Protein AF-0000000066670851 (afdb_homodimer)

Radius of gyration: 29.44 Å; Cα contacts (8 Å, |Δi|>4): 1628; chains: 2; bounding box: 70×92×92 Å

Secondary structure (DSSP, 8-state):
-------------EETTEETHHHHHHHHHHHHHHHTT-S-SSHHHHHHHHHHHHHHHHHHHHHSTTGGGG-HHHHHHHHHHHHHHHTT-S-HHHHHHHHIIIIIS-HHHHHHHHHHHHHHHHS-HHHHHHHHHHTHHHHHHHHHHHHHHHHHHHHHTT--HHHIIIIIIHHHTS--IIIIIHHHHHHHHHHH-S-HHHHHHHHHHHHHHHHHHHHHHHHHHHHHHHH-GGG--SS--B---TTSS---SS-------TTSPPP-HHHHHHHHHHHHHHHHHHHHHH-S-HHHHHHHHHHHHHHTT-S-HHHHHHHHHHHHHHHHHSHHHHHHHHHHHT--THHHHTT--HHHHHHHHHHHHHHHHHHHHHHHHTTB-HHHHHHHHHHTTSSHHHHHHHHHHHHT-GGGHHHHHHHHHHHHHHHHHHHHHHHHHHH-/-------------EETTEETHHHHHHHHHHHHHHHTT-S-SSHHHHHHHHHHHHHHHHHHHHHSTTGGGG-HHHHHHHHHHHHHHHTT-S-HHHHHHHHIIIIIS-HHHHHHHHHHHHHHHHS-HHHHHHHHHHTHHHHHHHHHHHHHHHHHHHHHTT--HHHIIIIIIHHHTS--IIIIIHHHHHHHHHHH-S-HHHHHHHHHHHHHHHHHHHHHHHHHHHHHHHH-GGG--SS--B---TTS----SS-------TTSPPP-HHHHHHHHHHHHHHHHHHHHHH-S-HHHHHHHHHHHHHHTT-S-HHHHHHHHHHHHHHHHHSHHHHHHHHHHHT--HHHHHTT--HHHHHHHHHHHHHHHHHHHHHHHHTTB-HHHHHHHHHHTTSSHHHHHHHHHHHHT-GGGHHHHHHHHHHHHHHHHHHHHHHHHHHH-

Nearest PDB structures (foldseek):
  5a1s-assembly1_C  TM=9.208E-01  e=2.914E-22  Salmonella enterica
  5a1s-assembly2_B  TM=6.431E-01  e=3.134E-20  Salmonella enterica
  5xar-assembly1_A  TM=6.350E-01  e=3.380E-19  Klebsiella pneumoniae
  5xas-assembly1_B  TM=6.545E-01  e=2.283E-18  Klebsiella pneumoniae
  5xat-assembly1_D  TM=6.533E-01  e=2.774E-18  Klebsiella pneumoniae

Organism: Nocardia brasiliensis (strain ATCC 700358 / HUJEG-1) (NCBI:txid1133849)

Solvent-accessible surface area (backbone atoms only — not comparable to full-atom values): 40988 Å² total; per-residue (Å²): 135,86,83,74,71,69,77,80,70,73,80,66,63,55,60,95,80,38,55,46,63,55,56,50,52,41,31,51,45,43,57,52,19,13,72,66,64,24,39,47,62,17,38,42,30,12,45,22,53,23,36,25,50,13,66,51,35,20,62,48,18,54,63,34,81,76,44,30,53,35,18,10,21,36,49,40,16,28,48,50,41,18,52,36,51,69,70,58,71,59,38,70,38,44,53,46,6,38,42,29,20,45,61,56,22,27,47,53,57,47,52,51,45,34,40,30,47,16,39,53,49,56,47,55,59,66,60,50,53,53,36,64,64,60,50,48,60,26,42,55,54,11,50,54,45,15,50,54,50,14,33,50,46,21,38,73,61,69,40,50,72,65,51,18,42,65,42,37,43,42,29,16,36,8,15,12,56,78,66,10,37,49,56,43,14,47,43,46,19,71,56,73,53,71,59,37,69,61,42,37,66,56,26,47,40,31,21,52,52,14,23,52,44,30,26,48,48,26,1,47,43,37,39,47,24,72,76,36,54,89,38,32,40,69,49,30,43,52,72,69,73,73,80,60,76,75,57,72,44,82,46,61,70,66,76,67,57,84,85,50,77,76,72,41,56,45,59,14,49,25,51,46,25,24,45,43,29,46,17,34,39,44,24,78,72,70,73,47,61,34,74,57,40,33,52,54,51,43,50,51,38,47,73,68,56,71,66,56,70,66,56,32,46,6,23,31,50,50,26,50,53,43,66,71,48,42,48,39,18,49,31,22,48,40,8,61,71,70,44,66,53,71,64,38,65,78,64,66,39,72,50,55,52,51,18,36,43,42,23,35,49,37,16,27,50,33,4,25,54,46,18,44,72,72,54,28,17,18,44,36,30,11,50,32,31,27,22,22,24,11,40,21,71,65,24,34,53,49,23,25,49,13,40,72,30,60,69,34,38,46,55,21,46,47,34,9,48,54,46,3,48,53,41,37,54,50,50,45,52,46,50,43,54,71,72,98,134,80,87,78,70,69,78,80,71,75,78,66,65,56,58,95,80,38,54,46,64,55,54,50,52,42,31,51,45,43,56,52,18,14,72,68,64,23,37,49,62,16,37,43,32,13,44,22,53,23,36,24,49,13,66,53,35,19,62,50,18,53,64,35,80,76,44,30,53,34,18,11,21,38,50,40,17,26,48,50,41,17,52,36,51,67,70,58,71,60,39,70,36,44,53,44,5,38,41,29,21,44,62,56,22,26,48,53,58,48,52,52,44,33,41,28,46,16,40,53,50,58,47,52,59,66,60,50,54,54,35,63,63,61,49,50,60,24,41,55,55,12,50,54,46,13,49,52,49,13,32,52,47,20,39,72,62,69,40,49,72,65,51,20,42,65,40,37,43,43,28,16,35,8,14,11,55,76,64,10,36,49,56,43,15,48,43,46,19,71,57,72,53,71,57,38,68,60,41,36,65,56,26,48,42,32,21,51,51,13,24,55,44,29,26,48,49,26,1,46,43,37,40,47,24,71,75,36,52,89,38,32,40,70,49,28,43,52,72,69,74,71,81,61,77,74,56,76,40,84,43,64,69,65,78,66,57,84,85,51,78,77,72,41,58,42,58,15,49,25,51,45,25,24,45,42,28,46,16,35,40,42,25,77,74,72,73,47,60,34,75,58,40,33,53,53,51,43,50,51,37,46,74,66,56,69,66,56,69,66,56,31,48,5,22,31,52,50,25,50,53,44,65,72,47,41,47,40,17,49,30,22,48,41,7,60,72,72,44,66,54,70,64,38,66,79,64,65,41,72,48,57,52,51,18,35,41,43,23,38,49,36,14,28,50,34,3,25,54,44,18,44,73,70,53,28,18,18,45,37,31,11,49,31,30,27,21,22,23,10,41,21,71,65,24,34,52,48,24,25,49,13,39,72,31,60,70,36,38,46,55,21,46,47,35,8,49,56,45,3,48,53,42,35,53,50,48,47,52,46,52,42,56,70,72,99

pLDDT: mean 87.56, std 14.74, range [25.3, 98.5]

Structure (mmCIF, N/CA/C/O backbone):
data_AF-0000000066670851-model_v1
#
loop_
_entity.id
_entity.type
_entity.pdbx_description
1 polymer 'CCS family citrate:cation symporter'
#
loop_
_atom_site.group_PDB
_atom_site.id
_atom_site.type_symbol
_atom_site.label_atom_id
_atom_site.label_alt_id
_atom_site.label_comp_id
_atom_site.label_asym_id
_atom_site.label_entity_id
_atom_site.label_seq_id
_atom_site.pdbx_PDB_ins_code
_atom_site.Cartn_x
_atom_site.Cartn_y
_atom_site.Cartn_z
_atom_site.occupancy
_atom_site.B_iso_or_equiv
_atom_site.auth_seq_id
_atom_site.auth_comp_id
_atom_site.auth_asym_id
_atom_site.auth_atom_id
_atom_site.pdbx_PDB_model_num
ATOM 1 N N . MET A 1 1 ? 38.25 0.081 -42.75 1 25.44 1 MET A N 1
ATOM 2 C CA . MET A 1 1 ? 37.719 1.404 -42.438 1 25.44 1 MET A CA 1
ATOM 3 C C . MET A 1 1 ? 36.438 1.294 -41.656 1 25.44 1 MET A C 1
ATOM 5 O O . MET A 1 1 ? 35.438 0.768 -42.156 1 25.44 1 MET A O 1
ATOM 9 N N . LYS A 1 2 ? 36.562 1.052 -40.219 1 29.48 2 LYS A N 1
ATOM 10 C CA . LYS A 1 2 ? 35.656 0.622 -39.188 1 29.48 2 LYS A CA 1
ATOM 11 C C . LYS A 1 2 ? 34.531 1.642 -38.969 1 29.48 2 LYS A C 1
ATOM 13 O O . LYS A 1 2 ? 34.781 2.791 -38.625 1 29.48 2 LYS A O 1
ATOM 18 N N . LEU A 1 3 ? 33.5 1.776 -39.844 1 28.16 3 LEU A N 1
ATOM 19 C CA . LEU A 1 3 ? 32.25 2.521 -39.969 1 28.16 3 LEU A CA 1
ATOM 20 C C . LEU A 1 3 ? 31.469 2.502 -38.656 1 28.16 3 LEU A C 1
ATOM 22 O O . LEU A 1 3 ? 30.641 1.609 -38.406 1 28.16 3 LEU A O 1
ATOM 26 N N . ASP A 1 4 ? 32.125 2.547 -37.469 1 31.58 4 ASP A N 1
ATOM 27 C CA . ASP A 1 4 ? 31.672 2.457 -36.062 1 31.58 4 ASP A CA 1
ATOM 28 C C . ASP A 1 4 ? 30.703 3.578 -35.719 1 31.58 4 ASP A C 1
ATOM 30 O O . ASP A 1 4 ? 30.875 4.289 -34.75 1 31.58 4 ASP A O 1
ATOM 34 N N . ALA A 1 5 ? 30.094 4.324 -36.625 1 33.12 5 ALA A N 1
ATOM 35 C CA . ALA A 1 5 ? 29.391 5.582 -36.406 1 33.12 5 ALA A CA 1
ATOM 36 C C . ALA A 1 5 ? 28.125 5.367 -35.594 1 33.12 5 ALA A C 1
ATOM 38 O O . ALA A 1 5 ? 27.062 5.07 -36.125 1 33.12 5 ALA A O 1
ATOM 39 N N . ARG A 1 6 ? 28.125 4.73 -34.531 1 35.81 6 ARG A N 1
ATOM 40 C CA . ARG A 1 6 ? 26.828 4.348 -33.969 1 35.81 6 ARG A CA 1
ATOM 41 C C . ARG A 1 6 ? 25.922 5.562 -33.781 1 35.81 6 ARG A C 1
ATOM 43 O O . ARG A 1 6 ? 26.375 6.613 -33.312 1 35.81 6 ARG A O 1
ATOM 50 N N . PRO A 1 7 ? 24.828 5.758 -34.5 1 34.81 7 PRO A N 1
ATOM 51 C CA . PRO A 1 7 ? 24.031 6.98 -34.5 1 34.81 7 PRO A CA 1
ATOM 52 C C . PRO A 1 7 ? 23.828 7.551 -33.094 1 34.81 7 PRO A C 1
ATOM 54 O O . PRO A 1 7 ? 23.875 6.809 -32.125 1 34.81 7 PRO A O 1
ATOM 57 N N . ARG A 1 8 ? 24.094 8.805 -32.844 1 33.59 8 ARG A N 1
ATOM 58 C CA . ARG A 1 8 ? 24.031 9.688 -31.672 1 33.59 8 ARG A CA 1
ATOM 59 C C . ARG A 1 8 ? 22.656 9.609 -31 1 33.59 8 ARG A C 1
ATOM 61 O O . ARG A 1 8 ? 21.656 10.031 -31.594 1 33.59 8 ARG A O 1
ATOM 68 N N . SER A 1 9 ? 22.219 8.484 -30.391 1 36.88 9 SER A N 1
ATOM 69 C CA . SER A 1 9 ? 21 8.336 -29.609 1 36.88 9 SER A CA 1
ATOM 70 C C . SER A 1 9 ? 20.688 9.609 -28.844 1 36.88 9 SER A C 1
ATOM 72 O O . SER A 1 9 ? 21.562 10.195 -28.203 1 36.88 9 SER A O 1
ATOM 74 N N . PHE A 1 10 ? 19.969 10.594 -29.344 1 38.69 10 PHE A N 1
ATOM 75 C CA . PHE A 1 10 ? 19.516 11.789 -28.641 1 38.69 10 PHE A CA 1
ATOM 76 C C . PHE A 1 10 ? 19.469 11.547 -27.141 1 38.69 10 PHE A C 1
ATOM 78 O O . PHE A 1 10 ? 18.922 10.531 -26.688 1 38.69 10 PHE A O 1
ATOM 85 N N . PRO A 1 11 ? 20.312 12.008 -26.328 1 45.81 11 PRO A N 1
ATOM 86 C CA . PRO A 1 11 ? 20.422 11.836 -24.875 1 45.81 11 PRO A CA 1
ATOM 87 C C . PRO A 1 11 ? 19.094 12.047 -24.156 1 45.81 11 PRO A C 1
ATOM 89 O O . PRO A 1 11 ? 18.453 13.078 -24.328 1 45.81 11 PRO A O 1
ATOM 92 N N . ALA A 1 12 ? 18.141 11.195 -24.109 1 54.16 12 ALA A N 1
ATOM 93 C CA . ALA A 1 12 ? 16.859 11.273 -23.406 1 54.16 12 ALA A CA 1
ATOM 94 C C . ALA A 1 12 ? 17.016 12.023 -22.078 1 54.16 12 ALA A C 1
ATOM 96 O O . ALA A 1 12 ? 17.969 11.789 -21.328 1 54.16 12 ALA A O 1
ATOM 97 N N . PRO A 1 13 ? 16.359 13.328 -21.984 1 64.88 13 PRO A N 1
ATOM 98 C CA . PRO A 1 13 ? 16.469 14.133 -20.766 1 64.88 13 PRO A CA 1
ATOM 99 C C . PRO A 1 13 ? 16.328 13.297 -19.484 1 64.88 13 PRO A C 1
ATOM 101 O O . PRO A 1 13 ? 15.539 12.344 -19.453 1 64.88 13 PRO A O 1
ATOM 104 N N . ALA A 1 14 ? 17.375 13.242 -18.703 1 68.44 14 ALA A N 1
ATOM 105 C CA . ALA A 1 14 ? 17.375 12.539 -17.422 1 68.44 14 ALA A CA 1
ATOM 106 C C . ALA A 1 14 ? 17.234 13.508 -16.266 1 68.44 14 ALA A C 1
ATOM 108 O O . ALA A 1 14 ? 17.719 14.641 -16.328 1 68.44 14 ALA A O 1
ATOM 109 N N . LEU A 1 15 ? 16.281 13.211 -15.492 1 65.62 15 LEU A N 1
ATOM 110 C CA . LEU A 1 15 ? 16.125 13.938 -14.234 1 65.62 15 LEU A CA 1
ATOM 111 C C . LEU A 1 15 ? 16.578 13.078 -13.062 1 65.62 15 LEU A C 1
ATOM 113 O O . LEU A 1 15 ? 15.977 12.055 -12.766 1 65.62 15 LEU A O 1
ATOM 117 N N . ASP A 1 16 ? 17.609 13.492 -12.445 1 60.66 16 ASP A N 1
ATOM 118 C CA . ASP A 1 16 ? 18.156 12.789 -11.289 1 60.66 16 ASP A CA 1
ATOM 119 C C . ASP A 1 16 ? 18.516 11.344 -11.633 1 60.66 16 ASP A C 1
ATOM 121 O O . ASP A 1 16 ? 18.219 10.43 -10.859 1 60.66 16 ASP A O 1
ATOM 125 N N . GLY A 1 17 ? 18.938 11.195 -12.914 1 66.06 17 GLY A N 1
ATOM 126 C CA . GLY A 1 17 ? 19.406 9.875 -13.328 1 66.06 17 GLY A CA 1
ATOM 127 C C . GLY A 1 17 ? 18.297 9.016 -13.891 1 66.06 17 GLY A C 1
ATOM 128 O O . GLY A 1 17 ? 18.531 7.895 -14.352 1 66.06 17 GLY A O 1
ATOM 129 N N . ILE A 1 18 ? 17.156 9.523 -13.844 1 75 18 ILE A N 1
ATOM 130 C CA . ILE A 1 18 ? 16.016 8.766 -14.359 1 75 18 ILE A CA 1
ATOM 131 C C . ILE A 1 18 ? 15.656 9.266 -15.758 1 75 18 ILE A C 1
ATOM 133 O O . ILE A 1 18 ? 15.469 10.469 -15.961 1 75 18 ILE A O 1
ATOM 137 N N . PRO A 1 19 ? 15.695 8.375 -16.672 1 82.06 19 PRO A N 1
ATOM 138 C CA . PRO A 1 19 ? 15.227 8.797 -18 1 82.06 19 PRO A CA 1
ATOM 139 C C . PRO A 1 19 ? 13.758 9.219 -17.984 1 82.06 19 PRO A C 1
ATOM 141 O O . PRO A 1 19 ? 12.875 8.391 -17.75 1 82.06 19 PRO A O 1
ATOM 144 N N . LEU A 1 20 ? 13.484 10.406 -18.359 1 88.88 20 LEU A N 1
ATOM 145 C CA . LEU A 1 20 ? 12.148 10.984 -18.25 1 88.88 20 LEU A CA 1
ATOM 146 C C . LEU A 1 20 ? 11.195 10.344 -19.25 1 88.88 20 LEU A C 1
ATOM 148 O O . LEU A 1 20 ? 9.977 10.414 -19.078 1 88.88 20 LEU A O 1
ATOM 152 N N . VAL A 1 21 ? 11.727 9.742 -20.203 1 90.69 21 VAL A N 1
ATOM 153 C CA . VAL A 1 21 ? 10.898 9.133 -21.25 1 90.69 21 VAL A CA 1
ATOM 154 C C . VAL A 1 21 ? 10.047 8.023 -20.641 1 90.69 21 VAL A C 1
ATOM 156 O O . VAL A 1 21 ? 8.891 7.836 -21.031 1 90.69 21 VAL A O 1
ATOM 159 N N . VAL A 1 22 ? 10.57 7.406 -19.656 1 92.81 22 VAL A N 1
ATOM 160 C CA . VAL A 1 22 ? 9.891 6.242 -19.094 1 92.81 22 VAL A CA 1
ATOM 161 C C . VAL A 1 22 ? 8.68 6.688 -18.281 1 92.81 22 VAL A C 1
ATOM 163 O O . VAL A 1 22 ? 7.551 6.273 -18.562 1 92.81 22 VAL A O 1
ATOM 166 N N . PRO A 1 23 ? 8.875 7.57 -17.297 1 94.38 23 PRO A N 1
ATOM 167 C CA . PRO A 1 23 ? 7.695 8 -16.547 1 94.38 23 PRO A CA 1
ATOM 168 C C . PRO A 1 23 ? 6.688 8.758 -17.422 1 94.38 23 PRO A C 1
ATOM 170 O O . PRO A 1 23 ? 5.48 8.672 -17.188 1 94.38 23 PRO A O 1
ATOM 173 N N . VAL A 1 24 ? 7.129 9.438 -18.391 1 96 24 VAL A N 1
ATOM 174 C CA . VAL A 1 24 ? 6.223 10.188 -19.25 1 96 24 VAL A CA 1
ATOM 175 C C . VAL A 1 24 ? 5.391 9.227 -20.094 1 96 24 VAL A C 1
ATOM 177 O O . VAL A 1 24 ? 4.168 9.367 -20.188 1 96 24 VAL A O 1
ATOM 180 N N . ALA A 1 25 ? 6.008 8.289 -20.703 1 95.88 25 ALA A N 1
ATOM 181 C CA . ALA A 1 25 ? 5.316 7.32 -21.547 1 95.88 25 ALA A CA 1
ATOM 182 C C . ALA A 1 25 ? 4.328 6.484 -20.734 1 95.88 25 ALA A C 1
ATOM 184 O O . ALA A 1 25 ? 3.199 6.254 -21.188 1 95.88 25 ALA A O 1
ATOM 185 N N . LEU A 1 26 ? 4.758 6.059 -19.594 1 96.56 26 LEU A N 1
ATOM 186 C CA . LEU A 1 26 ? 3.887 5.234 -18.766 1 96.56 26 LEU A CA 1
ATOM 187 C C . LEU A 1 26 ? 2.684 6.035 -18.266 1 96.56 26 LEU A C 1
ATOM 189 O O . LEU A 1 26 ? 1.556 5.539 -18.281 1 96.56 26 LEU A O 1
ATOM 193 N N . THR A 1 27 ? 2.957 7.246 -17.812 1 97.5 27 THR A N 1
ATOM 194 C CA . THR A 1 27 ? 1.871 8.086 -17.328 1 97.5 27 THR A CA 1
ATOM 195 C C . THR A 1 27 ? 0.897 8.422 -18.453 1 97.5 27 THR A C 1
A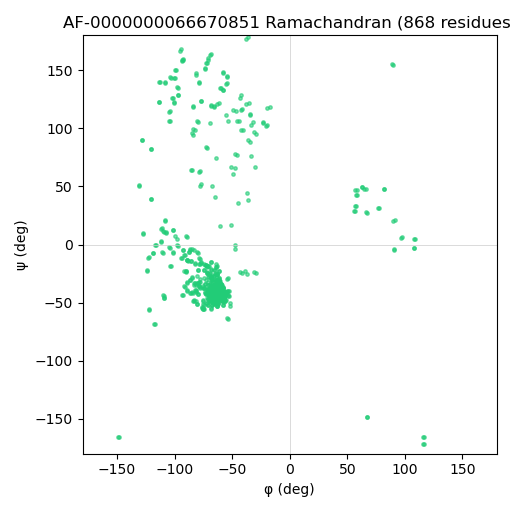TOM 197 O O . THR A 1 27 ? -0.319 8.406 -18.25 1 97.5 27 THR A O 1
ATOM 200 N N . ALA A 1 28 ? 1.42 8.711 -19.609 1 97.44 28 ALA A N 1
ATOM 201 C CA . ALA A 1 28 ? 0.569 8.977 -20.766 1 97.44 28 ALA A CA 1
ATOM 202 C C . ALA A 1 28 ? -0.282 7.754 -21.109 1 97.44 28 ALA A C 1
ATOM 204 O O . ALA A 1 28 ? -1.463 7.887 -21.438 1 97.44 28 ALA A O 1
ATOM 205 N N . GLY A 1 29 ? 0.33 6.602 -21.047 1 97.38 29 GLY A N 1
ATOM 206 C CA . GLY A 1 29 ? -0.412 5.371 -21.281 1 97.38 29 GLY A CA 1
ATOM 207 C C . GLY A 1 29 ? -1.522 5.141 -20.281 1 97.38 29 GLY A C 1
ATOM 208 O O . GLY A 1 29 ? -2.621 4.719 -20.641 1 97.38 29 GLY A O 1
ATOM 209 N N . VAL A 1 30 ? -1.216 5.441 -19.031 1 97.62 30 VAL A N 1
ATOM 210 C CA . VAL A 1 30 ? -2.199 5.258 -17.969 1 97.62 30 VAL A CA 1
ATOM 211 C C . VAL A 1 30 ? -3.369 6.215 -18.172 1 97.62 30 VAL A C 1
ATOM 213 O O . VAL A 1 30 ? -4.531 5.82 -18.062 1 97.62 30 VAL A O 1
ATOM 216 N N . LEU A 1 31 ? -3.059 7.453 -18.484 1 97.25 31 LEU A N 1
ATOM 217 C CA . LEU A 1 31 ? -4.117 8.438 -18.703 1 97.25 31 LEU A CA 1
ATOM 218 C C . LEU A 1 31 ? -4.93 8.086 -19.953 1 97.25 31 LEU A C 1
ATOM 220 O O . LEU A 1 31 ? -6.145 8.289 -19.984 1 97.25 31 LEU A O 1
ATOM 224 N N . ALA A 1 32 ? -4.289 7.562 -20.938 1 96.81 32 ALA A N 1
ATOM 225 C CA . ALA A 1 32 ? -5 7.109 -22.141 1 96.81 32 ALA A CA 1
ATOM 226 C C . ALA A 1 32 ? -5.938 5.949 -21.812 1 96.81 32 ALA A C 1
ATOM 228 O O . ALA A 1 32 ? -7.043 5.863 -22.344 1 96.81 32 ALA A O 1
ATOM 229 N N . ALA A 1 33 ? -5.469 5.086 -20.969 1 97.31 33 ALA A N 1
ATOM 230 C CA . ALA A 1 33 ? -6.297 3.959 -20.547 1 97.31 33 ALA A CA 1
ATOM 231 C C . ALA A 1 33 ? -7.57 4.445 -19.859 1 97.31 33 ALA A C 1
ATOM 233 O O . ALA A 1 33 ? -8.625 3.811 -19.969 1 97.31 33 ALA A O 1
ATOM 234 N N . GLY A 1 34 ? -7.445 5.547 -19.156 1 96.56 34 GLY A N 1
ATOM 235 C CA . GLY A 1 34 ? -8.609 6.129 -18.5 1 96.56 34 GLY A CA 1
ATOM 236 C C . GLY A 1 34 ? -9.695 6.531 -19.469 1 96.56 34 GLY A C 1
ATOM 237 O O . GLY A 1 34 ? -10.883 6.391 -19.172 1 96.56 34 GLY A O 1
ATOM 238 N N . PHE A 1 35 ? -9.305 6.926 -20.688 1 94.62 35 PHE A N 1
ATOM 239 C CA . PHE A 1 35 ? -10.258 7.352 -21.703 1 94.62 35 PHE A CA 1
ATOM 240 C C . PHE A 1 35 ? -11.008 6.152 -22.281 1 94.62 35 PHE A C 1
ATOM 242 O O . PHE A 1 35 ? -12.102 6.301 -22.828 1 94.62 35 PHE A O 1
ATOM 249 N N . PHE A 1 36 ? -10.445 5.016 -22.062 1 95.12 36 PHE A N 1
ATOM 250 C CA . PHE A 1 36 ? -11.078 3.805 -22.562 1 95.12 36 PHE A CA 1
ATOM 251 C C . PHE A 1 36 ? -11.656 2.977 -21.422 1 95.12 36 PHE A C 1
ATOM 253 O O . PHE A 1 36 ? -11.945 1.792 -21.594 1 95.12 36 PHE A O 1
ATOM 260 N N . ASP A 1 37 ? -11.695 3.588 -20.219 1 95.31 37 ASP A N 1
ATOM 261 C CA . ASP A 1 37 ? -12.242 2.93 -19.047 1 95.31 37 ASP A CA 1
ATOM 262 C C . ASP A 1 37 ? -11.5 1.628 -18.75 1 95.31 37 ASP A C 1
ATOM 264 O O . ASP A 1 37 ? -12.125 0.6 -18.469 1 95.31 37 ASP A O 1
ATOM 268 N N . ALA A 1 38 ? -10.195 1.753 -18.891 1 95.94 38 ALA A N 1
ATOM 269 C CA . ALA A 1 38 ? -9.398 0.536 -18.781 1 95.94 38 ALA A CA 1
ATOM 270 C C . ALA A 1 38 ? -8.539 0.557 -17.516 1 95.94 38 ALA A C 1
ATOM 272 O O . ALA A 1 38 ? -7.82 -0.402 -17.219 1 95.94 38 ALA A O 1
ATOM 273 N N . ILE A 1 39 ? -8.656 1.569 -16.688 1 97.19 39 ILE A N 1
ATOM 274 C CA . ILE A 1 39 ? -7.918 1.62 -15.43 1 97.19 39 ILE A CA 1
ATOM 275 C C . ILE A 1 39 ? -8.672 0.841 -14.352 1 97.19 39 ILE A C 1
ATOM 277 O O . ILE A 1 39 ? -9.828 1.155 -14.047 1 97.19 39 ILE A O 1
ATOM 281 N N . PRO A 1 40 ? -8.047 -0.19 -13.836 1 95.75 40 PRO A N 1
ATOM 282 C CA . PRO A 1 40 ? -8.742 -0.881 -12.742 1 95.75 40 PRO A CA 1
ATOM 283 C C . PRO A 1 40 ? -9.016 0.03 -11.547 1 95.75 40 PRO A C 1
ATOM 285 O O . PRO A 1 40 ? -8.133 0.778 -11.125 1 95.75 40 PRO A O 1
ATOM 288 N N . GLU A 1 41 ? -10.227 -0.064 -11.062 1 96.31 41 GLU A N 1
ATOM 289 C CA . GLU A 1 41 ? -10.609 0.78 -9.938 1 96.31 41 GLU A CA 1
ATOM 290 C C . GLU A 1 41 ? -10.211 0.146 -8.609 1 96.31 41 GLU A C 1
ATOM 292 O O . GLU A 1 41 ? -11.07 -0.18 -7.785 1 96.31 41 GLU A O 1
ATOM 297 N N . ASN A 1 42 ? -8.953 0.004 -8.414 1 95.56 42 ASN A N 1
ATOM 298 C CA . ASN A 1 42 ? -8.352 -0.552 -7.207 1 95.56 42 ASN A CA 1
ATOM 299 C C . ASN A 1 42 ? -6.988 0.067 -6.926 1 95.56 42 ASN A C 1
ATOM 301 O O . ASN A 1 42 ? -6.668 1.136 -7.445 1 95.56 42 ASN A O 1
ATOM 305 N N . MET A 1 43 ? -6.219 -0.555 -6.039 1 95.75 43 MET A N 1
ATOM 306 C CA . MET A 1 43 ? -4.953 0.002 -5.578 1 95.75 43 MET A CA 1
ATOM 307 C C . MET A 1 43 ? -3.969 0.148 -6.734 1 95.75 43 MET A C 1
ATOM 309 O O . MET A 1 43 ? -3.229 1.131 -6.805 1 95.75 43 MET A O 1
ATOM 313 N N . ILE A 1 44 ? -3.963 -0.757 -7.664 1 96.75 44 ILE A N 1
ATOM 314 C CA . ILE A 1 44 ? -3.021 -0.768 -8.781 1 96.75 44 ILE A CA 1
ATOM 315 C C . ILE A 1 44 ? -3.299 0.419 -9.703 1 96.75 44 ILE A C 1
ATOM 317 O O . ILE A 1 44 ? -2.385 1.178 -10.039 1 96.75 44 ILE A O 1
ATOM 321 N N . GLY A 1 45 ? -4.555 0.558 -10.109 1 97.94 45 GLY A N 1
ATOM 322 C CA . GLY A 1 45 ? -4.918 1.674 -10.969 1 97.94 45 GLY A CA 1
ATOM 323 C C . GLY A 1 45 ? -4.707 3.025 -10.312 1 97.94 45 GLY A C 1
ATOM 324 O O . GLY A 1 45 ? -4.184 3.949 -10.938 1 97.94 45 GLY A O 1
ATOM 325 N N . GLY A 1 46 ? -5.164 3.158 -9.07 1 98.12 46 GLY A N 1
ATOM 326 C CA . GLY A 1 46 ? -4.984 4.41 -8.352 1 98.12 46 GLY A CA 1
ATOM 327 C C . GLY A 1 46 ? -3.527 4.809 -8.211 1 98.12 46 GLY A C 1
ATOM 328 O O . GLY A 1 46 ? -3.176 5.977 -8.383 1 98.12 46 GLY A O 1
ATOM 329 N N . LEU A 1 47 ? -2.703 3.816 -7.863 1 98.44 47 LEU A N 1
ATOM 330 C CA . LEU A 1 47 ? -1.277 4.086 -7.703 1 98.44 47 LEU A CA 1
ATOM 331 C C . LEU A 1 47 ? -0.649 4.488 -9.031 1 98.44 47 LEU A C 1
ATOM 333 O O . LEU A 1 47 ? 0.22 5.363 -9.078 1 98.44 47 LEU A O 1
ATOM 337 N N . ALA A 1 48 ? -1.073 3.859 -10.078 1 98.44 48 ALA A N 1
ATOM 338 C CA . ALA A 1 48 ? -0.537 4.207 -11.398 1 98.44 48 ALA A CA 1
ATOM 339 C C . ALA A 1 48 ? -0.802 5.672 -11.727 1 98.44 48 ALA A C 1
ATOM 341 O O . ALA A 1 48 ? 0.075 6.363 -12.25 1 98.44 48 ALA A O 1
ATOM 342 N N . VAL A 1 49 ? -1.948 6.125 -11.391 1 98.31 49 VAL A N 1
ATOM 343 C CA . VAL A 1 49 ? -2.359 7.484 -11.719 1 98.31 49 VAL A CA 1
ATOM 344 C C . VAL A 1 49 ? -1.581 8.484 -10.867 1 98.31 49 VAL A C 1
ATOM 346 O O . VAL A 1 49 ? -0.925 9.383 -11.398 1 98.31 49 VAL A O 1
ATOM 349 N N . ILE A 1 50 ? -1.597 8.273 -9.562 1 98.12 50 ILE A N 1
ATOM 350 C CA . ILE A 1 50 ? -1.083 9.328 -8.695 1 98.12 50 ILE A CA 1
ATOM 351 C C . ILE A 1 50 ? 0.444 9.312 -8.711 1 98.12 50 ILE A C 1
ATOM 353 O O . ILE A 1 50 ? 1.083 10.359 -8.648 1 98.12 50 ILE A O 1
ATOM 357 N N . VAL A 1 51 ? 1.058 8.125 -8.773 1 98 51 VAL A N 1
ATOM 358 C CA . VAL A 1 51 ? 2.516 8.062 -8.805 1 98 51 VAL A CA 1
ATOM 359 C C . VAL A 1 51 ? 3.027 8.594 -10.141 1 98 51 VAL A C 1
ATOM 361 O O . VAL A 1 51 ? 4.035 9.305 -10.188 1 98 51 VAL A O 1
ATOM 364 N N . GLY A 1 52 ? 2.354 8.273 -11.219 1 97.69 52 GLY A N 1
ATOM 365 C CA . GLY A 1 52 ? 2.744 8.789 -12.523 1 97.69 52 GLY A CA 1
ATOM 366 C C . GLY A 1 52 ? 2.752 10.305 -12.586 1 97.69 52 GLY A C 1
ATOM 367 O O . GLY A 1 52 ? 3.762 10.914 -12.953 1 97.69 52 GLY A O 1
ATOM 368 N N . LEU A 1 53 ? 1.683 10.883 -12.195 1 97.75 53 LEU A N 1
ATOM 369 C CA . LEU A 1 53 ? 1.579 12.336 -12.227 1 97.75 53 LEU A CA 1
ATOM 370 C C . LEU A 1 53 ? 2.512 12.969 -11.195 1 97.75 53 LEU A C 1
ATOM 372 O O . LEU A 1 53 ? 3.113 14.016 -11.461 1 97.75 53 LEU A O 1
ATOM 376 N N . GLY A 1 54 ? 2.619 12.359 -10.047 1 96.5 54 GLY A N 1
ATOM 377 C CA . GLY A 1 54 ? 3.486 12.883 -9.008 1 96.5 54 GLY A CA 1
ATOM 378 C C . GLY A 1 54 ? 4.949 12.914 -9.406 1 96.5 54 GLY A C 1
ATOM 379 O O . GLY A 1 54 ? 5.668 13.859 -9.078 1 96.5 54 GLY A O 1
ATOM 380 N N . MET A 1 55 ? 5.344 11.891 -10.078 1 94.19 55 MET A N 1
ATOM 381 C CA . MET A 1 55 ? 6.738 11.789 -10.5 1 94.19 55 MET A CA 1
ATOM 382 C C . MET A 1 55 ? 7.059 12.82 -11.578 1 94.19 55 MET A C 1
ATOM 384 O O . MET A 1 55 ? 8.219 13.211 -11.742 1 94.19 55 MET A O 1
ATOM 388 N N . LEU A 1 56 ? 6.109 13.258 -12.297 1 94.94 56 LEU A N 1
ATOM 389 C CA . LEU A 1 56 ? 6.34 14.203 -13.383 1 94.94 56 LEU A CA 1
ATOM 390 C C . LEU A 1 56 ? 6.16 15.633 -12.906 1 94.94 56 LEU A C 1
ATOM 392 O O . LEU A 1 56 ? 7.027 16.484 -13.125 1 94.94 56 LEU A O 1
ATOM 396 N N . LEU A 1 57 ? 5.148 15.891 -12.141 1 94.75 57 LEU A N 1
ATOM 397 C CA . LEU A 1 57 ? 4.809 17.266 -11.773 1 94.75 57 LEU A CA 1
ATOM 398 C C . LEU A 1 57 ? 5.648 17.734 -10.594 1 94.75 57 LEU A C 1
ATOM 400 O O . LEU A 1 57 ? 5.938 18.922 -10.469 1 94.75 57 LEU A O 1
ATOM 404 N N . GLY A 1 58 ? 5.98 16.859 -9.711 1 91.5 58 GLY A N 1
ATOM 405 C CA . GLY A 1 58 ? 6.805 17.219 -8.578 1 91.5 58 GLY A CA 1
ATOM 406 C C . GLY A 1 58 ? 8.109 17.891 -8.969 1 91.5 58 GLY A C 1
ATOM 407 O O . GLY A 1 58 ? 8.336 19.062 -8.672 1 91.5 58 GLY A O 1
ATOM 408 N N . PRO A 1 59 ? 8.93 17.125 -9.672 1 89.38 59 PRO A N 1
ATOM 409 C CA . PRO A 1 59 ? 10.188 17.703 -10.133 1 89.38 59 PRO A CA 1
ATOM 410 C C . PRO A 1 59 ? 9.984 18.906 -11.055 1 89.38 59 PRO A C 1
ATOM 412 O O . PRO A 1 59 ? 10.781 19.844 -11.039 1 89.38 59 PRO A O 1
ATOM 415 N N . LEU A 1 60 ? 8.984 18.906 -11.828 1 90.25 60 LEU A N 1
ATOM 416 C CA . LEU A 1 60 ? 8.68 20.047 -12.688 1 90.25 60 LEU A CA 1
ATOM 417 C C . LEU A 1 60 ? 8.398 21.281 -11.852 1 90.25 60 LEU A C 1
ATOM 419 O O . LEU A 1 60 ? 8.867 22.375 -12.188 1 90.25 60 LEU A O 1
ATOM 423 N N . GLY A 1 61 ? 7.652 21.125 -10.836 1 90.38 61 GLY A N 1
ATOM 424 C CA . GLY A 1 61 ? 7.352 22.25 -9.961 1 90.38 61 GLY A CA 1
ATOM 425 C C . GLY A 1 61 ? 8.578 22.828 -9.281 1 90.38 61 GLY A C 1
ATOM 426 O O . GLY A 1 61 ? 8.656 24.031 -9.055 1 90.38 61 GLY A O 1
ATOM 427 N N . ASN A 1 62 ? 9.523 22.016 -9.055 1 87.44 62 ASN A N 1
ATOM 428 C CA . ASN A 1 62 ? 10.734 22.438 -8.367 1 87.44 62 ASN A CA 1
ATOM 429 C C . ASN A 1 62 ? 11.688 23.156 -9.32 1 87.44 62 ASN A C 1
ATOM 431 O O . ASN A 1 62 ? 12.656 23.781 -8.875 1 87.44 62 ASN A O 1
ATOM 435 N N . ARG A 1 63 ? 11.328 23.141 -10.57 1 88.5 63 ARG A N 1
ATOM 436 C CA . ARG A 1 63 ? 12.219 23.766 -11.555 1 88.5 63 ARG A CA 1
ATOM 437 C C . ARG A 1 63 ? 11.602 25.031 -12.133 1 88.5 63 ARG A C 1
ATOM 439 O O . ARG A 1 63 ? 12.289 25.812 -12.789 1 88.5 63 ARG A O 1
ATOM 446 N N . LEU A 1 64 ? 10.492 25.219 -11.789 1 88.81 64 LEU A N 1
ATOM 447 C CA . LEU A 1 64 ? 9.836 26.422 -12.273 1 88.81 64 LEU A CA 1
ATOM 448 C C . LEU A 1 64 ? 10.312 27.641 -11.5 1 88.81 64 LEU A C 1
ATOM 450 O O . LEU A 1 64 ? 10.367 27.625 -10.273 1 88.81 64 LEU A O 1
ATOM 454 N N . PRO A 1 65 ? 10.852 28.672 -12.141 1 83.94 65 PRO A N 1
ATOM 455 C CA . PRO A 1 65 ? 11.531 29.797 -11.5 1 83.94 65 PRO A CA 1
ATOM 456 C C . PRO A 1 65 ? 10.695 30.453 -10.398 1 83.94 65 PRO A C 1
ATOM 458 O O . PRO A 1 65 ? 11.203 30.703 -9.305 1 83.94 65 PRO A O 1
ATOM 461 N N . VAL A 1 66 ? 9.398 30.859 -10.547 1 81.81 66 VAL A N 1
ATOM 462 C CA . VAL A 1 66 ? 8.586 31.562 -9.562 1 81.81 66 VAL A CA 1
ATOM 463 C C . VAL A 1 66 ? 7.98 30.578 -8.578 1 81.81 66 VAL A C 1
ATOM 465 O O . VAL A 1 66 ? 8.086 30.766 -7.363 1 81.81 66 VAL A O 1
ATOM 468 N N . ILE A 1 67 ? 7.664 29.562 -8.922 1 85.5 67 ILE A N 1
ATOM 469 C CA . ILE A 1 67 ? 6.926 28.594 -8.109 1 85.5 67 ILE A CA 1
ATOM 470 C C . ILE A 1 67 ? 7.906 27.766 -7.285 1 85.5 67 ILE A C 1
ATOM 472 O O . ILE A 1 67 ? 7.609 27.391 -6.148 1 85.5 67 ILE A O 1
ATOM 476 N N . SER A 1 68 ? 9.047 27.594 -7.82 1 83.69 68 SER A N 1
ATOM 477 C CA . SER A 1 68 ? 10.047 26.781 -7.145 1 83.69 68 SER A CA 1
ATOM 478 C C . SER A 1 68 ? 10.5 27.422 -5.84 1 83.69 68 SER A C 1
ATOM 480 O O . SER A 1 68 ? 10.945 26.734 -4.918 1 83.69 68 SER A O 1
ATOM 482 N N . LYS A 1 69 ? 10.305 28.688 -5.766 1 78.12 69 LYS A N 1
ATOM 483 C CA . LYS A 1 69 ? 10.781 29.422 -4.594 1 78.12 69 LYS A CA 1
ATOM 484 C C . LYS A 1 69 ? 9.758 29.375 -3.463 1 78.12 69 LYS A C 1
ATOM 486 O O . LYS A 1 69 ? 10.086 29.672 -2.311 1 78.12 69 LYS A O 1
ATOM 491 N N . ILE A 1 70 ? 8.586 28.969 -3.814 1 80.12 70 ILE A N 1
ATOM 492 C CA . ILE A 1 70 ? 7.562 28.953 -2.779 1 80.12 70 ILE A CA 1
ATOM 493 C C . ILE A 1 70 ? 7.031 27.531 -2.617 1 80.12 70 ILE A C 1
ATOM 495 O O . ILE A 1 70 ? 5.816 27.312 -2.514 1 80.12 70 ILE A O 1
ATOM 499 N N . GLY A 1 71 ? 7.957 26.5 -2.697 1 80.25 71 GLY A N 1
ATOM 500 C CA . GLY A 1 71 ? 7.523 25.125 -2.562 1 80.25 71 GLY A CA 1
ATOM 501 C C . GLY A 1 71 ? 6.969 24.547 -3.85 1 80.25 71 GLY A C 1
ATOM 502 O O . GLY A 1 71 ? 5.891 23.953 -3.854 1 80.25 71 GLY A O 1
ATOM 503 N N . GLY A 1 72 ? 7.535 24.672 -4.836 1 82.06 72 GLY A N 1
ATOM 504 C CA . GLY A 1 72 ? 7.082 24.469 -6.203 1 82.06 72 GLY A CA 1
ATOM 505 C C . GLY A 1 72 ? 6.547 23.062 -6.457 1 82.06 72 GLY A C 1
ATOM 506 O O . GLY A 1 72 ? 5.426 22.906 -6.938 1 82.06 72 GLY A O 1
ATOM 507 N N . GLY A 1 73 ? 7.215 22.016 -6.012 1 85.94 73 GLY A N 1
ATOM 508 C CA . GLY A 1 73 ? 6.781 20.672 -6.309 1 85.94 73 GLY A CA 1
ATOM 509 C C . GLY A 1 73 ? 5.449 20.312 -5.676 1 85.94 73 GLY A C 1
ATOM 510 O O . GLY A 1 73 ? 4.535 19.844 -6.359 1 85.94 73 GLY A O 1
ATOM 511 N N . ALA A 1 74 ? 5.309 20.641 -4.426 1 86.5 74 ALA A N 1
ATOM 512 C CA . ALA A 1 74 ? 4.086 20.328 -3.689 1 86.5 74 ALA A CA 1
ATOM 513 C C . ALA A 1 74 ? 2.908 21.141 -4.211 1 86.5 74 ALA A C 1
ATOM 515 O O . ALA A 1 74 ? 1.802 20.625 -4.367 1 86.5 74 ALA A O 1
ATOM 516 N N . LEU A 1 75 ? 3.125 22.391 -4.461 1 86.88 75 LEU A N 1
ATOM 517 C CA . LEU A 1 75 ? 2.07 23.281 -4.926 1 86.88 75 LEU A CA 1
ATOM 518 C C . LEU A 1 75 ? 1.559 22.844 -6.297 1 86.88 75 LEU A C 1
ATOM 520 O O . LEU A 1 75 ? 0.349 22.828 -6.531 1 86.88 75 LEU A O 1
ATOM 524 N N . ILE A 1 76 ? 2.482 22.531 -7.109 1 92.06 76 ILE A N 1
ATOM 525 C CA . ILE A 1 76 ? 2.107 22.125 -8.461 1 92.06 76 ILE A CA 1
ATOM 526 C C . ILE A 1 76 ? 1.366 20.797 -8.414 1 92.06 76 ILE A C 1
ATOM 528 O O . ILE A 1 76 ? 0.379 20.594 -9.133 1 92.06 76 ILE A O 1
ATOM 532 N N . CYS A 1 77 ? 1.818 19.891 -7.605 1 93.12 77 CYS A N 1
ATOM 533 C CA . CYS A 1 77 ? 1.184 18.578 -7.488 1 93.12 77 CYS A CA 1
ATOM 534 C C . CYS A 1 77 ? -0.218 18.703 -6.902 1 93.12 77 CYS A C 1
ATOM 536 O O . CYS A 1 77 ? -1.092 17.875 -7.195 1 93.12 77 CYS A O 1
ATOM 538 N N . LEU A 1 78 ? -0.429 19.734 -6.133 1 90.81 78 LEU A N 1
ATOM 539 C CA . LEU A 1 78 ? -1.741 19.938 -5.531 1 90.81 78 LEU A CA 1
ATOM 540 C C . LEU A 1 78 ? -2.66 20.703 -6.477 1 90.81 78 LEU A C 1
ATOM 542 O O . LEU A 1 78 ? -3.793 20.281 -6.723 1 90.81 78 LEU A O 1
ATOM 546 N N . MET A 1 79 ? -2.193 21.703 -7.141 1 91 79 MET A N 1
ATOM 547 C CA . MET A 1 79 ? -3.02 22.688 -7.84 1 91 79 MET A CA 1
ATOM 548 C C . MET A 1 79 ? -3.303 22.234 -9.266 1 91 79 MET A C 1
ATOM 550 O O . MET A 1 79 ? -4.418 22.391 -9.766 1 91 79 MET A O 1
ATOM 554 N N . VAL A 1 80 ? -2.365 21.688 -9.891 1 94.56 80 VAL A N 1
ATOM 555 C CA . VAL A 1 80 ? -2.508 21.359 -11.305 1 94.56 80 VAL A CA 1
ATOM 556 C C . VAL A 1 80 ? -3.588 20.281 -11.477 1 94.56 80 VAL A C 1
ATOM 558 O O . VAL A 1 80 ? -4.516 20.453 -12.266 1 94.56 80 VAL A O 1
ATOM 561 N N . PRO A 1 81 ? -3.516 19.234 -10.742 1 95.44 81 PRO A N 1
ATOM 562 C CA . PRO A 1 81 ? -4.59 18.25 -10.898 1 95.44 81 PRO A CA 1
ATOM 563 C C . PRO A 1 81 ? -5.965 18.812 -10.547 1 95.44 81 PRO A C 1
ATOM 565 O O . PRO A 1 81 ? -6.961 18.469 -11.188 1 95.44 81 PRO A O 1
ATOM 568 N N . SER A 1 82 ? -6.02 19.641 -9.578 1 93.06 82 SER A N 1
ATOM 569 C CA . SER A 1 82 ? -7.293 20.234 -9.188 1 93.06 82 SER A CA 1
ATOM 570 C C . SER A 1 82 ? -7.863 21.094 -10.312 1 93.06 82 SER A C 1
ATOM 572 O O . SER A 1 82 ? -9.062 21.047 -10.594 1 93.06 82 SER A O 1
ATOM 574 N N . ILE A 1 83 ? -7.043 21.828 -10.953 1 93.44 83 ILE A N 1
ATOM 575 C CA . ILE A 1 83 ? -7.449 22.672 -12.07 1 93.44 83 ILE A CA 1
ATOM 576 C C . ILE A 1 83 ? -7.891 21.812 -13.242 1 93.44 83 ILE A C 1
ATOM 578 O O . ILE A 1 83 ? -8.898 22.094 -13.891 1 93.44 83 ILE A O 1
ATOM 582 N N . LEU A 1 84 ? -7.164 20.766 -13.461 1 95.12 84 LEU A N 1
ATOM 583 C CA . LEU A 1 84 ? -7.48 19.875 -14.57 1 95.12 84 LEU A CA 1
ATOM 584 C C . LEU A 1 84 ? -8.805 19.156 -14.336 1 95.12 84 LEU A C 1
ATOM 586 O O . LEU A 1 84 ? -9.555 18.906 -15.281 1 95.12 84 LEU A O 1
ATOM 590 N N . VAL A 1 85 ? -9.086 18.828 -13.164 1 94.06 85 VAL A N 1
ATOM 591 C CA . VAL A 1 85 ? -10.375 18.234 -12.844 1 94.06 85 VAL A CA 1
ATOM 592 C C . VAL A 1 85 ? -11.5 19.234 -13.086 1 94.06 85 VAL A C 1
ATOM 594 O O . VAL A 1 85 ? -12.547 18.891 -13.633 1 94.06 85 VAL A O 1
ATOM 597 N N . TYR A 1 86 ? -11.266 20.453 -12.656 1 90.94 86 TYR A N 1
ATOM 598 C CA . TYR A 1 86 ? -12.242 21.516 -12.844 1 90.94 86 TYR A CA 1
ATOM 599 C C . TYR A 1 86 ? -12.531 21.734 -14.32 1 90.94 86 TYR A C 1
ATOM 601 O O . TYR A 1 86 ? -13.672 22.016 -14.703 1 90.94 86 TYR A O 1
ATOM 609 N N . LEU A 1 87 ? -11.539 21.547 -15.133 1 93.31 87 LEU A N 1
ATOM 610 C CA . LEU A 1 87 ? -11.672 21.766 -16.562 1 93.31 87 LEU A CA 1
ATOM 611 C C . LEU A 1 87 ? -12.195 20.5 -17.25 1 93.31 87 LEU A C 1
ATOM 613 O O . LEU A 1 87 ? -12.375 20.484 -18.469 1 93.31 87 LEU A O 1
ATOM 617 N N . GLY A 1 88 ? -12.344 19.484 -16.547 1 92.31 88 GLY A N 1
ATOM 618 C CA . GLY A 1 88 ? -12.891 18.25 -17.094 1 92.31 88 GLY A CA 1
ATOM 619 C C . GLY A 1 88 ? -11.891 17.469 -17.922 1 92.31 88 GLY A C 1
ATOM 620 O O . GLY A 1 88 ? -12.266 16.75 -18.844 1 92.31 88 GLY A O 1
ATOM 621 N N . ALA A 1 89 ? -10.664 17.578 -17.547 1 93.88 89 ALA A N 1
ATOM 622 C CA . ALA A 1 89 ? -9.609 16.969 -18.359 1 93.88 89 ALA A CA 1
ATOM 623 C C . ALA A 1 89 ? -9.453 15.492 -18.047 1 93.88 89 ALA A C 1
ATOM 625 O O . ALA A 1 89 ? -8.883 14.734 -18.828 1 93.88 89 ALA A O 1
ATOM 626 N N . PHE A 1 90 ? -9.961 15.016 -16.953 1 95.75 90 PHE A N 1
ATOM 627 C CA . PHE A 1 90 ? -9.789 13.625 -16.547 1 95.75 90 PHE A CA 1
ATOM 628 C C . PHE A 1 90 ? -11.055 12.82 -16.812 1 95.75 90 PHE A C 1
ATOM 630 O O . PHE A 1 90 ? -12.164 13.336 -16.672 1 95.75 90 PHE A O 1
ATOM 637 N N . SER A 1 91 ? -10.867 11.586 -17.203 1 95.44 91 SER A N 1
ATOM 638 C CA . SER A 1 91 ? -12 10.68 -17.375 1 95.44 91 SER A CA 1
ATOM 639 C C . SER A 1 91 ? -12.578 10.266 -16.031 1 95.44 91 SER A C 1
ATOM 641 O O . SER A 1 91 ? -11.891 10.32 -15.008 1 95.44 91 SER A O 1
ATOM 643 N N . GLU A 1 92 ? -13.836 9.875 -16.062 1 96 92 GLU A N 1
ATOM 644 C CA . GLU A 1 92 ? -14.484 9.383 -14.844 1 96 92 GLU A CA 1
ATOM 645 C C . GLU A 1 92 ? -13.773 8.148 -14.305 1 96 92 GLU A C 1
ATOM 647 O O . GLU A 1 92 ? -13.688 7.953 -13.086 1 96 92 GLU A O 1
ATOM 652 N N . ASN A 1 93 ? -13.266 7.363 -15.172 1 97.69 93 ASN A N 1
ATOM 653 C CA . ASN A 1 93 ? -12.539 6.156 -14.789 1 97.69 93 ASN A CA 1
ATOM 654 C C . ASN A 1 93 ? -11.266 6.492 -14.016 1 97.69 93 ASN A C 1
ATOM 656 O O . ASN A 1 93 ? -10.953 5.84 -13.023 1 97.69 93 ASN A O 1
ATOM 660 N N . THR A 1 94 ? -10.617 7.469 -14.477 1 97.5 94 THR A N 1
ATOM 661 C CA . THR A 1 94 ? -9.398 7.898 -13.812 1 97.5 94 THR A CA 1
ATOM 662 C C . THR A 1 94 ? -9.695 8.391 -12.398 1 97.5 94 THR A C 1
ATOM 664 O O . THR A 1 94 ? -8.992 8.031 -11.445 1 97.5 94 THR A O 1
ATOM 667 N N . LEU A 1 95 ? -10.695 9.156 -12.25 1 97.38 95 LEU A N 1
ATOM 668 C CA . LEU A 1 95 ? -11.07 9.695 -10.945 1 97.38 95 LEU A CA 1
ATOM 669 C C . LEU A 1 95 ? -11.594 8.586 -10.031 1 97.38 95 LEU A C 1
ATOM 671 O O . LEU A 1 95 ? -11.352 8.609 -8.82 1 97.38 95 LEU A O 1
ATOM 675 N N . ALA A 1 96 ? -12.281 7.68 -10.617 1 97.25 96 ALA A N 1
ATOM 676 C CA . ALA A 1 96 ? -12.781 6.543 -9.844 1 97.25 96 ALA A CA 1
ATOM 677 C C . ALA A 1 96 ? -11.633 5.695 -9.305 1 97.25 96 ALA A C 1
ATOM 679 O O . ALA A 1 96 ? -11.695 5.195 -8.18 1 97.25 96 ALA A O 1
ATOM 680 N N . ALA A 1 97 ? -10.641 5.496 -10.086 1 97.62 97 ALA A N 1
ATOM 681 C CA . ALA A 1 97 ? -9.469 4.742 -9.656 1 97.62 97 ALA A CA 1
ATOM 682 C C . ALA A 1 97 ? -8.75 5.457 -8.516 1 97.62 97 ALA A C 1
ATOM 684 O O . ALA A 1 97 ? -8.344 4.824 -7.531 1 97.62 97 ALA A O 1
ATOM 685 N N . ALA A 1 98 ? -8.578 6.727 -8.656 1 97.31 98 ALA A N 1
ATOM 686 C CA . ALA A 1 98 ? -7.949 7.52 -7.598 1 97.31 98 ALA A CA 1
ATOM 687 C C . ALA A 1 98 ? -8.789 7.484 -6.32 1 97.31 98 ALA A C 1
ATOM 689 O O . ALA A 1 98 ? -8.242 7.434 -5.215 1 97.31 98 ALA A O 1
ATOM 690 N N . THR A 1 99 ? -10.078 7.531 -6.434 1 96.38 99 THR A N 1
ATOM 691 C CA . THR A 1 99 ? -10.984 7.484 -5.293 1 96.38 99 THR A CA 1
ATOM 692 C C . THR A 1 99 ? -10.883 6.141 -4.578 1 96.38 99 THR A C 1
ATOM 694 O O . THR A 1 99 ? -10.867 6.086 -3.348 1 96.38 99 THR A O 1
ATOM 697 N N . ALA A 1 100 ? -10.828 5.086 -5.355 1 96.38 100 ALA A N 1
ATOM 698 C CA . ALA A 1 100 ? -10.703 3.746 -4.785 1 96.38 100 ALA A CA 1
ATOM 699 C C . ALA A 1 100 ? -9.453 3.629 -3.924 1 96.38 100 ALA A C 1
ATOM 701 O O . ALA A 1 100 ? -9.477 3.008 -2.859 1 96.38 100 ALA A O 1
ATOM 702 N N . LEU A 1 101 ? -8.43 4.25 -4.332 1 96.81 101 LEU A N 1
ATOM 703 C CA . LEU A 1 101 ? -7.16 4.18 -3.611 1 96.81 101 LEU A CA 1
ATOM 704 C C . LEU A 1 101 ? -7.156 5.129 -2.418 1 96.81 101 LEU A C 1
ATOM 706 O O . LEU A 1 101 ? -6.883 4.711 -1.29 1 96.81 101 LEU A O 1
ATOM 710 N N . MET A 1 102 ? -7.492 6.371 -2.635 1 94.44 102 MET A N 1
ATOM 711 C CA . MET A 1 102 ? -7.27 7.441 -1.666 1 94.44 102 MET A CA 1
ATOM 712 C C . MET A 1 102 ? -8.328 7.414 -0.57 1 94.44 102 MET A C 1
ATOM 714 O O . MET A 1 102 ? -8.039 7.703 0.591 1 94.44 102 MET A O 1
ATOM 718 N N . LYS A 1 103 ? -9.594 7.059 -0.952 1 91.75 103 LYS A N 1
ATOM 719 C CA . LYS A 1 103 ? -10.703 7.195 -0.019 1 91.75 103 LYS A CA 1
ATOM 720 C C . LYS A 1 103 ? -11.195 5.828 0.457 1 91.75 103 LYS A C 1
ATOM 722 O O . LYS A 1 103 ? -11.367 5.609 1.658 1 91.75 103 LYS A O 1
ATOM 727 N N . GLN A 1 104 ? -11.375 4.871 -0.434 1 92.75 104 GLN A N 1
ATOM 728 C CA . GLN A 1 104 ? -11.914 3.568 -0.056 1 92.75 104 GLN A CA 1
ATOM 729 C C . GLN A 1 104 ? -10.859 2.711 0.636 1 92.75 104 GLN A C 1
ATOM 731 O O . GLN A 1 104 ? -11.055 2.273 1.771 1 92.75 104 GLN A O 1
ATOM 736 N N . ALA A 1 105 ? -9.773 2.566 -0.056 1 94.31 105 ALA A N 1
ATOM 737 C CA . ALA A 1 105 ? -8.664 1.856 0.585 1 94.31 105 ALA A CA 1
ATOM 738 C C . ALA A 1 105 ? -8.039 2.703 1.688 1 94.31 105 ALA A C 1
ATOM 740 O O . ALA A 1 105 ? -7.414 2.172 2.609 1 94.31 105 ALA A O 1
ATOM 741 N N . ASN A 1 106 ? -8.172 4.051 1.584 1 93.69 106 ASN A N 1
ATOM 742 C CA . ASN A 1 106 ? -7.688 5.043 2.537 1 93.69 106 ASN A CA 1
ATOM 743 C C . ASN A 1 106 ? -6.164 5.062 2.598 1 93.69 106 ASN A C 1
ATOM 745 O O . ASN A 1 106 ? -5.578 5.004 3.682 1 93.69 106 ASN A O 1
ATOM 749 N N . PHE A 1 107 ? -5.637 5.086 1.44 1 95.44 107 PHE A N 1
ATOM 750 C CA . PHE A 1 107 ? -4.188 5.211 1.312 1 95.44 107 PHE A CA 1
ATOM 751 C C . PHE A 1 107 ? -3.699 6.508 1.943 1 95.44 107 PHE A C 1
ATOM 753 O O . PHE A 1 107 ? -2.617 6.551 2.529 1 95.44 107 PHE A O 1
ATOM 760 N N . LEU A 1 108 ? -4.453 7.531 1.822 1 90.5 108 LEU A N 1
ATOM 761 C CA . LEU A 1 108 ? -4.098 8.828 2.396 1 90.5 108 LEU A CA 1
ATOM 762 C C . LEU A 1 108 ? -3.883 8.711 3.902 1 90.5 108 LEU A C 1
ATOM 764 O O . LEU A 1 108 ? -2.865 9.172 4.426 1 90.5 108 LEU A O 1
ATOM 768 N N . TYR A 1 109 ? -4.816 8.102 4.559 1 88.56 109 TYR A N 1
ATOM 769 C CA . TYR A 1 109 ? -4.715 7.969 6.008 1 88.56 109 TYR A CA 1
ATOM 770 C C . TYR A 1 109 ? -3.555 7.059 6.398 1 88.56 109 TYR A C 1
ATOM 772 O O . TYR A 1 109 ? -2.932 7.25 7.445 1 88.56 109 TYR A O 1
ATOM 780 N N . PHE A 1 110 ? -3.309 6.078 5.613 1 95.06 110 PHE A N 1
ATOM 781 C CA . PHE A 1 110 ? -2.139 5.238 5.844 1 95.06 110 PHE A CA 1
ATOM 782 C C . PHE A 1 110 ? -0.861 6.07 5.816 1 95.06 110 PHE A C 1
ATOM 784 O O . PHE A 1 110 ? 0.01 5.906 6.672 1 95.06 110 PHE A O 1
ATOM 791 N N . VAL A 1 111 ? -0.739 6.969 4.84 1 93.06 111 VAL A N 1
ATOM 792 C CA . VAL A 1 111 ? 0.435 7.82 4.695 1 93.06 111 VAL A CA 1
ATOM 793 C C . VAL A 1 111 ? 0.552 8.75 5.898 1 93.06 111 VAL A C 1
ATOM 795 O O . VAL A 1 111 ? 1.634 8.906 6.469 1 93.06 111 VAL A O 1
ATOM 798 N N . ILE A 1 112 ? -0.502 9.336 6.328 1 88.06 112 ILE A N 1
ATOM 799 C CA . ILE A 1 112 ? -0.505 10.266 7.449 1 88.06 112 ILE A CA 1
ATOM 800 C C . ILE A 1 112 ? -0.087 9.547 8.727 1 88.06 112 ILE A C 1
ATOM 802 O O . ILE A 1 112 ? 0.77 10.023 9.469 1 88.06 112 ILE A O 1
ATOM 806 N N . CYS A 1 113 ? -0.659 8.359 8.938 1 92.19 113 CYS A N 1
ATOM 807 C CA . CYS A 1 113 ? -0.324 7.582 10.125 1 92.19 113 CYS A CA 1
ATOM 808 C C . CYS A 1 113 ? 1.15 7.195 10.125 1 92.19 113 CYS A C 1
ATOM 810 O O . CYS A 1 113 ? 1.799 7.207 11.172 1 92.19 113 CYS A O 1
ATOM 812 N N . THR A 1 114 ? 1.646 6.848 9.031 1 94 114 THR A N 1
ATOM 813 C CA . THR A 1 114 ? 3.049 6.477 8.891 1 94 114 THR A CA 1
ATOM 814 C C . THR A 1 114 ? 3.957 7.652 9.242 1 94 114 THR A C 1
ATOM 816 O O . THR A 1 114 ? 4.949 7.488 9.953 1 94 114 THR A O 1
ATOM 819 N N . LEU A 1 115 ? 3.588 8.797 8.766 1 89.5 115 LEU A N 1
ATOM 820 C CA . LEU A 1 115 ? 4.398 9.992 9.008 1 89.5 115 LEU A CA 1
ATOM 821 C C . LEU A 1 115 ? 4.352 10.383 10.477 1 89.5 115 LEU A C 1
ATOM 823 O O . LEU A 1 115 ? 5.359 10.82 11.039 1 89.5 115 LEU A O 1
ATOM 827 N N . VAL A 1 116 ? 3.246 10.211 11.078 1 90.06 116 VAL A N 1
ATOM 828 C CA . VAL A 1 116 ? 3.062 10.617 12.461 1 90.06 116 VAL A CA 1
ATOM 829 C C . VAL A 1 116 ? 3.762 9.633 13.391 1 90.06 116 VAL A C 1
ATOM 831 O O . VAL A 1 116 ? 4.637 10.016 14.172 1 90.06 116 VAL A O 1
ATOM 834 N N . VAL A 1 117 ? 3.428 8.352 13.289 1 93.62 117 VAL A N 1
ATOM 835 C CA . VAL A 1 117 ? 3.973 7.328 14.18 1 93.62 117 VAL A CA 1
ATOM 836 C C . VAL A 1 117 ? 5.469 7.164 13.922 1 93.62 117 VAL A C 1
ATOM 838 O O . VAL A 1 117 ? 6.262 7.078 14.859 1 93.62 117 VAL A O 1
ATOM 841 N N . GLY A 1 118 ? 5.848 7.141 12.68 1 90.81 118 GLY A N 1
ATOM 842 C CA . GLY A 1 118 ? 7.25 6.988 12.32 1 90.81 118 GLY A CA 1
ATOM 843 C C . GLY A 1 118 ? 8.109 8.141 12.797 1 90.81 118 GLY A C 1
ATOM 844 O O . GLY A 1 118 ? 9.25 7.938 13.219 1 90.81 118 GLY A O 1
ATOM 845 N N . SER A 1 119 ? 7.586 9.328 12.742 1 87.38 119 SER A N 1
ATOM 846 C CA . SER A 1 119 ? 8.336 10.5 13.172 1 87.38 119 SER A CA 1
ATOM 847 C C . SER A 1 119 ? 8.469 10.555 14.688 1 87.38 119 SER A C 1
ATOM 849 O O . SER A 1 119 ? 9.539 10.859 15.219 1 87.38 119 SER A O 1
ATOM 851 N N . ILE A 1 120 ? 7.426 10.258 15.383 1 90.38 120 ILE A N 1
ATOM 852 C CA . ILE A 1 120 ? 7.426 10.328 16.844 1 90.38 120 ILE A CA 1
ATOM 853 C C . ILE A 1 120 ? 8.375 9.273 17.406 1 90.38 120 ILE A C 1
ATOM 855 O O . ILE A 1 120 ? 9.227 9.578 18.25 1 90.38 120 ILE A O 1
ATOM 859 N N . LEU A 1 121 ? 8.266 8.07 16.922 1 91.06 121 LEU A N 1
ATOM 860 C CA . LEU A 1 121 ? 9.07 6.98 17.469 1 91.06 121 LEU A CA 1
ATOM 861 C C . LEU A 1 121 ? 10.5 7.059 16.969 1 91.06 121 LEU A C 1
ATOM 863 O O . LEU A 1 121 ? 11.406 6.453 17.547 1 91.06 121 LEU A O 1
ATOM 867 N N . GLY A 1 122 ? 10.711 7.816 15.961 1 84.75 122 GLY A N 1
ATOM 868 C CA . GLY A 1 122 ? 12.055 7.98 15.43 1 84.75 122 GLY A CA 1
ATOM 869 C C . GLY A 1 122 ? 12.828 9.102 16.094 1 84.75 122 GLY A C 1
ATOM 870 O O . GLY A 1 122 ? 14.055 9.148 16.031 1 84.75 122 GLY A O 1
ATOM 871 N N . MET A 1 123 ? 12.234 9.953 16.812 1 83.75 123 MET A N 1
ATOM 872 C CA . MET A 1 123 ? 12.867 11.109 17.422 1 83.75 123 MET A CA 1
ATOM 873 C C . MET A 1 123 ? 13.336 10.773 18.844 1 83.75 123 MET A C 1
ATOM 875 O O . MET A 1 123 ? 12.867 9.812 19.438 1 83.75 123 MET A O 1
ATOM 879 N N . SER A 1 124 ? 14.234 11.555 19.297 1 85.19 124 SER A N 1
ATOM 880 C CA . SER A 1 124 ? 14.672 11.398 20.688 1 85.19 124 SER A CA 1
ATOM 881 C C . SER A 1 124 ? 13.625 11.914 21.656 1 85.19 124 SER A C 1
ATOM 883 O O . SER A 1 124 ? 12.852 12.82 21.328 1 85.19 124 SER A O 1
ATOM 885 N N . ARG A 1 125 ? 13.664 11.328 22.766 1 87.56 125 ARG A N 1
ATOM 886 C CA . ARG A 1 125 ? 12.727 11.695 23.828 1 87.56 125 ARG A CA 1
ATOM 887 C C . ARG A 1 125 ? 12.859 13.172 24.188 1 87.56 125 ARG A C 1
ATOM 889 O O . ARG A 1 125 ? 11.859 13.867 24.359 1 87.56 125 ARG A O 1
ATOM 896 N N . LYS A 1 126 ? 14 13.664 24.266 1 84.5 126 LYS A N 1
ATOM 897 C CA . LYS A 1 126 ? 14.266 15.047 24.656 1 84.5 126 LYS A CA 1
ATOM 898 C C . LYS A 1 126 ? 13.695 16.031 23.641 1 84.5 126 LYS A C 1
ATOM 900 O O . LYS A 1 126 ? 13.047 17 24 1 84.5 126 LYS A O 1
ATOM 905 N N . VAL A 1 127 ? 13.953 15.727 22.453 1 82.69 127 VAL A N 1
ATOM 906 C CA . VAL A 1 127 ? 13.477 16.594 21.375 1 82.69 127 VAL A CA 1
ATOM 907 C C . VAL A 1 127 ? 11.953 16.578 21.344 1 82.69 127 VAL A C 1
ATOM 909 O O . VAL A 1 127 ? 11.328 17.625 21.141 1 82.69 127 VAL A O 1
ATOM 912 N N . MET A 1 128 ? 11.406 15.43 21.531 1 86.19 128 MET A N 1
ATOM 913 C CA . MET A 1 128 ? 9.953 15.297 21.5 1 86.19 128 MET A CA 1
ATOM 914 C C . MET A 1 128 ? 9.305 16.094 22.625 1 86.19 128 MET A C 1
ATOM 916 O O . MET A 1 128 ? 8.359 16.844 22.391 1 86.19 128 MET A O 1
ATOM 920 N N . ILE A 1 129 ? 9.797 15.969 23.828 1 86.94 129 ILE A N 1
ATOM 921 C CA . ILE A 1 129 ? 9.242 16.641 24.984 1 86.94 129 ILE A CA 1
ATOM 922 C C . ILE A 1 129 ? 9.406 18.156 24.828 1 86.94 129 ILE A C 1
ATOM 924 O O . ILE A 1 129 ? 8.477 18.922 25.109 1 86.94 129 ILE A O 1
ATOM 928 N N . GLY A 1 130 ? 10.523 18.578 24.422 1 84.56 130 GLY A N 1
ATOM 929 C CA . GLY A 1 130 ? 10.766 19.984 24.203 1 84.56 130 GLY A CA 1
ATOM 930 C C . GLY A 1 130 ? 9.805 20.609 23.203 1 84.56 130 GLY A C 1
ATOM 931 O O . GLY A 1 130 ? 9.312 21.719 23.422 1 84.56 130 GLY A O 1
ATOM 932 N N . GLY A 1 131 ? 9.578 19.938 22.219 1 85.88 131 GLY A N 1
ATOM 933 C CA . GLY A 1 131 ? 8.648 20.422 21.203 1 85.88 131 GLY A CA 1
ATOM 934 C C . GLY A 1 131 ? 7.203 20.438 21.688 1 85.88 131 GLY A C 1
ATOM 935 O O . GLY A 1 131 ? 6.461 21.375 21.406 1 85.88 131 GLY A O 1
ATOM 936 N N . LEU A 1 132 ? 6.84 19.391 22.328 1 87.38 132 LEU A N 1
ATOM 937 C CA . LEU A 1 132 ? 5.457 19.234 22.781 1 87.38 132 LEU A CA 1
ATOM 938 C C . LEU A 1 132 ? 5.055 20.344 23.734 1 87.38 132 LEU A C 1
ATOM 940 O O . LEU A 1 132 ? 3.945 20.875 23.641 1 87.38 132 LEU A O 1
ATOM 944 N N . ILE A 1 133 ? 5.867 20.75 24.516 1 87 133 ILE A N 1
ATOM 945 C CA . ILE A 1 133 ? 5.555 21.75 25.516 1 87 133 ILE A CA 1
ATOM 946 C C . ILE A 1 133 ? 5.582 23.141 24.891 1 87 133 ILE A C 1
ATOM 948 O O . ILE A 1 133 ? 4.754 24 25.219 1 87 133 ILE A O 1
ATOM 952 N N . ARG A 1 134 ? 6.352 23.344 24.016 1 91.38 134 ARG A N 1
ATOM 953 C CA . ARG A 1 134 ? 6.621 24.688 23.516 1 91.38 134 ARG A CA 1
ATOM 954 C C . ARG A 1 134 ? 5.664 25.062 22.391 1 91.38 134 ARG A C 1
ATOM 956 O O . ARG A 1 134 ? 5.562 26.234 22.016 1 91.38 134 ARG A O 1
ATOM 963 N N . ILE A 1 135 ? 4.988 24.078 21.891 1 91.94 135 ILE A N 1
ATOM 964 C CA . ILE A 1 135 ? 4.152 24.391 20.734 1 91.94 135 ILE A CA 1
ATOM 965 C C . ILE A 1 135 ? 2.861 25.062 21.203 1 91.94 135 ILE A C 1
ATOM 967 O O . ILE A 1 135 ? 2.184 25.719 20.422 1 91.94 135 ILE A O 1
ATOM 971 N N . PHE A 1 136 ? 2.477 25.109 22.453 1 93.62 136 PHE A N 1
ATOM 972 C CA . PHE A 1 136 ? 1.153 25.516 22.906 1 93.62 136 PHE A CA 1
ATOM 973 C C . PHE A 1 136 ? 1.034 27.031 22.969 1 93.62 136 PHE A C 1
ATOM 975 O O . PHE A 1 136 ? 0.025 27.594 22.531 1 93.62 136 PHE A O 1
ATOM 982 N N . PRO A 1 137 ? 2.025 27.734 23.391 1 94.62 137 PRO A N 1
ATOM 983 C CA . PRO A 1 137 ? 1.888 29.188 23.438 1 94.62 137 PRO A CA 1
ATOM 984 C C . PRO A 1 137 ? 1.674 29.797 22.047 1 94.62 137 PRO A C 1
ATOM 986 O O . PRO A 1 137 ? 0.736 30.578 21.859 1 94.62 137 PRO A O 1
ATOM 989 N N . PRO A 1 138 ? 2.521 29.484 21.125 1 95.56 138 PRO A N 1
ATOM 990 C CA . PRO A 1 138 ? 2.256 30.016 19.781 1 95.56 138 PRO A CA 1
ATOM 991 C C . PRO A 1 138 ? 0.89 29.594 19.234 1 95.56 138 PRO A C 1
ATOM 993 O O . PRO A 1 138 ? 0.24 30.375 18.531 1 95.56 138 PRO A O 1
ATOM 996 N N . LEU A 1 139 ? 0.49 28.422 19.531 1 95.38 139 LEU A N 1
ATOM 997 C CA . LEU A 1 139 ? -0.79 27.922 19.047 1 95.38 139 LEU A CA 1
ATOM 998 C C . LEU A 1 139 ? -1.949 28.703 19.672 1 95.38 139 LEU A C 1
ATOM 1000 O O . LEU A 1 139 ? -2.879 29.109 18.969 1 95.38 139 LEU A O 1
ATOM 1004 N N . LEU A 1 140 ? -1.944 28.906 20.953 1 95.88 140 LEU A N 1
ATOM 1005 C CA . LEU A 1 140 ? -3.008 29.594 21.672 1 95.88 140 LEU A CA 1
ATOM 1006 C C . LEU A 1 140 ? -3.072 31.062 21.266 1 95.88 140 LEU A C 1
ATOM 1008 O O . LEU A 1 140 ? -4.148 31.578 20.953 1 95.88 140 LEU A O 1
ATOM 1012 N N . LEU A 1 141 ? -1.953 31.719 21.297 1 96.94 141 LEU A N 1
ATOM 1013 C CA . LEU A 1 141 ? -1.906 33.125 20.922 1 96.94 141 LEU A CA 1
ATOM 1014 C C . LEU A 1 141 ? -2.203 33.312 19.438 1 96.94 141 LEU A C 1
ATOM 1016 O O . LEU A 1 141 ? -2.814 34.312 19.047 1 96.94 141 LEU A O 1
ATOM 1020 N N . GLY A 1 142 ? -1.65 32.406 18.656 1 96.38 142 GLY A N 1
ATOM 1021 C CA . GLY A 1 142 ? -1.956 32.438 17.234 1 96.38 142 GLY A CA 1
ATOM 1022 C C . GLY A 1 142 ? -3.439 32.344 16.938 1 96.38 142 GLY A C 1
ATOM 1023 O O . GLY A 1 142 ? -3.957 33.031 16.062 1 96.38 142 GLY A O 1
ATOM 1024 N N . THR A 1 143 ? -4.094 31.453 17.641 1 96.38 143 THR A N 1
ATOM 1025 C CA . THR A 1 143 ? -5.535 31.281 17.469 1 96.38 143 THR A CA 1
ATOM 1026 C C . THR A 1 143 ? -6.273 32.562 17.844 1 96.38 143 THR A C 1
ATOM 1028 O O . THR A 1 143 ? -7.16 33.031 17.125 1 96.38 143 THR A O 1
ATOM 1031 N N . ALA A 1 144 ? -5.941 33.156 18.953 1 97 144 ALA A N 1
ATOM 1032 C CA . ALA A 1 144 ? -6.586 34.375 19.422 1 97 144 ALA A CA 1
ATOM 1033 C C . ALA A 1 144 ? -6.398 35.5 18.406 1 97 144 ALA A C 1
ATOM 1035 O O . ALA A 1 144 ? -7.348 36.219 18.094 1 97 144 ALA A O 1
ATOM 1036 N N . VAL A 1 145 ? -5.215 35.625 17.938 1 97.88 145 VAL A N 1
ATOM 1037 C CA . VAL A 1 145 ? -4.906 36.688 17 1 97.88 145 VAL A CA 1
ATOM 1038 C C . VAL A 1 145 ? -5.594 36.438 15.656 1 97.88 145 VAL A C 1
ATOM 1040 O O . VAL A 1 145 ? -6.117 37.344 15.023 1 97.88 145 VAL A O 1
ATOM 1043 N N . ALA A 1 146 ? -5.539 35.219 15.18 1 97.31 146 ALA A N 1
ATOM 1044 C CA . ALA A 1 146 ? -6.176 34.844 13.922 1 97.31 146 ALA A CA 1
ATOM 1045 C C . ALA A 1 146 ? -7.676 35.125 13.961 1 97.31 146 ALA A C 1
ATOM 1047 O O . ALA A 1 146 ? -8.25 35.625 12.984 1 97.31 146 ALA A O 1
ATOM 1048 N N . VAL A 1 147 ? -8.305 34.812 15.07 1 97.31 147 VAL A N 1
ATOM 1049 C CA . VAL A 1 147 ? -9.734 35.062 15.227 1 97.31 147 VAL A CA 1
ATOM 1050 C C . VAL A 1 147 ? -10.008 36.562 15.219 1 97.31 147 VAL A C 1
ATOM 1052 O O . VAL A 1 147 ? -10.914 37.031 14.516 1 97.31 147 VAL A O 1
ATOM 1055 N N . SER A 1 148 ? -9.25 37.312 15.945 1 98.19 148 SER A N 1
ATOM 1056 C CA . SER A 1 148 ? -9.445 38.75 16.047 1 98.19 148 SER A CA 1
ATOM 1057 C C . SER A 1 148 ? -9.211 39.438 14.703 1 98.19 148 SER A C 1
ATOM 1059 O O . SER A 1 148 ? -10.047 40.219 14.25 1 98.19 148 SER A O 1
ATOM 1061 N N . VAL A 1 149 ? -8.148 39.125 14.102 1 98.19 149 VAL A N 1
ATOM 1062 C CA . VAL A 1 149 ? -7.797 39.75 12.828 1 98.19 149 VAL A CA 1
ATOM 1063 C C . VAL A 1 149 ? -8.773 39.281 11.742 1 98.19 149 VAL A C 1
ATOM 1065 O O . VAL A 1 149 ? -9.195 40.094 10.906 1 98.19 149 VAL A O 1
ATOM 1068 N N . GLY A 1 150 ? -9.078 37.969 11.711 1 97.56 150 GLY A N 1
ATOM 1069 C CA . GLY A 1 150 ? -10.023 37.469 10.734 1 97.56 150 GLY A CA 1
ATOM 1070 C C . GLY A 1 150 ? -11.375 38.156 10.805 1 97.56 150 GLY A C 1
ATOM 1071 O O . GLY A 1 150 ? -11.938 38.531 9.773 1 97.56 150 GLY A O 1
ATOM 1072 N N . ILE A 1 151 ? -11.844 38.344 12.016 1 97.69 151 ILE A N 1
ATOM 1073 C CA . ILE A 1 151 ? -13.125 39 12.219 1 97.69 151 ILE A CA 1
ATOM 1074 C C . ILE A 1 151 ? -13.023 40.469 11.773 1 97.69 151 ILE A C 1
ATOM 1076 O O . ILE A 1 151 ? -13.898 40.969 11.07 1 97.69 151 ILE A O 1
ATOM 1080 N N . ALA A 1 152 ? -11.961 41.094 12.164 1 98.31 152 ALA A N 1
ATOM 1081 C CA . ALA A 1 152 ? -11.781 42.5 11.852 1 98.31 152 ALA A CA 1
ATOM 1082 C C . ALA A 1 152 ? -11.727 42.75 10.344 1 98.31 152 ALA A C 1
ATOM 1084 O O . ALA A 1 152 ? -12.367 43.656 9.828 1 98.31 152 ALA A O 1
ATOM 1085 N N . VAL A 1 153 ? -11.039 41.938 9.656 1 97.88 153 VAL A N 1
ATOM 1086 C CA . VAL A 1 153 ? -10.883 42.094 8.219 1 97.88 153 VAL A CA 1
ATOM 1087 C C . VAL A 1 153 ? -12.195 41.75 7.516 1 97.88 153 VAL A C 1
ATOM 1089 O O . VAL A 1 153 ? -12.609 42.469 6.586 1 97.88 153 VAL A O 1
ATOM 1092 N N . ALA A 1 154 ? -12.805 40.656 7.898 1 96.94 154 ALA A N 1
ATOM 1093 C CA . ALA A 1 154 ? -14.086 40.281 7.297 1 96.94 154 ALA A CA 1
ATOM 1094 C C . ALA A 1 154 ? -15.125 41.375 7.48 1 96.94 154 ALA A C 1
ATOM 1096 O O . ALA A 1 154 ? -15.867 41.719 6.551 1 96.94 154 ALA A O 1
ATOM 1097 N N . MET A 1 155 ? -15.148 41.969 8.656 1 97.25 155 MET A N 1
ATOM 1098 C CA . MET A 1 155 ? -16.109 43.031 8.938 1 97.25 155 MET A CA 1
ATOM 1099 C C . MET A 1 155 ? -15.789 44.281 8.148 1 97.25 155 MET A C 1
ATOM 1101 O O . MET A 1 155 ? -16.688 45.031 7.734 1 97.25 155 MET A O 1
ATOM 1105 N N . ALA A 1 156 ? -14.602 44.531 7.941 1 97.5 156 ALA A N 1
ATOM 1106 C CA . ALA A 1 156 ? -14.18 45.688 7.141 1 97.5 156 ALA A CA 1
ATOM 1107 C C . ALA A 1 156 ? -14.68 45.562 5.703 1 97.5 156 ALA A C 1
ATOM 1109 O O . ALA A 1 156 ? -14.906 46.594 5.031 1 97.5 156 ALA A O 1
ATOM 1110 N N . PHE A 1 157 ? -14.914 44.375 5.227 1 95.62 157 PHE A N 1
ATOM 1111 C CA . PHE A 1 157 ? -15.391 44.188 3.865 1 95.62 157 PHE A CA 1
ATOM 1112 C C . PHE A 1 157 ? -16.906 43.969 3.852 1 95.62 157 PHE A C 1
ATOM 1114 O O . PHE A 1 157 ? -17.469 43.562 2.842 1 95.62 157 PHE A O 1
ATOM 1121 N N . GLY A 1 158 ? -17.547 44.125 5.008 1 93.88 158 GLY A N 1
ATOM 1122 C CA . GLY A 1 158 ? -19 44.219 5.02 1 93.88 158 GLY A CA 1
ATOM 1123 C C . GLY A 1 158 ? -19.656 42.969 5.59 1 93.88 158 GLY A C 1
ATOM 1124 O O . GLY A 1 158 ? -20.891 42.875 5.625 1 93.88 158 GLY A O 1
ATOM 1125 N N . TYR A 1 159 ? -18.953 42.062 6.062 1 94.69 159 TYR A N 1
ATOM 1126 C CA . TYR A 1 159 ? -19.547 40.875 6.66 1 94.69 159 TYR A CA 1
ATOM 1127 C C . TYR A 1 159 ? -19.969 41.156 8.102 1 94.69 159 TYR A C 1
ATOM 1129 O O . TYR A 1 159 ? -19.359 41.969 8.789 1 94.69 159 TYR A O 1
ATOM 1137 N N . SER A 1 160 ? -21 40.562 8.484 1 95.25 160 SER A N 1
ATOM 1138 C CA . SER A 1 160 ? -21.438 40.656 9.875 1 95.25 160 SER A CA 1
ATOM 1139 C C . SER A 1 160 ? -20.484 39.875 10.797 1 95.25 160 SER A C 1
ATOM 1141 O O . SER A 1 160 ? -19.766 39 10.344 1 95.25 160 SER A O 1
ATOM 1143 N N . PHE A 1 161 ? -20.531 40.219 12.086 1 95.62 161 PHE A N 1
ATOM 1144 C CA . PHE A 1 161 ? -19.719 39.531 13.094 1 95.62 161 PHE A CA 1
ATOM 1145 C C . PHE A 1 161 ? -20.031 38.062 13.117 1 95.62 161 PHE A C 1
ATOM 1147 O O . PHE A 1 161 ? -19.109 37.219 13.18 1 95.62 161 PHE A O 1
ATOM 1154 N N . HIS A 1 162 ? -21.266 37.75 13 1 94.62 162 HIS A N 1
ATOM 1155 C CA . HIS A 1 162 ? -21.734 36.375 13.031 1 94.62 162 HIS A CA 1
ATOM 1156 C C . HIS A 1 162 ? -21.172 35.594 11.852 1 94.62 162 HIS A C 1
ATOM 1158 O O . HIS A 1 162 ? -20.656 34.469 12.031 1 94.62 162 HIS A O 1
ATOM 1164 N N . ARG A 1 163 ? -21.297 36.094 10.773 1 93.75 163 ARG A N 1
ATOM 1165 C CA . ARG A 1 163 ? -20.812 35.406 9.57 1 93.75 163 ARG A CA 1
ATOM 1166 C C . ARG A 1 163 ? -19.297 35.344 9.57 1 93.75 163 ARG A C 1
ATOM 1168 O O . ARG A 1 163 ? -18.719 34.312 9.164 1 93.75 163 ARG A O 1
ATOM 1175 N N . ALA A 1 164 ? -18.672 36.406 10 1 96.38 164 ALA A N 1
ATOM 1176 C CA . ALA A 1 164 ? -17.219 36.438 10.031 1 96.38 164 ALA A CA 1
ATOM 1177 C C . ALA A 1 164 ? -16.656 35.375 10.953 1 96.38 164 ALA A C 1
ATOM 1179 O O . ALA A 1 164 ? -15.727 34.656 10.586 1 96.38 164 ALA A O 1
ATOM 1180 N N . LEU A 1 165 ? -17.203 35.25 12.094 1 96.56 165 LEU A N 1
ATOM 1181 C CA . LEU A 1 165 ? -16.703 34.344 13.109 1 96.56 165 LEU A CA 1
ATOM 1182 C C . LEU A 1 165 ? -17.047 32.906 12.766 1 96.56 165 LEU A C 1
ATOM 1184 O O . LEU A 1 165 ? -16.172 32.062 12.625 1 96.56 165 LEU A O 1
ATOM 1188 N N . PHE A 1 166 ? -18.312 32.594 12.477 1 95.75 166 PHE A N 1
ATOM 1189 C CA . PHE A 1 166 ? -18.812 31.234 12.445 1 95.75 166 PHE A CA 1
ATOM 1190 C C . PHE A 1 166 ? -18.672 30.641 11.047 1 95.75 166 PHE A C 1
ATOM 1192 O O . PHE A 1 166 ? -18.547 29.438 10.883 1 95.75 166 PHE A O 1
ATOM 1199 N N . TYR A 1 167 ? -18.594 31.453 10.023 1 93.94 167 TYR A N 1
ATOM 1200 C CA . TYR A 1 167 ? -18.672 30.906 8.672 1 93.94 167 TYR A CA 1
ATOM 1201 C C . TYR A 1 167 ? -17.391 31.188 7.891 1 93.94 167 TYR A C 1
ATOM 1203 O O . TYR A 1 167 ? -17.203 30.641 6.805 1 93.94 167 TYR A O 1
ATOM 1211 N N . ILE A 1 168 ? -16.516 31.969 8.445 1 94.75 168 ILE A N 1
ATOM 1212 C CA . ILE A 1 168 ? -15.273 32.25 7.738 1 94.75 168 ILE A CA 1
ATOM 1213 C C . ILE A 1 168 ? -14.078 31.828 8.594 1 94.75 168 ILE A C 1
ATOM 1215 O O . ILE A 1 168 ? -13.367 30.875 8.242 1 94.75 168 ILE A O 1
ATOM 1219 N N . VAL A 1 169 ? -13.984 32.344 9.812 1 97 169 VAL A N 1
ATOM 1220 C CA . VAL A 1 169 ? -12.805 32.125 10.641 1 97 169 VAL A CA 1
ATOM 1221 C C . VAL A 1 169 ? -12.797 30.719 11.203 1 97 169 VAL A C 1
ATOM 1223 O O . VAL A 1 169 ? -11.805 30 11.086 1 97 169 VAL A O 1
ATOM 1226 N N . VAL A 1 170 ? -13.906 30.266 11.766 1 96.44 170 VAL A N 1
ATOM 1227 C CA . VAL A 1 170 ? -13.992 29.016 12.5 1 96.44 170 VAL A CA 1
ATOM 1228 C C . VAL A 1 170 ? -13.727 27.844 11.555 1 96.44 170 VAL A C 1
ATOM 1230 O O . VAL A 1 170 ? -12.969 26.938 11.891 1 96.44 170 VAL A O 1
ATOM 1233 N N . PRO A 1 171 ? -14.297 27.859 10.375 1 94.94 171 PRO A N 1
ATOM 1234 C CA . PRO A 1 171 ? -14.039 26.734 9.469 1 94.94 171 PRO A CA 1
ATOM 1235 C C . PRO A 1 171 ? -12.57 26.625 9.07 1 94.94 171 PRO A C 1
ATOM 1237 O O . PRO A 1 171 ? -12.078 25.531 8.789 1 94.94 171 PRO A O 1
ATOM 1240 N N . ILE A 1 172 ? -11.805 27.672 9.078 1 96.31 172 ILE A N 1
ATOM 1241 C CA . ILE A 1 172 ? -10.398 27.672 8.688 1 96.31 172 ILE A CA 1
ATOM 1242 C C . ILE A 1 172 ? -9.547 27.016 9.773 1 96.31 172 ILE A C 1
ATOM 1244 O O . ILE A 1 172 ? -8.586 26.312 9.477 1 96.31 172 ILE A O 1
ATOM 1248 N N . ILE A 1 173 ? -9.906 27.25 11.008 1 95.81 173 ILE A N 1
ATOM 1249 C CA . ILE A 1 173 ? -9.086 26.75 12.102 1 95.81 173 ILE A CA 1
ATOM 1250 C C . ILE A 1 173 ? -9.797 25.594 12.797 1 95.81 173 ILE A C 1
ATOM 1252 O O . ILE A 1 173 ? -9.562 25.328 13.977 1 95.81 173 ILE A O 1
ATOM 1256 N N . GLY A 1 174 ? -10.742 24.969 12.133 1 92.5 174 GLY A N 1
ATOM 1257 C CA . GLY A 1 174 ? -11.57 23.922 12.703 1 92.5 174 GLY A CA 1
ATOM 1258 C C . GLY A 1 174 ? -10.961 22.547 12.586 1 92.5 174 GLY A C 1
ATOM 1259 O O . GLY A 1 174 ? -11.484 21.578 13.133 1 92.5 174 GLY A O 1
ATOM 1260 N N . GLY A 1 175 ? -9.922 22.484 11.914 1 88.25 175 GLY A N 1
ATOM 1261 C CA . GLY A 1 175 ? -9.234 21.203 11.891 1 88.25 175 GLY A CA 1
ATOM 1262 C C . GLY A 1 175 ? -9.562 20.375 10.656 1 88.25 175 GLY A C 1
ATOM 1263 O O . GLY A 1 175 ? -9.367 19.156 10.648 1 88.25 175 GLY A O 1
ATOM 1264 N N . GLY A 1 176 ? -10.305 20.938 9.711 1 88.06 176 GLY A N 1
ATOM 1265 C CA . GLY A 1 176 ? -10.562 20.25 8.453 1 88.06 176 GLY A CA 1
ATOM 1266 C C . GLY A 1 176 ? -12.031 19.938 8.242 1 88.06 176 GLY A C 1
ATOM 1267 O O . GLY A 1 176 ? -12.891 20.422 8.977 1 88.06 176 GLY A O 1
ATOM 1268 N N . ILE A 1 177 ? -12.312 19.062 7.281 1 83.31 177 ILE A N 1
ATOM 1269 C CA . ILE A 1 177 ? -13.695 18.781 6.914 1 83.31 177 ILE A CA 1
ATOM 1270 C C . ILE A 1 177 ? -14.273 17.734 7.867 1 83.31 177 ILE A C 1
ATOM 1272 O O . ILE A 1 177 ? -15.32 17.953 8.484 1 83.31 177 ILE A O 1
ATOM 1276 N N . GLY A 1 178 ? -13.641 16.734 8.094 1 79.25 178 GLY A N 1
ATOM 1277 C CA . GLY A 1 178 ? -14.133 15.625 8.891 1 79.25 178 GLY A CA 1
ATOM 1278 C C . GLY A 1 178 ? -14.281 15.969 10.367 1 79.25 178 GLY A C 1
ATOM 1279 O O . GLY A 1 178 ? -15.328 15.719 10.961 1 79.25 178 GLY A O 1
ATOM 1280 N N . GLU A 1 179 ? -13.32 16.594 10.875 1 79.44 179 GLU A N 1
ATOM 1281 C CA . GLU A 1 179 ? -13.305 16.859 12.312 1 79.44 179 GLU A CA 1
ATOM 1282 C C . GLU A 1 179 ? -13.719 18.297 12.617 1 79.44 179 GLU A C 1
ATOM 1284 O O . GLU A 1 179 ? -14.016 18.625 13.758 1 79.44 179 GLU A O 1
ATOM 1289 N N . GLY A 1 180 ? -13.836 18.938 11.57 1 90.25 180 GLY A N 1
ATOM 1290 C CA . GLY A 1 180 ? -14.164 20.344 11.75 1 90.25 180 GLY A CA 1
ATOM 1291 C C . GLY A 1 180 ? -15.508 20.719 11.156 1 90.25 180 GLY A C 1
ATOM 1292 O O . GLY A 1 180 ? -16.516 20.75 11.867 1 90.25 180 GLY A O 1
ATOM 1293 N N . VAL A 1 181 ? -15.562 20.688 9.859 1 89.75 181 VAL A N 1
ATOM 1294 C CA . VAL A 1 181 ? -16.719 21.188 9.125 1 89.75 181 VAL A CA 1
ATOM 1295 C C . VAL A 1 181 ? -17.938 20.328 9.43 1 89.75 181 VAL A C 1
ATOM 1297 O O . VAL A 1 181 ? -19.031 20.859 9.648 1 89.75 181 VAL A O 1
ATOM 1300 N N . ILE A 1 182 ? -17.797 19.094 9.484 1 87.44 182 ILE A N 1
ATOM 1301 C CA . ILE A 1 182 ? -18.938 18.203 9.656 1 87.44 182 ILE A CA 1
ATOM 1302 C C . ILE A 1 182 ? -19.516 18.375 11.062 1 87.44 182 ILE A C 1
ATOM 1304 O O . ILE A 1 182 ? -20.703 18.641 11.227 1 87.44 182 ILE A O 1
ATOM 1308 N N . PRO A 1 183 ? -18.688 18.219 12.086 1 89.5 183 PRO A N 1
ATOM 1309 C CA . PRO A 1 183 ? -19.266 18.438 13.414 1 89.5 183 PRO A CA 1
ATOM 1310 C C . PRO A 1 183 ? -19.797 19.859 13.602 1 89.5 183 PRO A C 1
ATOM 1312 O O . PRO A 1 183 ? -20.812 20.062 14.273 1 89.5 183 PRO A O 1
ATOM 1315 N N . LEU A 1 184 ? -19.219 20.781 13.062 1 92.5 184 LEU A N 1
ATOM 1316 C CA . LEU A 1 184 ? -19.688 22.156 13.141 1 92.5 184 LEU A CA 1
ATOM 1317 C C . LEU A 1 184 ? -21.047 22.312 12.477 1 92.5 184 LEU A C 1
ATOM 1319 O O . LEU A 1 184 ? -21.938 22.984 13.008 1 92.5 184 LEU A O 1
ATOM 1323 N N . SER A 1 185 ? -21.141 21.719 11.289 1 91.56 185 SER A N 1
ATOM 1324 C CA . SER A 1 185 ? -22.391 21.812 10.547 1 91.56 185 SER A CA 1
ATOM 1325 C C . SER A 1 185 ? -23.547 21.172 11.312 1 91.56 185 SER A C 1
ATOM 1327 O O . SER A 1 185 ? -24.672 21.672 11.297 1 91.56 185 SER A O 1
ATOM 1329 N N . SER A 1 186 ? -23.297 20.141 11.977 1 90.31 186 SER A N 1
ATOM 1330 C CA . SER A 1 186 ? -24.297 19.5 12.812 1 90.31 186 SER A CA 1
ATOM 1331 C C . SER A 1 186 ? -24.703 20.375 13.992 1 90.31 186 SER A C 1
ATOM 1333 O O . SER A 1 186 ? -25.875 20.484 14.32 1 90.31 186 SER A O 1
ATOM 1335 N N . ALA A 1 187 ? -23.75 20.938 14.609 1 90.56 187 ALA A N 1
ATOM 1336 C CA . ALA A 1 187 ? -24.016 21.828 15.742 1 90.56 187 ALA A CA 1
ATOM 1337 C C . ALA A 1 187 ? -24.812 23.062 15.305 1 90.56 187 ALA A C 1
ATOM 1339 O O . ALA A 1 187 ? -25.719 23.5 16.016 1 90.56 187 ALA A O 1
ATOM 1340 N N . TYR A 1 188 ? -24.469 23.594 14.164 1 92.94 188 TYR A N 1
ATOM 1341 C CA . TYR A 1 188 ? -25.172 24.766 13.648 1 92.94 188 TYR A CA 1
ATOM 1342 C C . TYR A 1 188 ? -26.625 24.422 13.297 1 92.94 188 TYR A C 1
ATOM 1344 O O . TYR A 1 188 ? -27.531 25.188 13.57 1 92.94 188 TYR A O 1
ATOM 1352 N N . ALA A 1 189 ? -26.734 23.266 12.672 1 90.88 189 ALA A N 1
ATOM 1353 C CA . ALA A 1 189 ? -28.078 22.828 12.312 1 90.88 189 ALA A CA 1
ATOM 1354 C C . ALA A 1 189 ? -28.938 22.656 13.555 1 90.88 189 ALA A C 1
ATOM 1356 O O . ALA A 1 189 ? -30.125 22.984 13.539 1 90.88 189 ALA A O 1
ATOM 1357 N N . SER A 1 190 ? -28.422 22.141 14.547 1 90.12 190 SER A N 1
ATOM 1358 C CA . SER A 1 190 ? -29.156 21.938 15.797 1 90.12 190 SER A CA 1
ATOM 1359 C C . SER A 1 190 ? -29.484 23.25 16.469 1 90.12 190 SER A C 1
ATOM 1361 O O . SER A 1 190 ? -30.547 23.375 17.109 1 90.12 190 SER A O 1
ATOM 1363 N N . ALA A 1 191 ? -28.672 24.156 16.391 1 90.38 191 ALA A N 1
ATOM 1364 C CA . ALA A 1 191 ? -28.844 25.438 17.094 1 90.38 191 ALA A CA 1
ATOM 1365 C C . ALA A 1 191 ? -29.719 26.391 16.281 1 90.38 191 ALA A C 1
ATOM 1367 O O . ALA A 1 191 ? -30.516 27.141 16.859 1 90.38 191 ALA A O 1
ATOM 1368 N N . LEU A 1 192 ? -29.516 26.422 15.031 1 91.19 192 LEU A N 1
ATOM 1369 C CA . LEU A 1 192 ? -30.141 27.438 14.203 1 91.19 192 LEU A CA 1
ATOM 1370 C C . LEU A 1 192 ? -31.312 26.859 13.422 1 91.19 192 LEU A C 1
ATOM 1372 O O . LEU A 1 192 ? -32.156 27.609 12.898 1 91.19 192 LEU A O 1
ATOM 1376 N N . GLY A 1 193 ? -31.312 25.578 13.336 1 86.06 193 GLY A N 1
ATOM 1377 C CA . GLY A 1 193 ? -32.312 24.938 12.508 1 86.06 193 GLY A CA 1
ATOM 1378 C C . GLY A 1 193 ? -31.875 24.766 11.062 1 86.06 193 GLY A C 1
ATOM 1379 O O . GLY A 1 193 ? -30.922 25.422 10.617 1 86.06 193 GLY A O 1
ATOM 1380 N N . GLY A 1 194 ? -32.406 23.844 10.383 1 89.06 194 GLY A N 1
ATOM 1381 C CA . GLY A 1 194 ? -32.062 23.594 8.992 1 89.06 194 GLY A CA 1
ATOM 1382 C C . GLY A 1 194 ? -31.422 22.25 8.766 1 89.06 194 GLY A C 1
ATOM 1383 O O . GLY A 1 194 ? -31.344 21.422 9.688 1 89.06 194 GLY A O 1
ATOM 1384 N N . GLN A 1 195 ? -30.984 22.203 7.523 1 89 195 GLN A N 1
ATOM 1385 C CA . GLN A 1 195 ? -30.375 20.938 7.152 1 89 195 GLN A CA 1
ATOM 1386 C C . GLN A 1 195 ? -28.844 21.016 7.258 1 89 195 GLN A C 1
ATOM 1388 O O . GLN A 1 195 ? -28.234 22 6.848 1 89 195 GLN A O 1
ATOM 1393 N N . GLN A 1 196 ? -28.234 20.078 7.793 1 89.31 196 GLN A N 1
ATOM 1394 C CA . GLN A 1 196 ? -26.781 20 7.98 1 89.31 196 GLN A CA 1
ATOM 1395 C C . GLN A 1 196 ? -26.047 20.219 6.664 1 89.31 196 GLN A C 1
ATOM 1397 O O . GLN A 1 196 ? -25 20.891 6.633 1 89.31 196 GLN A O 1
ATOM 1402 N N . ALA A 1 197 ? -26.578 19.656 5.594 1 83.81 197 ALA A N 1
ATOM 1403 C CA . ALA A 1 197 ? -25.953 19.719 4.281 1 83.81 197 ALA A CA 1
ATOM 1404 C C . ALA A 1 197 ? -25.766 21.172 3.836 1 83.81 197 ALA A C 1
ATOM 1406 O O . ALA A 1 197 ? -24.781 21.5 3.172 1 83.81 197 ALA A O 1
ATOM 1407 N N . ASP A 1 198 ? -26.656 21.969 4.148 1 86.5 198 ASP A N 1
ATOM 1408 C CA . ASP A 1 198 ? -26.578 23.375 3.781 1 86.5 198 ASP A CA 1
ATOM 1409 C C . ASP A 1 198 ? -25.422 24.078 4.508 1 86.5 198 ASP A C 1
ATOM 1411 O O . ASP A 1 198 ? -24.719 24.906 3.924 1 86.5 198 ASP A O 1
ATOM 1415 N N . PHE A 1 199 ? -25.281 23.75 5.703 1 90.75 199 PHE A N 1
ATOM 1416 C CA . PHE A 1 199 ? -24.203 24.344 6.484 1 90.75 199 PHE A CA 1
ATOM 1417 C C . PHE A 1 199 ? -22.844 23.828 6 1 90.75 199 PHE A C 1
ATOM 1419 O O . PHE A 1 199 ? -21.859 24.578 5.977 1 90.75 199 PHE A O 1
ATOM 1426 N N . VAL A 1 200 ? -22.766 22.578 5.652 1 89.19 200 VAL A N 1
ATOM 1427 C CA . VAL A 1 200 ? -21.531 22.016 5.117 1 89.19 200 VAL A CA 1
ATOM 1428 C C . VAL A 1 200 ? -21.094 22.797 3.879 1 89.19 200 VAL A C 1
ATOM 1430 O O . VAL A 1 200 ? -19.922 23.188 3.75 1 89.19 200 VAL A O 1
ATOM 1433 N N . ALA A 1 201 ? -22.031 23.016 3.012 1 84.75 201 ALA A N 1
ATOM 1434 C CA . ALA A 1 201 ? -21.766 23.719 1.759 1 84.75 201 ALA A CA 1
ATOM 1435 C C . ALA A 1 201 ? -21.266 25.141 2.023 1 84.75 201 ALA A C 1
ATOM 1437 O O . ALA A 1 201 ? -20.438 25.672 1.272 1 84.75 201 ALA A O 1
ATOM 1438 N N . GLU A 1 202 ? -21.641 25.703 3.068 1 87.75 202 GLU A N 1
ATOM 1439 C CA . GLU A 1 202 ? -21.297 27.094 3.379 1 87.75 202 GLU A CA 1
ATOM 1440 C C . GLU A 1 202 ? -19.922 27.172 4.043 1 87.75 202 GLU A C 1
ATOM 1442 O O . GLU A 1 202 ? -19.219 28.172 3.92 1 87.75 202 GLU A O 1
ATOM 1447 N N . LEU A 1 203 ? -19.562 26.141 4.699 1 91.62 203 LEU A N 1
ATOM 1448 C CA . LEU A 1 203 ? -18.344 26.188 5.5 1 91.62 203 LEU A CA 1
ATOM 1449 C C . LEU A 1 203 ? -17.141 25.703 4.688 1 91.62 203 LEU A C 1
ATOM 1451 O O . LEU A 1 203 ? -16 26.125 4.945 1 91.62 203 LEU A O 1
ATOM 1455 N N . ILE A 1 204 ? -17.359 24.938 3.678 1 89.38 204 ILE A N 1
ATOM 1456 C CA . ILE A 1 204 ? -16.328 24.25 2.928 1 89.38 204 ILE A CA 1
ATOM 1457 C C . ILE A 1 204 ? -15.445 25.266 2.199 1 89.38 204 ILE A C 1
ATOM 1459 O O . ILE A 1 204 ? -14.219 25.156 2.205 1 89.38 204 ILE A O 1
ATOM 1463 N N . PRO A 1 205 ? -15.969 26.266 1.571 1 89.69 205 PRO A N 1
ATOM 1464 C CA . PRO A 1 205 ? -15.141 27.203 0.809 1 89.69 205 PRO A CA 1
ATOM 1465 C C . PRO A 1 205 ? -14.086 27.906 1.671 1 89.69 205 PRO A C 1
ATOM 1467 O O . PRO A 1 205 ? -12.922 28.016 1.266 1 89.69 205 PRO A O 1
ATOM 1470 N N . ALA A 1 206 ? -14.453 28.359 2.805 1 92.94 206 ALA A N 1
ATOM 1471 C CA . ALA A 1 206 ? -13.5 29.016 3.693 1 92.94 206 ALA A CA 1
ATOM 1472 C C . ALA A 1 206 ? -12.367 28.062 4.082 1 92.94 206 ALA A C 1
ATOM 1474 O O . ALA A 1 206 ? -11.203 28.469 4.117 1 92.94 206 ALA A O 1
ATOM 1475 N N . ALA A 1 207 ? -12.727 26.859 4.398 1 92.12 207 ALA A N 1
ATOM 1476 C CA . ALA A 1 207 ? -11.734 25.859 4.789 1 92.12 207 ALA A CA 1
ATOM 1477 C C . ALA A 1 207 ? -10.742 25.609 3.66 1 92.12 207 ALA A C 1
ATOM 1479 O O . ALA A 1 207 ? -9.539 25.469 3.896 1 92.12 207 ALA A O 1
ATOM 1480 N N . ILE A 1 208 ? -11.211 25.531 2.455 1 89.5 208 ILE A N 1
ATOM 1481 C CA . ILE A 1 208 ? -10.383 25.234 1.295 1 89.5 208 ILE A CA 1
ATOM 1482 C C . ILE A 1 208 ? -9.461 26.422 0.995 1 89.5 208 ILE A C 1
ATOM 1484 O O . ILE A 1 208 ? -8.266 26.234 0.759 1 89.5 208 ILE A O 1
ATOM 1488 N N . ILE A 1 209 ? -9.984 27.609 0.983 1 91.38 209 ILE A N 1
ATOM 1489 C CA . ILE A 1 209 ? -9.188 28.797 0.72 1 91.38 209 ILE A CA 1
ATOM 1490 C C . ILE A 1 209 ? -8.117 28.953 1.8 1 91.38 209 ILE A C 1
ATOM 1492 O O . ILE A 1 209 ? -6.973 29.297 1.502 1 91.38 209 ILE A O 1
ATOM 1496 N N . GLY A 1 210 ? -8.539 28.781 2.996 1 93.19 210 GLY A N 1
ATOM 1497 C CA . GLY A 1 210 ? -7.566 28.797 4.078 1 93.19 210 GLY A CA 1
ATOM 1498 C C . GLY A 1 210 ? -6.418 27.828 3.863 1 93.19 210 GLY A C 1
ATOM 1499 O O . GLY A 1 210 ? -5.258 28.172 4.098 1 93.19 210 GLY A O 1
ATOM 1500 N N . ASN A 1 211 ? -6.727 26.672 3.441 1 92.75 211 ASN A N 1
ATOM 1501 C CA . ASN A 1 211 ? -5.699 25.672 3.199 1 92.75 211 ASN A CA 1
ATOM 1502 C C . ASN A 1 211 ? -4.754 26.094 2.08 1 92.75 211 ASN A C 1
ATOM 1504 O O . ASN A 1 211 ? -3.539 25.906 2.186 1 92.75 211 ASN A O 1
ATOM 1508 N N . ILE A 1 212 ? -5.289 26.562 1.027 1 89.69 212 ILE A N 1
ATOM 1509 C CA . ILE A 1 212 ? -4.473 27.031 -0.089 1 89.69 212 ILE A CA 1
ATOM 1510 C C . ILE A 1 212 ? -3.535 28.141 0.384 1 89.69 212 ILE A C 1
ATOM 1512 O O . ILE A 1 212 ? -2.342 28.125 0.075 1 89.69 212 ILE A O 1
ATOM 1516 N N . ALA A 1 213 ? -4.066 29.062 1.089 1 93.5 213 ALA A N 1
ATOM 1517 C CA . ALA A 1 213 ? -3.262 30.141 1.641 1 93.5 213 ALA A CA 1
ATOM 1518 C C . ALA A 1 213 ? -2.166 29.609 2.557 1 93.5 213 ALA A C 1
ATOM 1520 O O . ALA A 1 213 ? -1.046 30.125 2.561 1 93.5 213 ALA A O 1
ATOM 1521 N N . ALA A 1 214 ? -2.547 28.656 3.336 1 95.88 214 ALA A N 1
ATOM 1522 C CA . ALA A 1 214 ? -1.582 28.062 4.254 1 95.88 214 ALA A CA 1
ATOM 1523 C C . ALA A 1 214 ? -0.441 27.391 3.494 1 95.88 214 ALA A C 1
ATOM 1525 O O . ALA A 1 214 ? 0.722 27.484 3.891 1 95.88 214 ALA A O 1
ATOM 1526 N N . VAL A 1 215 ? -0.751 26.672 2.455 1 93.06 215 VAL A N 1
ATOM 1527 C CA . VAL A 1 215 ? 0.254 26 1.643 1 93.06 215 VAL A CA 1
ATOM 1528 C C . VAL A 1 215 ? 1.195 27.031 1.022 1 93.06 215 VAL A C 1
ATOM 1530 O O . VAL A 1 215 ? 2.416 26.859 1.045 1 93.06 215 VAL A O 1
ATOM 1533 N N . ILE A 1 216 ? 0.644 28.078 0.503 1 92.5 216 ILE A N 1
ATOM 1534 C CA . ILE A 1 216 ? 1.446 29.141 -0.094 1 92.5 216 ILE A CA 1
ATOM 1535 C C . ILE A 1 216 ? 2.324 29.781 0.975 1 92.5 216 ILE A C 1
ATOM 1537 O O . ILE A 1 216 ? 3.512 30.016 0.75 1 92.5 216 ILE A O 1
ATOM 1541 N N . THR A 1 217 ? 1.755 30.047 2.07 1 95.69 217 THR A N 1
ATOM 1542 C CA . THR A 1 217 ? 2.494 30.641 3.18 1 95.69 217 THR A CA 1
ATOM 1543 C C . THR A 1 217 ? 3.648 29.75 3.604 1 95.69 217 THR A C 1
ATOM 1545 O O . THR A 1 217 ? 4.734 30.234 3.924 1 95.69 217 THR A O 1
ATOM 1548 N N . ALA A 1 218 ? 3.365 28.5 3.65 1 95.69 218 ALA A N 1
ATOM 1549 C CA . ALA A 1 218 ? 4.41 27.531 4.004 1 95.69 218 ALA A CA 1
ATOM 1550 C C . ALA A 1 218 ? 5.566 27.594 3.01 1 95.69 218 ALA A C 1
ATOM 1552 O O . ALA A 1 218 ? 6.734 27.5 3.4 1 95.69 218 ALA A O 1
ATOM 1553 N N . GLY A 1 219 ? 5.242 27.719 1.758 1 93.25 219 GLY A N 1
ATOM 1554 C CA . GLY A 1 219 ? 6.281 27.891 0.753 1 93.25 219 GLY A CA 1
ATOM 1555 C C . GLY A 1 219 ? 7.105 29.141 0.953 1 93.25 219 GLY A C 1
ATOM 1556 O O . GLY A 1 219 ? 8.328 29.125 0.797 1 93.25 219 GLY A O 1
ATOM 1557 N N . VAL A 1 220 ? 6.473 30.188 1.297 1 93.88 220 VAL A N 1
ATOM 1558 C CA . VAL A 1 220 ? 7.148 31.469 1.535 1 93.88 220 VAL A CA 1
ATOM 1559 C C . VAL A 1 220 ? 8.031 31.359 2.773 1 93.88 220 VAL A C 1
ATOM 1561 O O . VAL A 1 220 ? 9.148 31.891 2.799 1 93.88 220 VAL A O 1
ATOM 1564 N N . LEU A 1 221 ? 7.559 30.719 3.768 1 95.38 221 LEU A N 1
ATOM 1565 C CA . LEU A 1 221 ? 8.336 30.5 4.984 1 95.38 221 LEU A CA 1
ATOM 1566 C C . LEU A 1 221 ? 9.586 29.672 4.695 1 95.38 221 LEU A C 1
ATOM 1568 O O . LEU A 1 221 ? 10.641 29.906 5.281 1 95.38 221 LEU A O 1
ATOM 1572 N N . ARG A 1 222 ? 9.352 28.672 3.895 1 92.5 222 ARG A N 1
ATOM 1573 C CA . ARG A 1 222 ? 10.508 27.891 3.486 1 92.5 222 ARG A CA 1
ATOM 1574 C C . ARG A 1 222 ? 11.57 28.766 2.84 1 92.5 222 ARG A C 1
ATOM 1576 O O . ARG A 1 222 ? 12.758 28.641 3.135 1 92.5 222 ARG A O 1
ATOM 1583 N N . ARG A 1 223 ? 11.172 29.672 1.978 1 91.81 223 ARG A N 1
ATOM 1584 C CA . ARG A 1 223 ? 12.086 30.594 1.314 1 91.81 223 ARG A CA 1
ATOM 1585 C C . ARG A 1 223 ? 12.781 31.5 2.326 1 91.81 223 ARG A C 1
ATOM 1587 O O . ARG A 1 223 ? 13.977 31.781 2.205 1 91.81 223 ARG A O 1
ATOM 1594 N N . LEU A 1 224 ? 12.047 31.906 3.229 1 93.12 224 LEU A N 1
ATOM 1595 C CA . LEU A 1 224 ? 12.609 32.719 4.289 1 93.12 224 LEU A CA 1
ATOM 1596 C C . LEU A 1 224 ? 13.672 31.969 5.066 1 93.12 224 LEU A C 1
ATOM 1598 O O . LEU A 1 224 ? 14.727 32.531 5.402 1 93.12 224 LEU A O 1
ATOM 1602 N N . GLY A 1 225 ? 13.367 30.766 5.344 1 92.12 225 GLY A N 1
ATOM 1603 C CA . GLY A 1 225 ? 14.336 29.922 6.027 1 92.12 225 GLY A CA 1
ATOM 1604 C C . GLY A 1 225 ? 15.609 29.703 5.227 1 92.12 225 GLY A C 1
ATOM 1605 O O . GLY A 1 225 ? 16.703 29.672 5.789 1 92.12 225 GLY A O 1
ATOM 1606 N N . ASP A 1 226 ? 15.422 29.562 3.977 1 88.81 226 ASP A N 1
ATOM 1607 C CA . ASP A 1 226 ? 16.578 29.375 3.1 1 88.81 226 ASP A CA 1
ATOM 1608 C C . ASP A 1 226 ? 17.438 30.641 3.041 1 88.81 226 ASP A C 1
ATOM 1610 O O . ASP A 1 226 ? 18.672 30.547 2.963 1 88.81 226 ASP A O 1
ATOM 1614 N N . ARG A 1 227 ? 16.797 31.75 3.086 1 91.69 227 ARG A N 1
ATOM 1615 C CA . ARG A 1 227 ? 17.5 33.031 3 1 91.69 227 ARG A CA 1
ATOM 1616 C C . ARG A 1 227 ? 18.156 33.406 4.328 1 91.69 227 ARG A C 1
ATOM 1618 O O . ARG A 1 227 ? 19.219 34.031 4.355 1 91.69 227 ARG A O 1
ATOM 1625 N N . ARG A 1 228 ? 17.438 32.938 5.363 1 94.5 228 ARG A N 1
ATOM 1626 C CA . ARG A 1 228 ? 17.938 33.219 6.707 1 94.5 228 ARG A CA 1
ATOM 1627 C C . ARG A 1 228 ? 18.016 31.922 7.523 1 94.5 228 ARG A C 1
ATOM 1629 O O . ARG A 1 228 ? 17.141 31.656 8.352 1 94.5 228 ARG A O 1
ATOM 1636 N N . PRO A 1 229 ? 19.094 31.281 7.461 1 91.25 229 PRO A N 1
ATOM 1637 C CA . PRO A 1 229 ? 19.219 29.938 8.055 1 91.25 229 PRO A CA 1
ATOM 1638 C C . PRO A 1 229 ? 19.156 29.969 9.586 1 91.25 229 PRO A C 1
ATOM 1640 O O . PRO A 1 229 ? 18.812 28.969 10.211 1 91.25 229 PRO A O 1
ATOM 1643 N N . HIS A 1 230 ? 19.438 31.062 10.172 1 90.81 230 HIS A N 1
ATOM 1644 C CA . HIS A 1 230 ? 19.438 31.141 11.625 1 90.81 230 HIS A CA 1
ATOM 1645 C C . HIS A 1 230 ? 18.016 31.094 12.172 1 90.81 230 HIS A C 1
ATOM 1647 O O . HIS A 1 230 ? 17.797 30.781 13.352 1 90.81 230 HIS A O 1
ATOM 1653 N N . LEU A 1 231 ? 17.078 31.375 11.359 1 92.69 231 LEU A N 1
ATOM 1654 C CA . LEU A 1 231 ? 15.672 31.359 11.766 1 92.69 231 LEU A CA 1
ATOM 1655 C C . LEU A 1 231 ? 15.055 29.984 11.516 1 92.69 231 LEU A C 1
ATOM 1657 O O . LEU A 1 231 ? 13.93 29.719 11.953 1 92.69 231 LEU A O 1
ATOM 1661 N N . ASP A 1 232 ? 15.75 29.141 10.852 1 91.56 232 ASP A N 1
ATOM 1662 C CA . ASP A 1 232 ? 15.227 27.891 10.344 1 91.56 232 ASP A CA 1
ATOM 1663 C C . ASP A 1 232 ? 15.875 26.688 11.047 1 91.56 232 ASP A C 1
ATOM 1665 O O . ASP A 1 232 ? 17.109 26.547 11.016 1 91.56 232 ASP A O 1
ATOM 1669 N N . GLY A 1 233 ? 15.156 25.875 11.633 1 89.19 233 GLY A N 1
ATOM 1670 C CA . GLY A 1 233 ? 15.688 24.719 12.336 1 89.19 233 GLY A CA 1
ATOM 1671 C C . GLY A 1 233 ? 15.75 23.469 11.477 1 89.19 233 GLY A C 1
ATOM 1672 O O . GLY A 1 233 ? 16.266 22.438 11.906 1 89.19 233 GLY A O 1
ATOM 1673 N N . GLY A 1 234 ? 15.25 23.547 10.281 1 86.31 234 GLY A N 1
ATOM 1674 C CA . GLY A 1 234 ? 15.258 22.391 9.406 1 86.31 234 GLY A CA 1
ATOM 1675 C C . GLY A 1 234 ? 14.367 21.25 9.898 1 86.31 234 GLY A C 1
ATOM 1676 O O . GLY A 1 234 ? 14.695 20.078 9.719 1 86.31 234 GLY A O 1
ATOM 1677 N N . GLY A 1 235 ? 13.359 21.656 10.617 1 84 235 GLY A N 1
ATOM 1678 C CA . GLY A 1 235 ? 12.453 20.656 11.148 1 84 235 GLY A CA 1
ATOM 1679 C C . GLY A 1 235 ? 12.594 20.453 12.648 1 84 235 GLY A C 1
ATOM 1680 O O . GLY A 1 235 ? 11.859 19.672 13.25 1 84 235 GLY A O 1
ATOM 1681 N N . GLN A 1 236 ? 13.484 21.125 13.164 1 85.75 236 GLN A N 1
ATOM 1682 C CA . GLN A 1 236 ? 13.609 21.141 14.617 1 85.75 236 GLN A CA 1
ATOM 1683 C C . GLN A 1 236 ? 12.914 22.359 15.227 1 85.75 236 GLN A C 1
ATOM 1685 O O . GLN A 1 236 ? 13.211 23.5 14.859 1 85.75 236 GLN A O 1
ATOM 1690 N N . LEU A 1 237 ? 12.102 22.047 16.172 1 87.12 237 LEU A N 1
ATOM 1691 C CA . LEU A 1 237 ? 11.281 23.109 16.75 1 87.12 237 LEU A CA 1
ATOM 1692 C C . LEU A 1 237 ? 12.078 23.906 17.781 1 87.12 237 LEU A C 1
ATOM 1694 O O . LEU A 1 237 ? 11.969 25.125 17.844 1 87.12 237 LEU A O 1
ATOM 1698 N N . VAL A 1 238 ? 12.898 23.141 18.578 1 86.12 238 VAL A N 1
ATOM 1699 C CA . VAL A 1 238 ? 13.547 23.766 19.719 1 86.12 238 VAL A CA 1
ATOM 1700 C C . VAL A 1 238 ? 15.055 23.812 19.5 1 86.12 238 VAL A C 1
ATOM 1702 O O . VAL A 1 238 ? 15.633 22.875 18.938 1 86.12 238 VAL A O 1
ATOM 1705 N N . LYS A 1 239 ? 15.625 24.891 19.875 1 78 239 LYS A N 1
ATOM 1706 C CA . LYS A 1 239 ? 17.078 25.047 19.812 1 78 239 LYS A CA 1
ATOM 1707 C C . LYS A 1 239 ? 17.75 24.203 20.891 1 78 239 LYS A C 1
ATOM 1709 O O . LYS A 1 239 ? 17.453 24.344 22.078 1 78 239 LYS A O 1
ATOM 1714 N N . VAL A 1 240 ? 17.984 22.891 20.672 1 64.94 240 VAL A N 1
ATOM 1715 C CA . VAL A 1 240 ? 18.641 22.062 21.672 1 64.94 240 VAL A CA 1
ATOM 1716 C C . VAL A 1 240 ? 20.094 22.484 21.828 1 64.94 240 VAL A C 1
ATOM 1718 O O . VAL A 1 240 ? 20.797 22.703 20.844 1 64.94 240 VAL A O 1
ATOM 1721 N N . PRO A 1 241 ? 20.656 22.938 22.953 1 54.38 241 PRO A N 1
ATOM 1722 C CA . PRO A 1 241 ? 22.062 23.234 23.188 1 54.38 241 PRO A CA 1
ATOM 1723 C C . PRO A 1 241 ? 22.984 22.125 22.688 1 54.38 241 PRO A C 1
ATOM 1725 O O . PRO A 1 241 ? 22.609 20.953 22.688 1 54.38 241 PRO A O 1
ATOM 1728 N N . THR A 1 242 ? 23.859 22.344 21.656 1 45.22 242 THR A N 1
ATOM 1729 C CA . THR A 1 242 ? 24.844 21.516 20.984 1 45.22 242 THR A CA 1
ATOM 1730 C C . THR A 1 242 ? 25.438 20.484 21.938 1 45.22 242 THR A C 1
ATOM 1732 O O . THR A 1 242 ? 26.328 19.719 21.562 1 45.22 242 THR A O 1
ATOM 1735 N N . ALA A 1 243 ? 25.469 20.609 23.203 1 39.44 243 ALA A N 1
ATOM 1736 C CA . ALA A 1 243 ? 26.359 19.641 23.828 1 39.44 243 ALA A CA 1
ATOM 1737 C C . ALA A 1 243 ? 25.969 18.203 23.438 1 39.44 243 ALA A C 1
ATOM 1739 O O . ALA A 1 243 ? 26.719 17.266 23.703 1 39.44 243 ALA A O 1
ATOM 1740 N N . ASP A 1 244 ? 24.75 17.875 23.391 1 41.53 244 ASP A N 1
ATOM 1741 C CA . ASP A 1 244 ? 24.453 16.469 23.078 1 41.53 244 ASP A CA 1
ATOM 1742 C C . ASP A 1 244 ? 24.453 16.234 21.578 1 41.53 244 ASP A C 1
ATOM 1744 O O . ASP A 1 244 ? 23.797 16.953 20.828 1 41.53 244 ASP A O 1
ATOM 1748 N N . PRO A 1 245 ? 25.516 15.719 21.047 1 37.78 245 PRO A N 1
ATOM 1749 C CA . PRO A 1 245 ? 25.812 15.422 19.641 1 37.78 245 PRO A CA 1
ATOM 1750 C C . PRO A 1 245 ? 24.594 14.922 18.875 1 37.78 245 PRO A C 1
ATOM 1752 O O . PRO A 1 245 ? 24.703 14.578 17.688 1 37.78 245 PRO A O 1
ATOM 1755 N N . ASP A 1 246 ? 23.625 14.328 19.562 1 37.44 246 ASP A N 1
ATOM 1756 C CA . ASP A 1 246 ? 22.766 13.578 18.641 1 37.44 246 ASP A CA 1
ATOM 1757 C C . ASP A 1 246 ? 21.812 14.5 17.891 1 37.44 246 ASP A C 1
ATOM 1759 O O . ASP A 1 246 ? 20.797 14.945 18.438 1 37.44 246 ASP A O 1
ATOM 1763 N N . PRO A 1 247 ? 22.281 15.5 17.281 1 36.91 247 PRO A N 1
ATOM 1764 C CA . PRO A 1 247 ? 21.391 16.406 16.562 1 36.91 247 PRO A CA 1
ATOM 1765 C C . PRO A 1 247 ? 20.281 15.688 15.812 1 36.91 247 PRO A C 1
ATOM 1767 O O . PRO A 1 247 ? 20.531 14.672 15.156 1 36.91 247 PRO A O 1
ATOM 1770 N N . VAL A 1 248 ? 19.141 15.602 16.328 1 38.53 248 VAL A N 1
ATOM 1771 C CA . VAL A 1 248 ? 18.031 15.172 15.484 1 38.53 248 VAL A CA 1
ATOM 1772 C C . VAL A 1 248 ? 18.031 15.945 14.172 1 38.53 248 VAL A C 1
ATOM 1774 O O . VAL A 1 248 ? 17.219 16.859 13.977 1 38.53 248 VAL A O 1
ATOM 1777 N N . GLY A 1 249 ? 19.016 16.938 13.922 1 35.47 249 GLY A N 1
ATOM 1778 C CA . GLY A 1 249 ? 18.812 17.625 12.664 1 35.47 249 GLY A CA 1
ATOM 1779 C C . GLY A 1 249 ? 18.281 16.719 11.562 1 35.47 249 GLY A C 1
ATOM 1780 O O . GLY A 1 249 ? 18.109 15.516 11.773 1 35.47 249 GLY A O 1
ATOM 1781 N N . PRO A 1 250 ? 18.031 17.312 10.305 1 36.03 250 PRO A N 1
ATOM 1782 C CA . PRO A 1 250 ? 17.734 16.344 9.25 1 36.03 250 PRO A CA 1
ATOM 1783 C C . PRO A 1 250 ? 18.562 15.07 9.375 1 36.03 250 PRO A C 1
ATOM 1785 O O . PRO A 1 250 ? 19.766 15.086 9.156 1 36.03 250 PRO A O 1
ATOM 1788 N N . VAL A 1 251 ? 18.703 14.516 10.57 1 33.62 251 VAL A N 1
ATOM 1789 C CA . VAL A 1 251 ? 19.484 13.391 11.07 1 33.62 251 VAL A CA 1
ATOM 1790 C C . VAL A 1 251 ? 19.656 12.352 9.961 1 33.62 251 VAL A C 1
ATOM 1792 O O . VAL A 1 251 ? 18.672 11.734 9.523 1 33.62 251 VAL A O 1
ATOM 1795 N N . ALA A 1 252 ? 20.344 12.75 9.031 1 36.59 252 ALA A N 1
ATOM 1796 C CA . ALA A 1 252 ? 20.812 11.555 8.344 1 36.59 252 ALA A CA 1
ATOM 1797 C C . ALA A 1 252 ? 20.984 10.391 9.312 1 36.59 252 ALA A C 1
ATOM 1799 O O . ALA A 1 252 ? 21.578 10.547 10.375 1 36.59 252 ALA A O 1
ATOM 1800 N N . PRO A 1 253 ? 19.906 9.477 9.391 1 39.91 253 PRO A N 1
ATOM 1801 C CA . PRO A 1 253 ? 20.141 8.352 10.297 1 39.91 253 PRO A CA 1
ATOM 1802 C C . PRO A 1 253 ? 21.625 8.109 10.578 1 39.91 253 PRO A C 1
ATOM 1804 O O . PRO A 1 253 ? 22.453 8.312 9.695 1 39.91 253 PRO A O 1
ATOM 1807 N N . ALA A 1 254 ? 22.219 8.492 11.719 1 39.66 254 ALA A N 1
ATOM 1808 C CA . ALA A 1 254 ? 23.531 7.918 12 1 39.66 254 ALA A CA 1
ATOM 1809 C C . ALA A 1 254 ? 23.781 6.676 11.148 1 39.66 254 ALA A C 1
ATOM 1811 O O . ALA A 1 254 ? 22.859 5.914 10.867 1 39.66 254 ALA A O 1
ATOM 1812 N N . PRO A 1 255 ? 24.828 6.801 10.336 1 44.66 255 PRO A N 1
ATOM 1813 C CA . PRO A 1 255 ? 25.094 5.531 9.656 1 44.66 255 PRO A CA 1
ATOM 1814 C C . PRO A 1 255 ? 24.766 4.32 10.523 1 44.66 255 PRO A C 1
ATOM 1816 O O . PRO A 1 255 ? 25.062 4.316 11.719 1 44.66 255 PRO A O 1
ATOM 1819 N N . ARG A 1 256 ? 23.719 3.801 10.219 1 52.88 256 ARG A N 1
ATOM 1820 C CA . ARG A 1 256 ? 23.328 2.59 10.93 1 52.88 256 ARG A CA 1
ATOM 1821 C C . ARG A 1 256 ? 24.547 1.734 11.266 1 52.88 256 ARG A C 1
ATOM 1823 O O . ARG A 1 256 ? 25.469 1.613 10.453 1 52.88 256 ARG A O 1
ATOM 1830 N N . ASP A 1 257 ? 24.594 1.571 12.492 1 57.19 257 ASP A N 1
ATOM 1831 C CA . ASP A 1 257 ? 25.609 0.583 12.883 1 57.19 257 ASP A CA 1
ATOM 1832 C C . ASP A 1 257 ? 25.516 -0.663 12 1 57.19 257 ASP A C 1
ATOM 1834 O O . ASP A 1 257 ? 24.453 -1.278 11.891 1 57.19 257 ASP A O 1
ATOM 1838 N N . PRO A 1 258 ? 26.422 -0.809 11.133 1 56.72 258 PRO A N 1
ATOM 1839 C CA . PRO A 1 258 ? 26.406 -2.008 10.297 1 56.72 258 PRO A CA 1
ATOM 1840 C C . PRO A 1 258 ? 26.062 -3.275 11.07 1 56.72 258 PRO A C 1
ATOM 1842 O O . PRO A 1 258 ? 25.578 -4.25 10.492 1 56.72 258 PRO A O 1
ATOM 1845 N N . ALA A 1 259 ? 26.344 -3.219 12.422 1 58.84 259 ALA A N 1
ATOM 1846 C CA . ALA A 1 259 ? 26.094 -4.414 13.227 1 58.84 259 ALA A CA 1
ATOM 1847 C C . ALA A 1 259 ? 24.625 -4.496 13.648 1 58.84 259 ALA A C 1
ATOM 1849 O O . ALA A 1 259 ? 24.188 -5.508 14.203 1 58.84 259 ALA A O 1
ATOM 1850 N N . ALA A 1 260 ? 23.891 -3.438 13.289 1 63.81 260 ALA A N 1
ATOM 1851 C CA . ALA A 1 260 ? 22.5 -3.432 13.727 1 63.81 260 ALA A CA 1
ATOM 1852 C C . ALA A 1 260 ? 21.641 -4.328 12.836 1 63.81 260 ALA A C 1
ATOM 1854 O O . ALA A 1 260 ? 21.891 -4.449 11.641 1 63.81 260 ALA A O 1
ATOM 1855 N N . PRO A 1 261 ? 20.734 -5.055 13.492 1 71.19 261 PRO A N 1
ATOM 1856 C CA . PRO A 1 261 ? 19.844 -5.902 12.695 1 71.19 261 PRO A CA 1
ATOM 1857 C C . PRO A 1 261 ? 19.109 -5.129 11.609 1 71.19 261 PRO A C 1
ATOM 1859 O O . PRO A 1 261 ? 18.859 -3.93 11.766 1 71.19 261 PRO A O 1
ATOM 1862 N N . PRO A 1 262 ? 19.016 -5.711 10.492 1 78.44 262 PRO A N 1
ATOM 1863 C CA . PRO A 1 262 ? 18.328 -5.047 9.383 1 78.44 262 PRO A CA 1
ATOM 1864 C C . PRO A 1 262 ? 16.906 -4.613 9.734 1 78.44 262 PRO A C 1
ATOM 1866 O O . PRO A 1 262 ? 16.266 -5.23 10.594 1 78.44 262 PRO A O 1
ATOM 1869 N N . ARG A 1 263 ? 16.547 -3.521 9.203 1 85.62 263 ARG A N 1
ATOM 1870 C CA . ARG A 1 263 ? 15.18 -3.021 9.359 1 85.62 263 ARG A CA 1
ATOM 1871 C C . ARG A 1 263 ? 14.164 -4.035 8.844 1 85.62 263 ARG A C 1
ATOM 1873 O O . ARG A 1 263 ? 14.383 -4.664 7.805 1 85.62 263 ARG A O 1
ATOM 1880 N N . ASN A 1 264 ? 13.172 -4.242 9.656 1 91.25 264 ASN A N 1
ATOM 1881 C CA . ASN A 1 264 ? 12.055 -5.094 9.258 1 91.25 264 ASN A CA 1
ATOM 1882 C C . ASN A 1 264 ? 10.82 -4.27 8.883 1 91.25 264 ASN A C 1
ATOM 1884 O O . ASN A 1 264 ? 10.086 -3.818 9.766 1 91.25 264 ASN A O 1
ATOM 1888 N N . HIS A 1 265 ? 10.539 -4.188 7.609 1 93.31 265 HIS A N 1
ATOM 1889 C CA . HIS A 1 265 ? 9.453 -3.344 7.125 1 93.31 265 HIS A CA 1
ATOM 1890 C C . HIS A 1 265 ? 8.094 -3.875 7.57 1 93.31 265 HIS A C 1
ATOM 1892 O O . HIS A 1 265 ? 7.168 -3.1 7.805 1 93.31 265 HIS A O 1
ATOM 1898 N N . ALA A 1 266 ? 7.973 -5.156 7.719 1 94.94 266 ALA A N 1
ATOM 1899 C CA . ALA A 1 266 ? 6.715 -5.738 8.18 1 94.94 266 ALA A CA 1
ATOM 1900 C C . ALA A 1 266 ? 6.426 -5.34 9.625 1 94.94 266 ALA A C 1
ATOM 1902 O O . ALA A 1 266 ? 5.285 -5.039 9.977 1 94.94 266 ALA A O 1
ATOM 1903 N N . LEU A 1 267 ? 7.449 -5.367 10.414 1 95.19 267 LEU A N 1
ATOM 1904 C CA . LEU A 1 267 ? 7.305 -4.969 11.812 1 95.19 267 LEU A CA 1
ATOM 1905 C C . LEU A 1 267 ? 6.91 -3.498 11.914 1 95.19 267 LEU A C 1
ATOM 1907 O O . LEU A 1 267 ? 6.078 -3.131 12.75 1 95.19 267 LEU A O 1
ATOM 1911 N N . GLY A 1 268 ? 7.531 -2.695 11.125 1 96.25 268 GLY A N 1
ATOM 1912 C CA . GLY A 1 268 ? 7.168 -1.288 11.086 1 96.25 268 GLY A CA 1
ATOM 1913 C C . GLY A 1 268 ? 5.715 -1.058 10.719 1 96.25 268 GLY A C 1
ATOM 1914 O O . GLY A 1 268 ? 5.016 -0.283 11.375 1 96.25 268 GLY A O 1
ATOM 1915 N N . VAL A 1 269 ? 5.289 -1.756 9.672 1 97.5 269 VAL A N 1
ATOM 1916 C CA . VAL A 1 269 ? 3.914 -1.615 9.211 1 97.5 269 VAL A CA 1
ATOM 1917 C C . VAL A 1 269 ? 2.951 -2.102 10.289 1 97.5 269 VAL A C 1
ATOM 1919 O O . VAL A 1 269 ? 1.899 -1.495 10.516 1 97.5 269 VAL A O 1
ATOM 1922 N N . LEU A 1 270 ? 3.297 -3.168 10.945 1 97.62 270 LEU A N 1
ATOM 1923 C CA . LEU A 1 270 ? 2.447 -3.697 12.008 1 97.62 270 LEU A CA 1
ATOM 1924 C C . LEU A 1 270 ? 2.307 -2.691 13.141 1 97.62 270 LEU A C 1
ATOM 1926 O O . LEU A 1 270 ? 1.212 -2.506 13.68 1 97.62 270 LEU A O 1
ATOM 1930 N N . LEU A 1 271 ? 3.375 -2.109 13.5 1 97.19 271 LEU A N 1
ATOM 1931 C CA . LEU A 1 271 ? 3.336 -1.147 14.594 1 97.19 271 LEU A CA 1
ATOM 1932 C C . LEU A 1 271 ? 2.469 0.053 14.227 1 97.19 271 LEU A C 1
ATOM 1934 O O . LEU A 1 271 ? 1.646 0.496 15.039 1 97.19 271 LEU A O 1
ATOM 1938 N N . ILE A 1 272 ? 2.66 0.562 13.055 1 96.81 272 ILE A N 1
ATOM 1939 C CA . ILE A 1 272 ? 1.926 1.736 12.594 1 96.81 272 ILE A CA 1
ATOM 1940 C C . ILE A 1 272 ? 0.435 1.416 12.523 1 96.81 272 ILE A C 1
ATOM 1942 O O . ILE A 1 272 ? -0.388 2.131 13.102 1 96.81 272 ILE A O 1
ATOM 1946 N N . CYS A 1 273 ? 0.067 0.369 11.859 1 97.62 273 CYS A N 1
ATOM 1947 C CA . CYS A 1 273 ? -1.332 -0.001 11.672 1 97.62 273 CYS A CA 1
ATOM 1948 C C . CYS A 1 273 ? -1.937 -0.517 12.969 1 97.62 273 CYS A C 1
ATOM 1950 O O . CYS A 1 273 ? -3.102 -0.249 13.266 1 97.62 273 CYS A O 1
ATOM 1952 N N . GLY A 1 274 ? -1.132 -1.265 13.703 1 97.69 274 GLY A N 1
ATOM 1953 C CA . GLY A 1 274 ? -1.605 -1.759 14.984 1 97.69 274 GLY A CA 1
ATOM 1954 C C . GLY A 1 274 ? -1.937 -0.65 15.969 1 97.69 274 GLY A C 1
ATOM 1955 O O . GLY A 1 274 ? -2.955 -0.709 16.656 1 97.69 274 GLY A O 1
ATOM 1956 N N . MET A 1 275 ? -1.084 0.299 16.047 1 96.81 275 MET A N 1
ATOM 1957 C CA . MET A 1 275 ? -1.333 1.437 16.922 1 96.81 275 MET A CA 1
ATOM 1958 C C . MET A 1 275 ? -2.613 2.164 16.531 1 96.81 275 MET A C 1
ATOM 1960 O O . MET A 1 275 ? -3.371 2.611 17.391 1 96.81 275 MET A O 1
ATOM 1964 N N . PHE A 1 276 ? -2.822 2.295 15.297 1 95.81 276 PHE A N 1
ATOM 1965 C CA . PHE A 1 276 ? -4.035 2.967 14.852 1 95.81 276 PHE A CA 1
ATOM 1966 C C . PHE A 1 276 ? -5.273 2.162 15.227 1 95.81 276 PHE A C 1
ATOM 1968 O O . PHE A 1 276 ? -6.281 2.729 15.656 1 95.81 276 PHE A O 1
ATOM 1975 N N . VAL A 1 277 ? -5.234 0.895 15.008 1 97.69 277 VAL A N 1
ATOM 1976 C CA . VAL A 1 277 ? -6.367 0.043 15.352 1 97.69 277 VAL A CA 1
ATOM 1977 C C . VAL A 1 277 ? -6.629 0.112 16.859 1 97.69 277 VAL A C 1
ATOM 1979 O O . VAL A 1 277 ? -7.785 0.161 17.297 1 97.69 277 VAL A O 1
ATOM 1982 N N . LEU A 1 278 ? -5.617 0.115 17.625 1 97.12 278 LEU A N 1
ATOM 1983 C CA . LEU A 1 278 ? -5.777 0.241 19.078 1 97.12 278 LEU A CA 1
ATOM 1984 C C . LEU A 1 278 ? -6.391 1.59 19.438 1 97.12 278 LEU A C 1
ATOM 1986 O O . LEU A 1 278 ? -7.16 1.688 20.391 1 97.12 278 LEU A O 1
ATOM 1990 N N . ALA A 1 279 ? -5.953 2.59 18.719 1 95.44 279 ALA A N 1
ATOM 1991 C CA . ALA A 1 279 ? -6.535 3.912 18.938 1 95.44 279 ALA A CA 1
ATOM 1992 C C . ALA A 1 279 ? -8.031 3.904 18.641 1 95.44 279 ALA A C 1
ATOM 1994 O O . ALA A 1 279 ? -8.812 4.543 19.344 1 95.44 279 ALA A O 1
ATOM 1995 N N . THR A 1 280 ? -8.383 3.225 17.578 1 94.38 280 THR A N 1
ATOM 1996 C CA . THR A 1 280 ? -9.805 3.131 17.234 1 94.38 280 THR A CA 1
ATOM 1997 C C . THR A 1 280 ? -10.562 2.363 18.312 1 94.38 280 THR A C 1
ATOM 1999 O O . THR A 1 280 ? -11.734 2.658 18.594 1 94.38 280 THR A O 1
ATOM 2002 N N . LEU A 1 281 ? -9.938 1.366 18.844 1 95.44 281 LEU A N 1
ATOM 2003 C CA . LEU A 1 281 ? -10.539 0.634 19.953 1 95.44 281 LEU A CA 1
ATOM 2004 C C . LEU A 1 281 ? -10.742 1.544 21.156 1 95.44 281 LEU A C 1
ATOM 2006 O O . LEU A 1 281 ? -11.805 1.512 21.797 1 95.44 281 LEU A O 1
ATOM 2010 N N . LEU A 1 282 ? -9.773 2.336 21.422 1 94.69 282 LEU A N 1
ATOM 2011 C CA . LEU A 1 282 ? -9.82 3.236 22.578 1 94.69 282 LEU A CA 1
ATOM 2012 C C . LEU A 1 282 ? -10.836 4.355 22.344 1 94.69 282 LEU A C 1
ATOM 2014 O O . LEU A 1 282 ? -11.344 4.945 23.297 1 94.69 282 LEU A O 1
ATOM 2018 N N . GLU A 1 283 ? -11.008 4.637 21.109 1 91.06 283 GLU A N 1
ATOM 2019 C CA . GLU A 1 283 ? -11.969 5.672 20.75 1 91.06 283 GLU A CA 1
ATOM 2020 C C . GLU A 1 283 ? -13.344 5.375 21.359 1 91.06 283 GLU A C 1
ATOM 2022 O O . GLU A 1 283 ? -14.086 6.297 21.688 1 91.06 283 GLU A O 1
ATOM 2027 N N . HIS A 1 284 ? -13.68 4.098 21.562 1 88.75 284 HIS A N 1
ATOM 2028 C CA . HIS A 1 284 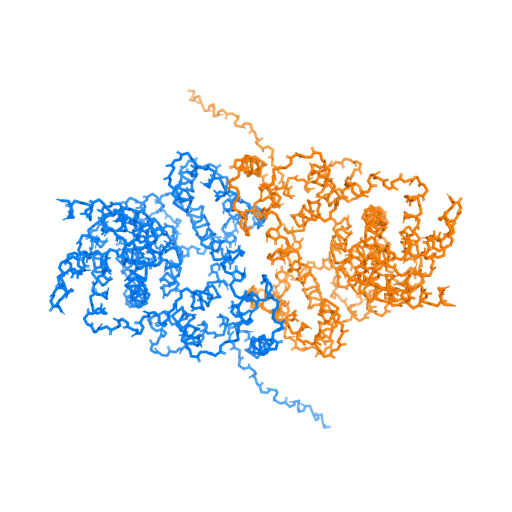? -14.969 3.678 22.094 1 88.75 284 HIS A CA 1
ATOM 2029 C C . HIS A 1 284 ? -15.086 3.996 23.578 1 88.75 284 HIS A C 1
ATOM 2031 O O . HIS A 1 284 ? -16.188 4.121 24.109 1 88.75 284 HIS A O 1
ATOM 2037 N N . VAL A 1 285 ? -13.984 4.227 24.141 1 90.94 285 VAL A N 1
ATOM 2038 C CA . VAL A 1 285 ? -13.992 4.441 25.594 1 90.94 285 VAL A CA 1
ATOM 2039 C C . VAL A 1 285 ? -13.688 5.906 25.891 1 90.94 285 VAL A C 1
ATOM 2041 O O . VAL A 1 285 ? -14.344 6.516 26.734 1 90.94 285 VAL A O 1
ATOM 2044 N N . VAL A 1 286 ? -12.734 6.586 25.266 1 90 286 VAL A N 1
ATOM 2045 C CA . VAL A 1 286 ? -12.234 7.918 25.609 1 90 286 VAL A CA 1
ATOM 2046 C C . VAL A 1 286 ? -12.984 8.969 24.781 1 90 286 VAL A C 1
ATOM 2048 O O . VAL A 1 286 ? -12.977 10.156 25.141 1 90 286 VAL A O 1
ATOM 2051 N N . HIS A 1 287 ? -13.719 8.617 23.812 1 85.19 287 HIS A N 1
ATOM 2052 C CA . HIS A 1 287 ? -14.523 9.484 22.969 1 85.19 287 HIS A CA 1
ATOM 2053 C C . HIS A 1 287 ? -13.672 10.57 22.312 1 85.19 287 HIS A C 1
ATOM 2055 O O . HIS A 1 287 ? -14.07 11.742 22.281 1 85.19 287 HIS A O 1
ATOM 2061 N N . LEU A 1 288 ? -12.398 10.445 22.016 1 83.94 288 LEU A N 1
ATOM 2062 C CA . LEU A 1 288 ? -11.531 11.242 21.141 1 83.94 288 LEU A CA 1
ATOM 2063 C C . LEU A 1 288 ? -11.336 10.555 19.797 1 83.94 288 LEU A C 1
ATOM 2065 O O . LEU A 1 288 ? -11.336 9.32 19.719 1 83.94 288 LEU A O 1
ATOM 2069 N N . PRO A 1 289 ? -11.289 11.43 18.844 1 84.19 289 PRO A N 1
ATOM 2070 C CA . PRO A 1 289 ? -11.086 10.82 17.531 1 84.19 289 PRO A CA 1
ATOM 2071 C C . PRO A 1 289 ? -9.812 9.977 17.453 1 84.19 289 PRO A C 1
ATOM 2073 O O . PRO A 1 289 ? -8.805 10.32 18.078 1 84.19 289 PRO A O 1
ATOM 2076 N N . ALA A 1 290 ? -9.812 8.945 16.672 1 88.06 290 ALA A N 1
ATOM 2077 C CA . ALA A 1 290 ? -8.742 7.957 16.578 1 88.06 290 ALA A CA 1
ATOM 2078 C C . ALA A 1 290 ? -7.43 8.609 16.156 1 88.06 290 ALA A C 1
ATOM 2080 O O . ALA A 1 290 ? -6.367 8.281 16.688 1 88.06 290 ALA A O 1
ATOM 2081 N N . PRO A 1 291 ? -7.438 9.562 15.219 1 85.75 291 PRO A N 1
ATOM 2082 C CA . PRO A 1 291 ? -6.176 10.188 14.82 1 85.75 291 PRO A CA 1
ATOM 2083 C C . PRO A 1 291 ? -5.488 10.922 15.969 1 85.75 291 PRO A C 1
ATOM 2085 O O . PRO A 1 291 ? -4.254 10.953 16.031 1 85.75 291 PRO A O 1
ATOM 2088 N N . VAL A 1 292 ? -6.262 11.5 16.828 1 85.25 292 VAL A N 1
ATOM 2089 C CA . VAL A 1 292 ? -5.703 12.172 18 1 85.25 292 VAL A CA 1
ATOM 2090 C C . VAL A 1 292 ? -5.137 11.133 18.969 1 85.25 292 VAL A C 1
ATOM 2092 O O . VAL A 1 292 ? -4.043 11.312 19.516 1 85.25 292 VAL A O 1
ATOM 2095 N N . LEU A 1 293 ? -5.871 10.117 19.141 1 91.81 293 LEU A N 1
ATOM 2096 C CA . LEU A 1 293 ? -5.48 9.078 20.094 1 91.81 293 LEU A CA 1
ATOM 2097 C C . LEU A 1 293 ? -4.195 8.391 19.641 1 91.81 293 LEU A C 1
ATOM 2099 O O . LEU A 1 293 ? -3.383 7.977 20.469 1 91.81 293 LEU A O 1
ATOM 2103 N N . VAL A 1 294 ? -4.02 8.25 18.359 1 92.69 294 VAL A N 1
ATOM 2104 C CA . VAL A 1 294 ? -2.793 7.641 17.844 1 92.69 294 VAL A CA 1
ATOM 2105 C C . VAL A 1 294 ? -1.593 8.508 18.234 1 92.69 294 VAL A C 1
ATOM 2107 O O . VAL A 1 294 ? -0.529 7.988 18.578 1 92.69 294 VAL A O 1
ATOM 2110 N N . ILE A 1 295 ? -1.742 9.828 18.172 1 89.44 295 ILE A N 1
ATOM 2111 C CA . ILE A 1 295 ? -0.677 10.75 18.531 1 89.44 295 ILE A CA 1
ATOM 2112 C C . ILE A 1 295 ? -0.347 10.602 20.016 1 89.44 295 ILE A C 1
ATOM 2114 O O . ILE A 1 295 ? 0.817 10.422 20.375 1 89.44 295 ILE A O 1
ATOM 2118 N N . ILE A 1 296 ? -1.377 10.602 20.812 1 91.56 296 ILE A N 1
ATOM 2119 C CA . ILE A 1 296 ? -1.203 10.516 22.266 1 91.56 296 ILE A CA 1
ATOM 2120 C C . ILE A 1 296 ? -0.532 9.188 22.625 1 91.56 296 ILE A C 1
ATOM 2122 O O . ILE A 1 296 ? 0.428 9.164 23.391 1 91.56 296 ILE A O 1
ATOM 2126 N N . MET A 1 297 ? -1.009 8.117 22.062 1 95.38 297 MET A N 1
ATOM 2127 C CA . MET A 1 297 ? -0.456 6.793 22.344 1 95.38 297 MET A CA 1
ATOM 2128 C C . MET A 1 297 ? 0.998 6.703 21.906 1 95.38 297 MET A C 1
ATOM 2130 O O . MET A 1 297 ? 1.837 6.141 22.609 1 95.38 297 MET A O 1
ATOM 2134 N N . SER A 1 298 ? 1.3 7.227 20.781 1 94.38 298 SER A N 1
ATOM 2135 C CA . SER A 1 298 ? 2.666 7.195 20.266 1 94.38 298 SER A CA 1
ATOM 2136 C C . SER A 1 298 ? 3.609 8 21.156 1 94.38 298 SER A C 1
ATOM 2138 O O . SER A 1 298 ? 4.73 7.57 21.422 1 94.38 298 SER A O 1
ATOM 2140 N N . VAL A 1 299 ? 3.166 9.109 21.625 1 92.12 299 VAL A N 1
ATOM 2141 C CA . VAL A 1 299 ? 3.965 9.953 22.5 1 92.12 299 VAL A CA 1
ATOM 2142 C C . VAL A 1 299 ? 4.211 9.227 23.828 1 92.12 299 VAL A C 1
ATOM 2144 O O . VAL A 1 299 ? 5.332 9.227 24.344 1 92.12 299 VAL A O 1
ATOM 2147 N N . LEU A 1 300 ? 3.16 8.633 24.344 1 95.25 300 LEU A N 1
ATOM 2148 C CA . LEU A 1 300 ? 3.291 7.914 25.609 1 95.25 300 LEU A CA 1
ATOM 2149 C C . LEU A 1 300 ? 4.258 6.742 25.469 1 95.25 300 LEU A C 1
ATOM 2151 O O . LEU A 1 300 ? 5.07 6.492 26.359 1 95.25 300 LEU A O 1
ATOM 2155 N N . CYS A 1 301 ? 4.164 6.031 24.391 1 94.69 301 CYS A N 1
ATOM 2156 C CA . CYS A 1 301 ? 5.066 4.91 24.156 1 94.69 301 CYS A CA 1
ATOM 2157 C C . CYS A 1 301 ? 6.512 5.387 24.062 1 94.69 301 CYS A C 1
ATOM 2159 O O . CYS A 1 301 ? 7.422 4.719 24.562 1 94.69 301 CYS A O 1
ATOM 2161 N N . LYS A 1 302 ? 6.688 6.527 23.438 1 92.19 302 LYS A N 1
ATOM 2162 C CA . LYS A 1 302 ? 8.031 7.082 23.328 1 92.19 302 LYS A CA 1
ATOM 2163 C C . LYS A 1 302 ? 8.547 7.562 24.672 1 92.19 302 LYS A C 1
ATOM 2165 O O . LYS A 1 302 ? 9.703 7.324 25.031 1 92.19 302 LYS A O 1
ATOM 2170 N N . LEU A 1 303 ? 7.758 8.172 25.484 1 91.44 303 LEU A N 1
ATOM 2171 C CA . LEU A 1 303 ? 8.125 8.734 26.781 1 91.44 303 LEU A CA 1
ATOM 2172 C C . LEU A 1 303 ? 8.508 7.629 27.766 1 91.44 303 LEU A C 1
ATOM 2174 O O . LEU A 1 303 ? 9.445 7.789 28.547 1 91.44 303 LEU A O 1
ATOM 2178 N N . PHE A 1 304 ? 7.828 6.523 27.672 1 93.81 304 PHE A N 1
ATOM 2179 C CA . PHE A 1 304 ? 8.047 5.453 28.625 1 93.81 304 PHE A CA 1
ATOM 2180 C C . PHE A 1 304 ? 8.992 4.402 28.078 1 93.81 304 PHE A C 1
ATOM 2182 O O . PHE A 1 304 ? 9.281 3.4 28.734 1 93.81 304 PHE A O 1
ATOM 2189 N N . GLY A 1 305 ? 9.383 4.602 26.938 1 91 305 GLY A N 1
ATOM 2190 C CA . GLY A 1 305 ? 10.328 3.67 26.328 1 91 305 GLY A CA 1
ATOM 2191 C C . GLY A 1 305 ? 9.766 2.27 26.172 1 91 305 GLY A C 1
ATOM 2192 O O . GLY A 1 305 ? 10.422 1.288 26.531 1 91 305 GLY A O 1
ATOM 2193 N N . VAL A 1 306 ? 8.648 2.188 25.641 1 91.62 306 VAL A N 1
ATOM 2194 C CA . VAL A 1 306 ? 7.914 0.929 25.562 1 91.62 306 VAL A CA 1
ATOM 2195 C C . VAL A 1 306 ? 8.562 0.023 24.516 1 91.62 306 VAL A C 1
ATOM 2197 O O . VAL A 1 306 ? 8.625 -1.196 24.688 1 91.62 306 VAL A O 1
ATOM 2200 N N . PHE A 1 307 ? 9.125 0.583 23.406 1 92.69 307 PHE A N 1
ATOM 2201 C CA . PHE A 1 307 ? 9.625 -0.219 22.297 1 92.69 307 PHE A CA 1
ATOM 2202 C C . PHE A 1 307 ? 11.148 -0.189 22.266 1 92.69 307 PHE A C 1
ATOM 2204 O O . PHE A 1 307 ? 11.766 0.861 22.469 1 92.69 307 PHE A O 1
ATOM 2211 N N . PRO A 1 308 ? 11.734 -1.283 22 1 89.62 308 PRO A N 1
ATOM 2212 C CA . PRO A 1 308 ? 13.188 -1.327 21.828 1 89.62 308 PRO A CA 1
ATOM 2213 C C . PRO A 1 308 ? 13.648 -0.608 20.562 1 89.62 308 PRO A C 1
ATOM 2215 O O . PRO A 1 308 ? 12.852 -0.396 19.641 1 89.62 308 PRO A O 1
ATOM 2218 N N . PRO A 1 309 ? 14.938 -0.306 20.469 1 87.12 309 PRO A N 1
ATOM 2219 C CA . PRO A 1 309 ? 15.469 0.464 19.344 1 87.12 309 PRO A CA 1
ATOM 2220 C C . PRO A 1 309 ? 15.258 -0.233 18 1 87.12 309 PRO A C 1
ATOM 2222 O O . PRO A 1 309 ? 15.047 0.43 16.984 1 87.12 309 PRO A O 1
ATOM 2225 N N . VAL A 1 310 ? 15.266 -1.493 18.031 1 88.31 310 VAL A N 1
ATOM 2226 C CA . VAL A 1 310 ? 15.109 -2.242 16.797 1 88.31 310 VAL A CA 1
ATOM 2227 C C . VAL A 1 310 ? 13.719 -2.012 16.219 1 88.31 310 VAL A C 1
ATOM 2229 O O . VAL A 1 310 ? 13.555 -1.901 14.992 1 88.31 310 VAL A O 1
ATOM 2232 N N . VAL A 1 311 ? 12.789 -1.927 17.031 1 92.31 311 VAL A N 1
ATOM 2233 C CA . VAL A 1 311 ? 11.398 -1.718 16.625 1 92.31 311 VAL A CA 1
ATOM 2234 C C . VAL A 1 311 ? 11.227 -0.289 16.109 1 92.31 311 VAL A C 1
ATOM 2236 O O . VAL A 1 311 ? 10.602 -0.066 15.07 1 92.31 311 VAL A O 1
ATOM 2239 N N . GLU A 1 312 ? 11.82 0.621 16.781 1 91.81 312 GLU A N 1
ATOM 2240 C CA . GLU A 1 312 ? 11.75 2.021 16.359 1 91.81 312 GLU A CA 1
ATOM 2241 C C . GLU A 1 312 ? 12.445 2.242 15.023 1 91.81 312 GLU A C 1
ATOM 2243 O O . GLU A 1 312 ? 11.969 3.018 14.195 1 91.81 312 GLU A O 1
ATOM 2248 N N . ASP A 1 313 ? 13.469 1.541 14.883 1 90.5 313 ASP A N 1
ATOM 2249 C CA . ASP A 1 313 ? 14.219 1.654 13.633 1 90.5 313 ASP A CA 1
ATOM 2250 C C . ASP A 1 313 ? 13.422 1.079 12.469 1 90.5 313 ASP A C 1
ATOM 2252 O O . ASP A 1 313 ? 13.531 1.558 11.336 1 90.5 313 ASP A O 1
ATOM 2256 N N . SER A 1 314 ? 12.695 0.061 12.711 1 93.12 314 SER A N 1
ATOM 2257 C CA . SER A 1 314 ? 11.867 -0.541 11.672 1 93.12 314 SER A CA 1
ATOM 2258 C C . SER A 1 314 ? 10.766 0.411 11.227 1 93.12 314 SER A C 1
ATOM 2260 O O . SER A 1 314 ? 10.461 0.497 10.031 1 93.12 314 SER A O 1
ATOM 2262 N N . VAL A 1 315 ? 10.203 1.104 12.164 1 94.56 315 VAL A N 1
ATOM 2263 C CA . VAL A 1 315 ? 9.156 2.074 11.852 1 94.56 315 VAL A CA 1
ATOM 2264 C C . VAL A 1 315 ? 9.75 3.24 11.07 1 94.56 315 VAL A C 1
ATOM 2266 O O . VAL A 1 315 ? 9.125 3.752 10.133 1 94.56 315 VAL A O 1
ATOM 2269 N N . ARG A 1 316 ? 10.93 3.604 11.383 1 89.25 316 ARG A N 1
ATOM 2270 C CA . ARG A 1 316 ? 11.617 4.684 10.68 1 89.25 316 ARG A CA 1
ATOM 2271 C C . ARG A 1 316 ? 11.891 4.305 9.227 1 89.25 316 ARG A C 1
ATOM 2273 O O . ARG A 1 316 ? 11.859 5.164 8.344 1 89.25 316 ARG A O 1
ATOM 2280 N N . GLY A 1 317 ? 12.195 3.086 9.078 1 91 317 GLY A N 1
ATOM 2281 C CA . GLY A 1 317 ? 12.391 2.615 7.715 1 91 317 GLY A CA 1
ATOM 2282 C C . GLY A 1 317 ? 11.18 2.842 6.828 1 91 317 GLY A C 1
ATOM 2283 O O . GLY A 1 317 ? 11.312 3.32 5.699 1 91 317 GLY A O 1
ATOM 2284 N N . VAL A 1 318 ? 10.031 2.504 7.328 1 94.69 318 VAL A N 1
ATOM 2285 C CA . VAL A 1 318 ? 8.797 2.689 6.578 1 94.69 318 VAL A CA 1
ATOM 2286 C C . VAL A 1 318 ? 8.531 4.18 6.371 1 94.69 318 VAL A C 1
ATOM 2288 O O . VAL A 1 318 ? 8.133 4.602 5.281 1 94.69 318 VAL A O 1
ATOM 2291 N N . TYR A 1 319 ? 8.812 4.965 7.387 1 90.56 319 TYR A N 1
ATOM 2292 C CA . TYR A 1 319 ? 8.672 6.414 7.32 1 90.56 319 TYR A CA 1
ATOM 2293 C C . TYR A 1 319 ? 9.531 6.996 6.203 1 90.56 319 TYR A C 1
ATOM 2295 O O . TYR A 1 319 ? 9.07 7.852 5.438 1 90.56 319 TYR A O 1
ATOM 2303 N N . THR A 1 320 ? 10.695 6.559 6.086 1 89.38 320 THR A N 1
ATOM 2304 C CA . THR A 1 320 ? 11.648 7.098 5.125 1 89.38 320 THR A CA 1
ATOM 2305 C C . THR A 1 320 ? 11.203 6.801 3.697 1 89.38 320 THR A C 1
ATOM 2307 O O . THR A 1 320 ? 11.312 7.656 2.814 1 89.38 320 THR A O 1
ATOM 2310 N N . VAL A 1 321 ? 10.695 5.668 3.482 1 91.94 321 VAL A N 1
ATOM 2311 C CA . VAL A 1 321 ? 10.242 5.285 2.148 1 91.94 321 VAL A CA 1
ATOM 2312 C C . VAL A 1 321 ? 9.055 6.156 1.737 1 91.94 321 VAL A C 1
ATOM 2314 O O . VAL A 1 321 ? 9.023 6.688 0.625 1 91.94 321 VAL A O 1
ATOM 2317 N N . ILE A 1 322 ? 8.156 6.312 2.637 1 92.88 322 ILE A N 1
ATOM 2318 C CA . ILE A 1 322 ? 6.941 7.07 2.34 1 92.88 322 ILE A CA 1
ATOM 2319 C C . ILE A 1 322 ? 7.285 8.547 2.166 1 92.88 322 ILE A C 1
ATOM 2321 O O . ILE A 1 322 ? 6.828 9.188 1.217 1 92.88 322 ILE A O 1
ATOM 2325 N N . SER A 1 323 ? 8.094 9.062 3.041 1 87.69 323 SER A N 1
ATOM 2326 C CA . SER A 1 323 ? 8.414 10.484 3.031 1 87.69 323 SER A CA 1
ATOM 2327 C C . SER A 1 323 ? 9.242 10.859 1.805 1 87.69 323 SER A C 1
ATOM 2329 O O . SER A 1 323 ? 9.109 11.961 1.275 1 87.69 323 SER A O 1
ATOM 2331 N N . LYS A 1 324 ? 9.977 9.945 1.319 1 87.75 324 LYS A N 1
ATOM 2332 C CA . LYS A 1 324 ? 10.891 10.25 0.224 1 87.75 324 LYS A CA 1
ATOM 2333 C C . LYS A 1 324 ? 10.211 10.07 -1.129 1 87.75 324 LYS A C 1
ATOM 2335 O O . LYS A 1 324 ? 10.461 10.828 -2.064 1 87.75 324 LYS A O 1
ATOM 2340 N N . TYR A 1 325 ? 9.305 9.141 -1.197 1 92.62 325 TYR A N 1
ATOM 2341 C CA . TYR A 1 325 ? 8.922 8.758 -2.551 1 92.62 325 TYR A CA 1
ATOM 2342 C C . TYR A 1 325 ? 7.418 8.938 -2.756 1 92.62 325 TYR A C 1
ATOM 2344 O O . TYR A 1 325 ? 6.941 8.984 -3.893 1 92.62 325 TYR A O 1
ATOM 2352 N N . PHE A 1 326 ? 6.664 9.164 -1.742 1 94.5 326 PHE A N 1
ATOM 2353 C CA . PHE A 1 326 ? 5.227 9.047 -1.967 1 94.5 326 PHE A CA 1
ATOM 2354 C C . PHE A 1 326 ? 4.504 10.305 -1.499 1 94.5 326 PHE A C 1
ATOM 2356 O O . PHE A 1 326 ? 3.273 10.328 -1.425 1 94.5 326 PHE A O 1
ATOM 2363 N N . ILE A 1 327 ? 5.254 11.305 -1.177 1 90.38 327 ILE A N 1
ATOM 2364 C CA . ILE A 1 327 ? 4.621 12.555 -0.766 1 90.38 327 ILE A CA 1
ATOM 2365 C C . ILE A 1 327 ? 3.994 13.234 -1.979 1 90.38 327 ILE A C 1
ATOM 2367 O O . ILE A 1 327 ? 2.811 13.586 -1.959 1 90.38 327 ILE A O 1
ATOM 2371 N N . TYR A 1 328 ? 4.766 13.383 -3.066 1 92.88 328 TYR A N 1
ATOM 2372 C CA . TYR A 1 328 ? 4.254 14.039 -4.266 1 92.88 328 TYR A CA 1
ATOM 2373 C C . TYR A 1 328 ? 3.076 13.266 -4.844 1 92.88 328 TYR A C 1
ATOM 2375 O O . TYR A 1 328 ? 2.041 13.844 -5.176 1 92.88 328 TYR A O 1
ATOM 2383 N N . PRO A 1 329 ? 3.182 11.945 -4.918 1 96.25 329 PRO A N 1
ATOM 2384 C CA . PRO A 1 329 ? 2.016 11.18 -5.371 1 96.25 329 PRO A CA 1
ATOM 2385 C C . PRO A 1 329 ? 0.78 11.422 -4.508 1 96.25 329 PRO A C 1
ATOM 2387 O O . PRO A 1 329 ? -0.329 11.555 -5.031 1 96.25 329 PRO A O 1
ATOM 2390 N N . THR A 1 330 ? 0.981 11.469 -3.23 1 93.69 330 THR A N 1
ATOM 2391 C CA . THR A 1 330 ? -0.14 11.695 -2.326 1 93.69 330 THR A CA 1
ATOM 2392 C C . THR A 1 330 ? -0.749 13.078 -2.553 1 93.69 330 THR A C 1
ATOM 2394 O O . THR A 1 330 ? -1.97 13.242 -2.496 1 93.69 330 THR A O 1
ATOM 2397 N N . MET A 1 331 ? 0.11 14.039 -2.887 1 92.5 331 MET A N 1
ATOM 2398 C CA . MET A 1 331 ? -0.366 15.391 -3.168 1 92.5 331 MET A CA 1
ATOM 2399 C C . MET A 1 331 ? -1.228 15.406 -4.426 1 92.5 331 MET A C 1
ATOM 2401 O O . MET A 1 331 ? -2.195 16.172 -4.508 1 92.5 331 MET A O 1
ATOM 2405 N N . ILE A 1 332 ? -0.865 14.602 -5.383 1 96.12 332 ILE A N 1
ATOM 2406 C CA . ILE A 1 332 ? -1.672 14.477 -6.594 1 96.12 332 ILE A CA 1
ATOM 2407 C C . ILE A 1 332 ? -3.076 14 -6.227 1 96.12 332 ILE A C 1
ATOM 2409 O O . ILE A 1 332 ? -4.07 14.539 -6.723 1 96.12 332 ILE A O 1
ATOM 2413 N N . GLY A 1 333 ? -3.137 12.961 -5.402 1 95.44 333 GLY A N 1
ATOM 2414 C CA . GLY A 1 333 ? -4.426 12.469 -4.953 1 95.44 333 GLY A CA 1
ATOM 2415 C C . GLY A 1 333 ? -5.25 13.516 -4.23 1 95.44 333 GLY A C 1
ATOM 2416 O O . GLY A 1 333 ? -6.465 13.609 -4.426 1 95.44 333 GLY A O 1
ATOM 2417 N N . LEU A 1 334 ? -4.594 14.289 -3.404 1 90.88 334 LEU A N 1
ATOM 2418 C CA . LEU A 1 334 ? -5.262 15.367 -2.689 1 90.88 334 LEU A CA 1
ATOM 2419 C C . LEU A 1 334 ? -5.824 16.391 -3.664 1 90.88 334 LEU A C 1
ATOM 2421 O O . LEU A 1 334 ? -6.965 16.844 -3.508 1 90.88 334 LEU A O 1
ATOM 2425 N N . GLY A 1 335 ? -5.082 16.734 -4.621 1 92.31 335 GLY A N 1
ATOM 2426 C CA . GLY A 1 335 ? -5.527 17.703 -5.605 1 92.31 335 GLY A CA 1
ATOM 2427 C C . GLY A 1 335 ? -6.684 17.203 -6.457 1 92.31 335 GLY A C 1
ATOM 2428 O O . GLY A 1 335 ? -7.578 17.984 -6.805 1 92.31 335 GLY A O 1
ATOM 2429 N N . LEU A 1 336 ? -6.676 15.953 -6.762 1 94.62 336 LEU A N 1
ATOM 2430 C CA . LEU A 1 336 ? -7.695 15.367 -7.629 1 94.62 336 LEU A CA 1
ATOM 2431 C C . LEU A 1 336 ? -9.039 15.305 -6.918 1 94.62 336 LEU A C 1
ATOM 2433 O O . LEU A 1 336 ? -10.086 15.508 -7.539 1 94.62 336 LEU A O 1
ATOM 2437 N N . LEU A 1 337 ? -8.969 15.062 -5.59 1 91.81 337 LEU A N 1
ATOM 2438 C CA . LEU A 1 337 ? -10.211 14.578 -4.992 1 91.81 337 LEU A CA 1
ATOM 2439 C C . LEU A 1 337 ? -10.641 15.469 -3.832 1 91.81 337 LEU A C 1
ATOM 2441 O O . LEU A 1 337 ? -11.812 15.469 -3.439 1 91.81 337 LEU A O 1
ATOM 2445 N N . TYR A 1 338 ? -9.688 16.203 -3.248 1 83.62 338 TYR A N 1
ATOM 2446 C CA . TYR A 1 338 ? -10 16.828 -1.975 1 83.62 338 TYR A CA 1
ATOM 2447 C C . TYR A 1 338 ? -9.93 18.359 -2.094 1 83.62 338 TYR A C 1
ATOM 2449 O O . TYR A 1 338 ? -10.164 19.062 -1.119 1 83.62 338 TYR A O 1
ATOM 2457 N N . LEU A 1 339 ? -9.602 18.812 -3.281 1 82.06 339 LEU A N 1
ATOM 2458 C CA . LEU A 1 339 ? -9.578 20.25 -3.545 1 82.06 339 LEU A CA 1
ATOM 2459 C C . LEU A 1 339 ? -10.547 20.609 -4.668 1 82.06 339 LEU A C 1
ATOM 2461 O O . LEU A 1 339 ? -10.117 20.859 -5.801 1 82.06 339 LEU A O 1
ATOM 2465 N N . PRO A 1 340 ? -11.828 20.75 -4.344 1 81.88 340 PRO A N 1
ATOM 2466 C CA . PRO A 1 340 ? -12.8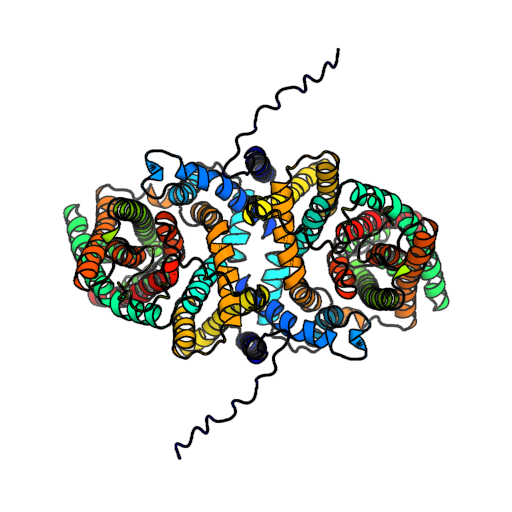12 21.078 -5.371 1 81.88 340 PRO A CA 1
ATOM 2467 C C . PRO A 1 340 ? -12.828 22.578 -5.715 1 81.88 340 PRO A C 1
ATOM 2469 O O . PRO A 1 340 ? -13.484 23.359 -5.035 1 81.88 340 PRO A O 1
ATOM 2472 N N . LEU A 1 341 ? -12.328 22.906 -6.789 1 82.94 341 LEU A N 1
ATOM 2473 C CA . LEU A 1 341 ? -12.25 24.312 -7.199 1 82.94 341 LEU A CA 1
ATOM 2474 C C . LEU A 1 341 ? -13.617 24.828 -7.625 1 82.94 341 LEU A C 1
ATOM 2476 O O . LEU A 1 341 ? -13.867 26.031 -7.574 1 82.94 341 LEU A O 1
ATOM 2480 N N . GLU A 1 342 ? -14.477 23.922 -7.977 1 79.44 342 GLU A N 1
ATOM 2481 C CA . GLU A 1 342 ? -15.82 24.328 -8.398 1 79.44 342 GLU A CA 1
ATOM 2482 C C . GLU A 1 342 ? -16.578 24.984 -7.254 1 79.44 342 GLU A C 1
ATOM 2484 O O . GLU A 1 342 ? -17.359 25.906 -7.48 1 79.44 342 GLU A O 1
ATOM 2489 N N . SER A 1 343 ? -16.312 24.547 -6.062 1 73.94 343 SER A N 1
ATOM 2490 C CA . SER A 1 343 ? -17.031 25.062 -4.898 1 73.94 343 SER A CA 1
ATOM 2491 C C . SER A 1 343 ? -16.484 26.422 -4.48 1 73.94 343 SER A C 1
ATOM 2493 O O . SER A 1 343 ? -17.109 27.141 -3.695 1 73.94 343 SER A O 1
ATOM 2495 N N . ILE A 1 344 ? -15.336 26.703 -4.961 1 77.06 344 ILE A N 1
ATOM 2496 C CA . ILE A 1 344 ? -14.672 27.922 -4.531 1 77.06 344 ILE A CA 1
ATOM 2497 C C . ILE A 1 344 ? -15.023 29.062 -5.48 1 77.06 344 ILE A C 1
ATOM 2499 O O . ILE A 1 344 ? -15.258 30.188 -5.047 1 77.06 344 ILE A O 1
ATOM 2503 N N . ILE A 1 345 ? -15.172 28.812 -6.719 1 73.62 345 ILE A N 1
ATOM 2504 C CA . ILE A 1 345 ? -15.344 29.859 -7.719 1 73.62 345 ILE A CA 1
ATOM 2505 C C . ILE A 1 345 ? -16.688 30.547 -7.531 1 73.62 345 ILE A C 1
ATOM 2507 O O . ILE A 1 345 ? -16.812 31.75 -7.734 1 73.62 345 ILE A O 1
ATOM 2511 N N . GLY A 1 346 ? -17.656 29.953 -7.031 1 64.44 346 GLY A N 1
ATOM 2512 C CA . GLY A 1 346 ? -18.969 30.578 -6.883 1 64.44 346 GLY A CA 1
ATOM 2513 C C . GLY A 1 346 ? -19.047 31.5 -5.688 1 64.44 346 GLY A C 1
ATOM 2514 O O . GLY A 1 346 ? -19.922 32.375 -5.629 1 64.44 346 GLY A O 1
ATOM 2515 N N . VAL A 1 347 ? -18.219 31.297 -4.816 1 65.19 347 VAL A N 1
ATOM 2516 C CA . VAL A 1 347 ? -18.344 32.031 -3.57 1 65.19 347 VAL A CA 1
ATOM 2517 C C . VAL A 1 347 ? -17.25 33.094 -3.488 1 65.19 347 VAL A C 1
ATOM 2519 O O . VAL A 1 347 ? -17.203 33.875 -2.535 1 65.19 347 VAL A O 1
ATOM 2522 N N . LEU A 1 348 ? -16.625 33.281 -4.484 1 72.94 348 LEU A N 1
ATOM 2523 C CA . LEU A 1 348 ? -15.406 34.062 -4.395 1 72.94 348 LEU A CA 1
ATOM 2524 C C . LEU A 1 348 ? -15.719 35.562 -4.473 1 72.94 348 LEU A C 1
ATOM 2526 O O . LEU A 1 348 ? -16.359 36.031 -5.422 1 72.94 348 LEU A O 1
ATOM 2530 N N . SER A 1 349 ? -15.828 36.156 -3.389 1 85.62 349 SER A N 1
ATOM 2531 C CA . SER A 1 349 ? -15.672 37.625 -3.324 1 85.62 349 SER A CA 1
ATOM 2532 C C . SER A 1 349 ? -14.281 38 -2.832 1 85.62 349 SER A C 1
ATOM 2534 O O . SER A 1 349 ? -13.617 37.219 -2.152 1 85.62 349 SER A O 1
ATOM 2536 N N . VAL A 1 350 ? -13.852 39.094 -3.287 1 90 350 VAL A N 1
ATOM 2537 C CA . VAL A 1 350 ? -12.516 39.562 -2.938 1 90 350 VAL A CA 1
ATOM 2538 C C . VAL A 1 350 ? -12.398 39.688 -1.422 1 90 350 VAL A C 1
ATOM 2540 O O . VAL A 1 350 ? -11.375 39.312 -0.84 1 90 350 VAL A O 1
ATOM 2543 N N . GLY A 1 351 ? -13.43 40.25 -0.838 1 92.06 351 GLY A N 1
ATOM 2544 C CA . GLY A 1 351 ? -13.43 40.375 0.61 1 92.06 351 GLY A CA 1
ATOM 2545 C C . GLY A 1 351 ? -13.352 39.031 1.33 1 92.06 351 GLY A C 1
ATOM 2546 O O . GLY A 1 351 ? -12.695 38.906 2.363 1 92.06 351 GLY A O 1
ATOM 2547 N N . TYR A 1 352 ? -14.031 38.125 0.737 1 92.75 352 TYR A N 1
ATOM 2548 C CA . TYR A 1 352 ? -14.047 36.781 1.293 1 92.75 352 TYR A CA 1
ATOM 2549 C C . TYR A 1 352 ? -12.648 36.156 1.281 1 92.75 352 TYR A C 1
ATOM 2551 O O . TYR A 1 352 ? -12.195 35.625 2.293 1 92.75 352 TYR A O 1
ATOM 2559 N N . VAL A 1 353 ? -11.953 36.281 0.248 1 93.81 353 VAL A N 1
ATOM 2560 C CA . VAL A 1 353 ? -10.633 35.688 0.074 1 93.81 353 VAL A CA 1
ATOM 2561 C C . VAL A 1 353 ? -9.625 36.406 0.965 1 93.81 353 VAL A C 1
ATOM 2563 O O . VAL A 1 353 ? -8.789 35.781 1.612 1 93.81 353 VAL A O 1
ATOM 2566 N N . ILE A 1 354 ? -9.711 37.688 1.003 1 96 354 ILE A N 1
ATOM 2567 C CA . ILE A 1 354 ? -8.789 38.469 1.801 1 96 354 ILE A CA 1
ATOM 2568 C C . ILE A 1 354 ? -8.961 38.125 3.281 1 96 354 ILE A C 1
ATOM 2570 O O . ILE A 1 354 ? -7.98 38.062 4.023 1 96 354 ILE A O 1
ATOM 2574 N N . ALA A 1 355 ? -10.156 37.969 3.66 1 96 355 ALA A N 1
ATOM 2575 C CA . ALA A 1 355 ? -10.422 37.594 5.047 1 96 355 ALA A CA 1
ATOM 2576 C C . ALA A 1 355 ? -9.797 36.25 5.383 1 96 355 ALA A C 1
ATOM 2578 O O . ALA A 1 355 ? -9.188 36.094 6.445 1 96 355 ALA A O 1
ATOM 2579 N N . CYS A 1 356 ? -9.977 35.312 4.516 1 95.38 356 CYS A N 1
ATOM 2580 C CA . CYS A 1 356 ? -9.414 33.969 4.73 1 95.38 356 CYS A CA 1
ATOM 2581 C C . CYS A 1 356 ? -7.891 34.031 4.797 1 95.38 356 CYS A C 1
ATOM 2583 O O . CYS A 1 356 ? -7.281 33.406 5.676 1 95.38 356 CYS A O 1
ATOM 2585 N N . VAL A 1 357 ? -7.316 34.75 3.893 1 96.88 357 VAL A N 1
ATOM 2586 C CA . VAL A 1 357 ? -5.863 34.875 3.84 1 96.88 357 VAL A CA 1
ATOM 2587 C C . VAL A 1 357 ? -5.363 35.594 5.102 1 96.88 357 VAL A C 1
ATOM 2589 O O . VAL A 1 357 ? -4.301 35.25 5.629 1 96.88 357 VAL A O 1
ATOM 2592 N N . ALA A 1 358 ? -6.113 36.531 5.551 1 97.81 358 ALA A N 1
ATOM 2593 C CA . ALA A 1 358 ? -5.734 37.25 6.75 1 97.81 358 ALA A CA 1
ATOM 2594 C C . ALA A 1 358 ? -5.68 36.344 7.969 1 97.81 358 ALA A C 1
ATOM 2596 O O . ALA A 1 358 ? -4.812 36.5 8.828 1 97.81 358 ALA A O 1
ATOM 2597 N N . VAL A 1 359 ? -6.586 35.469 8.094 1 97.75 359 VAL A N 1
ATOM 2598 C CA . VAL A 1 359 ? -6.609 34.531 9.188 1 97.75 359 VAL A CA 1
ATOM 2599 C C . VAL A 1 359 ? -5.32 33.688 9.188 1 97.75 359 VAL A C 1
ATOM 2601 O O . VAL A 1 359 ? -4.66 33.562 10.219 1 97.75 359 VAL A O 1
ATOM 2604 N N . VAL A 1 360 ? -4.941 33.188 8.039 1 97.81 360 VAL A N 1
ATOM 2605 C CA . VAL A 1 360 ? -3.789 32.312 7.891 1 97.81 360 VAL A CA 1
ATOM 2606 C C . VAL A 1 360 ? -2.502 33.094 8.141 1 97.81 360 VAL A C 1
ATOM 2608 O O . VAL A 1 360 ? -1.61 32.594 8.852 1 97.81 360 VAL A O 1
ATOM 2611 N N . LEU A 1 361 ? -2.432 34.281 7.59 1 98.12 361 LEU A N 1
ATOM 2612 C CA . LEU A 1 361 ? -1.229 35.094 7.746 1 98.12 361 LEU A CA 1
ATOM 2613 C C . LEU A 1 361 ? -1.046 35.5 9.195 1 98.12 361 LEU A C 1
ATOM 2615 O O . LEU A 1 361 ? 0.084 35.625 9.68 1 98.12 361 LEU A O 1
ATOM 2619 N N . SER A 1 362 ? -2.121 35.812 9.828 1 98.12 362 SER A N 1
ATOM 2620 C CA . SER A 1 362 ? -2.041 36.156 11.242 1 98.12 362 SER A CA 1
ATOM 2621 C C . SER A 1 362 ? -1.531 34.969 12.062 1 98.12 362 SER A C 1
ATOM 2623 O O . SER A 1 362 ? -0.738 35.156 12.992 1 98.12 362 SER A O 1
ATOM 2625 N N . MET A 1 363 ? -2.02 33.844 11.773 1 97.38 363 MET A N 1
ATOM 2626 C CA . MET A 1 363 ? -1.544 32.625 12.43 1 97.38 363 MET A CA 1
ATOM 2627 C C . MET A 1 363 ? -0.048 32.438 12.203 1 97.38 363 MET A C 1
ATOM 2629 O O . MET A 1 363 ? 0.693 32.125 13.141 1 97.38 363 MET A O 1
ATOM 2633 N N . ALA A 1 364 ? 0.322 32.562 11 1 97.69 364 ALA A N 1
ATOM 2634 C CA . ALA A 1 364 ? 1.727 32.406 10.633 1 97.69 364 ALA A CA 1
ATOM 2635 C C . ALA A 1 364 ? 2.604 33.438 11.344 1 97.69 364 ALA A C 1
ATOM 2637 O O . ALA A 1 364 ? 3.658 33.094 11.883 1 97.69 364 ALA A O 1
ATOM 2638 N N . ALA A 1 365 ? 2.17 34.688 11.336 1 97.88 365 ALA A N 1
ATOM 2639 C CA . ALA A 1 365 ? 2.938 35.781 11.945 1 97.88 365 ALA A CA 1
ATOM 2640 C C . ALA A 1 365 ? 3.068 35.562 13.453 1 97.88 365 ALA A C 1
ATOM 2642 O O . ALA A 1 365 ? 4.145 35.75 14.016 1 97.88 365 ALA A O 1
ATOM 2643 N N . THR A 1 366 ? 2.031 35.219 14.062 1 97.88 366 THR A N 1
ATOM 2644 C CA . THR A 1 366 ? 2.062 35 15.508 1 97.88 366 THR A CA 1
ATOM 2645 C C . THR A 1 366 ? 2.955 33.812 15.852 1 97.88 366 THR A C 1
ATOM 2647 O O . THR A 1 366 ? 3.719 33.875 16.812 1 97.88 366 THR A O 1
ATOM 2650 N N . GLY A 1 367 ? 2.773 32.75 15.125 1 97.06 367 GLY A N 1
ATOM 2651 C CA . GLY A 1 367 ? 3.658 31.625 15.344 1 97.06 367 GLY A CA 1
ATOM 2652 C C . GLY A 1 367 ? 5.129 31.984 15.227 1 97.06 367 GLY A C 1
ATOM 2653 O O . GLY A 1 367 ? 5.953 31.5 16.016 1 97.06 367 GLY A O 1
ATOM 2654 N N . TYR A 1 368 ? 5.387 32.812 14.234 1 97.19 368 TYR A N 1
ATOM 2655 C CA . TYR A 1 368 ? 6.754 33.25 13.992 1 97.19 368 TYR A CA 1
ATOM 2656 C C . TYR A 1 368 ? 7.281 34.094 15.164 1 97.19 368 TYR A C 1
ATOM 2658 O O . TYR A 1 368 ? 8.344 33.781 15.719 1 97.19 368 TYR A O 1
ATOM 2666 N N . PHE A 1 369 ? 6.59 35.031 15.633 1 97.5 369 PHE A N 1
ATOM 2667 C CA . PHE A 1 369 ? 7.074 35.969 16.625 1 97.5 369 PHE A CA 1
ATOM 2668 C C . PHE A 1 369 ? 7.023 35.344 18.031 1 97.5 369 PHE A C 1
ATOM 2670 O O . PHE A 1 369 ? 7.949 35.531 18.828 1 97.5 369 PHE A O 1
ATOM 2677 N N . VAL A 1 370 ? 6.008 34.688 18.312 1 96.88 370 VAL A N 1
ATOM 2678 C CA . VAL A 1 370 ? 5.902 34.062 19.609 1 96.88 370 VAL A CA 1
ATOM 2679 C C . VAL A 1 370 ? 6.922 32.906 19.719 1 96.88 370 VAL A C 1
ATOM 2681 O O . VAL A 1 370 ? 7.551 32.75 20.766 1 96.88 370 VAL A O 1
ATOM 2684 N N . GLY A 1 371 ? 7.004 32.125 18.656 1 94.94 371 GLY A N 1
ATOM 2685 C CA . GLY A 1 371 ? 8.023 31.094 18.656 1 94.94 371 GLY A CA 1
ATOM 2686 C C . GLY A 1 371 ? 9.422 31.641 18.891 1 94.94 371 GLY A C 1
ATOM 2687 O O . GLY A 1 371 ? 10.195 31.062 19.656 1 94.94 371 GLY A O 1
ATOM 2688 N N . ARG A 1 372 ? 9.664 32.75 18.266 1 94.12 372 ARG A N 1
ATOM 2689 C CA . ARG A 1 372 ? 10.961 33.375 18.453 1 94.12 372 ARG A CA 1
ATOM 2690 C C . ARG A 1 372 ? 11.156 33.844 19.891 1 94.12 372 ARG A C 1
ATOM 2692 O O . ARG A 1 372 ? 12.25 33.688 20.453 1 94.12 372 ARG A O 1
ATOM 2699 N N . ALA A 1 373 ? 10.203 34.25 20.469 1 95.19 373 ALA A N 1
ATOM 2700 C CA . ALA A 1 373 ? 10.266 34.812 21.828 1 95.19 373 ALA A CA 1
ATOM 2701 C C . ALA A 1 373 ? 10.508 33.688 22.844 1 95.19 373 ALA A C 1
ATOM 2703 O O . ALA A 1 373 ? 11.141 33.938 23.875 1 95.19 373 ALA A O 1
ATOM 2704 N N . ILE A 1 374 ? 10.141 32.531 22.5 1 93.56 374 ILE A N 1
ATOM 2705 C CA . ILE A 1 374 ? 10.242 31.5 23.531 1 93.56 374 ILE A CA 1
ATOM 2706 C C . ILE A 1 374 ? 11.344 30.516 23.156 1 93.56 374 ILE A C 1
ATOM 2708 O O . ILE A 1 374 ? 11.328 29.359 23.594 1 93.56 374 ILE A O 1
ATOM 2712 N N . GLY A 1 375 ? 12.133 30.844 22.266 1 90.31 375 GLY A N 1
ATOM 2713 C CA . GLY A 1 375 ? 13.359 30.109 22 1 90.31 375 GLY A CA 1
ATOM 2714 C C . GLY A 1 375 ? 13.188 28.984 20.984 1 90.31 375 GLY A C 1
ATOM 2715 O O . GLY A 1 375 ? 13.953 28.031 20.969 1 90.31 375 GLY A O 1
ATOM 2716 N N . MET A 1 376 ? 12.172 29.031 20.188 1 94.12 376 MET A N 1
ATOM 2717 C CA . MET A 1 376 ? 12 28.094 19.078 1 94.12 376 MET A CA 1
ATOM 2718 C C . MET A 1 376 ? 12.578 28.672 17.781 1 94.12 376 MET A C 1
ATOM 2720 O O . MET A 1 376 ? 12.914 29.844 17.719 1 94.12 376 MET A O 1
ATOM 2724 N N . TYR A 1 377 ? 12.859 27.781 16.922 1 94.19 377 TYR A N 1
ATOM 2725 C CA . TYR A 1 377 ? 13.141 28.297 15.578 1 94.19 377 TYR A CA 1
ATOM 2726 C C . TYR A 1 377 ? 11.891 28.922 14.961 1 94.19 377 TYR A C 1
ATOM 2728 O O . TYR A 1 377 ? 10.891 28.234 14.75 1 94.19 377 TYR A O 1
ATOM 2736 N N . PRO A 1 378 ? 12 30.141 14.688 1 95.75 378 PRO A N 1
ATOM 2737 C CA . PRO A 1 378 ? 10.797 30.891 14.305 1 95.75 378 PRO A CA 1
ATOM 2738 C C . PRO A 1 378 ? 10.102 30.312 13.078 1 95.75 378 PRO A C 1
ATOM 2740 O O . PRO A 1 378 ? 8.875 30.203 13.047 1 95.75 378 PRO A O 1
ATOM 2743 N N . VAL A 1 379 ? 10.805 29.922 12.062 1 96.56 379 VAL A N 1
ATOM 2744 C CA . VAL A 1 379 ? 10.219 29.391 10.828 1 96.56 379 VAL A CA 1
ATOM 2745 C C . VAL A 1 379 ? 9.484 28.078 11.125 1 96.56 379 VAL A C 1
ATOM 2747 O O . VAL A 1 379 ? 8.352 27.891 10.68 1 96.56 379 VAL A O 1
ATOM 2750 N N . ASP A 1 380 ? 10.07 27.234 11.906 1 96.12 380 ASP A N 1
ATOM 2751 C CA . ASP A 1 380 ? 9.477 25.938 12.227 1 96.12 380 ASP A CA 1
ATOM 2752 C C . ASP A 1 380 ? 8.258 26.109 13.133 1 96.12 380 ASP A C 1
ATOM 2754 O O . ASP A 1 380 ? 7.25 25.422 12.961 1 96.12 380 ASP A O 1
ATOM 2758 N N . ALA A 1 381 ? 8.391 27.031 14.031 1 96.12 381 ALA A N 1
ATOM 2759 C CA . ALA A 1 381 ? 7.254 27.328 14.898 1 96.12 381 ALA A CA 1
ATOM 2760 C C . ALA A 1 381 ? 6.078 27.875 14.102 1 96.12 381 ALA A C 1
ATOM 2762 O O . ALA A 1 381 ? 4.922 27.516 14.352 1 96.12 381 ALA A O 1
ATOM 2763 N N . SER A 1 382 ? 6.391 28.734 13.227 1 97.56 382 SER A N 1
ATOM 2764 C CA . SER A 1 382 ? 5.371 29.312 12.359 1 97.56 382 SER A CA 1
ATOM 2765 C C . SER A 1 382 ? 4.703 28.25 11.508 1 97.56 382 SER A C 1
ATOM 2767 O O . SER A 1 382 ? 3.48 28.25 11.336 1 97.56 382 SER A O 1
ATOM 2769 N N . LEU A 1 383 ? 5.457 27.344 10.977 1 96.69 383 LEU A N 1
ATOM 2770 C CA . LEU A 1 383 ? 4.945 26.266 10.125 1 96.69 383 LEU A CA 1
ATOM 2771 C C . LEU A 1 383 ? 3.963 25.391 10.891 1 96.69 383 LEU A C 1
ATOM 2773 O O . LEU A 1 383 ? 2.895 25.047 10.375 1 96.69 383 LEU A O 1
ATOM 2777 N N . VAL A 1 384 ? 4.32 25.047 12.07 1 95.88 384 VAL A N 1
ATOM 2778 C CA . VAL A 1 384 ? 3.463 24.188 12.891 1 95.88 384 VAL A CA 1
ATOM 2779 C C . VAL A 1 384 ? 2.174 24.938 13.234 1 95.88 384 VAL A C 1
ATOM 2781 O O . VAL A 1 384 ? 1.092 24.344 13.234 1 95.88 384 VAL A O 1
ATOM 2784 N N . THR A 1 385 ? 2.268 26.188 13.477 1 96.12 385 THR A N 1
ATOM 2785 C CA . THR A 1 385 ? 1.098 26.984 13.82 1 96.12 385 THR A CA 1
ATOM 2786 C C . THR A 1 385 ? 0.194 27.172 12.602 1 96.12 385 THR A C 1
ATOM 2788 O O . THR A 1 385 ? -1.033 27.156 12.727 1 96.12 385 THR A O 1
ATOM 2791 N N . VAL A 1 386 ? 0.796 27.359 11.477 1 96.25 386 VAL A N 1
ATOM 2792 C CA . VAL A 1 386 ? 0.056 27.531 10.234 1 96.25 386 VAL A CA 1
ATOM 2793 C C . VAL A 1 386 ? -0.742 26.266 9.93 1 96.25 386 VAL A C 1
ATOM 2795 O O . VAL A 1 386 ? -1.84 26.328 9.375 1 96.25 386 VAL A O 1
ATOM 2798 N N . CYS A 1 387 ? -0.253 25.125 10.32 1 94.88 387 CYS A N 1
ATOM 2799 C CA . CYS A 1 387 ? -0.938 23.859 10.094 1 94.88 387 CYS A CA 1
ATOM 2800 C C . CYS A 1 387 ? -2.289 23.828 10.797 1 94.88 387 CYS A C 1
ATOM 2802 O O . CYS A 1 387 ? -3.213 23.141 10.359 1 94.88 387 CYS A O 1
ATOM 2804 N N . HIS A 1 388 ? -2.406 24.656 11.812 1 94.94 388 HIS A N 1
ATOM 2805 C CA . HIS A 1 388 ? -3.684 24.797 12.5 1 94.94 388 HIS A CA 1
ATOM 2806 C C . HIS A 1 388 ? -4.758 25.344 11.578 1 94.94 388 HIS A C 1
ATOM 2808 O O . HIS A 1 388 ? -5.953 25.203 11.844 1 94.94 388 HIS A O 1
ATOM 2814 N N . SER A 1 389 ? -4.375 25.953 10.469 1 92.88 389 SER A N 1
ATOM 2815 C CA . SER A 1 389 ? -5.293 26.516 9.492 1 92.88 389 SER A CA 1
ATOM 2816 C C . SER A 1 389 ? -5.457 25.594 8.289 1 92.88 389 SER A C 1
ATOM 2818 O O . SER A 1 389 ? -5.996 26 7.258 1 92.88 389 SER A O 1
ATOM 2820 N N . GLY A 1 390 ? -5.008 24.438 8.398 1 90 390 GLY A N 1
ATOM 2821 C CA . GLY A 1 390 ? -5.062 23.5 7.285 1 90 390 GLY A CA 1
ATOM 2822 C C . GLY A 1 390 ? -6.277 22.594 7.332 1 90 390 GLY A C 1
ATOM 2823 O O . GLY A 1 390 ? -6.98 22.531 8.344 1 90 390 GLY A O 1
ATOM 2824 N N . LEU A 1 391 ? -6.516 21.875 6.203 1 89.38 391 LEU A N 1
ATOM 2825 C CA . LEU A 1 391 ? -7.617 20.938 6.055 1 89.38 391 LEU A CA 1
ATOM 2826 C C . LEU A 1 391 ? -7.293 19.609 6.742 1 89.38 391 LEU A C 1
ATOM 2828 O O . LEU A 1 391 ? -7.238 18.562 6.09 1 89.38 391 LEU A O 1
ATOM 2832 N N . GLY A 1 392 ? -7.121 19.703 8.039 1 88.31 392 GLY A N 1
ATOM 2833 C CA . GLY A 1 392 ? -6.859 18.5 8.805 1 88.31 392 GLY A CA 1
ATOM 2834 C C . GLY A 1 392 ? -5.516 17.859 8.484 1 88.31 392 GLY A C 1
ATOM 2835 O O . GLY A 1 392 ? -4.535 18.578 8.234 1 88.31 392 GLY A O 1
ATOM 2836 N N . GLY A 1 393 ? -5.5 16.578 8.602 1 86.38 393 GLY A N 1
ATOM 2837 C CA . GLY A 1 393 ? -4.273 15.859 8.297 1 86.38 393 GLY A CA 1
ATOM 2838 C C . GLY A 1 393 ? -3.824 16.016 6.859 1 86.38 393 GLY A C 1
ATOM 2839 O O . GLY A 1 393 ? -2.627 16.109 6.582 1 86.38 393 GLY A O 1
ATOM 2840 N N . THR A 1 394 ? -4.746 16.016 6.047 1 85.81 394 THR A N 1
ATOM 2841 C CA . THR A 1 394 ? -4.453 16.203 4.629 1 85.81 394 THR A CA 1
ATOM 2842 C C . THR A 1 394 ? -3.838 17.562 4.371 1 85.81 394 THR A C 1
ATOM 2844 O O . THR A 1 394 ? -2.91 17.703 3.57 1 85.81 394 THR A O 1
ATOM 2847 N N . GLY A 1 395 ? -4.352 18.531 5.016 1 91.5 395 GLY A N 1
ATOM 2848 C CA . GLY A 1 395 ? -3.762 19.859 4.91 1 91.5 395 GLY A CA 1
ATOM 2849 C C . GLY A 1 395 ? -2.34 19.922 5.434 1 91.5 395 GLY A C 1
ATOM 2850 O O . GLY A 1 395 ? -1.485 20.594 4.848 1 91.5 395 GLY A O 1
ATOM 2851 N N . ASP A 1 396 ? -2.131 19.219 6.492 1 93.56 396 ASP A N 1
ATOM 2852 C CA . ASP A 1 396 ? -0.792 19.188 7.074 1 93.56 396 ASP A CA 1
ATOM 2853 C C . ASP A 1 396 ? 0.221 18.594 6.09 1 93.56 396 ASP A C 1
ATOM 2855 O O . ASP A 1 396 ? 1.349 19.094 5.992 1 93.56 396 ASP A O 1
ATOM 2859 N N . VAL A 1 397 ? -0.196 17.578 5.422 1 90.12 397 VAL A N 1
ATOM 2860 C CA . VAL A 1 397 ? 0.696 16.953 4.445 1 90.12 397 VAL A CA 1
ATOM 2861 C C . VAL A 1 397 ? 1.024 17.953 3.34 1 90.12 397 VAL A C 1
ATOM 2863 O O . VAL A 1 397 ? 2.18 18.078 2.926 1 90.12 397 VAL A O 1
ATOM 2866 N N . ALA A 1 398 ? 0.062 18.688 2.898 1 90.31 398 ALA A N 1
ATOM 2867 C CA . ALA A 1 398 ? 0.257 19.672 1.834 1 90.31 398 ALA A CA 1
ATOM 2868 C C . ALA A 1 398 ? 1.153 20.812 2.299 1 90.31 398 ALA A C 1
ATOM 2870 O O . ALA A 1 398 ? 2.07 21.219 1.584 1 90.31 398 ALA A O 1
ATOM 2871 N N . ILE A 1 399 ? 0.92 21.297 3.443 1 94 399 ILE A N 1
ATOM 2872 C CA . ILE A 1 399 ? 1.649 22.438 3.986 1 94 399 ILE A CA 1
ATOM 2873 C C . ILE A 1 399 ? 3.109 22.062 4.219 1 94 399 ILE A C 1
ATOM 2875 O O . ILE A 1 399 ? 4.02 22.766 3.777 1 94 399 ILE A O 1
ATOM 2879 N N . LEU A 1 400 ? 3.305 20.953 4.848 1 93.5 400 LEU A N 1
ATOM 2880 C CA . LEU A 1 400 ? 4.656 20.531 5.211 1 93.5 400 LEU A CA 1
ATOM 2881 C C . LEU A 1 400 ? 5.418 20.031 3.986 1 93.5 400 LEU A C 1
ATOM 2883 O O . LEU A 1 400 ? 6.648 20.125 3.938 1 93.5 400 LEU A O 1
ATOM 2887 N N . SER A 1 401 ? 4.668 19.516 3.051 1 90.38 401 SER A N 1
ATOM 2888 C CA . SER A 1 401 ? 5.324 19.141 1.798 1 90.38 401 SER A CA 1
ATOM 2889 C C . SER A 1 401 ? 5.871 20.375 1.082 1 90.38 401 SER A C 1
ATOM 2891 O O . SER A 1 401 ? 6.977 20.344 0.54 1 90.38 401 SER A O 1
ATOM 2893 N N . ALA A 1 402 ? 5.117 21.438 1.093 1 90.5 402 ALA A N 1
ATOM 2894 C CA . ALA A 1 402 ? 5.523 22.672 0.433 1 90.5 402 ALA A CA 1
ATOM 2895 C C . ALA A 1 402 ? 6.758 23.281 1.099 1 90.5 402 ALA A C 1
ATOM 2897 O O . ALA A 1 402 ? 7.539 23.984 0.455 1 90.5 402 ALA A O 1
ATOM 2898 N N . SER A 1 403 ? 6.988 23 2.336 1 92.12 403 SER A N 1
ATOM 2899 C CA . SER A 1 403 ? 8.125 23.547 3.062 1 92.12 403 SER A CA 1
ATOM 2900 C C . SER A 1 403 ? 9.227 22.516 3.246 1 92.12 403 SER A C 1
ATOM 2902 O O . SER A 1 403 ? 10.281 22.812 3.816 1 92.12 403 SER A O 1
ATOM 2904 N N . ASN A 1 404 ? 9.008 21.312 2.812 1 88.25 404 ASN A N 1
ATOM 2905 C CA . ASN A 1 404 ? 9.953 20.203 2.941 1 88.25 404 ASN A CA 1
ATOM 2906 C C . ASN A 1 404 ? 10.312 19.938 4.398 1 88.25 404 ASN A C 1
ATOM 2908 O O . ASN A 1 404 ? 11.492 19.875 4.754 1 88.25 404 ASN A O 1
ATOM 2912 N N . ARG A 1 405 ? 9.25 19.891 5.258 1 91.75 405 ARG A N 1
ATOM 2913 C CA . ARG A 1 405 ? 9.43 19.656 6.688 1 91.75 405 ARG A CA 1
ATOM 2914 C C . ARG A 1 405 ? 8.492 18.562 7.184 1 91.75 405 ARG A C 1
ATOM 2916 O O . ARG A 1 405 ? 7.789 18.75 8.18 1 91.75 405 ARG A O 1
ATOM 2923 N N . MET A 1 406 ? 8.508 17.469 6.516 1 86.94 406 MET A N 1
ATOM 2924 C CA . MET A 1 406 ? 7.598 16.375 6.859 1 86.94 406 MET A CA 1
ATOM 2925 C C . MET A 1 406 ? 7.898 15.836 8.25 1 86.94 406 MET A C 1
ATOM 2927 O O . MET A 1 406 ? 7.031 15.234 8.891 1 86.94 406 MET A O 1
ATOM 2931 N N . ASN A 1 407 ? 9.047 16.094 8.734 1 86.25 407 ASN A N 1
ATOM 2932 C CA . ASN A 1 407 ? 9.445 15.641 10.062 1 86.25 407 ASN A CA 1
ATOM 2933 C C . ASN A 1 407 ? 8.664 16.359 11.164 1 86.25 407 ASN A C 1
ATOM 2935 O O . ASN A 1 407 ? 8.641 15.906 12.312 1 86.25 407 ASN A O 1
ATOM 2939 N N . LEU A 1 408 ? 8.008 17.438 10.836 1 90.88 408 LEU A N 1
ATOM 2940 C CA . LEU A 1 408 ? 7.227 18.203 11.805 1 90.88 408 LEU A CA 1
ATOM 2941 C C . LEU A 1 408 ? 5.793 17.688 11.875 1 90.88 408 LEU A C 1
ATOM 2943 O O . LEU A 1 408 ? 4.965 18.25 12.602 1 90.88 408 LEU A O 1
ATOM 2947 N N . MET A 1 409 ? 5.535 16.594 11.18 1 89.88 409 MET A N 1
ATOM 2948 C CA . MET A 1 409 ? 4.176 16.094 11.031 1 89.88 409 MET A CA 1
ATOM 2949 C C . MET A 1 409 ? 3.543 15.812 12.391 1 89.88 409 MET A C 1
ATOM 2951 O O . MET A 1 409 ? 2.373 16.125 12.609 1 89.88 409 MET A O 1
ATOM 2955 N N . PRO A 1 410 ? 4.262 15.242 13.383 1 88.88 410 PRO A N 1
ATOM 2956 C CA . PRO A 1 410 ? 3.625 14.984 14.672 1 88.88 410 PRO A CA 1
ATOM 2957 C C . PRO A 1 410 ? 3.141 16.266 15.359 1 88.88 410 PRO A C 1
ATOM 2959 O O . PRO A 1 410 ? 2.029 16.297 15.891 1 88.88 410 PRO A O 1
ATOM 2962 N N . PHE A 1 411 ? 3.895 17.25 15.266 1 91.62 411 PHE A N 1
ATOM 2963 C CA . PHE A 1 411 ? 3.543 18.516 15.898 1 91.62 411 PHE A CA 1
ATOM 2964 C C . PHE A 1 411 ? 2.426 19.203 15.133 1 91.62 411 PHE A C 1
ATOM 2966 O O . PHE A 1 411 ? 1.544 19.828 15.734 1 91.62 411 PHE A O 1
ATOM 2973 N N . ALA A 1 412 ? 2.584 19.109 13.828 1 93.31 412 ALA A N 1
ATOM 2974 C CA . ALA A 1 412 ? 1.526 19.656 12.984 1 93.31 412 ALA A CA 1
ATOM 2975 C C . ALA A 1 412 ? 0.183 19 13.289 1 93.31 412 ALA A C 1
ATOM 2977 O O . ALA A 1 412 ? -0.846 19.688 13.352 1 93.31 412 ALA A O 1
ATOM 2978 N N . GLN A 1 413 ? 0.25 17.75 13.5 1 90.62 413 GLN A N 1
ATOM 2979 C CA . GLN A 1 413 ? -0.977 17.016 13.781 1 90.62 413 GLN A CA 1
ATOM 2980 C C . GLN A 1 413 ? -1.55 17.391 15.141 1 90.62 413 GLN A C 1
ATOM 2982 O O . GLN A 1 413 ? -2.77 17.453 15.312 1 90.62 413 GLN A O 1
ATOM 2987 N N . ILE A 1 414 ? -0.745 17.562 16.031 1 88.44 414 ILE A N 1
ATOM 2988 C CA . ILE A 1 414 ? -1.19 18 17.359 1 88.44 414 ILE A CA 1
ATOM 2989 C C . ILE A 1 414 ? -1.843 19.375 17.25 1 88.44 414 ILE A C 1
ATOM 2991 O O . ILE A 1 414 ? -2.939 19.594 17.766 1 88.44 414 ILE A O 1
ATOM 2995 N N . SER A 1 415 ? -1.133 20.219 16.625 1 92.31 415 SER A N 1
ATOM 2996 C CA . SER A 1 415 ? -1.648 21.578 16.422 1 92.31 415 SER A CA 1
ATOM 2997 C C . SER A 1 415 ? -3.006 21.562 15.734 1 92.31 415 SER A C 1
ATOM 2999 O O . SER A 1 415 ? -3.943 22.234 16.172 1 92.31 415 SER A O 1
ATOM 3001 N N . THR A 1 416 ? -3.127 20.812 14.68 1 93.06 416 THR A N 1
ATOM 3002 C CA . THR A 1 416 ? -4.328 20.766 13.852 1 93.06 416 THR A CA 1
ATOM 3003 C C . THR A 1 416 ? -5.473 20.078 14.602 1 93.06 416 THR A C 1
ATOM 3005 O O . THR A 1 416 ? -6.602 20.578 14.602 1 93.06 416 THR A O 1
ATOM 3008 N N . ARG A 1 417 ? -5.191 19.016 15.258 1 88.19 417 ARG A N 1
ATOM 3009 C CA . ARG A 1 417 ? -6.266 18.219 15.844 1 88.19 417 ARG A CA 1
ATOM 3010 C C . ARG A 1 417 ? -6.699 18.797 17.188 1 88.19 417 ARG A C 1
ATOM 3012 O O . ARG A 1 417 ? -7.898 18.922 17.453 1 88.19 417 ARG A O 1
ATOM 3019 N N . ILE A 1 418 ? -5.801 19.078 17.969 1 86.06 418 ILE A N 1
ATOM 3020 C CA . ILE A 1 418 ? -6.145 19.641 19.266 1 86.06 418 ILE A CA 1
ATOM 3021 C C . ILE A 1 418 ? -6.688 21.062 19.078 1 86.06 418 ILE A C 1
ATOM 3023 O O . ILE A 1 418 ? -7.695 21.422 19.688 1 86.06 418 ILE A O 1
ATOM 3027 N N . GLY A 1 419 ? -5.984 21.812 18.328 1 90.31 419 GLY A N 1
ATOM 3028 C CA . GLY A 1 419 ? -6.508 23.125 18 1 90.31 419 GLY A CA 1
ATOM 3029 C C . GLY A 1 419 ? -7.887 23.094 17.359 1 90.31 419 GLY A C 1
ATOM 3030 O O . GLY A 1 419 ? -8.75 23.891 17.688 1 90.31 419 GLY A O 1
ATOM 3031 N N . GLY A 1 420 ? -8.086 22.188 16.484 1 91.56 420 GLY A N 1
ATOM 3032 C CA . GLY A 1 420 ? -9.359 22.047 15.781 1 91.56 420 GLY A CA 1
ATOM 3033 C C . GLY A 1 420 ? -10.5 21.656 16.703 1 91.56 420 GLY A C 1
ATOM 3034 O O . GLY A 1 420 ? -11.562 22.281 16.688 1 91.56 420 GLY A O 1
ATOM 3035 N N . VAL A 1 421 ? -10.266 20.672 17.516 1 88 421 VAL A N 1
ATOM 3036 C CA . VAL A 1 421 ? -11.297 20.172 18.422 1 88 421 VAL A CA 1
ATOM 3037 C C . VAL A 1 421 ? -11.695 21.281 19.391 1 88 421 VAL A C 1
ATOM 3039 O O . VAL A 1 421 ? -12.883 21.484 19.672 1 88 421 VAL A O 1
ATOM 3042 N N . THR A 1 422 ? -10.797 21.953 19.875 1 90.31 422 THR A N 1
ATOM 3043 C CA . THR A 1 422 ? -11.07 23.047 20.812 1 90.31 422 THR A CA 1
ATOM 3044 C C . THR A 1 422 ? -11.883 24.141 20.125 1 90.31 422 THR A C 1
ATOM 3046 O O . THR A 1 422 ? -12.82 24.688 20.719 1 90.31 422 THR A O 1
ATOM 3049 N N . THR A 1 423 ? -11.523 24.438 18.938 1 93.62 423 THR A N 1
ATOM 3050 C CA . THR A 1 423 ? -12.242 25.438 18.172 1 93.62 423 THR A CA 1
ATOM 3051 C C . THR A 1 423 ? -13.688 25 17.922 1 93.62 423 THR A C 1
ATOM 3053 O O . THR A 1 423 ? -14.617 25.797 18.062 1 93.62 423 THR A O 1
ATOM 3056 N N . VAL A 1 424 ? -13.883 23.781 17.531 1 91.62 424 VAL A N 1
ATOM 3057 C CA . VAL A 1 424 ? -15.203 23.25 17.188 1 91.62 424 VAL A CA 1
ATOM 3058 C C . VAL A 1 424 ? -16.094 23.266 18.422 1 91.62 424 VAL A C 1
ATOM 3060 O O . VAL A 1 424 ? -17.25 23.672 18.359 1 91.62 424 VAL A O 1
ATOM 3063 N N . ILE A 1 425 ? -15.562 22.844 19.531 1 90.69 425 ILE A N 1
ATOM 3064 C CA . ILE A 1 425 ? -16.328 22.812 20.766 1 90.69 425 ILE A CA 1
ATOM 3065 C C . ILE A 1 425 ? -16.719 24.234 21.188 1 90.69 425 ILE A C 1
ATOM 3067 O O . ILE A 1 425 ? -17.859 24.484 21.562 1 90.69 425 ILE A O 1
ATOM 3071 N N . SER A 1 426 ? -15.844 25.094 21.125 1 93.75 426 SER A N 1
ATOM 3072 C CA . SER A 1 426 ? -16.094 26.469 21.516 1 93.75 426 SER A CA 1
ATOM 3073 C C . SER A 1 426 ? -17.125 27.125 20.594 1 93.75 426 SER A C 1
ATOM 3075 O O . SER A 1 426 ? -18.016 27.828 21.062 1 93.75 426 SER A O 1
ATOM 3077 N N . ALA A 1 427 ? -16.953 26.906 19.328 1 94.25 427 ALA A N 1
ATOM 3078 C CA . ALA A 1 427 ? -17.875 27.5 18.359 1 94.25 427 ALA A CA 1
ATOM 3079 C C . ALA A 1 427 ? -19.281 26.922 18.531 1 94.25 427 ALA A C 1
ATOM 3081 O O . ALA A 1 427 ? -20.266 27.641 18.406 1 94.25 427 ALA A O 1
ATOM 3082 N N . ALA A 1 428 ? -19.344 25.656 18.734 1 91.56 428 ALA A N 1
ATOM 3083 C CA . ALA A 1 428 ? -20.625 25 18.938 1 91.56 428 ALA A CA 1
ATOM 3084 C C . ALA A 1 428 ? -21.328 25.547 20.188 1 91.56 428 ALA A C 1
ATOM 3086 O O . ALA A 1 428 ? -22.547 25.734 20.188 1 91.56 428 ALA A O 1
ATOM 3087 N N . ALA A 1 429 ? -20.578 25.75 21.188 1 92.06 429 ALA A N 1
ATOM 3088 C CA . ALA A 1 429 ? -21.141 26.312 22.422 1 92.06 429 ALA A CA 1
ATOM 3089 C C . ALA A 1 429 ? -21.562 27.75 22.234 1 92.06 429 ALA A C 1
ATOM 3091 O O . ALA A 1 429 ? -22.625 28.172 22.719 1 92.06 429 ALA A O 1
ATOM 3092 N N . LEU A 1 430 ? -20.781 28.469 21.578 1 93.38 430 LEU A N 1
ATOM 3093 C CA . LEU A 1 430 ? -21.016 29.906 21.391 1 93.38 430 LEU A CA 1
ATOM 3094 C C . LEU A 1 430 ? -22.25 30.141 20.516 1 93.38 430 LEU A C 1
ATOM 3096 O O . LEU A 1 430 ? -23 31.078 20.75 1 93.38 430 LEU A O 1
ATOM 3100 N N . ILE A 1 431 ? -22.359 29.344 19.516 1 92 431 ILE A N 1
ATOM 3101 C CA . ILE A 1 431 ? -23.484 29.562 18.594 1 92 431 ILE A CA 1
ATOM 3102 C C . ILE A 1 431 ? -24.797 29.25 19.297 1 92 431 ILE A C 1
ATOM 3104 O O . ILE A 1 431 ? -25.828 29.859 19 1 92 431 ILE A O 1
ATOM 3108 N N . LYS A 1 432 ? -24.75 28.344 20.172 1 88.75 432 LYS A N 1
ATOM 3109 C CA . LYS A 1 432 ? -25.938 28.016 20.953 1 88.75 432 LYS A CA 1
ATOM 3110 C C . LYS A 1 432 ? -26.297 29.156 21.906 1 88.75 432 LYS A C 1
ATOM 3112 O O . LYS A 1 432 ? -27.484 29.453 22.094 1 88.75 432 LYS A O 1
ATOM 3117 N N . VAL A 1 433 ? -25.344 29.75 22.422 1 87.12 433 VAL A N 1
ATOM 3118 C CA . VAL A 1 433 ? -25.578 30.844 23.344 1 87.12 433 VAL A CA 1
ATOM 3119 C C . VAL A 1 433 ? -26 32.094 22.578 1 87.12 433 VAL A C 1
ATOM 3121 O O . VAL A 1 433 ? -26.828 32.875 23.062 1 87.12 433 VAL A O 1
ATOM 3124 N N . TRP A 1 434 ? -25.406 32.25 21.469 1 83.88 434 TRP A N 1
ATOM 3125 C CA . TRP A 1 434 ? -25.719 33.406 20.656 1 83.88 434 TRP A CA 1
ATOM 3126 C C . TRP A 1 434 ? -27.172 33.406 20.188 1 83.88 434 TRP A C 1
ATOM 3128 O O . TRP A 1 434 ? -27.797 34.469 20.094 1 83.88 434 TRP A O 1
ATOM 3138 N N . GLN A 1 435 ? -27.734 32.281 19.781 1 74.38 435 GLN A N 1
ATOM 3139 C CA . GLN A 1 435 ? -29.125 32.188 19.359 1 74.38 435 GLN A CA 1
ATOM 3140 C C . GLN A 1 435 ? -30.062 32.094 20.547 1 74.38 435 GLN A C 1
ATOM 3142 O O . GLN A 1 435 ? -31.25 32.438 20.438 1 74.38 435 GLN A O 1
ATOM 3147 N N . GLY A 1 436 ? -29.594 31.578 21.656 1 54.75 436 GLY A N 1
ATOM 3148 C CA . GLY A 1 436 ? -30.469 31.641 22.812 1 54.75 436 GLY A CA 1
ATOM 3149 C C . GLY A 1 436 ? -30.422 32.969 23.516 1 54.75 436 GLY A C 1
ATOM 3150 O O . GLY A 1 436 ? -31.453 33.531 23.891 1 54.75 436 GLY A O 1
ATOM 3151 N N . MET B 1 1 ? 28.75 -1.136 49.906 1 25.3 1 MET B N 1
ATOM 3152 C CA . MET B 1 1 ? 28.484 -2.352 49.156 1 25.3 1 MET B CA 1
ATOM 3153 C C . MET B 1 1 ? 27.25 -2.176 48.281 1 25.3 1 MET B C 1
ATOM 3155 O O . MET B 1 1 ? 26.109 -2.217 48.781 1 25.3 1 MET B O 1
ATOM 3159 N N . LYS B 1 2 ? 27.109 -1.242 47.344 1 29.89 2 LYS B N 1
ATOM 3160 C CA . LYS B 1 2 ? 25.938 -0.558 46.781 1 29.89 2 LYS B CA 1
ATOM 3161 C C . LYS B 1 2 ? 25.094 -1.508 45.938 1 29.89 2 LYS B C 1
ATOM 3163 O O . LYS B 1 2 ? 25.625 -2.266 45.125 1 29.89 2 LYS B O 1
ATOM 3168 N N . LEU B 1 3 ? 23.891 -2.031 46.406 1 28.31 3 LEU B N 1
ATOM 3169 C CA . LEU B 1 3 ? 22.953 -3.061 45.969 1 28.31 3 LEU B CA 1
ATOM 3170 C C . LEU B 1 3 ? 22.609 -2.867 44.469 1 28.31 3 LEU B C 1
ATOM 3172 O O . LEU B 1 3 ? 21.844 -1.964 44.125 1 28.31 3 LEU B O 1
ATOM 3176 N N . ASP B 1 4 ? 23.516 -2.912 43.5 1 30.03 4 ASP B N 1
ATOM 3177 C CA . ASP B 1 4 ? 23.469 -2.875 42.062 1 30.03 4 ASP B CA 1
ATOM 3178 C C . ASP B 1 4 ? 22.469 -3.891 41.5 1 30.03 4 ASP B C 1
ATOM 3180 O O . ASP B 1 4 ? 22.859 -4.871 40.875 1 30.03 4 ASP B O 1
ATOM 3184 N N . ALA B 1 5 ? 21.531 -4.441 42.25 1 31.28 5 ALA B N 1
ATOM 3185 C CA . ALA B 1 5 ? 20.688 -5.602 42 1 31.28 5 ALA B CA 1
ATOM 3186 C C . ALA B 1 5 ? 19.75 -5.34 40.812 1 31.28 5 ALA B C 1
ATOM 3188 O O . ALA B 1 5 ? 18.641 -4.855 41 1 31.28 5 ALA B O 1
ATOM 3189 N N . ARG B 1 6 ? 20.141 -4.73 39.75 1 33.94 6 ARG B N 1
ATOM 3190 C CA . ARG B 1 6 ? 19.078 -4.383 38.812 1 33.94 6 ARG B CA 1
ATOM 3191 C C . ARG B 1 6 ? 18.234 -5.602 38.438 1 33.94 6 ARG B C 1
ATOM 3193 O O . ARG B 1 6 ? 18.781 -6.676 38.188 1 33.94 6 ARG B O 1
ATOM 3200 N N . PRO B 1 7 ? 17 -5.785 38.906 1 34.78 7 PRO B N 1
ATOM 3201 C CA . PRO B 1 7 ? 16.25 -7.023 38.719 1 34.78 7 PRO B CA 1
ATOM 3202 C C . PRO B 1 7 ? 16.375 -7.578 37.312 1 34.78 7 PRO B C 1
ATOM 3204 O O . PRO B 1 7 ? 16.625 -6.828 36.375 1 34.78 7 PRO B O 1
ATOM 3207 N N . ARG B 1 8 ? 16.766 -8.797 37.094 1 33.28 8 ARG B N 1
ATOM 3208 C CA . ARG B 1 8 ? 16.969 -9.68 35.938 1 33.28 8 ARG B CA 1
ATOM 3209 C C . ARG B 1 8 ? 15.758 -9.633 35 1 33.28 8 ARG B C 1
ATOM 3211 O O . ARG B 1 8 ? 14.672 -10.094 35.344 1 33.28 8 ARG B O 1
ATOM 3218 N N . SER B 1 9 ? 15.422 -8.492 34.312 1 37.06 9 SER B N 1
ATOM 3219 C CA . SER B 1 9 ? 14.375 -8.383 33.312 1 37.06 9 SER B CA 1
ATOM 3220 C C . SER B 1 9 ? 14.273 -9.656 32.469 1 37.06 9 SER B C 1
ATOM 3222 O O . SER B 1 9 ? 15.297 -10.211 32.062 1 37.06 9 SER B O 1
ATOM 3224 N N . PHE B 1 10 ? 13.516 -10.656 32.781 1 38.84 10 PHE B N 1
ATOM 3225 C CA . PHE B 1 10 ? 13.258 -11.859 32 1 38.84 10 PHE B CA 1
ATOM 3226 C C . PHE B 1 10 ? 13.523 -11.609 30.531 1 38.84 10 PHE B C 1
ATOM 3228 O O . PHE B 1 10 ? 13.078 -10.609 29.969 1 38.84 10 PHE B O 1
ATOM 3235 N N . PRO B 1 11 ? 14.547 -12.016 29.891 1 45.81 11 PRO B N 1
ATOM 3236 C CA . PRO B 1 11 ? 14.961 -11.844 28.5 1 45.81 11 PRO B CA 1
ATOM 3237 C C . PRO B 1 11 ? 13.828 -12.086 27.5 1 45.81 11 PRO B C 1
ATOM 3239 O O . PRO B 1 11 ? 13.188 -13.148 27.547 1 45.81 11 PRO B O 1
ATOM 3242 N N . ALA B 1 12 ? 12.891 -11.273 27.25 1 53.94 12 ALA B N 1
ATOM 3243 C CA . ALA B 1 12 ? 11.805 -11.398 26.281 1 53.94 12 ALA B CA 1
ATOM 3244 C C . ALA B 1 12 ? 12.266 -12.141 25.016 1 53.94 12 ALA B C 1
ATOM 3246 O O . ALA B 1 12 ? 13.352 -11.867 24.5 1 53.94 12 ALA B O 1
ATOM 3247 N N . PRO B 1 13 ? 11.688 -13.469 24.797 1 65.44 13 PRO B N 1
ATOM 3248 C CA . PRO B 1 13 ? 12.078 -14.266 23.625 1 65.44 13 PRO B CA 1
ATOM 3249 C C . PRO B 1 13 ? 12.188 -13.43 22.359 1 65.44 13 PRO B C 1
ATOM 3251 O O . PRO B 1 13 ? 11.391 -12.508 22.141 1 65.44 13 PRO B O 1
ATOM 3254 N N . ALA B 1 14 ? 13.367 -13.344 21.797 1 68.75 14 ALA B N 1
ATOM 3255 C CA . ALA B 1 14 ? 13.633 -12.633 20.547 1 68.75 14 ALA B CA 1
ATOM 3256 C C . ALA B 1 14 ? 13.773 -13.609 19.391 1 68.75 14 ALA B C 1
ATOM 3258 O O . ALA B 1 14 ? 14.273 -14.727 19.562 1 68.75 14 ALA B O 1
ATOM 3259 N N . LEU B 1 15 ? 12.992 -13.344 18.422 1 65.81 15 LEU B N 1
ATOM 3260 C CA . LEU B 1 15 ? 13.148 -14.07 17.156 1 65.81 15 LEU B CA 1
ATOM 3261 C C . LEU B 1 15 ? 13.812 -13.195 16.109 1 65.81 15 LEU B C 1
ATOM 3263 O O . LEU B 1 15 ? 13.25 -12.18 15.688 1 65.81 15 LEU B O 1
ATOM 3267 N N . ASP B 1 16 ? 14.961 -13.57 15.711 1 60.44 16 ASP B N 1
ATOM 3268 C CA . ASP B 1 16 ? 15.719 -12.844 14.695 1 60.44 16 ASP B CA 1
ATOM 3269 C C . ASP B 1 16 ? 15.938 -11.391 15.102 1 60.44 16 ASP B C 1
ATOM 3271 O O . ASP B 1 16 ? 15.789 -10.484 14.281 1 60.44 16 ASP B O 1
ATOM 3275 N N . GLY B 1 17 ? 16.078 -11.234 16.453 1 66 17 GLY B N 1
ATOM 3276 C CA . GLY B 1 17 ? 16.391 -9.898 16.938 1 66 17 GLY B CA 1
ATOM 3277 C C . GLY B 1 17 ? 15.164 -9.078 17.25 1 66 17 GLY B C 1
ATOM 3278 O O . GLY B 1 17 ? 15.273 -7.953 17.75 1 66 17 GLY B O 1
ATOM 3279 N N . ILE B 1 18 ? 14.086 -9.625 16.969 1 75.38 18 ILE B N 1
ATOM 3280 C CA . ILE B 1 18 ? 12.844 -8.906 17.234 1 75.38 18 ILE B CA 1
ATOM 3281 C C . ILE B 1 18 ? 12.211 -9.422 18.516 1 75.38 18 ILE B C 1
ATOM 3283 O O . ILE B 1 18 ? 12.023 -10.633 18.688 1 75.38 18 ILE B O 1
ATOM 3287 N N . PRO B 1 19 ? 12.016 -8.531 19.406 1 82.5 19 PRO B N 1
ATOM 3288 C CA . PRO B 1 19 ? 11.297 -8.977 20.609 1 82.5 19 PRO B CA 1
ATOM 3289 C C . PRO B 1 19 ? 9.875 -9.438 20.297 1 82.5 19 PRO B C 1
ATOM 3291 O O . PRO B 1 19 ? 9.031 -8.633 19.891 1 82.5 19 PRO B O 1
ATOM 3294 N N . LEU B 1 20 ? 9.562 -10.641 20.594 1 89 20 LEU B N 1
ATOM 3295 C CA . LEU B 1 20 ? 8.297 -11.266 20.203 1 89 20 LEU B CA 1
ATOM 3296 C C . LEU B 1 20 ? 7.133 -10.656 20.984 1 89 20 LEU B C 1
ATOM 3298 O O . LEU B 1 20 ? 5.98 -10.758 20.547 1 89 20 LEU B O 1
ATOM 3302 N N . VAL B 1 21 ? 7.43 -10.039 22.031 1 90.75 21 VAL B N 1
ATOM 3303 C CA . VAL B 1 21 ? 6.383 -9.461 22.875 1 90.75 21 VAL B CA 1
ATOM 3304 C C . VAL B 1 21 ? 5.648 -8.367 22.109 1 90.75 21 VAL B C 1
ATOM 3306 O O . VAL B 1 21 ? 4.43 -8.219 22.234 1 90.75 21 VAL B O 1
ATOM 3309 N N . VAL B 1 22 ? 6.344 -7.73 21.25 1 92.81 22 VAL B N 1
ATOM 3310 C CA . VAL B 1 22 ? 5.77 -6.582 20.562 1 92.81 22 VAL B CA 1
ATOM 3311 C C . VAL B 1 22 ? 4.773 -7.062 19.5 1 92.81 22 VAL B C 1
ATOM 3313 O O . VAL B 1 22 ? 3.602 -6.684 19.531 1 92.81 22 VAL B O 1
ATOM 3316 N N . PRO B 1 23 ? 5.199 -7.941 18.594 1 94.38 23 PRO B N 1
ATOM 3317 C CA . PRO B 1 23 ? 4.223 -8.398 17.609 1 94.38 23 PRO B CA 1
ATOM 3318 C C . PRO B 1 23 ? 3.076 -9.195 18.234 1 94.38 23 PRO B C 1
ATOM 3320 O O . PRO B 1 23 ? 1.945 -9.141 17.75 1 94.38 23 PRO B O 1
ATOM 3323 N N . VAL B 1 24 ? 3.316 -9.859 19.281 1 96.06 24 VAL B N 1
ATOM 3324 C CA . VAL B 1 24 ? 2.27 -10.641 19.922 1 96.06 24 VAL B CA 1
ATOM 3325 C C . VAL B 1 24 ? 1.251 -9.703 20.562 1 96.06 24 VAL B C 1
ATOM 3327 O O . VAL B 1 24 ? 0.042 -9.883 20.406 1 96.06 24 VAL B O 1
ATOM 3330 N N . ALA B 1 25 ? 1.696 -8.742 21.297 1 95.94 25 ALA B N 1
ATOM 3331 C CA . ALA B 1 25 ? 0.813 -7.801 21.969 1 95.94 25 ALA B CA 1
ATOM 3332 C C . ALA B 1 25 ? -0.006 -6.992 20.969 1 95.94 25 ALA B C 1
ATOM 3334 O O . ALA B 1 25 ? -1.209 -6.797 21.156 1 95.94 25 ALA B O 1
ATOM 3335 N N . LEU B 1 26 ? 0.645 -6.543 19.953 1 96.56 26 LEU B N 1
ATOM 3336 C CA . LEU B 1 26 ? -0.05 -5.742 18.938 1 96.56 26 LEU B CA 1
ATOM 3337 C C . LEU B 1 26 ? -1.095 -6.578 18.203 1 96.56 26 LEU B C 1
ATOM 3339 O O . LEU B 1 26 ? -2.213 -6.113 17.969 1 96.56 26 LEU B O 1
ATOM 3343 N N . THR B 1 27 ? -0.695 -7.781 17.828 1 97.56 27 THR B N 1
ATOM 3344 C CA . THR B 1 27 ? -1.625 -8.656 17.109 1 97.56 27 THR B CA 1
ATOM 3345 C C . THR B 1 27 ? -2.809 -9.023 18.016 1 97.56 27 THR B C 1
ATOM 3347 O O . THR B 1 27 ? -3.953 -9.047 17.547 1 97.56 27 THR B O 1
ATOM 3350 N N . ALA B 1 28 ? -2.537 -9.297 19.234 1 97.5 28 ALA B N 1
ATOM 3351 C CA . ALA B 1 28 ? -3.609 -9.586 20.188 1 97.5 28 ALA B CA 1
ATOM 3352 C C . ALA B 1 28 ? -4.547 -8.391 20.328 1 97.5 28 ALA B C 1
ATOM 3354 O O . ALA B 1 28 ? -5.77 -8.555 20.406 1 97.5 28 ALA B O 1
ATOM 3355 N N . GLY B 1 29 ? -3.98 -7.223 20.406 1 97.38 29 GLY B N 1
ATOM 3356 C CA . GLY B 1 29 ? -4.793 -6.02 20.469 1 97.38 29 GLY B CA 1
ATOM 3357 C C . GLY B 1 29 ? -5.668 -5.82 19.25 1 97.38 29 GLY B C 1
ATOM 3358 O O . GLY B 1 29 ? -6.832 -5.43 19.375 1 97.38 29 GLY B O 1
ATOM 3359 N N . VAL B 1 30 ? -5.086 -6.109 18.109 1 97.69 30 VAL B N 1
ATOM 3360 C CA . VAL B 1 30 ? -5.824 -5.953 16.844 1 97.69 30 VAL B CA 1
ATOM 3361 C C . VAL B 1 30 ? -6.98 -6.949 16.812 1 97.69 30 VAL B C 1
ATOM 3363 O O . VAL B 1 30 ? -8.102 -6.59 16.438 1 97.69 30 VAL B O 1
ATOM 3366 N N . LEU B 1 31 ? -6.711 -8.172 17.188 1 97.31 31 LEU B N 1
ATOM 3367 C CA . LEU B 1 31 ? -7.762 -9.18 17.188 1 97.31 31 LEU B CA 1
ATOM 3368 C C . LEU B 1 31 ? -8.828 -8.867 18.219 1 97.31 31 LEU B C 1
ATOM 3370 O O . LEU B 1 31 ? -10.016 -9.094 17.984 1 97.31 31 LEU B O 1
ATOM 3374 N N . ALA B 1 32 ? -8.438 -8.328 19.312 1 96.81 32 ALA B N 1
ATOM 3375 C CA . ALA B 1 32 ? -9.406 -7.895 20.328 1 96.81 32 ALA B CA 1
ATOM 3376 C C . ALA B 1 32 ? -10.281 -6.762 19.797 1 96.81 32 ALA B C 1
ATOM 3378 O O . ALA B 1 32 ? -11.477 -6.715 20.078 1 96.81 32 ALA B O 1
ATOM 3379 N N . ALA B 1 33 ? -9.672 -5.879 19.094 1 97.31 33 ALA B N 1
ATOM 3380 C CA . ALA B 1 33 ? -10.43 -4.777 18.484 1 97.31 33 ALA B CA 1
ATOM 3381 C C . ALA B 1 33 ? -11.508 -5.305 17.547 1 97.31 33 ALA B C 1
ATOM 3383 O O . ALA B 1 33 ? -12.57 -4.699 17.406 1 97.31 33 ALA B O 1
ATOM 3384 N N . GLY B 1 34 ? -11.188 -6.402 16.875 1 96.62 34 GLY B N 1
ATOM 3385 C CA . GLY B 1 34 ? -12.164 -7.02 15.992 1 96.62 34 GLY B CA 1
ATOM 3386 C C . GLY B 1 34 ? -13.422 -7.461 16.703 1 96.62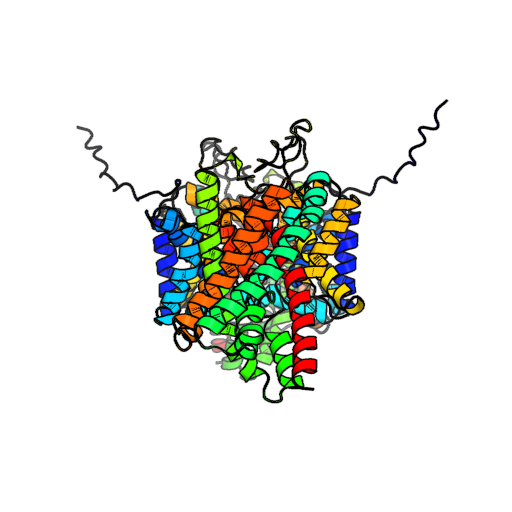 34 GLY B C 1
ATOM 3387 O O . GLY B 1 34 ? -14.523 -7.359 16.156 1 96.62 34 GLY B O 1
ATOM 3388 N N . PHE B 1 35 ? -13.289 -7.848 17.984 1 94.75 35 PHE B N 1
ATOM 3389 C CA . PHE B 1 35 ? -14.43 -8.305 18.766 1 94.75 35 PHE B CA 1
ATOM 3390 C C . PHE B 1 35 ? -15.312 -7.137 19.172 1 94.75 35 PHE B C 1
ATOM 3392 O O . PHE B 1 35 ? -16.5 -7.32 19.469 1 94.75 35 PHE B O 1
ATOM 3399 N N . PHE B 1 36 ? -14.758 -5.977 19.062 1 95.25 36 PHE B N 1
ATOM 3400 C CA . PHE B 1 36 ? -15.523 -4.789 19.422 1 95.25 36 PHE B CA 1
ATOM 3401 C C . PHE B 1 36 ? -15.867 -3.971 18.188 1 95.25 36 PHE B C 1
ATOM 3403 O O . PHE B 1 36 ? -16.234 -2.797 18.297 1 95.25 36 PHE B O 1
ATOM 3410 N N . ASP B 1 37 ? -15.633 -4.578 17 1 95.31 37 ASP B N 1
ATOM 3411 C CA . ASP B 1 37 ? -15.93 -3.926 15.734 1 95.31 37 ASP B CA 1
ATOM 3412 C C . ASP B 1 37 ? -15.18 -2.602 15.609 1 95.31 37 ASP B C 1
ATOM 3414 O O . ASP B 1 37 ? -15.766 -1.59 15.211 1 95.31 37 ASP B O 1
ATOM 3418 N N . ALA B 1 38 ? -13.938 -2.68 16.016 1 95.94 38 ALA B N 1
ATOM 3419 C CA . ALA B 1 38 ? -13.164 -1.439 16.078 1 95.94 38 ALA B CA 1
ATOM 3420 C C . ALA B 1 38 ? -12.062 -1.428 15.023 1 95.94 38 ALA B C 1
ATOM 3422 O O . ALA B 1 38 ? -11.328 -0.446 14.898 1 95.94 38 ALA B O 1
ATOM 3423 N N . ILE B 1 39 ? -11.969 -2.447 14.195 1 97.19 39 ILE B N 1
ATOM 3424 C CA . ILE B 1 39 ? -10.977 -2.469 13.125 1 97.19 39 ILE B CA 1
ATOM 3425 C C . ILE B 1 39 ? -11.516 -1.708 11.914 1 97.19 39 ILE B C 1
ATOM 3427 O O . ILE B 1 39 ? -12.562 -2.055 11.367 1 97.19 39 ILE B O 1
ATOM 3431 N N . PRO B 1 40 ? -10.82 -0.655 11.539 1 95.81 40 PRO B N 1
ATOM 3432 C CA . PRO B 1 40 ? -11.281 0.017 10.32 1 95.81 40 PRO B CA 1
ATOM 3433 C C . PRO B 1 40 ? -11.258 -0.896 9.094 1 95.81 40 PRO B C 1
ATOM 3435 O O . PRO B 1 40 ? -10.281 -1.612 8.875 1 95.81 40 PRO B O 1
ATOM 3438 N N . GLU B 1 41 ? -12.336 -0.844 8.352 1 96.38 41 GLU B N 1
ATOM 3439 C CA . GLU B 1 41 ? -12.445 -1.694 7.172 1 96.38 41 GLU B CA 1
ATOM 3440 C C . GLU B 1 41 ? -11.781 -1.04 5.961 1 96.38 41 GLU B C 1
ATOM 3442 O O . GLU B 1 41 ? -12.453 -0.732 4.973 1 96.38 41 GLU B O 1
ATOM 3447 N N . ASN B 1 42 ? -10.523 -0.858 6.043 1 95.56 42 ASN B N 1
ATOM 3448 C CA . ASN B 1 42 ? -9.688 -0.277 4.996 1 95.56 42 ASN B CA 1
ATOM 3449 C C . ASN B 1 42 ? -8.273 -0.854 5.016 1 95.56 42 ASN B C 1
ATOM 3451 O O . ASN B 1 42 ? -8.047 -1.919 5.594 1 95.56 42 ASN B O 1
ATOM 3455 N N . MET B 1 43 ? -7.355 -0.211 4.316 1 95.81 43 MET B N 1
ATOM 3456 C CA . MET B 1 43 ? -6 -0.731 4.141 1 95.81 43 MET B CA 1
ATOM 3457 C C . MET B 1 43 ? -5.285 -0.859 5.48 1 95.81 43 MET B C 1
ATOM 3459 O O . MET B 1 43 ? -4.555 -1.824 5.707 1 95.81 43 MET B O 1
ATOM 3463 N N . ILE B 1 44 ? -5.504 0.052 6.391 1 96.81 44 ILE B N 1
ATOM 3464 C CA . ILE B 1 44 ? -4.824 0.082 7.68 1 96.81 44 ILE B CA 1
ATOM 3465 C C . ILE B 1 44 ? -5.262 -1.116 8.523 1 96.81 44 ILE B C 1
ATOM 3467 O O . ILE B 1 44 ? -4.422 -1.854 9.047 1 96.81 44 ILE B O 1
ATOM 3471 N N . GLY B 1 45 ? -6.578 -1.295 8.656 1 97.94 45 GLY B N 1
ATOM 3472 C CA . GLY B 1 45 ? -7.09 -2.424 9.414 1 97.94 45 GLY B CA 1
ATOM 3473 C C . GLY B 1 45 ? -6.703 -3.766 8.828 1 97.94 45 GLY B C 1
ATOM 3474 O O . GLY B 1 45 ? -6.305 -4.68 9.555 1 97.94 45 GLY B O 1
ATOM 3475 N N . GLY B 1 46 ? -6.871 -3.902 7.512 1 98.19 46 GLY B N 1
ATOM 3476 C CA . GLY B 1 46 ? -6.5 -5.145 6.855 1 98.19 46 GLY B CA 1
ATOM 3477 C C . GLY B 1 46 ? -5.039 -5.5 7.027 1 98.19 46 GLY B C 1
ATOM 3478 O O . GLY B 1 46 ? -4.699 -6.66 7.281 1 98.19 46 GLY B O 1
ATOM 3479 N N . LEU B 1 47 ? -4.184 -4.492 6.863 1 98.44 47 LEU B N 1
ATOM 3480 C CA . LEU B 1 47 ? -2.75 -4.723 7.016 1 98.44 47 LEU B CA 1
ATOM 3481 C C . LEU B 1 47 ? -2.412 -5.113 8.453 1 98.44 47 LEU B C 1
ATOM 3483 O O . LEU B 1 47 ? -1.548 -5.961 8.68 1 98.44 47 LEU B O 1
ATOM 3487 N N . ALA B 1 48 ? -3.064 -4.488 9.383 1 98.5 48 ALA B N 1
ATOM 3488 C CA . ALA B 1 48 ? -2.814 -4.824 10.781 1 98.5 48 ALA B CA 1
ATOM 3489 C C . ALA B 1 48 ? -3.102 -6.297 11.047 1 98.5 48 ALA B C 1
ATOM 3491 O O . ALA B 1 48 ? -2.34 -6.969 11.75 1 98.5 48 ALA B O 1
ATOM 3492 N N . VAL B 1 49 ? -4.137 -6.789 10.484 1 98.31 49 VAL B N 1
ATOM 3493 C CA . VAL B 1 49 ? -4.57 -8.164 10.719 1 98.31 49 VAL B CA 1
ATOM 3494 C C . VAL B 1 49 ? -3.598 -9.133 10.055 1 98.31 49 VAL B C 1
ATOM 3496 O O . VAL B 1 49 ? -3.045 -10.016 10.711 1 98.31 49 VAL B O 1
ATOM 3499 N N . ILE B 1 50 ? -3.332 -8.914 8.773 1 98.12 50 ILE B N 1
ATOM 3500 C CA . ILE B 1 50 ? -2.611 -9.953 8.039 1 98.12 50 ILE B CA 1
ATOM 3501 C C . ILE B 1 50 ? -1.125 -9.891 8.391 1 98.12 50 ILE B C 1
ATOM 3503 O O . ILE B 1 50 ? -0.458 -10.922 8.469 1 98.12 50 ILE B O 1
ATOM 3507 N N . VAL B 1 51 ? -0.576 -8.695 8.578 1 98.06 51 VAL B N 1
ATOM 3508 C CA . VAL B 1 51 ? 0.837 -8.594 8.922 1 98.06 51 VAL B CA 1
ATOM 3509 C C . VAL B 1 51 ? 1.063 -9.117 10.344 1 98.06 51 VAL B C 1
ATOM 3511 O O . VAL B 1 51 ? 2.061 -9.789 10.609 1 98.06 51 VAL B O 1
ATOM 3514 N N . GLY B 1 52 ? 0.161 -8.805 11.258 1 97.75 52 GLY B N 1
ATOM 3515 C CA . GLY B 1 52 ? 0.277 -9.312 12.617 1 97.75 52 GLY B CA 1
ATOM 3516 C C . GLY B 1 52 ? 0.316 -10.828 12.68 1 97.75 52 GLY B C 1
ATOM 3517 O O . GLY B 1 52 ? 1.24 -11.406 13.258 1 97.75 52 GLY B O 1
ATOM 3518 N N . LEU B 1 53 ? -0.631 -11.43 12.062 1 97.75 53 LEU B N 1
ATOM 3519 C CA . LEU B 1 53 ? -0.696 -12.891 12.078 1 97.75 53 LEU B CA 1
ATOM 3520 C C . LEU B 1 53 ? 0.454 -13.492 11.281 1 97.75 53 LEU B C 1
ATOM 3522 O O . LEU B 1 53 ? 1.015 -14.516 11.672 1 97.75 53 LEU B O 1
ATOM 3526 N N . GLY B 1 54 ? 0.798 -12.883 10.18 1 96.5 54 GLY B N 1
ATOM 3527 C CA . GLY B 1 54 ? 1.884 -13.375 9.352 1 96.5 54 GLY B CA 1
ATOM 3528 C C . GLY B 1 54 ? 3.229 -13.367 10.055 1 96.5 54 GLY B C 1
ATOM 3529 O O . GLY B 1 54 ? 4.023 -14.289 9.898 1 96.5 54 GLY B O 1
ATOM 3530 N N . MET B 1 55 ? 3.443 -12.336 10.789 1 94.06 55 MET B N 1
ATOM 3531 C CA . MET B 1 55 ? 4.711 -12.195 11.5 1 94.06 55 MET B CA 1
ATOM 3532 C C . MET B 1 55 ? 4.82 -13.219 12.625 1 94.06 55 MET B C 1
ATOM 3534 O O . MET B 1 55 ? 5.926 -13.578 13.039 1 94.06 55 MET B O 1
ATOM 3538 N N . LEU B 1 56 ? 3.754 -13.68 13.133 1 94.88 56 LEU B N 1
ATOM 3539 C CA . LEU B 1 56 ? 3.77 -14.617 14.242 1 94.88 56 LEU B CA 1
ATOM 3540 C C . LEU B 1 56 ? 3.74 -16.062 13.742 1 94.88 56 LEU B C 1
ATOM 3542 O O . LEU B 1 56 ? 4.566 -16.875 14.148 1 94.88 56 LEU B O 1
ATOM 3546 N N . LEU B 1 57 ? 2.916 -16.344 12.781 1 94.75 57 LEU B N 1
ATOM 3547 C CA . LEU B 1 57 ? 2.705 -17.719 12.352 1 94.75 57 LEU B CA 1
ATOM 3548 C C . LEU B 1 57 ? 3.793 -18.156 11.383 1 94.75 57 LEU B C 1
ATOM 3550 O O . LEU B 1 57 ? 4.141 -19.344 11.32 1 94.75 57 LEU B O 1
ATOM 3554 N N . GLY B 1 58 ? 4.289 -17.266 10.586 1 91.56 58 GLY B N 1
ATOM 3555 C CA . GLY B 1 58 ? 5.348 -17.609 9.656 1 91.56 58 GLY B CA 1
ATOM 3556 C C . GLY B 1 58 ? 6.559 -18.234 10.32 1 91.56 58 GLY B C 1
ATOM 3557 O O . GLY B 1 58 ? 6.875 -19.391 10.086 1 91.56 58 GLY B O 1
ATOM 3558 N N . PRO B 1 59 ? 7.188 -17.453 11.172 1 89.25 59 PRO B N 1
ATOM 3559 C CA . PRO B 1 59 ? 8.336 -18 11.898 1 89.25 59 PRO B CA 1
ATOM 3560 C C . PRO B 1 59 ? 7.973 -19.203 12.758 1 89.25 59 PRO B C 1
ATOM 3562 O O . PRO B 1 59 ? 8.781 -20.125 12.914 1 89.25 59 PRO B O 1
ATOM 3565 N N . LEU B 1 60 ? 6.82 -19.219 13.297 1 90.19 60 LEU B N 1
ATOM 3566 C CA . LEU B 1 60 ? 6.375 -20.375 14.078 1 90.19 60 LEU B CA 1
ATOM 3567 C C . LEU B 1 60 ? 6.32 -21.625 13.203 1 90.19 60 LEU B C 1
ATOM 3569 O O . LEU B 1 60 ? 6.738 -22.703 13.641 1 90.19 60 LEU B O 1
ATOM 3573 N N . GLY B 1 61 ? 5.812 -21.5 12.055 1 90.44 61 GLY B N 1
ATOM 3574 C CA . GLY B 1 61 ? 5.738 -22.609 11.133 1 90.44 61 GLY B CA 1
ATOM 3575 C C . GLY B 1 61 ? 7.102 -23.156 10.742 1 90.44 61 GLY B C 1
ATOM 3576 O O . GLY B 1 61 ? 7.258 -24.359 10.539 1 90.44 61 GLY B O 1
ATOM 3577 N N . ASN B 1 62 ? 8.047 -22.312 10.711 1 87.38 62 ASN B N 1
ATOM 3578 C CA . ASN B 1 62 ? 9.391 -22.719 10.312 1 87.38 62 ASN B CA 1
ATOM 3579 C C . ASN B 1 62 ? 10.141 -23.406 11.445 1 87.38 62 ASN B C 1
ATOM 3581 O O . ASN B 1 62 ? 11.195 -24 11.227 1 87.38 62 ASN B O 1
ATOM 3585 N N . ARG B 1 63 ? 9.531 -23.391 12.602 1 88.44 63 ARG B N 1
ATOM 3586 C CA . ARG B 1 63 ? 10.203 -23.984 13.758 1 88.44 63 ARG B CA 1
ATOM 3587 C C . ARG B 1 63 ? 9.516 -25.266 14.188 1 88.44 63 ARG B C 1
ATOM 3589 O O . ARG B 1 63 ? 10.07 -26.031 14.984 1 88.44 63 ARG B O 1
ATOM 3596 N N . LEU B 1 64 ? 8.508 -25.484 13.617 1 88.81 64 LEU B N 1
ATOM 3597 C CA . LEU B 1 64 ? 7.801 -26.719 13.953 1 88.81 64 LEU B CA 1
ATOM 3598 C C . LEU B 1 64 ? 8.469 -27.922 13.305 1 88.81 64 LEU B C 1
ATOM 3600 O O . LEU B 1 64 ? 8.797 -27.891 12.109 1 88.81 64 LEU B O 1
ATOM 3604 N N . PRO B 1 65 ? 8.875 -28.922 14.039 1 84.25 65 PRO B N 1
ATOM 3605 C CA . PRO B 1 65 ? 9.711 -30.031 13.57 1 84.25 65 PRO B CA 1
ATOM 3606 C C . PRO B 1 65 ? 9.156 -30.688 12.312 1 84.25 65 PRO B C 1
ATOM 3608 O O . PRO B 1 65 ? 9.898 -30.938 11.359 1 84.25 65 PRO B O 1
ATOM 3611 N N . VAL B 1 66 ? 7.883 -31.156 12.195 1 81.88 66 VAL B N 1
ATOM 3612 C CA . VAL B 1 66 ? 7.332 -31.891 11.062 1 81.88 66 VAL B CA 1
ATOM 3613 C C . VAL B 1 66 ? 6.922 -30.922 9.961 1 81.88 66 VAL B C 1
ATOM 3615 O O . VAL B 1 66 ? 7.293 -31.078 8.797 1 81.88 66 VAL B O 1
ATOM 3618 N N . ILE B 1 67 ? 6.508 -29.906 10.234 1 85.5 67 ILE B N 1
ATOM 3619 C CA . ILE B 1 67 ? 5.938 -28.969 9.273 1 85.5 67 ILE B CA 1
ATOM 3620 C C . ILE B 1 67 ? 7.047 -28.109 8.68 1 85.5 67 ILE B C 1
ATOM 3622 O O . ILE B 1 67 ? 6.988 -27.734 7.504 1 85.5 67 ILE B O 1
ATOM 3626 N N . SER B 1 68 ? 8.039 -27.891 9.445 1 83.44 68 SER B N 1
ATOM 3627 C CA . SER B 1 68 ? 9.141 -27.047 8.992 1 83.44 68 SER B CA 1
ATOM 3628 C C . SER B 1 68 ? 9.875 -27.672 7.812 1 83.44 68 SER B C 1
ATOM 3630 O O . SER B 1 68 ? 10.484 -26.969 7.008 1 83.44 68 SER B O 1
ATOM 3632 N N . LYS B 1 69 ? 9.727 -28.953 7.699 1 78.19 69 LYS B N 1
ATOM 3633 C CA . LYS B 1 69 ? 10.453 -29.672 6.66 1 78.19 69 LYS B CA 1
ATOM 3634 C C . LYS B 1 69 ? 9.695 -29.656 5.336 1 78.19 69 LYS B C 1
ATOM 3636 O O . LYS B 1 69 ? 10.266 -29.938 4.281 1 78.19 69 LYS B O 1
ATOM 3641 N N . ILE B 1 70 ? 8.461 -29.281 5.434 1 79.94 70 ILE B N 1
ATOM 3642 C CA . ILE B 1 70 ? 7.68 -29.281 4.203 1 79.94 70 ILE B CA 1
ATOM 3643 C C . ILE B 1 70 ? 7.16 -27.875 3.924 1 79.94 70 ILE B C 1
ATOM 3645 O O . ILE B 1 70 ? 5.992 -27.703 3.562 1 79.94 70 ILE B O 1
ATOM 3649 N N . GLY B 1 71 ? 8.023 -26.828 4.191 1 80.12 71 GLY B N 1
ATOM 3650 C CA . GLY B 1 71 ? 7.594 -25.469 3.961 1 80.12 71 GLY B CA 1
ATOM 3651 C C . GLY B 1 71 ? 6.758 -24.906 5.098 1 80.12 71 GLY B C 1
ATOM 3652 O O . GLY B 1 71 ? 5.688 -24.344 4.871 1 80.12 71 GLY B O 1
ATOM 3653 N N . GLY B 1 72 ? 7.105 -25.016 6.188 1 81.94 72 GLY B N 1
ATOM 3654 C CA . GLY B 1 72 ? 6.363 -24.828 7.426 1 81.94 72 GLY B CA 1
ATOM 3655 C C . GLY B 1 72 ? 5.746 -23.438 7.547 1 81.94 72 GLY B C 1
ATOM 3656 O O . GLY B 1 72 ? 4.539 -23.312 7.77 1 81.94 72 GLY B O 1
ATOM 3657 N N . GLY B 1 73 ? 6.449 -22.375 7.262 1 85.94 73 GLY B N 1
ATOM 3658 C CA . GLY B 1 73 ? 5.922 -21.031 7.453 1 85.94 73 GLY B CA 1
ATOM 3659 C C . GLY B 1 73 ? 4.746 -20.719 6.551 1 85.94 73 GLY B C 1
ATOM 3660 O O . GLY B 1 73 ? 3.695 -20.281 7.02 1 85.94 73 GLY B O 1
ATOM 3661 N N . ALA B 1 74 ? 4.895 -21.047 5.297 1 86.5 74 ALA B N 1
ATOM 3662 C CA . ALA B 1 74 ? 3.854 -20.766 4.312 1 86.5 74 ALA B CA 1
ATOM 3663 C C . ALA B 1 74 ? 2.615 -21.625 4.566 1 86.5 74 ALA B C 1
ATOM 3665 O O . ALA B 1 74 ? 1.487 -21.141 4.477 1 86.5 74 ALA B O 1
ATOM 3666 N N . LEU B 1 75 ? 2.811 -22.844 4.855 1 86.75 75 LEU B N 1
ATOM 3667 C CA . LEU B 1 75 ? 1.709 -23.781 5.082 1 86.75 75 LEU B CA 1
ATOM 3668 C C . LEU B 1 75 ? 0.901 -23.375 6.312 1 86.75 75 LEU B C 1
ATOM 3670 O O . LEU B 1 75 ? -0.332 -23.375 6.277 1 86.75 75 LEU B O 1
ATOM 3674 N N . ILE B 1 76 ? 1.612 -23.016 7.305 1 92 76 ILE B N 1
ATOM 3675 C CA . ILE B 1 76 ? 0.942 -22.641 8.539 1 92 76 ILE B CA 1
ATOM 3676 C C . ILE B 1 76 ? 0.19 -21.328 8.336 1 92 76 ILE B C 1
ATOM 3678 O O . ILE B 1 76 ? -0.934 -21.172 8.82 1 92 76 ILE B O 1
ATOM 3682 N N . CYS B 1 77 ? 0.775 -20.406 7.641 1 93 77 CYS B N 1
ATOM 3683 C CA . CYS B 1 77 ? 0.143 -19.125 7.387 1 93 77 CYS B CA 1
ATOM 3684 C C . CYS B 1 77 ? -1.094 -19.281 6.512 1 93 77 CYS B C 1
ATOM 3686 O O . CYS B 1 77 ? -2.031 -18.484 6.602 1 93 77 CYS B O 1
ATOM 3688 N N . LEU B 1 78 ? -1.105 -20.312 5.715 1 90.81 78 LEU B N 1
ATOM 3689 C CA . LEU B 1 78 ? -2.25 -20.562 4.848 1 90.81 78 LEU B CA 1
ATOM 3690 C C . LEU B 1 78 ? -3.326 -21.359 5.574 1 90.81 78 LEU B C 1
ATOM 3692 O O . LEU B 1 78 ? -4.5 -20.969 5.57 1 90.81 78 LEU B O 1
ATOM 3696 N N . MET B 1 79 ? -2.986 -22.344 6.324 1 90.88 79 MET B N 1
ATOM 3697 C CA . MET B 1 79 ? -3.914 -23.359 6.836 1 90.88 79 MET B CA 1
ATOM 3698 C C . MET B 1 79 ? -4.512 -22.922 8.172 1 90.88 79 MET B C 1
ATOM 3700 O O . MET B 1 79 ? -5.703 -23.109 8.414 1 90.88 79 MET B O 1
ATOM 3704 N N . VAL B 1 80 ? -3.75 -22.344 8.969 1 94.5 80 VAL B N 1
ATOM 3705 C CA . VAL B 1 80 ? -4.203 -22.016 10.32 1 94.5 80 VAL B CA 1
ATOM 3706 C C . VAL B 1 80 ? -5.324 -20.984 10.25 1 94.5 80 VAL B C 1
ATOM 3708 O O . VAL B 1 80 ? -6.395 -21.188 10.828 1 94.5 80 VAL B O 1
ATOM 3711 N N . PRO B 1 81 ? -5.129 -19.922 9.547 1 95.38 81 PRO B N 1
ATOM 3712 C CA . PRO B 1 81 ? -6.242 -18.969 9.469 1 95.38 81 PRO B CA 1
ATOM 3713 C C . PRO B 1 81 ? -7.492 -19.578 8.828 1 95.38 81 PRO B C 1
ATOM 3715 O O . PRO B 1 81 ? -8.609 -19.266 9.234 1 95.38 81 PRO B O 1
ATOM 3718 N N . SER B 1 82 ? -7.305 -20.406 7.863 1 93 82 SER B N 1
ATOM 3719 C CA . SER B 1 82 ? -8.445 -21.031 7.215 1 93 82 SER B CA 1
ATOM 3720 C C . SER B 1 82 ? -9.219 -21.922 8.188 1 93 82 SER B C 1
ATOM 3722 O O . SER B 1 82 ? -10.453 -21.906 8.203 1 93 82 SER B O 1
ATOM 3724 N N . ILE B 1 83 ? -8.531 -22.625 8.992 1 93.31 83 ILE B N 1
ATOM 3725 C CA . ILE B 1 83 ? -9.141 -23.484 9.992 1 93.31 83 ILE B CA 1
ATOM 3726 C C . ILE B 1 83 ? -9.852 -22.641 11.039 1 93.31 83 ILE B C 1
ATOM 3728 O O . ILE B 1 83 ? -10.969 -22.953 11.461 1 93.31 83 ILE B O 1
ATOM 3732 N N . LEU B 1 84 ? -9.234 -21.578 11.414 1 95.12 84 LEU B N 1
ATOM 3733 C CA . LEU B 1 84 ? -9.812 -20.703 12.43 1 95.12 84 LEU B CA 1
ATOM 3734 C C . LEU B 1 84 ? -11.078 -20.031 11.914 1 95.12 84 LEU B C 1
ATOM 3736 O O . LEU B 1 84 ? -12.023 -19.797 12.672 1 95.12 84 LEU B O 1
ATOM 3740 N N . VAL B 1 85 ? -11.102 -19.703 10.703 1 93.94 85 VAL B N 1
ATOM 3741 C CA . VAL B 1 85 ? -12.305 -19.141 10.109 1 93.94 85 VAL B CA 1
ATOM 3742 C C . VAL B 1 85 ? -13.414 -20.188 10.102 1 93.94 85 VAL B C 1
ATOM 3744 O O . VAL B 1 85 ? -14.57 -19.875 10.414 1 93.94 85 VAL B O 1
ATOM 3747 N N . TYR B 1 86 ? -13.062 -21.375 9.742 1 90.94 86 TYR B N 1
ATOM 3748 C CA . TYR B 1 86 ? -14.023 -22.484 9.719 1 90.94 86 TYR B CA 1
ATOM 3749 C C . TYR B 1 86 ? -14.617 -22.719 11.102 1 90.94 86 TYR B C 1
ATOM 3751 O O . TYR B 1 86 ? -15.805 -23.031 11.227 1 90.94 86 TYR B O 1
ATOM 3759 N N . LEU B 1 87 ? -13.828 -22.5 12.094 1 93.25 87 LEU B N 1
ATOM 3760 C CA . LEU B 1 87 ? -14.266 -22.719 13.469 1 93.25 87 LEU B CA 1
ATOM 3761 C C . LEU B 1 87 ? -14.961 -21.469 14.023 1 93.25 87 LEU B C 1
ATOM 3763 O O . LEU B 1 87 ? -15.406 -21.469 15.172 1 93.25 87 LEU B O 1
ATOM 3767 N N . GLY B 1 88 ? -14.992 -20.469 13.305 1 92.38 88 GLY B N 1
ATOM 3768 C CA . GLY B 1 88 ? -15.68 -19.25 13.711 1 92.38 88 GLY B CA 1
ATOM 3769 C C . GLY B 1 88 ? -14.898 -18.438 14.734 1 92.38 88 GLY B C 1
ATOM 3770 O O . GLY B 1 88 ? -15.492 -17.734 15.555 1 92.38 88 GLY B O 1
ATOM 3771 N N . ALA B 1 89 ? -13.625 -18.516 14.641 1 93.88 89 ALA B N 1
ATOM 3772 C CA . ALA B 1 89 ? -12.789 -17.875 15.656 1 93.88 89 ALA B CA 1
ATOM 3773 C C . ALA B 1 89 ? -12.609 -16.391 15.375 1 93.88 89 ALA B C 1
ATOM 3775 O O . ALA B 1 89 ? -12.25 -15.617 16.266 1 93.88 89 ALA B O 1
ATOM 3776 N N . PHE B 1 90 ? -12.891 -15.922 14.203 1 95.81 90 PHE B N 1
ATOM 3777 C CA . PHE B 1 90 ? -12.672 -14.523 13.844 1 95.81 90 PHE B CA 1
ATOM 3778 C C . PHE B 1 90 ? -13.992 -13.766 13.836 1 95.81 90 PHE B C 1
ATOM 3780 O O . PHE B 1 90 ? -15.031 -14.305 13.445 1 95.81 90 PHE B O 1
ATOM 3787 N N . SER B 1 91 ? -13.938 -12.516 14.258 1 95.5 91 SER B N 1
ATOM 3788 C CA . SER B 1 91 ? -15.109 -11.648 14.172 1 95.5 91 SER B CA 1
ATOM 3789 C C . SER B 1 91 ? -15.391 -11.242 12.734 1 95.5 91 SER B C 1
ATOM 3791 O O . SER B 1 91 ? -14.5 -11.273 11.883 1 95.5 91 SER B O 1
ATOM 3793 N N . GLU B 1 92 ? -16.641 -10.898 12.484 1 96 92 GLU B N 1
ATOM 3794 C CA . GLU B 1 92 ? -17.016 -10.414 11.164 1 96 92 GLU B CA 1
ATOM 3795 C C . GLU B 1 92 ? -16.25 -9.156 10.789 1 96 92 GLU B C 1
ATOM 3797 O O . GLU B 1 92 ? -15.906 -8.953 9.617 1 96 92 GLU B O 1
ATOM 3802 N N . ASN B 1 93 ? -15.969 -8.359 11.742 1 97.62 93 ASN B N 1
ATOM 3803 C CA . ASN B 1 93 ? -15.211 -7.129 11.523 1 97.62 93 ASN B CA 1
ATOM 3804 C C . ASN B 1 93 ? -13.789 -7.422 11.047 1 97.62 93 ASN B C 1
ATOM 3806 O O . ASN B 1 93 ? -13.281 -6.758 10.141 1 97.62 93 ASN B O 1
ATOM 3810 N N . THR B 1 94 ? -13.227 -8.391 11.633 1 97.5 94 THR B N 1
ATOM 3811 C CA . THR B 1 94 ? -11.875 -8.781 11.242 1 97.5 94 THR B CA 1
ATOM 3812 C C . THR B 1 94 ? -11.852 -9.273 9.797 1 97.5 94 THR B C 1
ATOM 3814 O O . THR B 1 94 ? -10.977 -8.891 9.023 1 97.5 94 THR B O 1
ATOM 3817 N N . LEU B 1 95 ? -12.766 -10.07 9.438 1 97.38 95 LEU B N 1
ATOM 3818 C CA . LEU B 1 95 ? -12.836 -10.617 8.086 1 97.38 95 LEU B CA 1
ATOM 3819 C C . LEU B 1 95 ? -13.188 -9.523 7.078 1 97.38 95 LEU B C 1
ATOM 3821 O O . LEU B 1 95 ? -12.695 -9.531 5.949 1 97.38 95 LEU B O 1
ATOM 3825 N N . ALA B 1 96 ? -14.016 -8.625 7.504 1 97.19 96 ALA B N 1
ATOM 3826 C CA . ALA B 1 96 ? -14.367 -7.504 6.641 1 97.19 96 ALA B CA 1
ATOM 3827 C C . ALA B 1 96 ? -13.156 -6.625 6.359 1 97.19 96 ALA B C 1
ATOM 3829 O O . ALA B 1 96 ? -12.992 -6.125 5.246 1 97.19 96 ALA B O 1
ATOM 3830 N N . ALA B 1 97 ? -12.352 -6.391 7.336 1 97.62 97 ALA B N 1
ATOM 3831 C CA . ALA B 1 97 ? -11.133 -5.605 7.164 1 97.62 97 ALA B CA 1
ATOM 3832 C C . ALA B 1 97 ? -10.164 -6.293 6.207 1 97.62 97 ALA B C 1
ATOM 3834 O O . ALA B 1 97 ? -9.578 -5.648 5.336 1 97.62 97 ALA B O 1
ATOM 3835 N N . ALA B 1 98 ? -10 -7.562 6.387 1 97.31 98 ALA B N 1
ATOM 3836 C CA . ALA B 1 98 ? -9.133 -8.336 5.492 1 97.31 98 ALA B CA 1
ATOM 3837 C C . ALA B 1 98 ? -9.672 -8.312 4.062 1 97.31 98 ALA B C 1
ATOM 3839 O O . ALA B 1 98 ? -8.906 -8.25 3.104 1 97.31 98 ALA B O 1
ATOM 3840 N N . THR B 1 99 ? -10.961 -8.398 3.891 1 96.31 99 THR B N 1
ATOM 3841 C CA . THR B 1 99 ? -11.602 -8.375 2.582 1 96.31 99 THR B CA 1
ATOM 3842 C C . THR B 1 99 ? -11.391 -7.027 1.901 1 96.31 99 THR B C 1
ATOM 3844 O O . THR B 1 99 ? -11.109 -6.965 0.702 1 96.31 99 THR B O 1
ATOM 3847 N N . ALA B 1 100 ? -11.539 -5.969 2.67 1 96.38 100 ALA B N 1
ATOM 3848 C CA . ALA B 1 100 ? -11.328 -4.625 2.139 1 96.38 100 ALA B CA 1
ATOM 3849 C C . ALA B 1 100 ? -9.922 -4.469 1.568 1 96.38 100 ALA B C 1
ATOM 3851 O O . ALA B 1 100 ? -9.742 -3.85 0.519 1 96.38 100 ALA B O 1
ATOM 3852 N N . LEU B 1 101 ? -8.992 -5.066 2.191 1 96.75 101 LEU B N 1
ATOM 3853 C CA . LEU B 1 101 ? -7.605 -4.953 1.763 1 96.75 101 LEU B CA 1
ATOM 3854 C C . LEU B 1 101 ? -7.316 -5.898 0.601 1 96.75 101 LEU B C 1
ATOM 3856 O O . LEU B 1 101 ? -6.809 -5.473 -0.44 1 96.75 101 LEU B O 1
ATOM 3860 N N . MET B 1 102 ? -7.648 -7.148 0.741 1 94.38 102 MET B N 1
ATOM 3861 C CA . MET B 1 102 ? -7.191 -8.203 -0.154 1 94.38 102 MET B CA 1
ATOM 3862 C C . MET B 1 102 ? -7.992 -8.203 -1.452 1 94.38 102 MET B C 1
ATOM 3864 O O . MET B 1 102 ? -7.449 -8.484 -2.521 1 94.38 102 MET B O 1
ATOM 3868 N N . LYS B 1 103 ? -9.312 -7.879 -1.354 1 91.69 103 LYS B N 1
ATOM 3869 C CA . LYS B 1 103 ? -10.195 -8.039 -2.506 1 91.69 103 LYS B CA 1
ATOM 3870 C C . LYS B 1 103 ? -10.609 -6.688 -3.078 1 91.69 103 LYS B C 1
ATOM 3872 O O . LYS B 1 103 ? -10.516 -6.465 -4.285 1 91.69 103 LYS B O 1
ATOM 3877 N N . GLN B 1 104 ? -11.016 -5.738 -2.244 1 92.69 104 GLN B N 1
ATOM 3878 C CA . GLN B 1 104 ? -11.5 -4.453 -2.732 1 92.69 104 GLN B CA 1
ATOM 3879 C C . GLN B 1 104 ? -10.344 -3.562 -3.182 1 92.69 104 GLN B C 1
ATOM 3881 O O . GLN B 1 104 ? -10.305 -3.117 -4.332 1 92.69 104 GLN B O 1
ATOM 3886 N N . ALA B 1 105 ? -9.422 -3.398 -2.275 1 94.25 105 ALA B N 1
ATOM 3887 C CA . ALA B 1 105 ? -8.227 -2.658 -2.668 1 94.25 105 ALA B CA 1
ATOM 3888 C C . ALA B 1 105 ? -7.355 -3.486 -3.604 1 94.25 105 ALA B C 1
ATOM 3890 O O . ALA B 1 105 ? -6.562 -2.936 -4.371 1 94.25 105 ALA B O 1
ATOM 3891 N N . ASN B 1 106 ? -7.48 -4.82 -3.549 1 93.88 106 ASN B N 1
ATOM 3892 C CA . ASN B 1 106 ? -6.781 -5.801 -4.371 1 93.88 106 ASN B CA 1
ATOM 3893 C C . ASN B 1 106 ? -5.277 -5.781 -4.105 1 93.88 106 ASN B C 1
ATOM 3895 O O . ASN B 1 106 ? -4.477 -5.703 -5.043 1 93.88 106 ASN B O 1
ATOM 3899 N N . PHE B 1 107 ? -5.004 -5.805 -2.869 1 95.38 107 PHE B N 1
ATOM 3900 C CA . PHE B 1 107 ? -3.615 -5.887 -2.434 1 95.38 107 PHE B CA 1
ATOM 3901 C C . PHE B 1 107 ? -2.965 -7.168 -2.943 1 95.38 107 PHE B C 1
ATOM 3903 O O . PHE B 1 107 ? -1.779 -7.176 -3.281 1 95.38 107 PHE B O 1
ATOM 3910 N N . LEU B 1 108 ? -3.701 -8.195 -2.959 1 90.62 108 LEU B N 1
ATOM 3911 C CA . LEU B 1 108 ? -3.195 -9.477 -3.439 1 90.62 108 LEU B CA 1
ATOM 3912 C C . LEU B 1 108 ? -2.666 -9.359 -4.863 1 90.62 108 LEU B C 1
ATOM 3914 O O . LEU B 1 108 ? -1.549 -9.789 -5.152 1 90.62 108 LEU B O 1
ATOM 3918 N N . TYR B 1 109 ? -3.436 -8.773 -5.707 1 88.62 109 TYR B N 1
ATOM 3919 C CA . TYR B 1 109 ? -3.025 -8.633 -7.098 1 88.62 109 TYR B CA 1
ATOM 3920 C C . TYR B 1 109 ? -1.836 -7.691 -7.23 1 88.62 109 TYR B C 1
ATOM 3922 O O . TYR B 1 109 ? -0.997 -7.859 -8.117 1 88.62 109 TYR B O 1
ATOM 3930 N N . PHE B 1 110 ? -1.795 -6.695 -6.398 1 95.12 110 PHE B N 1
ATOM 3931 C CA . PHE B 1 110 ? -0.627 -5.824 -6.375 1 95.12 110 PHE B CA 1
ATOM 3932 C C . PHE B 1 110 ? 0.637 -6.617 -6.066 1 95.12 110 PHE B C 1
ATOM 3934 O O . PHE B 1 110 ? 1.668 -6.43 -6.715 1 95.12 110 PHE B O 1
ATOM 3941 N N . VAL B 1 111 ? 0.571 -7.523 -5.098 1 93.06 111 VAL B N 1
ATOM 3942 C CA . VAL B 1 111 ? 1.709 -8.344 -4.699 1 93.06 111 VAL B CA 1
ATOM 3943 C C . VAL B 1 111 ? 2.109 -9.266 -5.848 1 93.06 111 VAL B C 1
ATOM 3945 O O . VAL B 1 111 ? 3.293 -9.383 -6.172 1 93.06 111 VAL B O 1
ATOM 3948 N N . ILE B 1 112 ? 1.192 -9.875 -6.488 1 88.06 112 ILE B N 1
ATOM 3949 C CA . ILE B 1 112 ? 1.457 -10.805 -7.582 1 88.06 112 ILE B CA 1
ATOM 3950 C C . ILE B 1 112 ? 2.119 -10.062 -8.742 1 88.06 112 ILE B C 1
ATOM 3952 O O . ILE B 1 112 ? 3.131 -10.523 -9.281 1 88.06 112 ILE B O 1
ATOM 3956 N N . CYS B 1 113 ? 1.565 -8.898 -9.078 1 92.19 113 CYS B N 1
ATOM 3957 C CA . CYS B 1 113 ? 2.127 -8.102 -10.164 1 92.19 113 CYS B CA 1
ATOM 3958 C C . CYS B 1 113 ? 3.553 -7.676 -9.852 1 92.19 113 CYS B C 1
ATOM 3960 O O . CYS B 1 113 ? 4.414 -7.668 -10.727 1 92.19 113 CYS B O 1
ATOM 3962 N N . THR B 1 114 ? 3.791 -7.328 -8.672 1 94.06 114 THR B N 1
ATOM 3963 C CA . THR B 1 114 ? 5.121 -6.918 -8.234 1 94.06 114 THR B CA 1
ATOM 3964 C C . THR B 1 114 ? 6.117 -8.062 -8.375 1 94.06 114 THR B C 1
ATOM 3966 O O . THR B 1 114 ? 7.234 -7.867 -8.859 1 94.06 114 THR B O 1
ATOM 3969 N N . LEU B 1 115 ? 5.691 -9.211 -7.988 1 89.5 115 LEU B N 1
ATOM 3970 C CA . LEU B 1 115 ? 6.57 -10.375 -8.047 1 89.5 115 LEU B CA 1
ATOM 3971 C C . LEU B 1 115 ? 6.855 -10.766 -9.492 1 89.5 115 LEU B C 1
ATOM 3973 O O . LEU B 1 115 ? 7.973 -11.164 -9.82 1 89.5 115 LEU B O 1
ATOM 3977 N N . VAL B 1 116 ? 5.895 -10.625 -10.312 1 90 116 VAL B N 1
ATOM 3978 C CA . VAL B 1 116 ? 6.027 -11.039 -11.711 1 90 116 VAL B CA 1
ATOM 3979 C C . VAL B 1 116 ? 6.883 -10.023 -12.469 1 90 116 VAL B C 1
ATOM 3981 O O . VAL B 1 116 ? 7.918 -10.383 -13.039 1 90 116 VAL B O 1
ATOM 3984 N N . VAL B 1 117 ? 6.5 -8.758 -12.445 1 93.62 117 VAL B N 1
ATOM 3985 C CA . VAL B 1 117 ? 7.195 -7.715 -13.195 1 93.62 117 VAL B CA 1
ATOM 3986 C C . VAL B 1 117 ? 8.594 -7.508 -12.617 1 93.62 117 VAL B C 1
ATOM 3988 O O . VAL B 1 117 ? 9.57 -7.398 -13.367 1 93.62 117 VAL B O 1
ATOM 3991 N N . GLY B 1 118 ? 8.695 -7.484 -11.328 1 90.88 118 GLY B N 1
ATOM 3992 C CA . GLY B 1 118 ? 9.984 -7.297 -10.68 1 90.88 118 GLY B CA 1
ATOM 3993 C C . GLY B 1 118 ? 10.961 -8.422 -10.953 1 90.88 118 GLY B C 1
ATOM 3994 O O . GLY B 1 118 ? 12.156 -8.188 -11.117 1 90.88 118 GLY B O 1
ATOM 3995 N N . SER B 1 119 ? 10.461 -9.617 -11.008 1 87.38 119 SER B N 1
ATOM 3996 C CA . SER B 1 119 ? 11.32 -10.773 -11.258 1 87.38 119 SER B CA 1
ATOM 3997 C C . SER B 1 119 ? 11.773 -10.812 -12.711 1 87.38 119 SER B C 1
ATOM 3999 O O . SER B 1 119 ? 12.945 -11.086 -12.992 1 87.38 119 SER B O 1
ATOM 4001 N N . ILE B 1 120 ? 10.906 -10.539 -13.617 1 90.38 120 ILE B N 1
ATOM 4002 C CA . ILE B 1 120 ? 11.227 -10.602 -15.039 1 90.38 120 ILE B CA 1
ATOM 4003 C C . ILE B 1 120 ? 12.242 -9.523 -15.391 1 90.38 120 ILE B C 1
ATOM 4005 O O . ILE B 1 120 ? 13.258 -9.805 -16.031 1 90.38 120 ILE B O 1
ATOM 4009 N N . LEU B 1 121 ? 11.992 -8.32 -14.945 1 91.12 121 LEU B N 1
ATOM 4010 C CA . LEU B 1 121 ? 12.859 -7.211 -15.305 1 91.12 121 LEU B CA 1
ATOM 4011 C C . LEU B 1 121 ? 14.156 -7.25 -14.5 1 91.12 121 LEU B C 1
ATOM 4013 O O . LEU B 1 121 ? 15.148 -6.621 -14.875 1 91.12 121 LEU B O 1
ATOM 4017 N N . GLY B 1 122 ? 14.172 -8.008 -13.477 1 84.69 122 GLY B N 1
ATOM 4018 C CA . GLY B 1 122 ? 15.367 -8.133 -12.672 1 84.69 122 GLY B CA 1
ATOM 4019 C C . GLY B 1 122 ? 16.297 -9.234 -13.148 1 84.69 122 GLY B C 1
ATOM 4020 O O . GLY B 1 122 ? 17.484 -9.242 -12.805 1 84.69 122 GLY B O 1
ATOM 4021 N N . MET B 1 123 ? 15.891 -10.078 -13.969 1 83.81 123 MET B N 1
ATOM 4022 C CA . MET B 1 123 ? 16.672 -11.219 -14.438 1 83.81 123 MET B CA 1
ATOM 4023 C C . MET B 1 123 ? 17.422 -10.867 -15.719 1 83.81 123 MET B C 1
ATOM 4025 O O . MET B 1 123 ? 17.078 -9.914 -16.406 1 83.81 123 MET B O 1
ATOM 4029 N N . SER B 1 124 ? 18.438 -11.617 -15.977 1 85.06 124 SER B N 1
ATOM 4030 C CA . SER B 1 124 ? 19.172 -11.445 -17.234 1 85.06 124 SER B CA 1
ATOM 4031 C C . SER B 1 124 ? 18.375 -11.992 -18.406 1 85.06 124 SER B C 1
ATOM 4033 O O . SER B 1 124 ? 17.578 -12.914 -18.25 1 85.06 124 SER B O 1
ATOM 4035 N N . ARG B 1 125 ? 18.625 -11.391 -19.484 1 87.5 125 ARG B N 1
ATOM 4036 C CA . ARG B 1 125 ? 17.953 -11.789 -20.703 1 87.5 125 ARG B CA 1
ATOM 4037 C C . ARG B 1 125 ? 18.203 -13.258 -21.031 1 87.5 125 ARG B C 1
ATOM 4039 O O . ARG B 1 125 ? 17.281 -13.984 -21.406 1 87.5 125 ARG B O 1
ATOM 4046 N N . LYS B 1 126 ? 19.359 -13.711 -20.875 1 84.44 126 LYS B N 1
ATOM 4047 C CA . LYS B 1 126 ? 19.75 -15.086 -21.188 1 84.44 126 LYS B CA 1
ATOM 4048 C C . LYS B 1 126 ? 19 -16.078 -20.312 1 84.44 126 LYS B C 1
ATOM 4050 O O . LYS B 1 126 ? 18.484 -17.078 -20.797 1 84.44 126 LYS B O 1
ATOM 4055 N N . VAL B 1 127 ? 19 -15.766 -19.094 1 82.56 127 VAL B N 1
ATOM 4056 C CA . VAL B 1 127 ? 18.328 -16.641 -18.141 1 82.56 127 VAL B CA 1
ATOM 4057 C C . VAL B 1 127 ? 16.828 -16.688 -18.438 1 82.56 127 VAL B C 1
ATOM 4059 O O . VAL B 1 127 ? 16.219 -17.766 -18.375 1 82.56 127 VAL B O 1
ATOM 4062 N N . MET B 1 128 ? 16.297 -15.562 -18.734 1 86.06 128 MET B N 1
ATOM 4063 C CA . MET B 1 128 ? 14.867 -15.469 -19.016 1 86.06 128 MET B CA 1
ATOM 4064 C C . MET B 1 128 ? 14.5 -16.281 -20.25 1 86.06 128 MET B C 1
ATOM 4066 O O . MET B 1 128 ? 13.547 -17.062 -20.219 1 86.06 128 MET B O 1
ATOM 4070 N N . ILE B 1 129 ? 15.227 -16.156 -21.328 1 86.88 129 ILE B N 1
ATOM 4071 C CA . ILE B 1 129 ? 14.953 -16.844 -22.578 1 86.88 129 ILE B CA 1
ATOM 4072 C C . ILE B 1 129 ? 15.125 -18.344 -22.391 1 86.88 129 ILE B C 1
ATOM 4074 O O . ILE B 1 129 ? 14.297 -19.141 -22.844 1 86.88 129 ILE B O 1
ATOM 4078 N N . GLY B 1 130 ? 16.156 -18.734 -21.75 1 84.44 130 GLY B N 1
ATOM 4079 C CA . GLY B 1 130 ? 16.391 -20.141 -21.469 1 84.44 130 GLY B CA 1
ATOM 4080 C C . GLY B 1 130 ? 15.258 -20.797 -20.703 1 84.44 130 GLY B C 1
ATOM 4081 O O . GLY B 1 130 ? 14.859 -21.922 -21.016 1 84.44 130 GLY B O 1
ATOM 4082 N N . GLY B 1 131 ? 14.805 -20.125 -19.781 1 85.94 131 GLY B N 1
ATOM 4083 C CA . GLY B 1 131 ? 13.695 -20.641 -19 1 85.94 131 GLY B CA 1
ATOM 4084 C C . GLY B 1 131 ? 12.391 -20.703 -19.766 1 85.94 131 GLY B C 1
ATOM 4085 O O . GLY B 1 131 ? 11.641 -21.672 -19.656 1 85.94 131 GLY B O 1
ATOM 4086 N N . LEU B 1 132 ? 12.133 -19.688 -20.5 1 87.38 132 LEU B N 1
ATOM 4087 C CA . LEU B 1 132 ? 10.875 -19.562 -21.219 1 87.38 132 LEU B CA 1
ATOM 4088 C C . LEU B 1 132 ? 10.727 -20.688 -22.234 1 87.38 132 LEU B C 1
ATOM 4090 O O . LEU B 1 132 ? 9.641 -21.25 -22.391 1 87.38 132 LEU B O 1
ATOM 4094 N N . ILE B 1 133 ? 11.711 -21.047 -22.828 1 87 133 ILE B N 1
ATOM 4095 C CA . ILE B 1 133 ? 11.656 -22.062 -23.875 1 87 133 ILE B CA 1
ATOM 4096 C C . ILE B 1 133 ? 11.594 -23.453 -23.25 1 87 133 ILE B C 1
ATOM 4098 O O . ILE B 1 133 ? 10.883 -24.328 -23.734 1 87 133 ILE B O 1
ATOM 4102 N N . ARG B 1 134 ? 12.172 -23.625 -22.219 1 91.44 134 ARG B N 1
ATOM 4103 C CA . ARG B 1 134 ? 12.367 -24.969 -21.672 1 91.44 134 ARG B CA 1
ATOM 4104 C C . ARG B 1 134 ? 11.203 -25.375 -20.781 1 91.44 134 ARG B C 1
ATOM 4106 O O . ARG B 1 134 ? 11.062 -26.547 -20.422 1 91.44 134 ARG B O 1
ATOM 4113 N N . ILE B 1 135 ? 10.414 -24.406 -20.438 1 91.88 135 ILE B N 1
ATOM 4114 C CA . ILE B 1 135 ? 9.352 -24.734 -19.5 1 91.88 135 ILE B CA 1
ATOM 4115 C C . ILE B 1 135 ? 8.219 -25.453 -20.219 1 91.88 135 ILE B C 1
ATOM 4117 O O . ILE B 1 135 ? 7.406 -26.141 -19.609 1 91.88 135 ILE B O 1
ATOM 4121 N N . PHE B 1 136 ? 8.109 -25.516 -21.531 1 93.62 136 PHE B N 1
ATOM 4122 C CA . PHE B 1 136 ? 6.93 -25.969 -22.266 1 93.62 136 PHE B CA 1
ATOM 4123 C C . PHE B 1 136 ? 6.875 -27.484 -22.328 1 93.62 136 PHE B C 1
ATOM 4125 O O . PHE B 1 136 ? 5.816 -28.078 -22.125 1 93.62 136 PHE B O 1
ATOM 4132 N N . PRO B 1 137 ? 7.965 -28.141 -22.531 1 94.69 137 PRO B N 1
ATOM 4133 C CA . PRO B 1 137 ? 7.887 -29.609 -22.594 1 94.69 137 PRO B CA 1
ATOM 4134 C C . PRO B 1 137 ? 7.395 -30.234 -21.297 1 94.69 137 PRO B C 1
ATOM 4136 O O . PRO B 1 137 ? 6.465 -31.047 -21.297 1 94.69 137 PRO B O 1
ATOM 4139 N N . PRO B 1 138 ? 8 -29.875 -20.203 1 95.56 138 PRO B N 1
ATOM 4140 C CA . PRO B 1 138 ? 7.465 -30.422 -18.953 1 95.56 138 PRO B CA 1
ATOM 4141 C C . PRO B 1 138 ? 6 -30.062 -18.734 1 95.56 138 PRO B C 1
ATOM 4143 O O . PRO B 1 138 ? 5.238 -30.859 -18.172 1 95.56 138 PRO B O 1
ATOM 4146 N N . LEU B 1 139 ? 5.641 -28.906 -19.094 1 95.38 139 LEU B N 1
ATOM 4147 C CA . LEU B 1 139 ? 4.27 -28.438 -18.906 1 95.38 139 LEU B CA 1
ATOM 4148 C C . LEU B 1 139 ? 3.301 -29.25 -19.766 1 95.38 139 LEU B C 1
ATOM 4150 O O . LEU B 1 139 ? 2.256 -29.688 -19.281 1 95.38 139 LEU B O 1
ATOM 4154 N N . LEU B 1 140 ? 3.594 -29.469 -21.016 1 95.88 140 LEU B N 1
ATOM 4155 C CA . LEU B 1 140 ? 2.734 -30.188 -21.938 1 95.88 140 LEU B CA 1
ATOM 4156 C C . LEU B 1 140 ? 2.631 -31.656 -21.562 1 95.88 140 LEU B C 1
ATOM 4158 O O . LEU B 1 140 ? 1.529 -32.219 -21.484 1 95.88 140 LEU B O 1
ATOM 4162 N N . LEU B 1 141 ? 3.75 -32.281 -21.344 1 96.94 141 LEU B N 1
ATOM 4163 C CA . LEU B 1 141 ? 3.76 -33.688 -20.969 1 96.94 141 LEU B CA 1
ATOM 4164 C C . LEU B 1 141 ? 3.152 -33.875 -19.578 1 96.94 141 LEU B C 1
ATOM 4166 O O . LEU B 1 141 ? 2.5 -34.906 -19.312 1 96.94 141 LEU B O 1
ATOM 4170 N N . GLY B 1 142 ? 3.502 -32.969 -18.703 1 96.38 142 GLY B N 1
ATOM 4171 C CA . GLY B 1 142 ? 2.895 -33 -17.375 1 96.38 142 GLY B CA 1
ATOM 4172 C C . GLY B 1 142 ? 1.38 -32.938 -17.406 1 96.38 142 GLY B C 1
ATOM 4173 O O . GLY B 1 142 ? 0.709 -33.656 -16.672 1 96.38 142 GLY B O 1
ATOM 4174 N N . THR B 1 143 ? 0.857 -32.094 -18.234 1 96.38 143 THR B N 1
ATOM 4175 C CA . THR B 1 143 ? -0.589 -31.969 -18.375 1 96.38 143 THR B CA 1
ATOM 4176 C C . THR B 1 143 ? -1.186 -33.281 -18.906 1 96.38 143 THR B C 1
ATOM 4178 O O . THR B 1 143 ? -2.195 -33.75 -18.391 1 96.38 143 THR B O 1
ATOM 4181 N N . ALA B 1 144 ? -0.597 -33.844 -19.906 1 97.06 144 ALA B N 1
ATOM 4182 C CA . ALA B 1 144 ? -1.085 -35.094 -20.5 1 97.06 144 ALA B CA 1
ATOM 4183 C C . ALA B 1 144 ? -1.082 -36.219 -19.469 1 97.06 144 ALA B C 1
ATOM 4185 O O . ALA B 1 144 ? -2.055 -36.969 -19.359 1 97.06 144 ALA B O 1
ATOM 4186 N N . VAL B 1 145 ? -0.024 -36.312 -18.75 1 97.88 145 VAL B N 1
ATOM 4187 C CA . VAL B 1 145 ? 0.107 -37.375 -17.766 1 97.88 145 VAL B CA 1
ATOM 4188 C C . VAL B 1 145 ? -0.864 -37.125 -16.609 1 9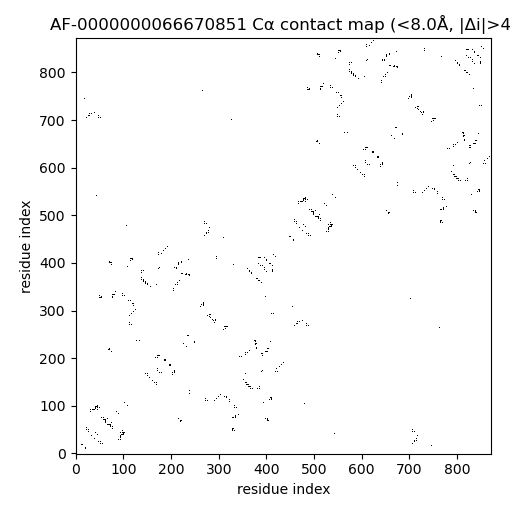7.88 145 VAL B C 1
ATOM 4190 O O . VAL B 1 145 ? -1.48 -38.062 -16.094 1 97.88 145 VAL B O 1
ATOM 4193 N N . ALA B 1 146 ? -0.952 -35.906 -16.141 1 97.31 146 ALA B N 1
ATOM 4194 C CA . ALA B 1 146 ? -1.859 -35.562 -15.047 1 97.31 146 ALA B CA 1
ATOM 4195 C C . ALA B 1 146 ? -3.305 -35.906 -15.406 1 97.31 146 ALA B C 1
ATOM 4197 O O . ALA B 1 146 ? -4.059 -36.406 -14.578 1 97.31 146 ALA B O 1
ATOM 4198 N N . VAL B 1 147 ? -3.684 -35.594 -16.625 1 97.31 147 VAL B N 1
ATOM 4199 C CA . VAL B 1 147 ? -5.035 -35.875 -17.094 1 97.31 147 VAL B CA 1
ATOM 4200 C C . VAL B 1 147 ? -5.258 -37.406 -17.125 1 97.31 147 VAL B C 1
ATOM 4202 O O . VAL B 1 147 ? -6.273 -37.906 -16.641 1 97.31 147 VAL B O 1
ATOM 4205 N N . SER B 1 148 ? -4.332 -38.125 -17.672 1 98.19 148 SER B N 1
ATOM 4206 C CA . SER B 1 148 ? -4.457 -39.562 -17.812 1 98.19 148 SER B CA 1
ATOM 4207 C C . SER B 1 148 ? -4.496 -40.25 -16.438 1 98.19 148 SER B C 1
ATOM 4209 O O . SER B 1 148 ? -5.383 -41.062 -16.172 1 98.19 148 SER B O 1
ATOM 4211 N N . VAL B 1 149 ? -3.598 -39.906 -15.617 1 98.19 149 VAL B N 1
ATOM 4212 C CA . VAL B 1 149 ? -3.51 -40.5 -14.297 1 98.19 149 VAL B CA 1
ATOM 4213 C C . VAL B 1 149 ? -4.707 -40.094 -13.445 1 98.19 149 VAL B C 1
ATOM 4215 O O . VAL B 1 149 ? -5.277 -40.906 -12.719 1 98.19 149 VAL B O 1
ATOM 4218 N N . GLY B 1 150 ? -5.055 -38.781 -13.492 1 97.56 150 GLY B N 1
ATOM 4219 C CA . GLY B 1 150 ? -6.211 -38.312 -12.75 1 97.56 150 GLY B CA 1
ATOM 4220 C C . GLY B 1 150 ? -7.492 -39.031 -13.109 1 97.56 150 GLY B C 1
ATOM 4221 O O . GLY B 1 150 ? -8.242 -39.469 -12.219 1 97.56 150 GLY B O 1
ATOM 4222 N N . ILE B 1 151 ? -7.68 -39.25 -14.391 1 97.69 151 ILE B N 1
ATOM 4223 C CA . ILE B 1 151 ? -8.867 -39.938 -14.859 1 97.69 151 ILE B CA 1
ATOM 4224 C C . ILE B 1 151 ? -8.812 -41.406 -14.391 1 97.69 151 ILE B C 1
ATOM 4226 O O . ILE B 1 151 ? -9.805 -41.938 -13.891 1 97.69 151 ILE B O 1
ATOM 4230 N N . ALA B 1 152 ? -7.676 -42 -14.555 1 98.31 152 ALA B N 1
ATOM 4231 C CA . ALA B 1 152 ? -7.52 -43.406 -14.203 1 98.31 152 ALA B CA 1
ATOM 4232 C C . ALA B 1 152 ? -7.785 -43.656 -12.719 1 98.31 152 ALA B C 1
ATOM 4234 O O . ALA B 1 152 ? -8.492 -44.594 -12.344 1 98.31 152 ALA B O 1
ATOM 4235 N N . VAL B 1 153 ? -7.281 -42.812 -11.906 1 97.88 153 VAL B N 1
ATOM 4236 C CA . VAL B 1 153 ? -7.438 -42.969 -10.461 1 97.88 153 VAL B CA 1
ATOM 4237 C C . VAL B 1 153 ? -8.883 -42.688 -10.062 1 97.88 153 VAL B C 1
ATOM 4239 O O . VAL B 1 153 ? -9.461 -43.406 -9.242 1 97.88 153 VAL B O 1
ATOM 4242 N N . ALA B 1 154 ? -9.422 -41.594 -10.578 1 96.88 154 ALA B N 1
ATOM 4243 C CA . ALA B 1 154 ? -10.812 -41.281 -10.266 1 96.88 154 ALA B CA 1
ATOM 4244 C C . ALA B 1 154 ? -11.75 -42.406 -10.664 1 96.88 154 ALA B C 1
ATOM 4246 O O . ALA B 1 154 ? -12.664 -42.75 -9.906 1 96.88 154 ALA B O 1
ATOM 4247 N N . MET B 1 155 ? -11.5 -43 -11.82 1 97.31 155 MET B N 1
ATOM 4248 C CA . MET B 1 155 ? -12.352 -44.062 -12.289 1 97.31 155 MET B CA 1
ATOM 4249 C C . MET B 1 155 ? -12.156 -45.312 -11.445 1 97.31 155 MET B C 1
ATOM 4251 O O . MET B 1 155 ? -13.102 -46.094 -11.227 1 97.31 155 MET B O 1
ATOM 4255 N N . ALA B 1 156 ? -11.039 -45.531 -10.977 1 97.5 156 ALA B N 1
ATOM 4256 C CA . ALA B 1 156 ? -10.766 -46.688 -10.102 1 97.5 156 ALA B CA 1
ATOM 4257 C C . ALA B 1 156 ? -11.562 -46.594 -8.805 1 97.5 156 ALA B C 1
ATOM 4259 O O . ALA B 1 156 ? -11.898 -47.594 -8.188 1 97.5 156 ALA B O 1
ATOM 4260 N N . PHE B 1 157 ? -11.93 -45.406 -8.391 1 95.69 157 PHE B N 1
ATOM 4261 C CA . PHE B 1 157 ? -12.703 -45.219 -7.172 1 95.69 157 PHE B CA 1
ATOM 4262 C C . PHE B 1 157 ? -14.18 -45.062 -7.484 1 95.69 157 PHE B C 1
ATOM 4264 O O . PHE B 1 157 ? -14.969 -44.656 -6.625 1 95.69 157 PHE B O 1
ATOM 4271 N N . GLY B 1 158 ? -14.562 -45.219 -8.758 1 93.75 158 GLY B N 1
ATOM 4272 C CA . GLY B 1 158 ? -15.977 -45.344 -9.086 1 93.75 158 GLY B CA 1
ATOM 4273 C C . GLY B 1 158 ? -16.531 -44.125 -9.789 1 93.75 158 GLY B C 1
ATOM 4274 O O . GLY B 1 158 ? -17.734 -44.062 -10.094 1 93.75 158 GLY B O 1
ATOM 4275 N N . TYR B 1 159 ? -15.773 -43.219 -10.094 1 94.75 159 TYR B N 1
ATOM 4276 C CA . TYR B 1 159 ? -16.266 -42.062 -10.82 1 94.75 159 TYR B CA 1
ATOM 4277 C C . TYR B 1 159 ? -16.359 -42.344 -12.312 1 94.75 159 TYR B C 1
ATOM 4279 O O . TYR B 1 159 ? -15.578 -43.125 -12.852 1 94.75 159 TYR B O 1
ATOM 4287 N N . SER B 1 160 ? -17.297 -41.75 -12.922 1 95.31 160 SER B N 1
ATOM 4288 C CA . SER B 1 160 ? -17.422 -41.844 -14.367 1 95.31 160 SER B CA 1
ATOM 4289 C C . SER B 1 160 ? -16.328 -41.062 -15.07 1 95.31 160 SER B C 1
ATOM 4291 O O . SER B 1 160 ? -15.742 -40.125 -14.484 1 95.31 160 SER B O 1
ATOM 4293 N N . PHE B 1 161 ? -16.062 -41.406 -16.328 1 95.62 161 PHE B N 1
ATOM 4294 C CA . PHE B 1 161 ? -15.078 -40.688 -17.141 1 95.62 161 PHE B CA 1
ATOM 4295 C C . PHE B 1 161 ? -15.422 -39.219 -17.25 1 95.62 161 PHE B C 1
ATOM 4297 O O . PHE B 1 161 ? -14.547 -38.344 -17.125 1 95.62 161 PHE B O 1
ATOM 4304 N N . HIS B 1 162 ? -16.672 -38.969 -17.406 1 94.62 162 HIS B N 1
ATOM 4305 C CA . HIS B 1 162 ? -17.172 -37.594 -17.547 1 94.62 162 HIS B CA 1
ATOM 4306 C C . HIS B 1 162 ? -16.906 -36.781 -16.281 1 94.62 162 HIS B C 1
ATOM 4308 O O . HIS B 1 162 ? -16.406 -35.656 -16.344 1 94.62 162 HIS B O 1
ATOM 4314 N N . ARG B 1 163 ? -17.25 -37.312 -15.258 1 93.75 163 ARG B N 1
ATOM 4315 C CA . ARG B 1 163 ? -17.062 -36.625 -13.977 1 93.75 163 ARG B CA 1
ATOM 4316 C C . ARG B 1 163 ? -15.578 -36.469 -13.641 1 93.75 163 ARG B C 1
ATOM 4318 O O . ARG B 1 163 ? -15.141 -35.438 -13.133 1 93.75 163 ARG B O 1
ATOM 4325 N N . ALA B 1 164 ? -14.852 -37.531 -13.914 1 96.38 164 ALA B N 1
ATOM 4326 C CA . ALA B 1 164 ? -13.422 -37.531 -13.625 1 96.38 164 ALA B CA 1
ATOM 4327 C C . ALA B 1 164 ? -12.703 -36.438 -14.414 1 96.38 164 ALA B C 1
ATOM 4329 O O . ALA B 1 164 ? -11.906 -35.688 -13.852 1 96.38 164 ALA B O 1
ATOM 4330 N N . LEU B 1 165 ? -13 -36.344 -15.648 1 96.62 165 LEU B N 1
ATOM 4331 C CA . LEU B 1 165 ? -12.305 -35.406 -16.531 1 96.62 165 LEU B CA 1
ATOM 4332 C C . LEU B 1 165 ? -12.773 -33.969 -16.281 1 96.62 165 LEU B C 1
ATOM 4334 O O . LEU B 1 165 ? -11.961 -33.094 -15.961 1 96.62 165 LEU B O 1
ATOM 4338 N N . PHE B 1 166 ? -14.078 -33.719 -16.281 1 95.75 166 PHE B N 1
ATOM 4339 C CA . PHE B 1 166 ? -14.617 -32.375 -16.359 1 95.75 166 PHE B CA 1
ATOM 4340 C C . PHE B 1 166 ? -14.805 -31.766 -14.969 1 95.75 166 PHE B C 1
ATOM 4342 O O . PHE B 1 166 ? -14.742 -30.547 -14.789 1 95.75 166 PHE B O 1
ATOM 4349 N N . TYR B 1 167 ? -14.922 -32.562 -13.945 1 94 167 TYR B N 1
ATOM 4350 C CA . TYR B 1 167 ? -15.312 -32.031 -12.648 1 94 167 TYR B CA 1
ATOM 4351 C C . TYR B 1 167 ? -14.227 -32.281 -11.609 1 94 167 TYR B C 1
ATOM 4353 O O . TYR B 1 167 ? -14.281 -31.719 -10.508 1 94 167 TYR B O 1
ATOM 4361 N N . ILE B 1 168 ? -13.219 -33.031 -11.961 1 94.69 168 ILE B N 1
ATOM 4362 C CA . ILE B 1 168 ? -12.148 -33.281 -11 1 94.69 168 ILE B CA 1
ATOM 4363 C C . ILE B 1 168 ? -10.812 -32.812 -11.57 1 94.69 168 ILE B C 1
ATOM 4365 O O . ILE B 1 168 ? -10.219 -31.844 -11.086 1 94.69 168 ILE B O 1
ATOM 4369 N N . VAL B 1 169 ? -10.438 -33.312 -12.734 1 97 169 VAL B N 1
ATOM 4370 C CA . VAL B 1 169 ? -9.109 -33.062 -13.289 1 97 169 VAL B CA 1
ATOM 4371 C C . VAL B 1 169 ? -9.031 -31.656 -13.844 1 97 169 VAL B C 1
ATOM 4373 O O . VAL B 1 169 ? -8.109 -30.906 -13.516 1 97 169 VAL B O 1
ATOM 4376 N N . VAL B 1 170 ? -9.992 -31.234 -14.641 1 96.44 170 VAL B N 1
ATOM 4377 C CA . VAL B 1 170 ? -9.961 -29.984 -15.375 1 96.44 170 VAL B CA 1
ATOM 4378 C C . VAL B 1 170 ? -9.945 -28.797 -14.406 1 96.44 170 VAL B C 1
ATOM 4380 O O . VAL B 1 170 ? -9.164 -27.859 -14.562 1 96.44 170 VAL B O 1
ATOM 4383 N N . PRO B 1 171 ? -10.766 -28.844 -13.367 1 94.94 171 PRO B N 1
ATOM 4384 C CA . PRO B 1 171 ? -10.742 -27.719 -12.43 1 94.94 171 PRO B CA 1
ATOM 4385 C C . PRO B 1 171 ? -9.398 -27.562 -11.719 1 94.94 171 PRO B C 1
ATOM 4387 O O . PRO B 1 171 ? -9.023 -26.438 -11.344 1 94.94 171 PRO B O 1
ATOM 4390 N N . ILE B 1 172 ? -8.625 -28.578 -11.57 1 96.31 172 ILE B N 1
ATOM 4391 C CA . ILE B 1 172 ? -7.34 -28.547 -10.875 1 96.31 172 ILE B CA 1
ATOM 4392 C C . ILE B 1 172 ? -6.297 -27.859 -11.758 1 96.31 172 ILE B C 1
ATOM 4394 O O . ILE B 1 172 ? -5.449 -27.109 -11.258 1 96.31 172 ILE B O 1
ATOM 4398 N N . ILE B 1 173 ? -6.363 -28.094 -13.039 1 95.75 173 ILE B N 1
ATOM 4399 C CA . ILE B 1 173 ? -5.34 -27.562 -13.93 1 95.75 173 ILE B CA 1
ATOM 4400 C C . ILE B 1 173 ? -5.922 -26.438 -14.773 1 95.75 173 ILE B C 1
ATOM 4402 O O . ILE B 1 173 ? -5.438 -26.156 -15.875 1 95.75 173 ILE B O 1
ATOM 4406 N N . GLY B 1 174 ? -7.008 -25.844 -14.328 1 92.5 174 GLY B N 1
ATOM 4407 C CA . GLY B 1 174 ? -7.727 -24.828 -15.07 1 92.5 174 GLY B CA 1
ATOM 4408 C C . GLY B 1 174 ? -7.195 -23.422 -14.828 1 92.5 174 GLY B C 1
ATOM 4409 O O . GLY B 1 174 ? -7.633 -22.469 -15.469 1 92.5 174 GLY B O 1
ATOM 4410 N N . GLY B 1 175 ? -6.324 -23.328 -13.961 1 88.44 175 GLY B N 1
ATOM 4411 C CA . GLY B 1 175 ? -5.707 -22.016 -13.789 1 88.44 175 GLY B CA 1
ATOM 4412 C C . GLY B 1 175 ? -6.316 -21.203 -12.664 1 88.44 175 GLY B C 1
ATOM 4413 O O . GLY B 1 175 ? -6.16 -19.984 -12.609 1 88.44 175 GLY B O 1
ATOM 4414 N N . GLY B 1 176 ? -7.23 -21.797 -11.898 1 88.12 176 GLY B N 1
ATOM 4415 C CA . GLY B 1 176 ? -7.777 -21.141 -10.727 1 88.12 176 GLY B CA 1
ATOM 4416 C C . GLY B 1 176 ? -9.266 -20.859 -10.836 1 88.12 176 GLY B C 1
ATOM 4417 O O . GLY B 1 176 ? -9.93 -21.359 -11.742 1 88.12 176 GLY B O 1
ATOM 4418 N N . ILE B 1 177 ? -9.781 -20 -9.953 1 83.44 177 ILE B N 1
ATOM 4419 C CA . ILE B 1 177 ? -11.219 -19.766 -9.898 1 83.44 177 ILE B CA 1
ATOM 4420 C C . ILE B 1 177 ? -11.602 -18.734 -10.961 1 83.44 177 ILE B C 1
ATOM 4422 O O . ILE B 1 177 ? -12.477 -18.984 -11.797 1 83.44 177 ILE B O 1
ATOM 4426 N N . GLY B 1 178 ? -10.969 -17.719 -11.047 1 79.31 178 GLY B N 1
ATOM 4427 C CA . GLY B 1 178 ? -11.312 -16.609 -11.938 1 79.31 178 GLY B CA 1
ATOM 4428 C C . GLY B 1 178 ? -11.125 -16.953 -13.406 1 79.31 178 GLY B C 1
ATOM 4429 O O . GLY B 1 178 ? -12.031 -16.734 -14.211 1 79.31 178 GLY B O 1
ATOM 4430 N N . GLU B 1 179 ? -10.055 -17.547 -13.695 1 79.44 179 GLU B N 1
ATOM 4431 C CA . GLU B 1 179 ? -9.727 -17.812 -15.094 1 79.44 179 GLU B CA 1
ATOM 4432 C C . GLU B 1 179 ? -10.016 -19.266 -15.469 1 79.44 179 GLU B C 1
ATOM 4434 O O . GLU B 1 179 ? -10.031 -19.609 -16.656 1 79.44 179 GLU B O 1
ATOM 4439 N N . GLY B 1 180 ? -10.344 -19.906 -14.469 1 90.12 180 GLY B N 1
ATOM 4440 C CA . GLY B 1 180 ? -10.578 -21.328 -14.711 1 90.12 180 GLY B CA 1
ATOM 4441 C C . GLY B 1 180 ? -12.008 -21.75 -14.422 1 90.12 180 GLY B C 1
ATOM 4442 O O . GLY B 1 180 ? -12.836 -21.812 -15.328 1 90.12 180 GLY B O 1
ATOM 4443 N N . VAL B 1 181 ? -12.336 -21.719 -13.164 1 89.81 181 VAL B N 1
ATOM 4444 C CA . VAL B 1 181 ? -13.609 -22.266 -12.695 1 89.81 181 VAL B CA 1
ATOM 4445 C C . VAL B 1 181 ? -14.766 -21.453 -13.266 1 89.81 181 VAL B C 1
ATOM 4447 O O . VAL B 1 181 ? -15.766 -22.016 -13.719 1 89.81 181 VAL B O 1
ATOM 4450 N N . ILE B 1 182 ? -14.664 -20.203 -13.297 1 87.38 182 ILE B N 1
ATOM 4451 C CA . ILE B 1 182 ? -15.766 -19.344 -13.719 1 87.38 182 ILE B CA 1
ATOM 4452 C C . ILE B 1 182 ? -16.016 -19.531 -15.211 1 87.38 182 ILE B C 1
ATOM 4454 O O . ILE B 1 182 ? -17.141 -19.844 -15.625 1 87.38 182 ILE B O 1
ATOM 4458 N N . PRO B 1 183 ? -14.992 -19.344 -16.031 1 89.5 183 PRO B N 1
ATOM 4459 C CA . PRO B 1 183 ? -15.266 -19.578 -17.453 1 89.5 183 PRO B CA 1
ATOM 4460 C C . PRO B 1 183 ? -15.68 -21.016 -17.734 1 89.5 183 PRO B C 1
ATOM 4462 O O . PRO B 1 183 ? -16.516 -21.266 -18.609 1 89.5 183 PRO B O 1
ATOM 4465 N N . LEU B 1 184 ? -15.219 -21.938 -17.094 1 92.56 184 LEU B N 1
ATOM 4466 C CA . LEU B 1 184 ? -15.609 -23.328 -17.266 1 92.56 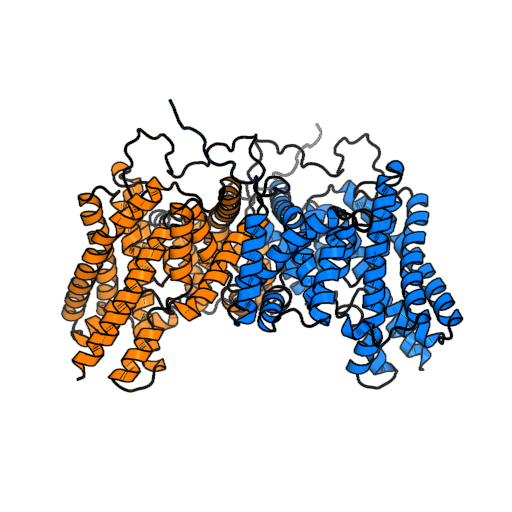184 LEU B CA 1
ATOM 4467 C C . LEU B 1 184 ? -17.078 -23.531 -16.906 1 92.56 184 LEU B C 1
ATOM 4469 O O . LEU B 1 184 ? -17.812 -24.219 -17.625 1 92.56 184 LEU B O 1
ATOM 4473 N N . SER B 1 185 ? -17.438 -22.938 -15.773 1 91.62 185 SER B N 1
ATOM 4474 C CA . SER B 1 185 ? -18.828 -23.062 -15.328 1 91.62 185 SER B CA 1
ATOM 4475 C C . SER B 1 185 ? -19.797 -22.453 -16.328 1 91.62 185 SER B C 1
ATOM 4477 O O . SER B 1 185 ? -20.891 -23 -16.562 1 91.62 185 SER B O 1
ATOM 4479 N N . SER B 1 186 ? -19.438 -21.422 -16.922 1 90.38 186 SER B N 1
ATOM 4480 C CA . SER B 1 186 ? -20.266 -20.797 -17.969 1 90.38 186 SER B CA 1
ATOM 4481 C C . SER B 1 186 ? -20.359 -21.688 -19.203 1 90.38 186 SER B C 1
ATOM 4483 O O . SER B 1 186 ? -21.438 -21.844 -19.781 1 90.38 186 SER B O 1
ATOM 4485 N N . ALA B 1 187 ? -19.281 -22.234 -19.594 1 90.62 187 ALA B N 1
ATOM 4486 C CA . ALA B 1 187 ? -19.266 -23.141 -20.734 1 90.62 187 ALA B CA 1
ATOM 4487 C C . ALA B 1 187 ? -20.109 -24.391 -20.484 1 90.62 187 ALA B C 1
ATOM 4489 O O . ALA B 1 187 ? -20.828 -24.844 -21.375 1 90.62 187 ALA B O 1
ATOM 4490 N N . TYR B 1 188 ? -20 -24.922 -19.312 1 92.94 188 TYR B N 1
ATOM 4491 C CA . TYR B 1 188 ? -20.766 -26.109 -18.953 1 92.94 188 TYR B CA 1
ATOM 4492 C C . TYR B 1 188 ? -22.266 -25.797 -18.922 1 92.94 188 TYR B C 1
ATOM 4494 O O . TYR B 1 188 ? -23.078 -26.609 -19.391 1 92.94 188 TYR B O 1
ATOM 4502 N N . ALA B 1 189 ? -22.531 -24.656 -18.328 1 90.94 189 ALA B N 1
ATOM 4503 C CA . ALA B 1 189 ? -23.938 -24.266 -18.281 1 90.94 189 ALA B CA 1
ATOM 4504 C C . ALA B 1 189 ? -24.531 -24.109 -19.672 1 90.94 189 ALA B C 1
ATOM 4506 O O . ALA B 1 189 ? -25.672 -24.484 -19.922 1 90.94 189 ALA B O 1
ATOM 4507 N N . SER B 1 190 ? -23.828 -23.578 -20.547 1 90.19 190 SER B N 1
ATOM 4508 C CA . SER B 1 190 ? -24.266 -23.391 -21.922 1 90.19 190 SER B CA 1
ATOM 4509 C C . SER B 1 190 ? -24.406 -24.719 -22.641 1 90.19 190 SER B C 1
ATOM 4511 O O . SER B 1 190 ? -25.297 -24.875 -23.484 1 90.19 190 SER B O 1
ATOM 4513 N N . ALA B 1 191 ? -23.594 -25.594 -22.391 1 90.25 191 ALA B N 1
ATOM 4514 C CA . ALA B 1 191 ? -23.562 -26.875 -23.109 1 90.25 191 ALA B CA 1
ATOM 4515 C C . ALA B 1 191 ? -24.562 -27.859 -22.5 1 90.25 191 ALA B C 1
ATOM 4517 O O . ALA B 1 191 ? -25.203 -28.625 -23.219 1 90.25 191 ALA B O 1
ATOM 4518 N N . LEU B 1 192 ? -24.625 -27.891 -21.234 1 91.06 192 LEU B N 1
ATOM 4519 C CA . LEU B 1 192 ? -25.391 -28.938 -20.547 1 91.06 192 LEU B CA 1
ATOM 4520 C C . LEU B 1 192 ? -26.719 -28.391 -20.047 1 91.06 192 LEU B C 1
ATOM 4522 O O . LEU B 1 192 ? -27.625 -29.172 -19.719 1 91.06 192 LEU B O 1
ATOM 4526 N N . GLY B 1 193 ? -26.766 -27.109 -19.969 1 86.06 193 GLY B N 1
ATOM 4527 C CA . GLY B 1 193 ? -27.953 -26.5 -19.375 1 86.06 193 GLY B CA 1
ATOM 4528 C C . GLY B 1 193 ? -27.844 -26.312 -17.875 1 86.06 193 GLY B C 1
ATOM 4529 O O . GLY B 1 193 ? -27 -26.922 -17.219 1 86.06 193 GLY B O 1
ATOM 4530 N N . GLY B 1 194 ? -28.531 -25.406 -17.328 1 89.06 194 GLY B N 1
ATOM 4531 C CA . GLY B 1 194 ? -28.516 -25.156 -15.898 1 89.06 194 GLY B CA 1
ATOM 4532 C C . GLY B 1 194 ? -27.969 -23.781 -15.555 1 89.06 194 GLY B C 1
ATOM 4533 O O . GLY B 1 194 ? -27.734 -22.953 -16.438 1 89.06 194 GLY B O 1
ATOM 4534 N N . GLN B 1 195 ? -27.828 -23.719 -14.242 1 89 195 GLN B N 1
ATOM 4535 C CA . GLN B 1 195 ? -27.344 -22.438 -13.758 1 89 195 GLN B CA 1
ATOM 4536 C C . GLN B 1 195 ? -25.844 -22.453 -13.531 1 89 195 GLN B C 1
ATOM 4538 O O . GLN B 1 195 ? -25.312 -23.438 -13 1 89 195 GLN B O 1
ATOM 4543 N N . GLN B 1 196 ? -25.141 -21.516 -13.922 1 89.38 196 GLN B N 1
ATOM 4544 C CA . GLN B 1 196 ? -23.703 -21.391 -13.789 1 89.38 196 GLN B CA 1
ATOM 4545 C C . GLN B 1 196 ? -23.25 -21.578 -12.344 1 89.38 196 GLN B C 1
ATOM 4547 O O . GLN B 1 196 ? -22.234 -22.219 -12.086 1 89.38 196 GLN B O 1
ATOM 4552 N N . ALA B 1 197 ? -24.031 -21.031 -11.422 1 83.75 197 ALA B N 1
ATOM 4553 C CA . ALA B 1 197 ? -23.703 -21.078 -10 1 83.75 197 ALA B CA 1
ATOM 4554 C C . ALA B 1 197 ? -23.562 -22.516 -9.516 1 83.75 197 ALA B C 1
ATOM 4556 O O . ALA B 1 197 ? -22.734 -22.812 -8.656 1 83.75 197 ALA B O 1
ATOM 4557 N N . ASP B 1 198 ? -24.344 -23.344 -10.008 1 86.5 198 ASP B N 1
ATOM 4558 C CA . ASP B 1 198 ? -24.312 -24.75 -9.617 1 86.5 198 ASP B CA 1
ATOM 4559 C C . ASP B 1 198 ? -23 -25.406 -10.07 1 86.5 198 ASP B C 1
ATOM 4561 O O . ASP B 1 198 ? -22.422 -26.219 -9.344 1 86.5 198 ASP B O 1
ATOM 4565 N N . PHE B 1 199 ? -22.625 -25.078 -11.219 1 90.81 199 PHE B N 1
ATOM 4566 C CA . PHE B 1 199 ? -21.375 -25.641 -11.742 1 90.81 199 PHE B CA 1
ATOM 4567 C C . PHE B 1 199 ? -20.172 -25.094 -10.977 1 90.81 199 PHE B C 1
ATOM 4569 O O . PHE B 1 199 ? -19.203 -25.812 -10.734 1 90.81 199 PHE B O 1
ATOM 4576 N N . VAL B 1 200 ? -20.203 -23.844 -10.625 1 89.19 200 VAL B N 1
ATOM 4577 C CA . VAL B 1 200 ? -19.125 -23.234 -9.836 1 89.19 200 VAL B CA 1
ATOM 4578 C C . VAL B 1 200 ? -18.953 -24.016 -8.531 1 89.19 200 VAL B C 1
ATOM 4580 O O . VAL B 1 200 ? -17.828 -24.359 -8.148 1 89.19 200 VAL B O 1
ATOM 4583 N N . ALA B 1 201 ? -20.047 -24.266 -7.887 1 84.62 201 ALA B N 1
ATOM 4584 C CA . ALA B 1 201 ? -20.047 -24.953 -6.605 1 84.62 201 ALA B CA 1
ATOM 4585 C C . ALA B 1 201 ? -19.453 -26.359 -6.746 1 84.62 201 ALA B C 1
ATOM 4587 O O . ALA B 1 201 ? -18.797 -26.859 -5.832 1 84.62 201 ALA B O 1
ATOM 4588 N N . GLU B 1 202 ? -19.578 -26.922 -7.84 1 87.75 202 GLU B N 1
ATOM 4589 C CA . GLU B 1 202 ? -19.125 -28.297 -8.062 1 87.75 202 GLU B CA 1
ATOM 4590 C C . GLU B 1 202 ? -17.641 -28.328 -8.414 1 87.75 202 GLU B C 1
ATOM 4592 O O . GLU B 1 202 ? -16.969 -29.328 -8.141 1 87.75 202 GLU B O 1
ATOM 4597 N N . LEU B 1 203 ? -17.188 -27.312 -8.992 1 91.56 203 LEU B N 1
ATOM 4598 C CA . LEU B 1 203 ? -15.82 -27.297 -9.508 1 91.56 203 LEU B CA 1
ATOM 4599 C C . LEU B 1 203 ? -14.844 -26.797 -8.453 1 91.56 203 LEU B C 1
ATOM 4601 O O . LEU B 1 203 ? -13.672 -27.172 -8.461 1 91.56 203 LEU B O 1
ATOM 4605 N N . ILE B 1 204 ? -15.297 -26.047 -7.512 1 89.25 204 ILE B N 1
ATOM 4606 C CA . ILE B 1 204 ? -14.469 -25.312 -6.559 1 89.25 204 ILE B CA 1
ATOM 4607 C C . ILE B 1 204 ? -13.742 -26.297 -5.652 1 89.25 204 ILE B C 1
ATOM 4609 O O . ILE B 1 204 ? -12.547 -26.141 -5.391 1 89.25 204 ILE B O 1
ATOM 4613 N N . PRO B 1 205 ? -14.359 -27.328 -5.152 1 89.62 205 PRO B N 1
ATOM 4614 C CA . PRO B 1 205 ? -13.68 -28.234 -4.223 1 89.62 205 PRO B CA 1
ATOM 4615 C C . PRO B 1 205 ? -12.445 -28.891 -4.836 1 89.62 205 PRO B C 1
ATOM 4617 O O . PRO B 1 205 ? -11.398 -28.969 -4.188 1 89.62 205 PRO B O 1
ATOM 4620 N N . ALA B 1 206 ? -12.547 -29.359 -6.016 1 92.94 206 ALA B N 1
ATOM 4621 C CA . ALA B 1 206 ? -11.406 -29.984 -6.676 1 92.94 206 ALA B CA 1
ATOM 4622 C C . ALA B 1 206 ? -10.25 -29 -6.816 1 92.94 206 ALA B C 1
ATOM 4624 O O . ALA B 1 206 ? -9.086 -29.359 -6.594 1 92.94 206 ALA B O 1
ATOM 4625 N N . ALA B 1 207 ? -10.57 -27.812 -7.211 1 92.06 207 ALA B N 1
ATOM 4626 C CA . ALA B 1 207 ? -9.547 -26.781 -7.383 1 92.06 207 ALA B CA 1
ATOM 4627 C C . ALA B 1 207 ? -8.836 -26.484 -6.062 1 92.06 207 ALA B C 1
ATOM 4629 O O . ALA B 1 207 ? -7.613 -26.312 -6.031 1 92.06 207 ALA B O 1
ATOM 4630 N N . ILE B 1 208 ? -9.547 -26.438 -4.988 1 89.44 208 ILE B N 1
ATOM 4631 C CA . ILE B 1 208 ? -9.008 -26.109 -3.674 1 89.44 208 ILE B CA 1
ATOM 4632 C C . ILE B 1 208 ? -8.133 -27.266 -3.176 1 89.44 208 ILE B C 1
ATOM 4634 O O . ILE B 1 208 ? -7.023 -27.047 -2.686 1 89.44 208 ILE B O 1
ATOM 4638 N N . ILE B 1 209 ? -8.609 -28.469 -3.277 1 91.31 209 ILE B N 1
ATOM 4639 C CA . ILE B 1 209 ? -7.852 -29.641 -2.844 1 91.31 209 ILE B CA 1
ATOM 4640 C C . ILE B 1 209 ? -6.57 -29.75 -3.666 1 91.31 209 ILE B C 1
ATOM 4642 O O . ILE B 1 209 ? -5.504 -30.062 -3.125 1 91.31 209 ILE B O 1
ATOM 4646 N N . GLY B 1 210 ? -6.73 -29.594 -4.922 1 93.19 210 GLY B N 1
ATOM 4647 C CA . GLY B 1 210 ? -5.547 -29.578 -5.766 1 93.19 210 GLY B CA 1
ATOM 4648 C C . GLY B 1 210 ? -4.504 -28.578 -5.312 1 93.19 210 GLY B C 1
ATOM 4649 O O . GLY B 1 210 ? -3.311 -28.891 -5.285 1 93.19 210 GLY B O 1
ATOM 4650 N N . ASN B 1 211 ? -4.934 -27.422 -4.973 1 92.75 211 ASN B N 1
ATOM 4651 C CA . ASN B 1 211 ? -4.016 -26.391 -4.52 1 92.75 211 ASN B CA 1
ATOM 4652 C C . ASN B 1 211 ? -3.318 -26.781 -3.219 1 92.75 211 ASN B C 1
ATOM 4654 O O . ASN B 1 211 ? -2.119 -26.547 -3.059 1 92.75 211 ASN B O 1
ATOM 4658 N N . ILE B 1 212 ? -4.047 -27.281 -2.305 1 89.62 212 ILE B N 1
ATOM 4659 C CA . ILE B 1 212 ? -3.479 -27.719 -1.035 1 89.62 212 ILE B CA 1
ATOM 4660 C C . ILE B 1 212 ? -2.426 -28.797 -1.289 1 89.62 212 ILE B C 1
ATOM 4662 O O . ILE B 1 212 ? -1.328 -28.75 -0.729 1 89.62 212 ILE B O 1
ATOM 4666 N N . ALA B 1 213 ? -2.779 -29.719 -2.088 1 93.44 213 ALA B N 1
ATOM 4667 C CA . ALA B 1 213 ? -1.843 -30.781 -2.447 1 93.44 213 ALA B CA 1
ATOM 4668 C C . ALA B 1 213 ? -0.592 -30.203 -3.107 1 93.44 213 ALA B C 1
ATOM 4670 O O . ALA B 1 213 ? 0.519 -30.688 -2.867 1 93.44 213 ALA B O 1
ATOM 4671 N N . ALA B 1 214 ? -0.821 -29.266 -3.957 1 95.88 214 ALA B N 1
ATOM 4672 C CA . ALA B 1 214 ? 0.301 -28.641 -4.648 1 95.88 214 ALA B CA 1
ATOM 4673 C C . ALA B 1 214 ? 1.229 -27.938 -3.66 1 95.88 214 ALA B C 1
ATOM 4675 O O . ALA B 1 214 ? 2.453 -28 -3.795 1 95.88 214 ALA B O 1
ATOM 4676 N N . VAL B 1 215 ? 0.684 -27.234 -2.711 1 93.06 215 VAL B N 1
ATOM 4677 C CA . VAL B 1 215 ? 1.468 -26.531 -1.703 1 93.06 215 VAL B CA 1
ATOM 4678 C C . VAL B 1 215 ? 2.283 -27.531 -0.889 1 93.06 215 VAL B C 1
ATOM 4680 O O . VAL B 1 215 ? 3.475 -27.328 -0.649 1 93.06 215 VAL B O 1
ATOM 4683 N N . ILE B 1 216 ? 1.669 -28.594 -0.501 1 92.38 216 ILE B N 1
ATOM 4684 C CA . ILE B 1 216 ? 2.355 -29.625 0.26 1 92.38 216 ILE B CA 1
ATOM 4685 C C . ILE B 1 216 ? 3.463 -30.25 -0.591 1 92.38 216 ILE B C 1
ATOM 4687 O O . ILE B 1 216 ? 4.582 -30.453 -0.113 1 92.38 216 ILE B O 1
ATOM 4691 N N . THR B 1 217 ? 3.152 -30.531 -1.78 1 95.62 217 THR B N 1
ATOM 4692 C CA . THR B 1 217 ? 4.129 -31.094 -2.701 1 95.62 217 THR B CA 1
ATOM 4693 C C . THR B 1 217 ? 5.32 -30.156 -2.869 1 95.62 217 THR B C 1
ATOM 4695 O O . THR B 1 217 ? 6.469 -30.609 -2.941 1 95.62 217 THR B O 1
ATOM 4698 N N . ALA B 1 218 ? 5.008 -28.922 -2.986 1 95.69 218 ALA B N 1
ATOM 4699 C CA . ALA B 1 218 ? 6.074 -27.922 -3.107 1 95.69 218 ALA B CA 1
ATOM 4700 C C . ALA B 1 218 ? 6.992 -27.953 -1.886 1 95.69 218 ALA B C 1
ATOM 4702 O O . ALA B 1 218 ? 8.211 -27.812 -2.012 1 95.69 218 ALA B O 1
ATOM 4703 N N . GLY B 1 219 ? 6.41 -28.094 -0.731 1 93.19 219 GLY B N 1
ATOM 4704 C CA . GLY B 1 219 ? 7.211 -28.234 0.476 1 93.19 219 GLY B CA 1
ATOM 4705 C C . GLY B 1 219 ? 8.102 -29.469 0.466 1 93.19 219 GLY B C 1
ATOM 4706 O O . GLY B 1 219 ? 9.258 -29.406 0.882 1 93.19 219 GLY B O 1
ATOM 4707 N N . VAL B 1 220 ? 7.59 -30.531 -0.01 1 93.88 220 VAL B N 1
ATOM 4708 C CA . VAL B 1 220 ? 8.344 -31.766 -0.09 1 93.88 220 VAL B CA 1
ATOM 4709 C C . VAL B 1 220 ? 9.477 -31.625 -1.106 1 93.88 220 VAL B C 1
ATOM 4711 O O . VAL B 1 220 ? 10.578 -32.125 -0.887 1 93.88 220 VAL B O 1
ATOM 4714 N N . LEU B 1 221 ? 9.203 -31 -2.174 1 95.38 221 LEU B N 1
ATOM 4715 C CA . LEU B 1 221 ? 10.219 -30.766 -3.191 1 95.38 221 LEU B CA 1
ATOM 4716 C C . LEU B 1 221 ? 11.344 -29.891 -2.643 1 95.38 221 LEU B C 1
ATOM 4718 O O . LEU B 1 221 ? 12.516 -30.094 -2.98 1 95.38 221 LEU B O 1
ATOM 4722 N N . ARG B 1 222 ? 10.914 -28.906 -1.914 1 92.5 222 ARG B N 1
ATOM 4723 C CA . ARG B 1 222 ? 11.93 -28.078 -1.268 1 92.5 222 ARG B CA 1
ATOM 4724 C C . ARG B 1 222 ? 12.852 -28.938 -0.404 1 92.5 222 ARG B C 1
ATOM 4726 O O . ARG B 1 222 ? 14.07 -28.75 -0.434 1 92.5 222 ARG B O 1
ATOM 4733 N N . ARG B 1 223 ? 12.312 -29.844 0.349 1 91.75 223 ARG B N 1
ATOM 4734 C CA . ARG B 1 223 ? 13.094 -30.75 1.197 1 91.75 223 ARG B CA 1
ATOM 4735 C C . ARG B 1 223 ? 14.016 -31.625 0.362 1 91.75 223 ARG B C 1
ATOM 4737 O O . ARG B 1 223 ? 15.164 -31.859 0.738 1 91.75 223 ARG B O 1
ATOM 4744 N N . LEU B 1 224 ? 13.5 -32.062 -0.68 1 93.12 224 LEU B N 1
ATOM 4745 C CA . LEU B 1 224 ? 14.305 -32.844 -1.593 1 93.12 224 LEU B CA 1
ATOM 4746 C C . LEU B 1 224 ? 15.492 -32.062 -2.123 1 93.12 224 LEU B C 1
ATOM 4748 O O . LEU B 1 224 ? 16.609 -32.562 -2.223 1 93.12 224 LEU B O 1
ATOM 4752 N N . GLY B 1 225 ? 15.219 -30.844 -2.457 1 92.19 225 GLY B N 1
ATOM 4753 C CA . GLY B 1 225 ? 16.281 -29.984 -2.918 1 92.19 225 GLY B CA 1
ATOM 4754 C C . GLY B 1 225 ? 17.344 -29.719 -1.861 1 92.19 225 GLY B C 1
ATOM 4755 O O . GLY B 1 225 ? 18.531 -29.656 -2.172 1 92.19 225 GLY B O 1
ATOM 4756 N N . ASP B 1 226 ? 16.891 -29.609 -0.68 1 88.81 226 ASP B N 1
ATOM 4757 C CA . ASP B 1 226 ? 17.812 -29.375 0.424 1 88.81 226 ASP B CA 1
ATOM 4758 C C . ASP B 1 226 ? 18.688 -30.609 0.674 1 88.81 226 ASP B C 1
ATOM 4760 O O . ASP B 1 226 ? 19.859 -30.5 1.014 1 88.81 226 ASP B O 1
ATOM 4764 N N . ARG B 1 227 ? 18.109 -31.75 0.491 1 91.69 227 ARG B N 1
ATOM 4765 C CA . ARG B 1 227 ? 18.812 -33 0.731 1 91.69 227 ARG B CA 1
ATOM 4766 C C . ARG B 1 227 ? 19.75 -33.344 -0.424 1 91.69 227 ARG B C 1
ATOM 4768 O O . ARG B 1 227 ? 20.812 -33.938 -0.219 1 91.69 227 ARG B O 1
ATOM 4775 N N . ARG B 1 228 ? 19.266 -32.906 -1.582 1 94.44 228 ARG B N 1
ATOM 4776 C CA . ARG B 1 228 ? 20.062 -33.156 -2.783 1 94.44 228 ARG B CA 1
ATOM 4777 C C . ARG B 1 228 ? 20.266 -31.859 -3.568 1 94.44 228 ARG B C 1
ATOM 4779 O O . ARG B 1 228 ? 19.578 -31.625 -4.57 1 94.44 228 ARG B O 1
ATOM 4786 N N . PRO B 1 229 ? 21.297 -31.188 -3.256 1 91.19 229 PRO B N 1
ATOM 4787 C CA . PRO B 1 229 ? 21.484 -29.859 -3.818 1 91.19 229 PRO B CA 1
ATOM 4788 C C . PRO B 1 229 ? 21.766 -29.875 -5.32 1 91.19 229 PRO B C 1
ATOM 4790 O O . PRO B 1 229 ? 21.531 -28.891 -6.012 1 91.19 229 PRO B O 1
ATOM 4793 N N . HIS B 1 230 ? 22.203 -30.953 -5.832 1 90.69 230 HIS B N 1
ATOM 4794 C CA . HIS B 1 230 ? 22.516 -31.031 -7.258 1 90.69 230 HIS B CA 1
ATOM 4795 C C . HIS B 1 230 ? 21.234 -31.031 -8.102 1 90.69 230 HIS B C 1
ATOM 4797 O O . HIS B 1 230 ? 21.281 -30.719 -9.289 1 90.69 230 HIS B O 1
ATOM 4803 N N . LEU B 1 231 ? 20.156 -31.328 -7.512 1 92.56 231 LEU B N 1
ATOM 4804 C CA . LEU B 1 231 ? 18.875 -31.359 -8.211 1 92.56 231 LEU B CA 1
ATOM 4805 C C . LEU B 1 231 ? 18.172 -30.016 -8.109 1 92.56 231 LEU B C 1
ATOM 4807 O O . LEU B 1 231 ? 17.172 -29.781 -8.781 1 92.56 231 LEU B O 1
ATOM 4811 N N . ASP B 1 232 ? 18.688 -29.156 -7.312 1 91.44 232 ASP B N 1
ATOM 4812 C CA . ASP B 1 232 ? 18.016 -27.922 -6.941 1 91.44 232 ASP B CA 1
ATOM 4813 C C . ASP B 1 232 ? 18.766 -26.703 -7.488 1 91.44 232 ASP B C 1
ATOM 4815 O O . ASP B 1 232 ? 19.953 -26.516 -7.207 1 91.44 232 ASP B O 1
ATOM 4819 N N . GLY B 1 233 ? 18.156 -25.906 -8.234 1 89.12 233 GLY B N 1
ATOM 4820 C CA . GLY B 1 233 ? 18.797 -24.734 -8.812 1 89.12 233 GLY B CA 1
ATOM 4821 C C . GLY B 1 233 ? 18.625 -23.5 -7.961 1 89.12 233 GLY B C 1
ATOM 4822 O O . GLY B 1 233 ? 19.188 -22.438 -8.273 1 89.12 233 GLY B O 1
ATOM 4823 N N . GLY B 1 234 ? 17.875 -23.594 -6.895 1 86.19 234 GLY B N 1
ATOM 4824 C CA . GLY B 1 234 ? 17.656 -22.422 -6.043 1 86.19 234 GLY B CA 1
ATOM 4825 C C . GLY B 1 234 ? 16.859 -21.328 -6.719 1 86.19 234 GLY B C 1
ATOM 4826 O O . GLY B 1 234 ? 17.109 -20.141 -6.484 1 86.19 234 GLY B O 1
ATOM 4827 N N . GLY B 1 235 ? 16.047 -21.75 -7.641 1 83.81 235 GLY B N 1
ATOM 4828 C CA . GLY B 1 235 ? 15.25 -20.766 -8.367 1 83.81 235 GLY B CA 1
ATOM 4829 C C . GLY B 1 235 ? 15.719 -20.562 -9.797 1 83.81 235 GLY B C 1
ATOM 4830 O O . GLY B 1 235 ? 15.109 -19.797 -10.555 1 83.81 235 GLY B O 1
ATOM 4831 N N . GLN B 1 236 ? 16.719 -21.203 -10.109 1 85.38 236 GLN B N 1
ATOM 4832 C CA . GLN B 1 236 ? 17.172 -21.203 -11.5 1 85.38 236 GLN B CA 1
ATOM 4833 C C . GLN B 1 236 ? 16.656 -22.438 -12.234 1 85.38 236 GLN B C 1
ATOM 4835 O O . GLN B 1 236 ? 16.891 -23.578 -11.805 1 85.38 236 GLN B O 1
ATOM 4840 N N . LEU B 1 237 ? 16.062 -22.141 -13.336 1 86.94 237 LEU B N 1
ATOM 4841 C CA . LEU B 1 237 ? 15.43 -23.234 -14.062 1 86.94 237 LEU B CA 1
ATOM 4842 C C . LEU B 1 237 ? 16.453 -24 -14.906 1 86.94 237 LEU B C 1
ATOM 4844 O O . LEU B 1 237 ? 16.391 -25.219 -14.992 1 86.94 237 LEU B O 1
ATOM 4848 N N . VAL B 1 238 ? 17.375 -23.188 -15.5 1 85.81 238 VAL B N 1
ATOM 4849 C CA . VAL B 1 238 ? 18.281 -23.797 -16.469 1 85.81 238 VAL B CA 1
ATOM 4850 C C . VAL B 1 238 ? 19.703 -23.781 -15.93 1 85.81 238 VAL B C 1
ATOM 4852 O O . VAL B 1 238 ? 20.109 -22.828 -15.273 1 85.81 238 VAL B O 1
ATOM 4855 N N . LYS B 1 239 ? 20.359 -24.859 -16.172 1 78.25 239 LYS B N 1
ATOM 4856 C CA . LYS B 1 239 ? 21.766 -24.953 -15.797 1 78.25 239 LYS B CA 1
ATOM 4857 C C . LYS B 1 239 ? 22.641 -24.109 -16.719 1 78.25 239 LYS B C 1
ATOM 4859 O O . LYS B 1 239 ? 22.609 -24.266 -17.938 1 78.25 239 LYS B O 1
ATOM 4864 N N . VAL B 1 240 ? 22.766 -22.734 -16.422 1 64.12 240 VAL B N 1
ATOM 4865 C CA . VAL B 1 240 ? 23.594 -21.891 -17.266 1 64.12 240 VAL B CA 1
ATOM 4866 C C . VAL B 1 240 ? 25.062 -22.266 -17.109 1 64.12 240 VAL B C 1
ATOM 4868 O O . VAL B 1 240 ? 25.547 -22.453 -15.984 1 64.12 240 VAL B O 1
ATOM 4871 N N . PRO B 1 241 ? 25.797 -22.672 -18.109 1 54.69 241 PRO B N 1
ATOM 4872 C CA . PRO B 1 241 ? 27.234 -22.922 -18 1 54.69 241 PRO B CA 1
ATOM 4873 C C . PRO B 1 241 ? 27.984 -21.766 -17.344 1 54.69 241 PRO B C 1
ATOM 4875 O O . PRO B 1 241 ? 27.578 -20.609 -17.484 1 54.69 241 PRO B O 1
ATOM 4878 N N . THR B 1 242 ? 28.609 -21.938 -16.156 1 44.03 242 THR B N 1
ATOM 4879 C CA . THR B 1 242 ? 29.391 -21.062 -15.273 1 44.03 242 THR B CA 1
ATOM 4880 C C . THR B 1 242 ? 30.109 -19.984 -16.094 1 44.03 242 THR B C 1
ATOM 4882 O O . THR B 1 242 ? 30.844 -19.172 -15.531 1 44.03 242 THR B O 1
ATOM 4885 N N . ALA B 1 243 ? 30.406 -20.125 -17.328 1 38.78 243 ALA B N 1
ATOM 4886 C CA . ALA B 1 243 ? 31.375 -19.094 -17.688 1 38.78 243 ALA B CA 1
ATOM 4887 C C . ALA B 1 243 ? 30.859 -17.703 -17.312 1 38.78 243 ALA B C 1
ATOM 4889 O O . ALA B 1 243 ? 31.594 -16.719 -17.344 1 38.78 243 ALA B O 1
ATOM 4890 N N . ASP B 1 244 ? 29.656 -17.453 -17.594 1 40.72 244 ASP B N 1
ATOM 4891 C CA . ASP B 1 244 ? 29.234 -16.078 -17.344 1 40.72 244 ASP B CA 1
ATOM 4892 C C . ASP B 1 244 ? 28.875 -15.883 -15.867 1 40.72 244 ASP B C 1
ATOM 4894 O O . ASP B 1 244 ? 28.078 -16.641 -15.305 1 40.72 244 ASP B O 1
ATOM 4898 N N . PRO B 1 245 ? 29.719 -15.367 -15.094 1 38.03 245 PRO B N 1
ATOM 4899 C CA . PRO B 1 245 ? 29.672 -15.07 -13.664 1 38.03 245 PRO B CA 1
ATOM 4900 C C . PRO B 1 245 ? 28.312 -14.562 -13.203 1 38.03 245 PRO B C 1
ATOM 4902 O O . PRO B 1 245 ? 28.141 -14.195 -12.039 1 38.03 245 PRO B O 1
ATOM 4905 N N . ASP B 1 246 ? 27.484 -14 -14.109 1 37.75 246 ASP B N 1
ATOM 4906 C CA . ASP B 1 246 ? 26.422 -13.258 -13.43 1 37.75 246 ASP B CA 1
ATOM 4907 C C . ASP B 1 246 ? 25.344 -14.195 -12.898 1 37.75 246 ASP B C 1
ATOM 4909 O O . ASP B 1 246 ? 24.484 -14.656 -13.664 1 37.75 246 ASP B O 1
ATOM 4913 N N . PRO B 1 247 ? 25.688 -15.164 -12.227 1 37.62 247 PRO B N 1
ATOM 4914 C CA . PRO B 1 247 ? 24.672 -16.109 -11.734 1 37.62 247 PRO B CA 1
ATOM 4915 C C . PRO B 1 247 ? 23.422 -15.398 -11.211 1 37.62 247 PRO B C 1
ATOM 4917 O O . PRO B 1 247 ? 23.531 -14.398 -10.492 1 37.62 247 PRO B O 1
ATOM 4920 N N . VAL B 1 248 ? 22.438 -15.297 -11.93 1 38.59 248 VAL B N 1
ATOM 4921 C CA . VAL B 1 248 ? 21.156 -14.875 -11.352 1 38.59 248 VAL B CA 1
ATOM 4922 C C . VAL B 1 248 ? 20.875 -15.68 -10.086 1 38.59 248 VAL B C 1
ATOM 4924 O O . VAL B 1 248 ? 20 -16.547 -10.086 1 38.59 248 VAL B O 1
ATOM 4927 N N . GLY B 1 249 ? 21.734 -16.703 -9.688 1 35.78 249 GLY B N 1
ATOM 4928 C CA . GLY B 1 249 ? 21.25 -17.406 -8.516 1 35.78 249 GLY B CA 1
ATOM 4929 C C . GLY B 1 249 ? 20.594 -16.5 -7.492 1 35.78 249 GLY B C 1
ATOM 4930 O O . GLY B 1 249 ? 20.547 -15.289 -7.68 1 35.78 249 GLY B O 1
ATOM 4931 N N . PRO B 1 250 ? 20.031 -17.125 -6.336 1 36.12 250 PRO B N 1
ATOM 4932 C CA . PRO B 1 250 ? 19.625 -16.156 -5.324 1 36.12 250 PRO B CA 1
ATOM 4933 C C . PRO B 1 250 ? 20.578 -14.961 -5.234 1 36.12 250 PRO B C 1
ATOM 4935 O O . PRO B 1 250 ? 21.641 -15.062 -4.625 1 36.12 250 PRO B O 1
ATOM 4938 N N . VAL B 1 251 ? 21.094 -14.477 -6.316 1 33.62 251 VAL B N 1
ATOM 4939 C CA . VAL B 1 251 ? 22.078 -13.422 -6.566 1 33.62 251 VAL B CA 1
ATOM 4940 C C . VAL B 1 251 ? 21.938 -12.328 -5.52 1 33.62 251 VAL B C 1
ATOM 4942 O O . VAL B 1 251 ? 20.906 -11.656 -5.441 1 33.62 251 VAL B O 1
ATOM 4945 N N . ALA B 1 252 ? 22.406 -12.648 -4.457 1 36.44 252 ALA B N 1
ATOM 4946 C CA . ALA B 1 252 ? 22.672 -11.43 -3.688 1 36.44 252 ALA B CA 1
ATOM 4947 C C . ALA B 1 252 ? 22.984 -10.258 -4.609 1 36.44 252 ALA B C 1
ATOM 4949 O O . ALA B 1 252 ? 23.812 -10.383 -5.512 1 36.44 252 ALA B O 1
ATOM 4950 N N . PRO B 1 253 ? 21.875 -9.438 -4.926 1 39.59 253 PRO B N 1
ATOM 4951 C CA . PRO B 1 253 ? 22.234 -8.289 -5.77 1 39.59 253 PRO B CA 1
ATOM 4952 C C . PRO B 1 253 ? 23.719 -7.957 -5.715 1 39.59 253 PRO B C 1
ATOM 4954 O O . PRO B 1 253 ? 24.359 -8.125 -4.672 1 39.59 253 PRO B O 1
ATOM 4957 N N . ALA B 1 254 ? 24.531 -8.305 -6.711 1 39.41 254 ALA B N 1
ATOM 4958 C CA . ALA B 1 254 ? 25.844 -7.664 -6.691 1 39.41 254 ALA B CA 1
ATOM 4959 C C . ALA B 1 254 ? 25.828 -6.402 -5.832 1 39.41 254 ALA B C 1
ATOM 4961 O O . ALA B 1 254 ? 24.828 -5.695 -5.777 1 39.41 254 ALA B O 1
ATOM 4962 N N . PRO B 1 255 ? 26.641 -6.488 -4.789 1 45.88 255 PRO B N 1
ATOM 4963 C CA . PRO B 1 255 ? 26.703 -5.199 -4.094 1 45.88 255 PRO B CA 1
ATOM 4964 C C . PRO B 1 255 ? 26.531 -4.012 -5.043 1 45.88 255 PRO B C 1
ATOM 4966 O O . PRO B 1 255 ? 27.094 -4.012 -6.141 1 45.88 255 PRO B O 1
ATOM 4969 N N . ARG B 1 256 ? 25.5 -3.555 -4.926 1 53.81 256 ARG B N 1
ATOM 4970 C CA . ARG B 1 256 ? 25.219 -2.369 -5.73 1 53.81 256 ARG B CA 1
ATOM 4971 C C . ARG B 1 256 ? 26.438 -1.468 -5.816 1 53.81 256 ARG B C 1
ATOM 4973 O O . ARG B 1 256 ? 27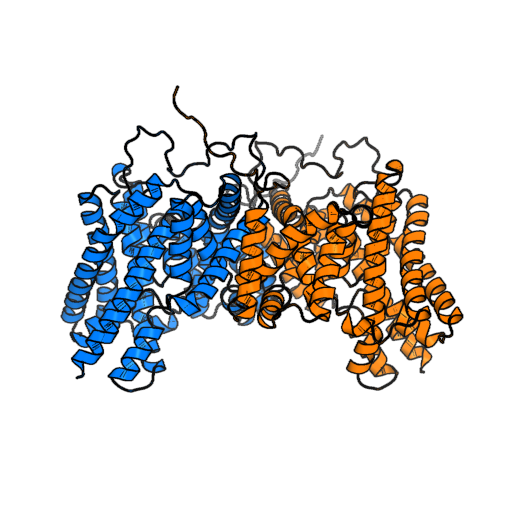.172 -1.302 -4.832 1 53.81 256 ARG B O 1
ATOM 4980 N N . ASP B 1 257 ? 26.781 -1.313 -7.02 1 55.91 257 ASP B N 1
ATOM 4981 C CA . ASP B 1 257 ? 27.812 -0.296 -7.211 1 55.91 257 ASP B CA 1
ATOM 4982 C C . ASP B 1 257 ? 27.516 0.956 -6.391 1 55.91 257 ASP B C 1
ATOM 4984 O O . ASP B 1 257 ? 26.438 1.538 -6.52 1 55.91 257 ASP B O 1
ATOM 4988 N N . PRO B 1 258 ? 28.219 1.159 -5.379 1 57.16 258 PRO B N 1
ATOM 4989 C CA . PRO B 1 258 ? 28 2.367 -4.578 1 57.16 258 PRO B CA 1
ATOM 4990 C C . PRO B 1 258 ? 27.797 3.611 -5.438 1 57.16 258 PRO B C 1
ATOM 4992 O O . PRO B 1 258 ? 27.156 4.574 -4.996 1 57.16 258 PRO B O 1
ATOM 4995 N N . ALA B 1 259 ? 28.344 3.549 -6.715 1 59.22 259 ALA B N 1
ATOM 4996 C CA . ALA B 1 259 ? 28.234 4.727 -7.566 1 59.22 259 ALA B CA 1
ATOM 4997 C C . ALA B 1 259 ? 26.891 4.762 -8.297 1 59.22 259 ALA B C 1
ATOM 4999 O O . ALA B 1 259 ? 26.547 5.758 -8.938 1 59.22 259 ALA B O 1
ATOM 5000 N N . ALA B 1 260 ? 26.109 3.676 -8.086 1 64 260 ALA B N 1
ATOM 5001 C CA . ALA B 1 260 ? 24.844 3.617 -8.812 1 64 260 ALA B CA 1
ATOM 5002 C C . ALA B 1 260 ? 23.797 4.492 -8.141 1 64 260 ALA B C 1
ATOM 5004 O O . ALA B 1 260 ? 23.781 4.629 -6.91 1 64 260 ALA B O 1
ATOM 5005 N N . PRO B 1 261 ? 23.016 5.176 -8.984 1 71.5 261 PRO B N 1
ATOM 5006 C CA . PRO B 1 261 ? 21.953 5.996 -8.406 1 71.5 261 PRO B CA 1
ATOM 5007 C C . PRO B 1 261 ? 21.016 5.199 -7.496 1 71.5 261 PRO B C 1
ATOM 5009 O O . PRO B 1 261 ? 20.844 3.992 -7.688 1 71.5 261 PRO B O 1
ATOM 5012 N N . PRO B 1 262 ? 20.672 5.766 -6.441 1 78.56 262 PRO B N 1
ATOM 5013 C CA . PRO B 1 262 ? 19.797 5.086 -5.496 1 78.56 262 PRO B CA 1
ATOM 5014 C C . PRO B 1 262 ? 18.5 4.605 -6.141 1 78.56 262 PRO B C 1
ATOM 5016 O O . PRO B 1 262 ? 18.031 5.195 -7.117 1 78.56 262 PRO B O 1
ATOM 5019 N N . ARG B 1 263 ? 18.062 3.506 -5.68 1 85.81 263 ARG B N 1
ATOM 5020 C CA . ARG B 1 263 ? 16.781 2.963 -6.113 1 85.81 263 ARG B CA 1
ATOM 5021 C C . ARG B 1 263 ? 15.641 3.943 -5.836 1 85.81 263 ARG B C 1
ATOM 5023 O O . ARG B 1 263 ? 15.617 4.582 -4.781 1 85.81 263 ARG B O 1
ATOM 5030 N N . ASN B 1 264 ? 14.828 4.109 -6.852 1 91.38 264 ASN B N 1
ATOM 5031 C CA . ASN B 1 264 ? 13.633 4.93 -6.699 1 91.38 264 ASN B CA 1
ATOM 5032 C C . ASN B 1 264 ? 12.375 4.066 -6.598 1 91.38 264 ASN B C 1
ATOM 5034 O O . ASN B 1 264 ? 11.859 3.594 -7.613 1 91.38 264 ASN B O 1
ATOM 5038 N N . HIS B 1 265 ? 11.828 3.971 -5.418 1 93.31 265 HIS B N 1
ATOM 5039 C CA . HIS B 1 265 ? 10.695 3.092 -5.172 1 93.31 265 HIS B CA 1
ATOM 5040 C C . HIS B 1 265 ? 9.445 3.582 -5.902 1 93.31 265 HIS B C 1
ATOM 5042 O O . HIS B 1 265 ? 8.617 2.777 -6.328 1 93.31 265 HIS B O 1
ATOM 5048 N N . ALA B 1 266 ? 9.32 4.859 -6.078 1 94.94 266 ALA B N 1
ATOM 5049 C CA . ALA B 1 266 ? 8.172 5.398 -6.801 1 94.94 266 ALA B CA 1
ATOM 5050 C C . ALA B 1 266 ? 8.219 4.996 -8.273 1 94.94 266 ALA B C 1
ATOM 5052 O O . ALA B 1 266 ? 7.188 4.664 -8.867 1 94.94 266 ALA B O 1
ATOM 5053 N N . LEU B 1 267 ? 9.391 5.062 -8.828 1 95.25 267 LEU B N 1
ATOM 5054 C CA . LEU B 1 267 ? 9.555 4.66 -10.219 1 95.25 267 LEU B CA 1
ATOM 5055 C C . LEU B 1 267 ? 9.242 3.178 -10.398 1 95.25 267 LEU B C 1
ATOM 5057 O O . LEU B 1 267 ? 8.617 2.785 -11.383 1 95.25 267 LEU B O 1
ATOM 5061 N N . GLY B 1 268 ? 9.703 2.395 -9.484 1 96.25 268 GLY B N 1
ATOM 5062 C CA . GLY B 1 268 ? 9.383 0.976 -9.523 1 96.25 268 GLY B CA 1
ATOM 5063 C C . GLY B 1 268 ? 7.887 0.702 -9.469 1 96.25 268 GLY B C 1
ATOM 5064 O O . GLY B 1 268 ? 7.371 -0.091 -10.266 1 96.25 268 GLY B O 1
ATOM 5065 N N . VAL B 1 269 ? 7.227 1.37 -8.547 1 97.44 269 VAL B N 1
ATOM 5066 C CA . VAL B 1 269 ? 5.789 1.188 -8.391 1 97.44 269 VAL B CA 1
ATOM 5067 C C . VAL B 1 269 ? 5.066 1.648 -9.656 1 97.44 269 VAL B C 1
ATOM 5069 O O . VAL B 1 269 ? 4.105 1.012 -10.094 1 97.44 269 VAL B O 1
ATOM 5072 N N . LEU B 1 270 ? 5.512 2.742 -10.219 1 97.62 270 LEU B N 1
ATOM 5073 C CA . LEU B 1 270 ? 4.895 3.248 -11.438 1 97.62 270 LEU B CA 1
ATOM 5074 C C . LEU B 1 270 ? 5.031 2.24 -12.578 1 97.62 270 LEU B C 1
ATOM 5076 O O . LEU B 1 270 ? 4.086 2.023 -13.336 1 97.62 270 LEU B O 1
ATOM 5080 N N . LEU B 1 271 ? 6.172 1.689 -12.688 1 97.19 271 LEU B N 1
ATOM 5081 C CA . LEU B 1 271 ? 6.398 0.729 -13.766 1 97.19 271 LEU B CA 1
ATOM 5082 C C . LEU B 1 271 ? 5.512 -0.498 -13.594 1 97.19 271 LEU B C 1
ATOM 5084 O O . LEU B 1 271 ? 4.895 -0.962 -14.555 1 97.19 271 LEU B O 1
ATOM 5088 N N . ILE B 1 272 ? 5.465 -1.004 -12.406 1 96.81 272 ILE B N 1
ATOM 5089 C CA . ILE B 1 272 ? 4.684 -2.201 -12.117 1 96.81 272 ILE B CA 1
ATOM 5090 C C . ILE B 1 272 ? 3.203 -1.927 -12.367 1 96.81 272 ILE B C 1
ATOM 5092 O O . ILE B 1 272 ? 2.547 -2.662 -13.109 1 96.81 272 ILE B O 1
ATOM 5096 N N . CYS B 1 273 ? 2.668 -0.9 -11.797 1 97.62 273 CYS B N 1
ATOM 5097 C CA . CYS B 1 273 ? 1.251 -0.572 -11.914 1 97.62 273 CYS B CA 1
ATOM 5098 C C . CYS B 1 273 ? 0.924 -0.072 -13.32 1 97.62 273 CYS B C 1
ATOM 5100 O O . CYS B 1 273 ? -0.142 -0.374 -13.859 1 97.62 273 CYS B O 1
ATOM 5102 N N . GLY B 1 274 ? 1.841 0.708 -13.867 1 97.69 274 GLY B N 1
ATOM 5103 C CA . GLY B 1 274 ? 1.638 1.19 -15.219 1 97.69 274 GLY B CA 1
ATOM 5104 C C . GLY B 1 274 ? 1.561 0.075 -16.25 1 97.69 274 GLY B C 1
ATOM 5105 O O . GLY B 1 274 ? 0.714 0.105 -17.141 1 97.69 274 GLY B O 1
ATOM 5106 N N . MET B 1 275 ? 2.447 -0.84 -16.141 1 96.81 275 MET B N 1
ATOM 5107 C CA . MET B 1 275 ? 2.428 -1.982 -17.047 1 96.81 275 MET B CA 1
ATOM 5108 C C . MET B 1 275 ? 1.115 -2.75 -16.922 1 96.81 275 MET B C 1
ATOM 5110 O O . MET B 1 275 ? 0.575 -3.219 -17.938 1 96.81 275 MET B O 1
ATOM 5114 N N . PHE B 1 276 ? 0.652 -2.893 -15.766 1 95.88 276 PHE B N 1
ATOM 5115 C CA . PHE B 1 276 ? -0.608 -3.604 -15.586 1 95.88 276 PHE B CA 1
ATOM 5116 C C . PHE B 1 276 ? -1.759 -2.834 -16.234 1 95.88 276 PHE B C 1
ATOM 5118 O O . PHE B 1 276 ? -2.635 -3.43 -16.859 1 95.88 276 PHE B O 1
ATOM 5125 N N . VAL B 1 277 ? -1.81 -1.566 -16.016 1 97.62 277 VAL B N 1
ATOM 5126 C CA . VAL B 1 277 ? -2.869 -0.748 -16.594 1 97.62 277 VAL B CA 1
ATOM 5127 C C . VAL B 1 277 ? -2.799 -0.819 -18.109 1 97.62 277 VAL B C 1
ATOM 5129 O O . VAL B 1 277 ? -3.83 -0.901 -18.781 1 97.62 277 VAL B O 1
ATOM 5132 N N . LEU B 1 278 ? -1.648 -0.791 -18.656 1 97.12 278 LEU B N 1
ATOM 5133 C CA . LEU B 1 278 ? -1.491 -0.916 -20.109 1 97.12 278 LEU B CA 1
ATOM 5134 C C . LEU B 1 278 ? -1.969 -2.281 -20.578 1 97.12 278 LEU B C 1
ATOM 5136 O O . LEU B 1 278 ? -2.51 -2.4 -21.688 1 97.12 278 LEU B O 1
ATOM 5140 N N . ALA B 1 279 ? -1.658 -3.266 -19.781 1 95.5 279 ALA B N 1
ATOM 5141 C CA . ALA B 1 279 ? -2.141 -4.605 -20.109 1 95.5 279 ALA B CA 1
ATOM 5142 C C . ALA B 1 279 ? -3.666 -4.645 -20.141 1 95.5 279 ALA B C 1
ATOM 5144 O O . ALA B 1 279 ? -4.258 -5.305 -21 1 95.5 279 ALA B O 1
ATOM 5145 N N . THR B 1 280 ? -4.266 -3.994 -19.188 1 94.38 280 THR B N 1
ATOM 5146 C CA . THR B 1 280 ? -5.723 -3.941 -19.156 1 94.38 280 THR B CA 1
ATOM 5147 C C . THR B 1 280 ? -6.258 -3.197 -20.375 1 94.38 280 THR B C 1
ATOM 5149 O O . THR B 1 280 ? -7.328 -3.527 -20.891 1 94.38 280 THR B O 1
ATOM 5152 N N . LEU B 1 281 ? -5.566 -2.17 -20.766 1 95.44 281 LEU B N 1
ATOM 5153 C CA . LEU B 1 281 ? -5.941 -1.452 -21.984 1 95.44 281 LEU B CA 1
ATOM 5154 C C . LEU B 1 281 ? -5.852 -2.363 -23.203 1 95.44 281 LEU B C 1
ATOM 5156 O O . LEU B 1 281 ? -6.746 -2.361 -24.047 1 95.44 281 LEU B O 1
ATOM 5160 N N . LEU B 1 282 ? -4.816 -3.129 -23.25 1 94.69 282 LEU B N 1
ATOM 5161 C CA . LEU B 1 282 ? -4.59 -4.023 -24.375 1 94.69 282 LEU B CA 1
ATOM 5162 C C . LEU B 1 282 ? -5.59 -5.172 -24.375 1 94.69 282 LEU B C 1
ATOM 5164 O O . LEU B 1 282 ? -5.859 -5.773 -25.422 1 94.69 282 LEU B O 1
ATOM 5168 N N . GLU B 1 283 ? -6.012 -5.469 -23.203 1 91.06 283 GLU B N 1
ATOM 5169 C CA . GLU B 1 283 ? -7 -6.535 -23.062 1 91.06 283 GLU B CA 1
ATOM 5170 C C . GLU B 1 283 ? -8.211 -6.281 -23.953 1 91.06 283 GLU B C 1
ATOM 5172 O O . GLU B 1 283 ? -8.844 -7.223 -24.438 1 91.06 283 GLU B O 1
ATOM 5177 N N . HIS B 1 284 ? -8.531 -5.016 -24.234 1 88.56 284 HIS B N 1
ATOM 5178 C CA . HIS B 1 284 ? -9.688 -4.637 -25.031 1 88.56 284 HIS B CA 1
ATOM 5179 C C . HIS B 1 284 ? -9.469 -4.949 -26.5 1 88.56 284 HIS B C 1
ATOM 5181 O O . HIS B 1 284 ? -10.43 -5.105 -27.266 1 88.56 284 HIS B O 1
ATOM 5187 N N . VAL B 1 285 ? -8.266 -5.137 -26.828 1 90.88 285 VAL B N 1
ATOM 5188 C CA . VAL B 1 285 ? -7.941 -5.348 -28.234 1 90.88 285 VAL B CA 1
ATOM 5189 C C . VAL B 1 285 ? -7.539 -6.805 -28.453 1 90.88 285 VAL B C 1
ATOM 5191 O O . VAL B 1 285 ? -7.965 -7.43 -29.438 1 90.88 285 VAL B O 1
ATOM 5194 N N . VAL B 1 286 ? -6.727 -7.461 -27.641 1 89.88 286 VAL B N 1
ATOM 5195 C CA . VAL B 1 286 ? -6.129 -8.773 -27.844 1 89.88 286 VAL B CA 1
ATOM 5196 C C . VAL B 1 286 ? -7 -9.852 -27.203 1 89.88 286 VAL B C 1
ATOM 5198 O O . VAL B 1 286 ? -6.887 -11.031 -27.547 1 89.88 286 VAL B O 1
ATOM 5201 N N . HIS B 1 287 ? -7.953 -9.523 -26.422 1 85.12 287 HIS B N 1
ATOM 5202 C CA . HIS B 1 287 ? -8.898 -10.422 -25.766 1 85.12 287 HIS B CA 1
ATOM 5203 C C . HIS B 1 287 ? -8.172 -11.477 -24.938 1 85.12 287 HIS B C 1
ATOM 5205 O O . HIS B 1 287 ? -8.523 -12.656 -24.984 1 85.12 287 HIS B O 1
ATOM 5211 N N . LEU B 1 288 ? -6.992 -11.32 -24.375 1 84.06 288 LEU B N 1
ATOM 5212 C CA . LEU B 1 288 ? -6.305 -12.078 -23.344 1 84.06 288 LEU B CA 1
ATOM 5213 C C . LEU B 1 288 ? -6.43 -11.391 -21.984 1 84.06 288 LEU B C 1
ATOM 5215 O O . LEU B 1 288 ? -6.484 -10.156 -21.906 1 84.06 288 LEU B O 1
ATOM 5219 N N . PRO B 1 289 ? -6.555 -12.258 -21.031 1 83.94 289 PRO B N 1
ATOM 5220 C CA . PRO B 1 289 ? -6.66 -11.648 -19.703 1 83.94 289 PRO B CA 1
ATOM 5221 C C . PRO B 1 289 ? -5.461 -10.766 -19.359 1 83.94 289 PRO B C 1
ATOM 5223 O O . PRO B 1 289 ? -4.332 -11.078 -19.75 1 83.94 289 PRO B O 1
ATOM 5226 N N . ALA B 1 290 ? -5.668 -9.734 -18.609 1 87.88 290 ALA B N 1
ATOM 5227 C CA . ALA B 1 290 ? -4.672 -8.711 -18.281 1 87.88 290 ALA B CA 1
ATOM 5228 C C . ALA B 1 290 ? -3.463 -9.328 -17.594 1 87.88 290 ALA B C 1
ATOM 5230 O O . ALA B 1 290 ? -2.32 -8.961 -17.875 1 87.88 290 ALA B O 1
ATOM 5231 N N . PRO B 1 291 ? -3.646 -10.281 -16.672 1 85.81 291 PRO B N 1
ATOM 5232 C CA . PRO B 1 291 ? -2.482 -10.867 -16.016 1 85.81 291 PRO B CA 1
ATOM 5233 C C . PRO B 1 291 ? -1.543 -11.578 -16.984 1 85.81 291 PRO B C 1
ATOM 5235 O O . PRO B 1 291 ? -0.325 -11.578 -16.781 1 85.81 291 PRO B O 1
ATOM 5238 N N . VAL B 1 292 ? -2.088 -12.188 -17.984 1 85.38 292 VAL B N 1
ATOM 5239 C CA . VAL B 1 292 ? -1.273 -12.836 -19 1 85.38 292 VAL B CA 1
ATOM 5240 C C . VAL B 1 292 ? -0.541 -11.781 -19.828 1 85.38 292 VAL B C 1
ATOM 5242 O O . VAL B 1 292 ? 0.646 -11.93 -20.125 1 85.38 292 VAL B O 1
ATOM 5245 N N . LEU B 1 293 ? -1.258 -10.789 -20.156 1 91.88 293 LEU B N 1
ATOM 5246 C CA . LEU B 1 293 ? -0.7 -9.734 -21 1 91.88 293 LEU B CA 1
ATOM 5247 C C . LEU B 1 293 ? 0.433 -9.008 -20.281 1 91.88 293 LEU B C 1
ATOM 5249 O O . LEU B 1 293 ? 1.394 -8.57 -20.922 1 91.88 293 LEU B O 1
ATOM 5253 N N . VAL B 1 294 ? 0.326 -8.867 -19 1 92.75 294 VAL B N 1
ATOM 5254 C CA . VAL B 1 294 ? 1.396 -8.227 -18.234 1 92.75 294 VAL B CA 1
ATOM 5255 C C . VAL B 1 294 ? 2.674 -9.062 -18.344 1 92.75 294 VAL B C 1
ATOM 5257 O O . VAL B 1 294 ? 3.771 -8.508 -18.453 1 92.75 294 VAL B O 1
ATOM 5260 N N . ILE B 1 295 ? 2.553 -10.375 -18.312 1 89.56 295 ILE B N 1
ATOM 5261 C CA . ILE B 1 295 ? 3.699 -11.266 -18.438 1 89.56 295 ILE B CA 1
ATOM 5262 C C . ILE B 1 295 ? 4.336 -11.102 -19.812 1 89.56 295 ILE B C 1
ATOM 5264 O O . ILE B 1 295 ? 5.547 -10.883 -19.922 1 89.56 295 ILE B O 1
ATOM 5268 N N . ILE B 1 296 ? 3.502 -11.133 -20.828 1 91.56 296 ILE B N 1
ATOM 5269 C CA . ILE B 1 296 ? 3.982 -11.039 -22.203 1 91.56 296 ILE B CA 1
ATOM 5270 C C . ILE B 1 296 ? 4.676 -9.695 -22.406 1 91.56 296 ILE B C 1
ATOM 5272 O O . ILE B 1 296 ? 5.777 -9.633 -22.953 1 91.56 296 ILE B O 1
ATOM 5276 N N . MET B 1 297 ? 4.055 -8.633 -21.969 1 95.25 297 MET B N 1
ATOM 5277 C CA . MET B 1 297 ? 4.613 -7.293 -22.125 1 95.25 297 MET B CA 1
ATOM 5278 C C . MET B 1 297 ? 5.934 -7.164 -21.375 1 95.25 297 MET B C 1
ATOM 5280 O O . MET B 1 297 ? 6.887 -6.574 -21.891 1 95.25 297 MET B O 1
ATOM 5284 N N . SER B 1 298 ? 6 -7.688 -20.219 1 94.38 298 SER B N 1
ATOM 5285 C CA . SER B 1 298 ? 7.223 -7.617 -19.422 1 94.38 298 SER B CA 1
ATOM 5286 C C . SER B 1 298 ? 8.359 -8.391 -20.078 1 94.38 298 SER B C 1
ATOM 5288 O O . SER B 1 298 ? 9.5 -7.93 -20.109 1 94.38 298 SER B O 1
ATOM 5290 N N . VAL B 1 299 ? 8.062 -9.508 -20.625 1 92.25 299 VAL B N 1
ATOM 5291 C CA . VAL B 1 299 ? 9.062 -10.32 -21.328 1 92.25 299 VAL B CA 1
ATOM 5292 C C . VAL B 1 299 ? 9.562 -9.586 -22.562 1 92.25 299 VAL B C 1
ATOM 5294 O O . VAL B 1 299 ? 10.766 -9.555 -22.828 1 92.25 299 VAL B O 1
ATOM 5297 N N . LEU B 1 300 ? 8.625 -9.023 -23.297 1 95.25 300 LEU B N 1
ATOM 5298 C CA . LEU B 1 300 ? 9.008 -8.297 -24.5 1 95.25 300 LEU B CA 1
ATOM 5299 C C . LEU B 1 300 ? 9.883 -7.098 -24.156 1 95.25 300 LEU B C 1
ATOM 5301 O O . LEU B 1 300 ? 10.867 -6.824 -24.859 1 95.25 300 LEU B O 1
ATOM 5305 N N . CYS B 1 301 ? 9.539 -6.395 -23.141 1 94.62 301 CYS B N 1
ATOM 5306 C CA . CYS B 1 301 ? 10.336 -5.246 -22.719 1 94.62 301 CYS B CA 1
ATOM 5307 C C . CYS B 1 301 ? 11.742 -5.676 -22.312 1 94.62 301 CYS B C 1
ATOM 5309 O O . CYS B 1 301 ? 12.719 -4.98 -22.609 1 94.62 301 CYS B O 1
ATOM 5311 N N . LYS B 1 302 ? 11.812 -6.801 -21.656 1 92.19 302 LYS B N 1
ATOM 5312 C CA . LYS B 1 302 ? 13.117 -7.32 -21.25 1 92.19 302 LYS B CA 1
ATOM 5313 C C . LYS B 1 302 ? 13.922 -7.785 -22.453 1 92.19 302 LYS B C 1
ATOM 5315 O O . LYS B 1 302 ? 15.125 -7.516 -22.547 1 92.19 302 LYS B O 1
ATOM 5320 N N . LEU B 1 303 ? 13.344 -8.414 -23.406 1 91.44 303 LEU B N 1
ATOM 5321 C CA . LEU B 1 303 ? 14 -8.961 -24.594 1 91.44 303 LEU B CA 1
ATOM 5322 C C . LEU B 1 303 ? 14.547 -7.848 -25.484 1 91.44 303 LEU B C 1
ATOM 5324 O O . LEU B 1 303 ? 15.641 -7.977 -26.047 1 91.44 303 LEU B O 1
ATOM 5328 N N . PHE B 1 304 ? 13.82 -6.762 -25.531 1 93.75 304 PHE B N 1
ATOM 5329 C CA . PHE B 1 304 ? 14.211 -5.684 -26.422 1 93.75 304 PHE B CA 1
ATOM 5330 C C . PHE B 1 304 ? 14.984 -4.605 -25.688 1 93.75 304 PHE B C 1
ATOM 5332 O O . PHE B 1 304 ? 15.383 -3.598 -26.266 1 93.75 304 PHE B O 1
ATOM 5339 N N . GLY B 1 305 ? 15.133 -4.812 -24.484 1 91.06 305 GLY B N 1
ATOM 5340 C CA . GLY B 1 305 ? 15.898 -3.855 -23.703 1 91.06 305 GLY B CA 1
ATOM 5341 C C . GLY B 1 305 ? 15.281 -2.473 -23.672 1 91.06 305 GLY B C 1
ATOM 5342 O O . GLY B 1 305 ? 15.969 -1.473 -23.875 1 91.06 305 GLY B O 1
ATOM 5343 N N . VAL B 1 306 ? 14.062 -2.414 -23.391 1 91.62 306 VAL B N 1
ATOM 5344 C CA . VAL B 1 306 ? 13.289 -1.179 -23.484 1 91.62 306 VAL B CA 1
ATOM 5345 C C . VAL B 1 306 ? 13.672 -0.255 -22.328 1 91.62 306 VAL B C 1
ATOM 5347 O O . VAL B 1 306 ? 13.734 0.965 -22.484 1 91.62 306 VAL B O 1
ATOM 5350 N N . PHE B 1 307 ? 14 -0.814 -21.125 1 92.69 307 PHE B N 1
ATOM 5351 C CA . PHE B 1 307 ? 14.227 0.002 -19.938 1 92.69 307 PHE B CA 1
ATOM 5352 C C . PHE B 1 307 ? 15.711 0.019 -19.578 1 92.69 307 PHE B C 1
ATOM 5354 O O . PHE B 1 307 ? 16.375 -1.011 -19.641 1 92.69 307 PHE B O 1
ATOM 5361 N N . PRO B 1 308 ? 16.188 1.151 -19.188 1 89.62 308 PRO B N 1
ATOM 5362 C CA . PRO B 1 308 ? 17.562 1.24 -18.703 1 89.62 308 PRO B CA 1
ATOM 5363 C C . PRO B 1 308 ? 17.766 0.532 -17.359 1 89.62 308 PRO B C 1
ATOM 5365 O O . PRO B 1 308 ? 16.797 0.291 -16.641 1 89.62 308 PRO B O 1
ATOM 5368 N N . PRO B 1 309 ? 19 0.263 -17 1 87.12 309 PRO B N 1
ATOM 5369 C CA . PRO B 1 309 ? 19.297 -0.494 -15.781 1 87.12 309 PRO B CA 1
ATOM 5370 C C . PRO B 1 309 ? 18.797 0.193 -14.523 1 87.12 309 PRO B C 1
ATOM 5372 O O . PRO B 1 309 ? 18.375 -0.48 -13.57 1 87.12 309 PRO B O 1
ATOM 5375 N N . VAL B 1 310 ? 18.766 1.455 -14.547 1 88.25 310 VAL B N 1
ATOM 5376 C CA . VAL B 1 310 ? 18.328 2.195 -13.367 1 88.25 310 VAL B CA 1
ATOM 5377 C C . VAL B 1 310 ? 16.859 1.918 -13.102 1 88.25 310 VAL B C 1
ATOM 5379 O O . VAL B 1 310 ? 16.438 1.802 -11.945 1 88.25 310 VAL B O 1
ATOM 5382 N N . VAL B 1 311 ? 16.125 1.804 -14.117 1 92.31 311 VAL B N 1
ATOM 5383 C CA . VAL B 1 311 ? 14.688 1.549 -14.008 1 92.31 311 VAL B CA 1
ATOM 5384 C C . VAL B 1 311 ? 14.453 0.115 -13.539 1 92.31 311 VAL B C 1
ATOM 5386 O O . VAL B 1 311 ? 13.625 -0.129 -12.656 1 92.31 311 VAL B O 1
ATOM 5389 N N . GLU B 1 312 ? 15.203 -0.773 -14.047 1 91.81 312 GLU B N 1
ATOM 5390 C CA . GLU B 1 312 ? 15.094 -2.176 -13.656 1 91.81 312 GLU B CA 1
ATOM 5391 C C . GLU B 1 312 ? 15.492 -2.377 -12.195 1 91.81 312 GLU B C 1
ATOM 5393 O O . GLU B 1 312 ? 14.875 -3.166 -11.484 1 91.81 312 GLU B O 1
ATOM 5398 N N . ASP B 1 313 ? 16.438 -1.65 -11.844 1 90.56 313 ASP B N 1
ATOM 5399 C CA . ASP B 1 313 ? 16.906 -1.742 -10.461 1 90.56 313 ASP B CA 1
ATOM 5400 C C . ASP B 1 313 ? 15.852 -1.194 -9.5 1 90.56 313 ASP B C 1
ATOM 5402 O O . ASP B 1 313 ? 15.734 -1.674 -8.367 1 90.56 313 ASP B O 1
ATOM 5406 N N . SER B 1 314 ? 15.172 -0.198 -9.906 1 93.19 314 SER B N 1
ATOM 5407 C CA . SER B 1 314 ? 14.125 0.377 -9.07 1 93.19 314 SER B CA 1
ATOM 5408 C C . SER B 1 314 ? 12.977 -0.607 -8.867 1 93.19 314 SER B C 1
ATOM 5410 O O . SER B 1 314 ? 12.422 -0.706 -7.77 1 93.19 314 SER B O 1
ATOM 5412 N N . VAL B 1 315 ? 12.656 -1.313 -9.898 1 94.56 315 VAL B N 1
ATOM 5413 C CA . VAL B 1 315 ? 11.594 -2.312 -9.812 1 94.56 315 VAL B CA 1
ATOM 5414 C C . VAL B 1 315 ? 12.039 -3.463 -8.914 1 94.56 315 VAL B C 1
ATOM 5416 O O . VAL B 1 315 ? 11.242 -3.996 -8.133 1 94.56 315 VAL B O 1
ATOM 5419 N N . ARG B 1 316 ? 13.266 -3.789 -8.977 1 89.31 316 ARG B N 1
ATOM 5420 C CA . ARG B 1 316 ? 13.82 -4.848 -8.141 1 89.31 316 ARG B CA 1
ATOM 5421 C C . ARG B 1 316 ? 13.758 -4.469 -6.664 1 89.31 316 ARG B C 1
ATOM 5423 O O . ARG B 1 316 ? 13.555 -5.332 -5.805 1 89.31 316 ARG B O 1
ATOM 5430 N N . GLY B 1 317 ? 13.984 -3.252 -6.449 1 91.06 317 GLY B N 1
ATOM 5431 C CA . GLY B 1 317 ? 13.867 -2.781 -5.078 1 91.06 317 GLY B CA 1
ATOM 5432 C C . GLY B 1 317 ? 12.5 -3.047 -4.473 1 91.06 317 GLY B C 1
ATOM 5433 O O . GLY B 1 317 ? 12.398 -3.527 -3.344 1 91.06 317 GLY B O 1
ATOM 5434 N N . VAL B 1 318 ? 11.484 -2.74 -5.211 1 94.69 318 VAL B N 1
ATOM 5435 C CA . VAL B 1 318 ? 10.117 -2.963 -4.746 1 94.69 318 VAL B CA 1
ATOM 5436 C C . VAL B 1 318 ? 9.859 -4.461 -4.598 1 94.69 318 VAL B C 1
ATOM 5438 O O . VAL B 1 318 ? 9.25 -4.898 -3.619 1 94.69 318 VAL B O 1
ATOM 5441 N N . TYR B 1 319 ? 10.375 -5.234 -5.523 1 90.62 319 TYR B N 1
ATOM 5442 C CA . TYR B 1 319 ? 10.266 -6.688 -5.484 1 90.62 319 TYR B CA 1
ATOM 5443 C C . TYR B 1 319 ? 10.883 -7.246 -4.203 1 90.62 319 TYR B C 1
ATOM 5445 O O . TYR B 1 319 ? 10.297 -8.117 -3.557 1 90.62 319 TYR B O 1
ATOM 5453 N N . THR B 1 320 ? 11.992 -6.773 -3.846 1 89.38 320 THR B N 1
ATOM 5454 C CA . THR B 1 320 ? 12.727 -7.289 -2.699 1 89.38 320 THR B CA 1
ATOM 5455 C C . THR B 1 320 ? 11.977 -7.016 -1.402 1 89.38 320 THR B C 1
ATOM 5457 O O . THR B 1 320 ? 11.922 -7.867 -0.515 1 89.38 320 THR B O 1
ATOM 5460 N N . VAL B 1 321 ? 11.406 -5.891 -1.312 1 91.88 321 VAL B N 1
ATOM 5461 C CA . VAL B 1 321 ? 10.664 -5.531 -0.11 1 91.88 321 VAL B CA 1
ATOM 5462 C C . VAL B 1 321 ? 9.445 -6.441 0.038 1 91.88 321 VAL B C 1
ATOM 5464 O O . VAL B 1 321 ? 9.195 -6.977 1.119 1 91.88 321 VAL B O 1
ATOM 5467 N N . ILE B 1 322 ? 8.758 -6.625 -1.026 1 92.88 322 ILE B N 1
ATOM 5468 C CA . ILE B 1 322 ? 7.535 -7.422 -0.994 1 92.88 322 ILE B CA 1
ATOM 5469 C C . ILE B 1 322 ? 7.883 -8.891 -0.744 1 92.88 322 ILE B C 1
ATOM 5471 O O . ILE B 1 322 ? 7.254 -9.547 0.089 1 92.88 322 ILE B O 1
ATOM 5475 N N . SER B 1 323 ? 8.875 -9.367 -1.426 1 87.62 323 SER B N 1
ATOM 5476 C CA . SER B 1 323 ? 9.234 -10.781 -1.344 1 87.62 323 SER B CA 1
ATOM 5477 C C . SER B 1 323 ? 9.789 -11.133 0.034 1 87.62 323 SER B C 1
ATOM 5479 O O . SER B 1 323 ? 9.586 -12.242 0.526 1 87.62 323 SER B O 1
ATOM 5481 N N . LYS B 1 324 ? 10.375 -10.211 0.663 1 87.81 324 LYS B N 1
ATOM 5482 C CA . LYS B 1 324 ? 11.047 -10.492 1.931 1 87.81 324 LYS B CA 1
ATOM 5483 C C . LYS B 1 324 ? 10.078 -10.336 3.105 1 87.81 324 LYS B C 1
ATOM 5485 O O . LYS B 1 324 ? 10.148 -11.086 4.074 1 87.81 324 LYS B O 1
ATOM 5490 N N . TYR B 1 325 ? 9.156 -9.43 2.971 1 92.75 325 TYR B N 1
ATOM 5491 C CA . TYR B 1 325 ? 8.469 -9.07 4.207 1 92.75 325 TYR B CA 1
ATOM 5492 C C . TYR B 1 325 ? 6.969 -9.289 4.086 1 92.75 325 TYR B C 1
ATOM 5494 O O . TYR B 1 325 ? 6.258 -9.352 5.094 1 92.75 325 TYR B O 1
ATOM 5502 N N . PHE B 1 326 ? 6.4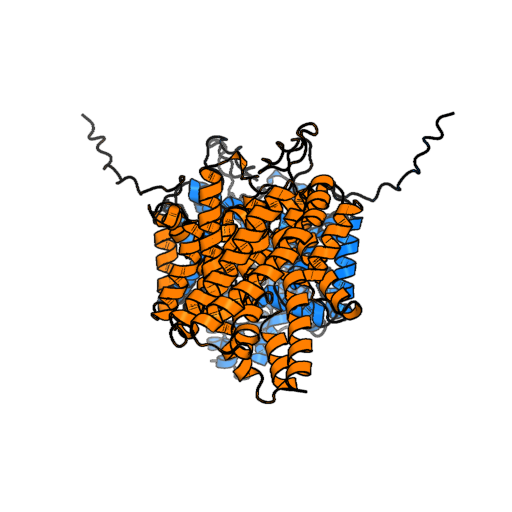49 -9.531 2.936 1 94.5 326 PHE B N 1
ATOM 5503 C CA . PHE B 1 326 ? 4.996 -9.461 2.846 1 94.5 326 PHE B CA 1
ATOM 5504 C C . PHE B 1 326 ? 4.43 -10.734 2.234 1 94.5 326 PHE B C 1
ATOM 5506 O O . PHE B 1 326 ? 3.246 -10.797 1.895 1 94.5 326 PHE B O 1
ATOM 5513 N N . ILE B 1 327 ? 5.25 -11.711 2.082 1 90.38 327 ILE B N 1
ATOM 5514 C CA . ILE B 1 327 ? 4.758 -12.969 1.546 1 90.38 327 ILE B CA 1
ATOM 5515 C C . ILE B 1 327 ? 3.902 -13.68 2.596 1 90.38 327 ILE B C 1
ATOM 5517 O O . ILE B 1 327 ? 2.764 -14.062 2.32 1 90.38 327 ILE B O 1
ATOM 5521 N N . TYR B 1 328 ? 4.43 -13.812 3.816 1 92.88 328 TYR B N 1
ATOM 5522 C CA . TYR B 1 328 ? 3.686 -14.484 4.879 1 92.88 328 TYR B CA 1
ATOM 5523 C C . TYR B 1 328 ? 2.389 -13.742 5.188 1 92.88 328 TYR B C 1
ATOM 5525 O O . TYR B 1 328 ? 1.326 -14.359 5.289 1 92.88 328 TYR B O 1
ATOM 5533 N N . PRO B 1 329 ? 2.439 -12.43 5.285 1 96.25 329 PRO B N 1
ATOM 5534 C CA . PRO B 1 329 ? 1.181 -11.703 5.473 1 96.25 329 PRO B CA 1
ATOM 5535 C C . PRO B 1 329 ? 0.169 -11.977 4.363 1 96.25 329 PRO B C 1
ATOM 5537 O O . PRO B 1 329 ? -1.022 -12.148 4.637 1 96.25 329 PRO B O 1
ATOM 5540 N N . THR B 1 330 ? 0.649 -12.016 3.16 1 93.62 330 THR B N 1
ATOM 5541 C CA . THR B 1 330 ? -0.242 -12.273 2.033 1 93.62 330 THR B CA 1
ATOM 5542 C C . THR B 1 330 ? -0.845 -13.672 2.127 1 93.62 330 THR B C 1
ATOM 5544 O O . THR B 1 330 ? -2.02 -13.875 1.809 1 93.62 330 THR B O 1
ATOM 5547 N N . MET B 1 331 ? -0.056 -14.602 2.641 1 92.56 331 MET B N 1
ATOM 5548 C CA . MET B 1 331 ? -0.542 -15.969 2.816 1 92.56 331 MET B CA 1
ATOM 5549 C C . MET B 1 331 ? -1.652 -16.016 3.859 1 92.56 331 MET B C 1
ATOM 5551 O O . MET B 1 331 ? -2.592 -16.812 3.734 1 92.56 331 MET B O 1
ATOM 5555 N N . ILE B 1 332 ? -1.531 -15.203 4.871 1 96.06 332 ILE B N 1
ATOM 5556 C CA . ILE B 1 332 ? -2.584 -15.109 5.879 1 96.06 332 ILE B CA 1
ATOM 5557 C C . ILE B 1 332 ? -3.889 -14.672 5.219 1 96.06 332 ILE B C 1
ATOM 5559 O O . ILE B 1 332 ? -4.949 -15.242 5.488 1 96.06 332 ILE B O 1
ATOM 5563 N N . GLY B 1 333 ? -3.799 -13.633 4.402 1 95.31 333 GLY B N 1
ATOM 5564 C CA . GLY B 1 333 ? -4.977 -13.172 3.682 1 95.31 333 GLY B CA 1
ATOM 5565 C C . GLY B 1 333 ? -5.594 -14.242 2.805 1 95.31 333 GLY B C 1
ATOM 5566 O O . GLY B 1 333 ? -6.82 -14.367 2.734 1 95.31 333 GLY B O 1
ATOM 5567 N N . LEU B 1 334 ? -4.758 -14.992 2.135 1 90.81 334 LEU B N 1
ATOM 5568 C CA . LEU B 1 334 ? -5.219 -16.094 1.298 1 90.81 334 LEU B CA 1
ATOM 5569 C C . LEU B 1 334 ? -5.949 -17.141 2.133 1 90.81 334 LEU B C 1
ATOM 5571 O O . LEU B 1 334 ? -7.016 -17.625 1.737 1 90.81 334 LEU B O 1
ATOM 5575 N N . GLY B 1 335 ? -5.418 -17.453 3.223 1 92.31 335 GLY B N 1
ATOM 5576 C CA . GLY B 1 335 ? -6.035 -18.438 4.094 1 92.31 335 GLY B CA 1
ATOM 5577 C C . GLY B 1 335 ? -7.363 -17.984 4.672 1 92.31 335 GLY B C 1
ATOM 5578 O O . GLY B 1 335 ? -8.289 -18.781 4.82 1 92.31 335 GLY B O 1
ATOM 5579 N N . LEU B 1 336 ? -7.449 -16.719 4.973 1 94.56 336 LEU B N 1
ATOM 5580 C CA . LEU B 1 336 ? -8.648 -16.172 5.598 1 94.56 336 LEU B CA 1
ATOM 5581 C C . LEU B 1 336 ? -9.812 -16.156 4.613 1 94.56 336 LEU B C 1
ATOM 5583 O O . LEU B 1 336 ? -10.961 -16.391 4.996 1 94.56 336 LEU B O 1
ATOM 5587 N N . LEU B 1 337 ? -9.469 -15.898 3.33 1 91.69 337 LEU B N 1
ATOM 5588 C CA . LEU B 1 337 ? -10.57 -15.453 2.48 1 91.69 337 LEU B CA 1
ATOM 5589 C C . LEU B 1 337 ? -10.711 -16.359 1.258 1 91.69 337 LEU B C 1
ATOM 5591 O O . LEU B 1 337 ? -11.766 -16.375 0.621 1 91.69 337 LEU B O 1
ATOM 5595 N N . TYR B 1 338 ? -9.633 -17.047 0.897 1 83.38 338 TYR B N 1
ATOM 5596 C CA . TYR B 1 338 ? -9.641 -17.703 -0.413 1 83.38 338 TYR B CA 1
ATOM 5597 C C . TYR B 1 338 ? -9.555 -19.219 -0.277 1 83.38 338 TYR B C 1
ATOM 5599 O O . TYR B 1 338 ? -9.547 -19.938 -1.279 1 83.38 338 TYR B O 1
ATOM 5607 N N . LEU B 1 339 ? -9.477 -19.656 0.948 1 82.06 339 LEU B N 1
ATOM 5608 C CA . LEU B 1 339 ? -9.469 -21.094 1.211 1 82.06 339 LEU B CA 1
ATOM 5609 C C . LEU B 1 339 ? -10.648 -21.5 2.098 1 82.06 339 LEU B C 1
ATOM 5611 O O . LEU B 1 339 ? -10.477 -21.703 3.301 1 82.06 339 LEU B O 1
ATOM 5615 N N . PRO B 1 340 ? -11.812 -21.688 1.504 1 81.94 340 PRO B N 1
ATOM 5616 C CA . PRO B 1 340 ? -12.992 -22.062 2.293 1 81.94 340 PRO B CA 1
ATOM 5617 C C . PRO B 1 340 ? -13.023 -23.547 2.637 1 81.94 340 PRO B C 1
ATOM 5619 O O . PRO B 1 340 ? -13.484 -24.359 1.832 1 81.94 340 PRO B O 1
ATOM 5622 N N . LEU B 1 341 ? -12.758 -23.875 3.791 1 82.75 341 LEU B N 1
ATOM 5623 C CA . LEU B 1 341 ? -12.719 -25.266 4.223 1 82.75 341 LEU B CA 1
ATOM 5624 C C . LEU B 1 341 ? -14.125 -25.828 4.348 1 82.75 341 LEU B C 1
ATOM 5626 O O . LEU B 1 341 ? -14.32 -27.047 4.254 1 82.75 341 LEU B O 1
ATOM 5630 N N . GLU B 1 342 ? -15.07 -24.953 4.508 1 79.06 342 GLU B N 1
ATOM 5631 C CA . GLU B 1 342 ? -16.453 -25.391 4.629 1 79.06 342 GLU B CA 1
ATOM 5632 C C . GLU B 1 342 ? -16.938 -26.094 3.357 1 79.06 342 GLU B C 1
ATOM 5634 O O . GLU B 1 342 ? -17.703 -27.047 3.418 1 79.06 342 GLU B O 1
ATOM 5639 N N . SER B 1 343 ? -16.438 -25.641 2.238 1 73.44 343 SER B N 1
ATOM 5640 C CA . SER B 1 343 ? -16.859 -26.188 0.953 1 73.44 343 SER B CA 1
ATOM 5641 C C . SER B 1 343 ? -16.188 -27.516 0.67 1 73.44 343 SER B C 1
ATOM 5643 O O . SER B 1 343 ? -16.609 -28.266 -0.224 1 73.44 343 SER B O 1
ATOM 5645 N N . ILE B 1 344 ? -15.156 -27.75 1.389 1 76.88 344 ILE B N 1
ATOM 5646 C CA . ILE B 1 344 ? -14.367 -28.953 1.125 1 76.88 344 ILE B CA 1
ATOM 5647 C C . ILE B 1 344 ? -14.883 -30.109 1.98 1 76.88 344 ILE B C 1
ATOM 5649 O O . ILE B 1 344 ? -14.969 -31.234 1.511 1 76.88 344 ILE B O 1
ATOM 5653 N N . ILE B 1 345 ? -15.289 -29.859 3.158 1 73.56 345 ILE B N 1
ATOM 5654 C CA . ILE B 1 345 ? -15.633 -30.922 4.102 1 73.56 345 ILE B CA 1
ATOM 5655 C C . ILE B 1 345 ? -16.891 -31.641 3.627 1 73.56 345 ILE B C 1
ATOM 5657 O O . ILE B 1 345 ? -17.016 -32.875 3.801 1 73.56 345 ILE B O 1
ATOM 5661 N N . GLY B 1 346 ? -17.75 -31.094 2.922 1 64.25 346 GLY B N 1
ATOM 5662 C CA . GLY B 1 346 ? -18.969 -31.75 2.494 1 64.25 346 GLY B CA 1
ATOM 5663 C C . GLY B 1 346 ? -18.766 -32.688 1.314 1 64.25 346 GLY B C 1
ATOM 5664 O O . GLY B 1 346 ? -19.578 -33.594 1.067 1 64.25 346 GLY B O 1
ATOM 5665 N N . VAL B 1 347 ? -17.766 -32.438 0.644 1 65 347 VAL B N 1
ATOM 5666 C CA . VAL B 1 347 ? -17.594 -33.188 -0.598 1 65 347 VAL B CA 1
ATOM 5667 C C . VAL B 1 347 ? -16.469 -34.219 -0.434 1 65 347 VAL B C 1
ATOM 5669 O O . VAL B 1 347 ? -16.188 -34.969 -1.354 1 65 347 VAL B O 1
ATOM 5672 N N . LEU B 1 348 ? -16.078 -34.375 0.686 1 72.69 348 LEU B N 1
ATOM 5673 C CA . LEU B 1 348 ? -14.844 -35.125 0.87 1 72.69 348 LEU B CA 1
ATOM 5674 C C . LEU B 1 348 ? -15.109 -36.625 0.878 1 72.69 348 LEU B C 1
ATOM 5676 O O . LEU B 1 348 ? -15.914 -37.125 1.675 1 72.69 348 LEU B O 1
ATOM 5680 N N . SER B 1 349 ? -14.977 -37.219 -0.213 1 85.62 349 SER B N 1
ATOM 5681 C CA . SER B 1 349 ? -14.758 -38.688 -0.239 1 85.62 349 SER B CA 1
ATOM 5682 C C . SER B 1 349 ? -13.281 -39 -0.418 1 85.62 349 SER B C 1
ATOM 5684 O O . SER B 1 349 ? -12.516 -38.188 -0.934 1 85.62 349 SER B O 1
ATOM 5686 N N . VAL B 1 350 ? -12.93 -40.094 0.128 1 89.94 350 VAL B N 1
ATOM 5687 C CA . VAL B 1 350 ? -11.531 -40.531 0.081 1 89.94 350 VAL B CA 1
ATOM 5688 C C . VAL B 1 350 ? -11.078 -40.656 -1.372 1 89.94 350 VAL B C 1
ATOM 5690 O O . VAL B 1 350 ? -9.969 -40.219 -1.721 1 89.94 350 VAL B O 1
ATOM 5693 N N . GLY B 1 351 ? -11.945 -41.219 -2.174 1 92.12 351 GLY B N 1
ATOM 5694 C CA . GLY B 1 351 ? -11.625 -41.344 -3.586 1 92.12 351 GLY B CA 1
ATOM 5695 C C . GLY B 1 351 ? -11.438 -40 -4.281 1 92.12 351 GLY B C 1
ATOM 5696 O O . GLY B 1 351 ? -10.578 -39.844 -5.148 1 92.12 351 GLY B O 1
ATOM 5697 N N . TYR B 1 352 ? -12.266 -39.125 -3.844 1 92.81 352 TYR B N 1
ATOM 5698 C CA . TYR B 1 352 ? -12.211 -37.75 -4.398 1 92.81 352 TYR B CA 1
ATOM 5699 C C . TYR B 1 352 ? -10.875 -37.094 -4.086 1 92.81 352 TYR B C 1
ATOM 5701 O O . TYR B 1 352 ? -10.227 -36.562 -4.98 1 92.81 352 TYR B O 1
ATOM 5709 N N . VAL B 1 353 ? -10.406 -37.188 -2.926 1 93.75 353 VAL B N 1
ATOM 5710 C CA . VAL B 1 353 ? -9.164 -36.562 -2.473 1 93.75 353 VAL B CA 1
ATOM 5711 C C . VAL B 1 353 ? -7.969 -37.25 -3.123 1 93.75 353 VAL B C 1
ATOM 5713 O O . VAL B 1 353 ? -7.035 -36.594 -3.58 1 93.75 353 VAL B O 1
ATOM 5716 N N . ILE B 1 354 ? -8.008 -38.531 -3.18 1 96 354 ILE B N 1
ATOM 5717 C CA . ILE B 1 354 ? -6.906 -39.281 -3.756 1 96 354 ILE B CA 1
ATOM 5718 C C . ILE B 1 354 ? -6.766 -38.969 -5.238 1 96 354 ILE B C 1
ATOM 5720 O O . ILE B 1 354 ? -5.648 -38.844 -5.75 1 96 354 ILE B O 1
ATOM 5724 N N . ALA B 1 355 ? -7.863 -38.844 -5.875 1 96 355 ALA B N 1
ATOM 5725 C CA . ALA B 1 355 ? -7.832 -38.469 -7.289 1 96 355 ALA B CA 1
ATOM 5726 C C . ALA B 1 355 ? -7.191 -37.094 -7.484 1 96 355 ALA B C 1
ATOM 5728 O O . ALA B 1 355 ? -6.379 -36.906 -8.391 1 96 355 ALA B O 1
ATOM 5729 N N . CYS B 1 356 ? -7.586 -36.156 -6.676 1 95.38 356 CYS B N 1
ATOM 5730 C CA . CYS B 1 356 ? -7.035 -34.812 -6.77 1 95.38 356 CYS B CA 1
ATOM 5731 C C . CYS B 1 356 ? -5.535 -34.812 -6.508 1 95.38 356 CYS B C 1
ATOM 5733 O O . CYS B 1 356 ? -4.77 -34.188 -7.238 1 95.38 356 CYS B O 1
ATOM 5735 N N . VAL B 1 357 ? -5.148 -35.531 -5.5 1 96.88 357 VAL B N 1
ATOM 5736 C CA . VAL B 1 357 ? -3.74 -35.594 -5.129 1 96.88 357 VAL B CA 1
ATOM 5737 C C . VAL B 1 357 ? -2.951 -36.281 -6.25 1 96.88 357 VAL B C 1
ATOM 5739 O O . VAL B 1 357 ? -1.814 -35.906 -6.535 1 96.88 357 VAL B O 1
ATOM 5742 N N . ALA B 1 358 ? -3.557 -37.25 -6.852 1 97.81 358 ALA B N 1
ATOM 5743 C CA . ALA B 1 358 ? -2.904 -37.969 -7.941 1 97.81 358 ALA B CA 1
ATOM 5744 C C . ALA B 1 358 ? -2.619 -37.031 -9.117 1 97.81 358 ALA B C 1
ATOM 5746 O O . ALA B 1 358 ? -1.58 -37.156 -9.773 1 97.81 358 ALA B O 1
ATOM 5747 N N . VAL B 1 359 ? -3.502 -36.219 -9.438 1 97.75 359 VAL B N 1
ATOM 5748 C CA . VAL B 1 359 ? -3.318 -35.25 -10.516 1 97.75 359 VAL B CA 1
ATOM 5749 C C . VAL B 1 359 ? -2.09 -34.375 -10.242 1 97.75 359 VAL B C 1
ATOM 5751 O O . VAL B 1 359 ? -1.229 -34.219 -11.109 1 97.75 359 VAL B O 1
ATOM 5754 N N . VAL B 1 360 ? -1.983 -33.844 -9.039 1 97.81 360 VAL B N 1
ATOM 5755 C CA . VAL B 1 360 ? -0.921 -32.938 -8.648 1 97.81 360 VAL B CA 1
ATOM 5756 C C . VAL B 1 360 ? 0.416 -33.656 -8.617 1 97.81 360 VAL B C 1
ATOM 5758 O O . VAL B 1 360 ? 1.423 -33.156 -9.117 1 97.81 360 VAL B O 1
ATOM 5761 N N . LEU B 1 361 ? 0.402 -34.875 -8.055 1 98.12 361 LEU B N 1
ATOM 5762 C CA . LEU B 1 361 ? 1.637 -35.625 -7.941 1 98.12 361 LEU B CA 1
ATOM 5763 C C . LEU B 1 361 ? 2.145 -36.031 -9.32 1 98.12 361 LEU B C 1
ATOM 5765 O O . LEU B 1 361 ? 3.355 -36.125 -9.547 1 98.12 361 LEU B O 1
ATOM 5769 N N . SER B 1 362 ? 1.241 -36.406 -10.164 1 98.12 362 SER B N 1
ATOM 5770 C CA . SER B 1 362 ? 1.639 -36.719 -11.531 1 98.12 362 SER B CA 1
ATOM 5771 C C . SER B 1 362 ? 2.275 -35.531 -12.227 1 98.12 362 SER B C 1
ATOM 5773 O O . SER B 1 362 ? 3.256 -35.688 -12.961 1 98.12 362 SER B O 1
ATOM 5775 N N . MET B 1 363 ? 1.693 -34.406 -12.039 1 97.38 363 MET B N 1
ATOM 5776 C CA . MET B 1 363 ? 2.262 -33.156 -12.586 1 97.38 363 MET B CA 1
ATOM 5777 C C . MET B 1 363 ? 3.668 -32.938 -12.047 1 97.38 363 MET B C 1
ATOM 5779 O O . MET B 1 363 ? 4.578 -32.594 -12.797 1 97.38 363 MET B O 1
ATOM 5783 N N . ALA B 1 364 ? 3.779 -33.062 -10.789 1 97.69 364 ALA B N 1
ATOM 5784 C CA . ALA B 1 364 ? 5.066 -32.875 -10.125 1 97.69 364 ALA B CA 1
ATOM 5785 C C . ALA B 1 364 ? 6.105 -33.875 -10.633 1 97.69 364 ALA B C 1
ATOM 5787 O O . ALA B 1 364 ? 7.242 -33.469 -10.93 1 97.69 364 ALA B O 1
ATOM 5788 N N . ALA B 1 365 ? 5.719 -35.125 -10.711 1 97.88 365 ALA B N 1
ATOM 5789 C CA . ALA B 1 365 ? 6.637 -36.188 -11.133 1 97.88 365 ALA B CA 1
ATOM 5790 C C . ALA B 1 365 ? 7.082 -35.969 -12.578 1 97.88 365 ALA B C 1
ATOM 5792 O O . ALA B 1 365 ? 8.258 -36.125 -12.898 1 97.88 365 ALA B O 1
ATOM 5793 N N . THR B 1 366 ? 6.188 -35.656 -13.398 1 97.88 366 THR B N 1
ATOM 5794 C CA . THR B 1 366 ? 6.523 -35.438 -14.805 1 97.88 366 THR B CA 1
ATOM 5795 C C . THR B 1 366 ? 7.434 -34.219 -14.953 1 97.88 366 THR B C 1
ATOM 5797 O O . THR B 1 366 ? 8.391 -34.25 -15.734 1 97.88 366 THR B O 1
ATOM 5800 N N . GLY B 1 367 ? 7.062 -33.156 -14.281 1 97.06 367 GLY B N 1
ATOM 5801 C CA . GLY B 1 367 ? 7.938 -32 -14.305 1 97.06 367 GLY B CA 1
ATOM 5802 C C . GLY B 1 367 ? 9.359 -32.312 -13.875 1 97.06 367 GLY B C 1
ATOM 5803 O O . GLY B 1 367 ? 10.32 -31.812 -14.461 1 97.06 367 GLY B O 1
ATOM 5804 N N . TYR B 1 368 ? 9.422 -33.156 -12.859 1 97.19 368 TYR B N 1
ATOM 5805 C CA . TYR B 1 368 ? 10.719 -33.531 -12.32 1 97.19 368 TYR B CA 1
ATOM 5806 C C . TYR B 1 368 ? 11.516 -34.344 -13.344 1 97.19 368 TYR B C 1
ATOM 5808 O O . TYR B 1 368 ? 12.656 -34 -13.656 1 97.19 368 TYR B O 1
ATOM 5816 N N . PHE B 1 369 ? 10.969 -35.312 -13.945 1 97.5 369 PHE B N 1
ATOM 5817 C CA . PHE B 1 369 ? 11.688 -36.25 -14.812 1 97.5 369 PHE B CA 1
ATOM 5818 C C . PHE B 1 369 ? 11.922 -35.625 -16.188 1 97.5 369 PHE B C 1
ATOM 5820 O O . PHE B 1 369 ? 13 -35.781 -16.766 1 97.5 369 PHE B O 1
ATOM 5827 N N . VAL B 1 370 ? 10.969 -35 -16.688 1 96.94 370 VAL B N 1
ATOM 5828 C CA . VAL B 1 370 ? 11.125 -34.344 -17.984 1 96.94 370 VAL B CA 1
ATOM 5829 C C . VAL B 1 370 ? 12.109 -33.188 -17.875 1 96.94 370 VAL B C 1
ATOM 5831 O O . VAL B 1 370 ? 12.938 -33 -18.766 1 96.94 370 VAL B O 1
ATOM 5834 N N . GLY B 1 371 ? 11.93 -32.406 -16.812 1 95 371 GLY B N 1
ATOM 5835 C CA . GLY B 1 371 ? 12.891 -31.328 -16.594 1 95 371 GLY B CA 1
ATOM 5836 C C . GLY B 1 371 ? 14.32 -31.828 -16.531 1 95 371 GLY B C 1
ATOM 5837 O O . GLY B 1 371 ? 15.219 -31.234 -17.125 1 95 371 GLY B O 1
ATOM 5838 N N . ARG B 1 372 ? 14.461 -32.906 -15.867 1 94.19 372 ARG B N 1
ATOM 5839 C CA . ARG B 1 372 ? 15.789 -33.5 -15.75 1 94.19 372 ARG B CA 1
ATOM 5840 C C . ARG B 1 372 ? 16.312 -33.969 -17.109 1 94.19 372 ARG B C 1
ATOM 5842 O O . ARG B 1 372 ? 17.484 -33.781 -17.422 1 94.19 372 ARG B O 1
ATOM 5849 N N . ALA B 1 373 ? 15.508 -34.406 -17.875 1 95.25 373 ALA B N 1
ATOM 5850 C CA . ALA B 1 373 ? 15.875 -34.969 -19.188 1 95.25 373 ALA B CA 1
ATOM 5851 C C . ALA B 1 373 ? 16.297 -33.844 -20.141 1 95.25 373 ALA B C 1
ATOM 5853 O O . ALA B 1 373 ? 17.156 -34.062 -21.016 1 95.25 373 ALA B O 1
ATOM 5854 N N . ILE B 1 374 ? 15.836 -32.688 -19.891 1 93.62 374 ILE B N 1
ATOM 5855 C CA . ILE B 1 374 ? 16.125 -31.656 -20.875 1 93.62 374 ILE B CA 1
ATOM 5856 C C . ILE B 1 374 ? 17.094 -30.625 -20.281 1 93.62 374 ILE B C 1
ATOM 5858 O O . ILE B 1 374 ? 17.125 -29.484 -20.719 1 93.62 374 ILE B O 1
ATOM 5862 N N . GLY B 1 375 ? 17.656 -30.922 -19.234 1 90.31 375 GLY B N 1
ATOM 5863 C CA . GLY B 1 375 ? 18.781 -30.156 -18.719 1 90.31 375 GLY B CA 1
ATOM 5864 C C . GLY B 1 375 ? 18.359 -29.047 -17.766 1 90.31 375 GLY B C 1
ATOM 5865 O O . GLY B 1 375 ? 19.078 -28.062 -17.578 1 90.31 375 GLY B O 1
ATOM 5866 N N . MET B 1 376 ? 17.203 -29.141 -17.203 1 94.12 376 MET B N 1
ATOM 5867 C CA . MET B 1 376 ? 16.766 -28.203 -16.172 1 94.12 376 MET B CA 1
ATOM 5868 C C . MET B 1 376 ? 17.078 -28.75 -14.781 1 94.12 376 MET B C 1
ATOM 5870 O O . MET B 1 376 ? 17.422 -29.922 -14.633 1 94.12 376 MET B O 1
ATOM 5874 N N . TYR B 1 377 ? 17.141 -27.875 -13.867 1 94.12 377 TYR B N 1
ATOM 5875 C CA . TYR B 1 377 ? 17.141 -28.375 -12.5 1 94.12 377 TYR B CA 1
ATOM 5876 C C . TYR B 1 377 ? 15.812 -29.031 -12.164 1 94.12 377 TYR B C 1
ATOM 5878 O O . TYR B 1 377 ? 14.766 -28.391 -12.172 1 94.12 377 TYR B O 1
ATOM 5886 N N . PRO B 1 378 ? 15.891 -30.25 -11.867 1 95.75 378 PRO B N 1
ATOM 5887 C CA . PRO B 1 378 ? 14.664 -31.031 -11.75 1 95.75 378 PRO B CA 1
ATOM 5888 C C . PRO B 1 378 ? 13.695 -30.484 -10.703 1 95.75 378 PRO B C 1
ATOM 5890 O O . PRO B 1 378 ? 12.484 -30.422 -10.945 1 95.75 378 PRO B O 1
ATOM 5893 N N . VAL B 1 379 ? 14.148 -30.078 -9.562 1 96.5 379 VAL B N 1
ATOM 5894 C CA . VAL B 1 379 ? 13.289 -29.578 -8.492 1 96.5 379 VAL B CA 1
ATOM 5895 C C . VAL B 1 379 ? 12.602 -28.297 -8.945 1 96.5 379 VAL B C 1
ATOM 5897 O O . VAL B 1 379 ? 11.391 -28.141 -8.758 1 96.5 379 VAL B O 1
ATOM 5900 N N . ASP B 1 380 ? 13.305 -27.422 -9.586 1 96.06 380 ASP B N 1
ATOM 5901 C CA . ASP B 1 380 ? 12.75 -26.156 -10.039 1 96.06 380 ASP B CA 1
ATOM 5902 C C . ASP B 1 380 ? 11.766 -26.359 -11.188 1 96.06 380 ASP B C 1
ATOM 5904 O O . ASP B 1 380 ? 10.719 -25.703 -11.242 1 96.06 380 ASP B O 1
ATOM 5908 N N . ALA B 1 381 ? 12.117 -27.281 -12.031 1 96.12 381 ALA B N 1
ATOM 5909 C CA . ALA B 1 381 ? 11.211 -27.609 -13.117 1 96.12 381 ALA B CA 1
ATOM 5910 C C . ALA B 1 381 ? 9.906 -28.203 -12.586 1 96.12 381 ALA B C 1
ATOM 5912 O O . ALA B 1 381 ? 8.82 -27.875 -13.086 1 96.12 381 ALA B O 1
ATOM 5913 N N . SER B 1 382 ? 10.047 -29.047 -11.664 1 97.56 382 SER B N 1
ATOM 5914 C CA . SER B 1 382 ? 8.883 -29.656 -11.031 1 97.56 382 SER B CA 1
ATOM 5915 C C . SER B 1 382 ? 8.016 -28.609 -10.344 1 97.56 382 SER B C 1
ATOM 5917 O O . SER B 1 382 ? 6.785 -28.656 -10.445 1 97.56 382 SER B O 1
ATOM 5919 N N . LEU B 1 383 ? 8.602 -27.672 -9.68 1 96.69 383 LEU B N 1
ATOM 5920 C CA . LEU B 1 383 ? 7.887 -26.625 -8.961 1 96.69 383 LEU B CA 1
ATOM 5921 C C . LEU B 1 383 ? 7.062 -25.781 -9.93 1 96.69 383 LEU B C 1
ATOM 5923 O O . LEU B 1 383 ? 5.898 -25.469 -9.656 1 96.69 383 LEU B O 1
ATOM 5927 N N . VAL B 1 384 ? 7.66 -25.422 -11 1 95.81 384 VAL B N 1
ATOM 5928 C CA . VAL B 1 384 ? 6.977 -24.594 -11.992 1 95.81 384 VAL B CA 1
ATOM 5929 C C . VAL B 1 384 ? 5.816 -25.375 -12.602 1 95.81 384 VAL B C 1
ATOM 5931 O O . VAL B 1 384 ? 4.742 -24.828 -12.844 1 95.81 384 VAL B O 1
ATOM 5934 N N . THR B 1 385 ? 5.996 -26.641 -12.805 1 96.12 385 THR B N 1
ATOM 5935 C CA . THR B 1 385 ? 4.957 -27.469 -13.391 1 96.12 385 THR B CA 1
ATOM 5936 C C . THR B 1 385 ? 3.816 -27.688 -12.398 1 96.12 385 THR B C 1
ATOM 5938 O O . THR B 1 385 ? 2.646 -27.703 -12.781 1 96.12 385 THR B O 1
ATOM 5941 N N . VAL B 1 386 ? 4.168 -27.859 -11.164 1 96.19 386 VAL B N 1
ATOM 5942 C CA . VAL B 1 386 ? 3.182 -28.047 -10.109 1 96.19 386 VAL B CA 1
ATOM 5943 C C . VAL B 1 386 ? 2.299 -26.797 -10 1 96.19 386 VAL B C 1
ATOM 5945 O O . VAL B 1 386 ? 1.108 -26.906 -9.695 1 96.19 386 VAL B O 1
ATOM 5948 N N . CYS B 1 387 ? 2.814 -25.656 -10.281 1 94.81 387 CYS B N 1
ATOM 5949 C CA . CYS B 1 387 ? 2.059 -24.406 -10.219 1 94.81 387 CYS B CA 1
ATOM 5950 C C . CYS B 1 387 ? 0.894 -24.422 -11.203 1 94.81 387 CYS B C 1
ATOM 5952 O O . CYS B 1 387 ? -0.122 -23.766 -10.977 1 94.81 387 CYS B O 1
ATOM 5954 N N . HIS B 1 388 ? 1.031 -25.25 -12.203 1 94.88 388 HIS B N 1
ATOM 5955 C CA . HIS B 1 388 ? -0.06 -25.422 -13.156 1 94.88 388 HIS B CA 1
ATOM 5956 C C . HIS B 1 388 ? -1.295 -26.016 -12.477 1 94.88 388 HIS B C 1
ATOM 5958 O O . HIS B 1 388 ? -2.408 -25.891 -12.992 1 94.88 388 HIS B O 1
ATOM 5964 N N . SER B 1 389 ? -1.135 -26.594 -11.312 1 92.75 389 SER B N 1
ATOM 5965 C CA . SER B 1 389 ? -2.227 -27.188 -10.547 1 92.75 389 SER B CA 1
ATOM 5966 C C . SER B 1 389 ? -2.67 -26.266 -9.414 1 92.75 389 SER B C 1
ATOM 5968 O O . SER B 1 389 ? -3.406 -26.688 -8.523 1 92.75 389 SER B O 1
ATOM 5970 N N . GLY B 1 390 ? -2.244 -25.109 -9.438 1 89.94 390 GLY B N 1
ATOM 5971 C CA . GLY B 1 390 ? -2.562 -24.172 -8.367 1 89.94 390 GLY B CA 1
ATOM 5972 C C . GLY B 1 390 ? -3.768 -23.297 -8.68 1 89.94 390 GLY B C 1
ATOM 5973 O O . GLY B 1 390 ? -4.234 -23.266 -9.82 1 89.94 390 GLY B O 1
ATOM 5974 N N . LEU B 1 391 ? -4.285 -22.609 -7.641 1 89.44 391 LEU B N 1
ATOM 5975 C CA . LEU B 1 391 ? -5.422 -21.703 -7.738 1 89.44 391 LEU B CA 1
ATOM 5976 C C . LEU B 1 391 ? -5 -20.375 -8.336 1 89.44 391 LEU B C 1
ATOM 5978 O O . LEU B 1 391 ? -5.117 -19.328 -7.688 1 89.44 391 LEU B O 1
ATOM 5982 N N . GLY B 1 392 ? -4.543 -20.438 -9.578 1 88.44 392 GLY B N 1
ATOM 5983 C CA . GLY B 1 392 ? -4.156 -19.219 -10.266 1 88.44 392 GLY B CA 1
ATOM 5984 C C . GLY B 1 392 ? -2.936 -18.562 -9.656 1 88.44 392 GLY B C 1
ATOM 5985 O O . GLY B 1 392 ? -2.01 -19.234 -9.211 1 88.44 392 GLY B O 1
ATOM 5986 N N . GLY B 1 393 ? -2.945 -17.281 -9.766 1 86.44 393 GLY B N 1
ATOM 5987 C CA . GLY B 1 393 ? -1.833 -16.516 -9.211 1 86.44 393 GLY B CA 1
ATOM 5988 C C . GLY B 1 393 ? -1.702 -16.672 -7.707 1 86.44 393 GLY B C 1
ATOM 5989 O O . GLY B 1 393 ? -0.59 -16.734 -7.18 1 86.44 393 GLY B O 1
ATOM 5990 N N . THR B 1 394 ? -2.781 -16.703 -7.105 1 85.94 394 THR B N 1
ATOM 5991 C CA . THR B 1 394 ? -2.793 -16.875 -5.656 1 85.94 394 THR B CA 1
ATOM 5992 C C . THR B 1 394 ? -2.205 -18.234 -5.27 1 85.94 394 THR B C 1
ATOM 5994 O O . THR B 1 394 ? -1.467 -18.328 -4.289 1 85.94 394 THR B O 1
ATOM 5997 N N . GLY B 1 395 ? -2.541 -19.203 -6.012 1 91.5 395 GLY B N 1
ATOM 5998 C CA . GLY B 1 395 ? -1.947 -20.516 -5.781 1 91.5 395 GLY B CA 1
ATOM 5999 C C . GLY B 1 395 ? -0.444 -20.531 -5.988 1 91.5 395 GLY B C 1
ATOM 6000 O O . GLY B 1 395 ? 0.284 -21.172 -5.23 1 91.5 395 GLY B O 1
ATOM 6001 N N . ASP B 1 396 ? -0.043 -19.812 -6.984 1 93.62 396 ASP B N 1
ATOM 6002 C CA . ASP B 1 396 ? 1.387 -19.734 -7.262 1 93.62 396 ASP B CA 1
ATOM 6003 C C . ASP B 1 396 ? 2.145 -19.141 -6.082 1 93.62 396 ASP B C 1
ATOM 6005 O O . ASP B 1 396 ? 3.24 -19.594 -5.742 1 93.62 396 ASP B O 1
ATOM 6009 N N . VAL B 1 397 ? 1.56 -18.125 -5.523 1 90.12 397 VAL B N 1
ATOM 6010 C CA . VAL B 1 397 ? 2.201 -17.484 -4.379 1 90.12 397 VAL B CA 1
ATOM 6011 C C . VAL B 1 397 ? 2.316 -18.484 -3.227 1 90.12 397 VAL B C 1
ATOM 6013 O O . VAL B 1 397 ? 3.359 -18.562 -2.574 1 90.12 397 VAL B O 1
ATOM 6016 N N . ALA B 1 398 ? 1.302 -19.234 -2.998 1 90.5 398 ALA B N 1
ATOM 6017 C CA . ALA B 1 398 ? 1.295 -20.203 -1.912 1 90.5 398 ALA B CA 1
ATOM 6018 C C . ALA B 1 398 ? 2.305 -21.328 -2.17 1 90.5 398 ALA B C 1
ATOM 6020 O O . ALA B 1 398 ? 3.059 -21.703 -1.272 1 90.5 398 ALA B O 1
ATOM 6021 N N . ILE B 1 399 ? 2.344 -21.812 -3.34 1 94.06 399 ILE B N 1
ATOM 6022 C CA . ILE B 1 399 ? 3.209 -22.922 -3.711 1 94.06 399 ILE B CA 1
ATOM 6023 C C . ILE B 1 399 ? 4.672 -22.484 -3.621 1 94.06 399 ILE B C 1
ATOM 6025 O O . ILE B 1 399 ? 5.488 -23.172 -2.992 1 94.06 399 ILE B O 1
ATOM 6029 N N . LEU B 1 400 ? 4.961 -21.391 -4.203 1 93.5 400 LEU B N 1
ATOM 6030 C CA . LEU B 1 400 ? 6.344 -20.922 -4.266 1 93.5 400 LEU B CA 1
ATOM 6031 C C . LEU B 1 400 ? 6.805 -20.422 -2.904 1 93.5 400 LEU B C 1
ATOM 6033 O O . LEU B 1 400 ? 7.996 -20.469 -2.588 1 93.5 400 LEU B O 1
ATOM 6037 N N . SER B 1 401 ? 5.859 -19.906 -2.15 1 90.38 401 SER B N 1
ATOM 6038 C CA . SER B 1 401 ? 6.215 -19.531 -0.786 1 90.38 401 SER B CA 1
ATOM 6039 C C . SER B 1 401 ? 6.633 -20.75 0.034 1 90.38 401 SER B C 1
ATOM 6041 O O . SER B 1 401 ? 7.594 -20.688 0.804 1 90.38 401 SER B O 1
ATOM 6043 N N . ALA B 1 402 ? 5.938 -21.828 -0.137 1 90.5 402 ALA B N 1
ATOM 6044 C CA . ALA B 1 402 ? 6.227 -23.062 0.596 1 90.5 402 ALA B CA 1
ATOM 6045 C C . ALA B 1 402 ? 7.598 -23.609 0.215 1 90.5 402 ALA B C 1
ATOM 6047 O O . ALA B 1 402 ? 8.242 -24.297 1.015 1 90.5 402 ALA B O 1
ATOM 6048 N N . SER B 1 403 ? 8.078 -23.312 -0.939 1 92.25 403 SER B N 1
ATOM 6049 C CA . SER B 1 403 ? 9.359 -23.828 -1.4 1 92.25 403 SER B CA 1
ATOM 6050 C C . SER B 1 403 ? 10.438 -22.75 -1.343 1 92.25 403 SER B C 1
ATOM 6052 O O . SER B 1 403 ? 11.602 -23.016 -1.682 1 92.25 403 SER B O 1
ATOM 6054 N N . ASN B 1 404 ? 10.109 -21.562 -0.955 1 88.19 404 ASN B N 1
ATOM 6055 C CA . ASN B 1 404 ? 11.023 -20.422 -0.881 1 88.19 404 ASN B CA 1
ATOM 6056 C C . ASN B 1 404 ? 11.68 -20.141 -2.23 1 88.19 404 ASN B C 1
ATOM 6058 O O . ASN B 1 404 ? 12.898 -20.047 -2.322 1 88.19 404 ASN B O 1
ATOM 6062 N N . ARG B 1 405 ? 10.82 -20.125 -3.307 1 91.75 405 ARG B N 1
ATOM 6063 C CA . ARG B 1 405 ? 11.297 -19.891 -4.668 1 91.75 405 ARG B CA 1
ATOM 6064 C C . ARG B 1 405 ? 10.453 -18.828 -5.359 1 91.75 405 ARG B C 1
ATOM 6066 O O . ARG B 1 405 ? 10 -19.016 -6.484 1 91.75 405 ARG B O 1
ATOM 6073 N N . MET B 1 406 ? 10.289 -17.734 -4.699 1 86.94 406 MET B N 1
ATOM 6074 C CA . MET B 1 406 ? 9.445 -16.672 -5.238 1 86.94 406 MET B CA 1
ATOM 6075 C C . MET B 1 406 ? 10.023 -16.109 -6.531 1 86.94 406 MET B C 1
ATOM 6077 O O . MET B 1 406 ? 9.297 -15.531 -7.34 1 86.94 406 MET B O 1
ATOM 6081 N N . ASN B 1 407 ? 11.258 -16.328 -6.758 1 86.44 407 ASN B N 1
ATOM 6082 C CA . ASN B 1 407 ? 11.922 -15.867 -7.965 1 86.44 407 ASN B CA 1
ATOM 6083 C C . ASN B 1 407 ? 11.422 -16.609 -9.203 1 86.44 407 ASN B C 1
ATOM 6085 O O . ASN B 1 407 ? 11.641 -16.156 -10.328 1 86.44 407 ASN B O 1
ATOM 6089 N N . LEU B 1 408 ? 10.742 -17.703 -9.023 1 90.94 408 LEU B N 1
ATOM 6090 C CA . LEU B 1 408 ? 10.219 -18.5 -10.141 1 90.94 408 LEU B CA 1
ATOM 6091 C C . LEU B 1 408 ? 8.82 -18.031 -10.516 1 90.94 408 LEU B C 1
ATOM 6093 O O . LEU B 1 408 ? 8.188 -18.594 -11.406 1 90.94 408 LEU B O 1
ATOM 6097 N N . MET B 1 409 ? 8.383 -16.938 -9.906 1 89.88 409 MET B N 1
ATOM 6098 C CA . MET B 1 409 ? 7.004 -16.469 -10.055 1 89.88 409 MET B CA 1
ATOM 6099 C C . MET B 1 409 ? 6.672 -16.203 -11.523 1 89.88 409 MET B C 1
ATOM 6101 O O . MET B 1 409 ? 5.586 -16.562 -11.984 1 89.88 409 MET B O 1
ATOM 6105 N N . PRO B 1 410 ? 7.566 -15.617 -12.336 1 88.62 410 PRO B N 1
ATOM 6106 C CA . PRO B 1 410 ? 7.215 -15.375 -13.734 1 88.62 410 PRO B CA 1
ATOM 6107 C C . PRO B 1 410 ? 6.93 -16.672 -14.5 1 88.62 410 PRO B C 1
ATOM 6109 O O . PRO B 1 410 ? 5.961 -16.734 -15.266 1 88.62 410 PRO B O 1
ATOM 6112 N N . PHE B 1 411 ? 7.684 -17.625 -14.242 1 91.62 411 PHE B N 1
ATOM 6113 C CA . PHE B 1 411 ? 7.52 -18.891 -14.93 1 91.62 411 PHE B CA 1
ATOM 6114 C C . PHE B 1 411 ? 6.285 -19.625 -14.422 1 91.62 411 PHE B C 1
ATOM 6116 O O . PHE B 1 411 ? 5.57 -20.266 -15.195 1 91.62 411 PHE B O 1
ATOM 6123 N N . ALA B 1 412 ? 6.152 -19.547 -13.109 1 93.31 412 ALA B N 1
ATOM 6124 C CA . ALA B 1 412 ? 4.953 -20.125 -12.508 1 93.31 412 ALA B CA 1
ATOM 6125 C C . ALA B 1 412 ? 3.689 -19.516 -13.102 1 93.31 412 ALA B C 1
ATOM 6127 O O . ALA B 1 412 ? 2.721 -20.219 -13.375 1 93.31 412 ALA B O 1
ATOM 6128 N N . GLN B 1 413 ? 3.76 -18.25 -13.305 1 90.56 413 GLN B N 1
ATOM 6129 C CA . GLN B 1 413 ? 2.6 -17.547 -13.844 1 90.56 413 GLN B CA 1
ATOM 6130 C C . GLN B 1 413 ? 2.344 -17.953 -15.297 1 90.56 413 GLN B C 1
ATOM 6132 O O . GLN B 1 413 ? 1.19 -18.062 -15.727 1 90.56 413 GLN B O 1
ATOM 6137 N N . ILE B 1 414 ? 3.332 -18.094 -16 1 88.5 414 ILE B N 1
ATOM 6138 C CA . ILE B 1 414 ? 3.195 -18.531 -17.391 1 88.5 414 ILE B CA 1
ATOM 6139 C C . ILE B 1 414 ? 2.58 -19.938 -17.406 1 88.5 414 ILE B C 1
ATOM 6141 O O . ILE B 1 414 ? 1.631 -20.188 -18.156 1 88.5 414 ILE B O 1
ATOM 6145 N N . SER B 1 415 ? 3.164 -20.766 -16.641 1 92.38 415 SER B N 1
ATOM 6146 C CA . SER B 1 415 ? 2.662 -22.125 -16.562 1 92.38 415 SER B CA 1
ATOM 6147 C C . SER B 1 415 ? 1.188 -22.156 -16.172 1 92.38 415 SER B C 1
ATOM 6149 O O . SER B 1 415 ? 0.389 -22.859 -16.797 1 92.38 415 SER B O 1
ATOM 6151 N N . THR B 1 416 ? 0.815 -21.422 -15.164 1 93.12 416 THR B N 1
ATOM 6152 C CA . THR B 1 416 ? -0.538 -21.406 -14.617 1 93.12 416 THR B CA 1
ATOM 6153 C C . THR B 1 416 ? -1.512 -20.766 -15.602 1 93.12 416 THR B C 1
ATOM 6155 O O . THR B 1 416 ? -2.598 -21.297 -15.844 1 93.12 416 THR B O 1
ATOM 6158 N N . ARG B 1 417 ? -1.138 -19.688 -16.172 1 88.06 417 ARG B N 1
ATOM 6159 C CA . ARG B 1 417 ? -2.082 -18.922 -16.984 1 88.06 417 ARG B CA 1
ATOM 6160 C C . ARG B 1 417 ? -2.199 -19.516 -18.391 1 88.06 417 ARG B C 1
ATOM 6162 O O . ARG B 1 417 ? -3.305 -19.688 -18.906 1 88.06 417 ARG B O 1
ATOM 6169 N N . ILE B 1 418 ? -1.137 -19.75 -18.953 1 86 418 ILE B N 1
ATOM 6170 C CA . ILE B 1 418 ? -1.17 -20.328 -20.297 1 86 418 ILE B CA 1
ATOM 6171 C C . ILE B 1 418 ? -1.69 -21.766 -20.234 1 86 418 ILE B C 1
ATOM 6173 O O . ILE B 1 418 ? -2.527 -22.172 -21.047 1 86 418 ILE B O 1
ATOM 6177 N N . GLY B 1 419 ? -1.137 -22.5 -19.328 1 90.38 419 GLY B N 1
ATOM 6178 C CA . GLY B 1 419 ? -1.673 -23.844 -19.125 1 90.38 419 GLY B CA 1
ATOM 6179 C C . GLY B 1 419 ? -3.156 -23.844 -18.812 1 90.38 419 GLY B C 1
ATOM 6180 O O . GLY B 1 419 ? -3.902 -24.688 -19.312 1 90.38 419 GLY B O 1
ATOM 6181 N N . GLY B 1 420 ? -3.578 -22.953 -17.984 1 91.56 420 GLY B N 1
ATOM 6182 C CA . GLY B 1 420 ? -4.973 -22.844 -17.578 1 91.56 420 GLY B CA 1
ATOM 6183 C C . GLY B 1 420 ? -5.902 -22.484 -18.734 1 91.56 420 GLY B C 1
ATOM 6184 O O . GLY B 1 420 ? -6.914 -23.156 -18.953 1 91.56 420 GLY B O 1
ATOM 6185 N N . VAL B 1 421 ? -5.539 -21.5 -19.484 1 88 421 VAL B N 1
ATOM 6186 C CA . VAL B 1 421 ? -6.367 -21.047 -20.594 1 88 421 VAL B CA 1
ATOM 6187 C C . VAL B 1 421 ? -6.508 -22.156 -21.625 1 88 421 VAL B C 1
ATOM 6189 O O . VAL B 1 421 ? -7.598 -22.391 -22.141 1 88 421 VAL B O 1
ATOM 6192 N N . THR B 1 422 ? -5.488 -22.797 -21.906 1 90.38 422 THR B N 1
ATOM 6193 C CA . THR B 1 422 ? -5.523 -23.891 -22.859 1 90.38 422 THR B CA 1
ATOM 6194 C C . THR B 1 422 ? -6.422 -25.016 -22.375 1 90.38 422 THR B C 1
ATOM 6196 O O . THR B 1 422 ? -7.184 -25.594 -23.141 1 90.38 422 THR B O 1
ATOM 6199 N N . THR B 1 423 ? -6.309 -25.297 -21.125 1 93.75 423 THR B N 1
ATOM 6200 C CA . THR B 1 423 ? -7.145 -26.344 -20.531 1 93.75 423 THR B CA 1
ATOM 6201 C C . THR B 1 423 ? -8.617 -25.953 -20.609 1 93.75 423 THR B C 1
ATOM 6203 O O . THR B 1 423 ? -9.469 -26.781 -20.953 1 93.75 423 THR B O 1
ATOM 6206 N N . VAL B 1 424 ? -8.945 -24.734 -20.281 1 91.69 424 VAL B N 1
ATOM 6207 C CA . VAL B 1 424 ? -10.32 -24.266 -20.234 1 91.69 424 VAL B CA 1
ATOM 6208 C C . VAL B 1 424 ? -10.922 -24.297 -21.641 1 91.69 424 VAL B C 1
ATOM 6210 O O . VAL B 1 424 ? -12.055 -24.75 -21.828 1 91.69 424 VAL B O 1
ATOM 6213 N N . ILE B 1 425 ? -10.18 -23.859 -22.594 1 90.75 425 ILE B N 1
ATOM 6214 C CA . ILE B 1 425 ? -10.656 -23.844 -23.969 1 90.75 425 ILE B CA 1
ATOM 6215 C C . ILE B 1 425 ? -10.898 -25.266 -24.469 1 90.75 425 ILE B C 1
ATOM 6217 O O . ILE B 1 425 ? -11.922 -25.562 -25.078 1 90.75 425 ILE B O 1
ATOM 6221 N N . SER B 1 426 ? -10.023 -26.094 -24.203 1 93.75 426 SER B N 1
ATOM 6222 C CA . SER B 1 426 ? -10.141 -27.484 -24.625 1 93.75 426 SER B CA 1
ATOM 6223 C C . SER B 1 426 ? -11.32 -28.172 -23.953 1 93.75 426 SER B C 1
ATOM 6225 O O . SER B 1 426 ? -12.062 -28.906 -24.609 1 93.75 426 SER B O 1
ATOM 6227 N N . ALA B 1 427 ? -11.43 -27.953 -22.703 1 94.31 427 ALA B N 1
ATOM 6228 C CA . ALA B 1 427 ? -12.523 -28.578 -21.953 1 94.31 427 ALA B CA 1
ATOM 6229 C C . ALA B 1 427 ? -13.875 -28.047 -22.422 1 94.31 427 ALA B C 1
ATOM 6231 O O . ALA B 1 427 ? -14.844 -28.797 -22.516 1 94.31 427 ALA B O 1
ATOM 6232 N N . ALA B 1 428 ? -13.938 -26.781 -22.641 1 91.69 428 ALA B N 1
ATOM 6233 C CA . ALA B 1 428 ? -15.18 -26.172 -23.109 1 91.69 428 ALA B CA 1
ATOM 6234 C C . ALA B 1 428 ? -15.57 -26.734 -24.484 1 91.69 428 ALA B C 1
ATOM 6236 O O . ALA B 1 428 ? -16.75 -26.969 -24.75 1 91.69 428 ALA B O 1
ATOM 6237 N N . ALA B 1 429 ? -14.602 -26.922 -25.297 1 92.12 429 ALA B N 1
ATOM 6238 C CA . ALA B 1 429 ? -14.867 -27.484 -26.625 1 92.12 429 ALA B CA 1
ATOM 6239 C C . ALA B 1 429 ? -15.281 -28.953 -26.516 1 92.12 429 ALA B C 1
ATOM 6241 O O . ALA B 1 429 ? -16.188 -29.391 -27.219 1 92.12 429 ALA B O 1
ATOM 6242 N N . LEU B 1 430 ? -14.625 -29.641 -25.703 1 93.44 430 LEU B N 1
ATOM 6243 C CA . LEU B 1 430 ? -14.859 -31.078 -25.578 1 93.44 430 LEU B CA 1
ATOM 6244 C C . LEU B 1 430 ? -16.234 -31.359 -24.984 1 93.44 430 LEU B C 1
ATOM 6246 O O . LEU B 1 430 ? -16.891 -32.312 -25.375 1 93.44 430 LEU B O 1
ATOM 6250 N N . ILE B 1 431 ? -16.594 -30.578 -24.047 1 92.12 431 ILE B N 1
ATOM 6251 C CA . ILE B 1 431 ? -17.875 -30.828 -23.391 1 92.12 431 ILE B CA 1
ATOM 6252 C C . ILE B 1 431 ? -19.016 -30.547 -24.359 1 92.12 431 ILE B C 1
ATOM 6254 O O . ILE B 1 431 ? -20.062 -31.203 -24.297 1 92.12 431 ILE B O 1
ATOM 6258 N N . LYS B 1 432 ? -18.797 -29.656 -25.219 1 89 432 LYS B N 1
ATOM 6259 C CA . LYS B 1 432 ? -19.797 -29.359 -26.234 1 89 432 LYS B CA 1
ATOM 6260 C C . LYS B 1 432 ? -19.922 -30.516 -27.234 1 89 432 LYS B C 1
ATOM 6262 O O . LYS B 1 432 ? -21.016 -30.844 -27.688 1 89 432 LYS B O 1
ATOM 6267 N N . VAL B 1 433 ? -18.828 -31.062 -27.516 1 87.12 433 VAL B N 1
ATOM 6268 C CA . VAL B 1 433 ? -18.828 -32.156 -28.484 1 87.12 433 VAL B CA 1
ATOM 6269 C C . VAL B 1 433 ? -19.375 -33.438 -27.828 1 87.12 433 VAL B C 1
ATOM 6271 O O . VAL B 1 433 ? -20.047 -34.25 -28.469 1 87.12 433 VAL B O 1
ATOM 6274 N N . TRP B 1 434 ? -19.047 -33.562 -26.594 1 84.06 434 TRP B N 1
ATOM 6275 C CA . TRP B 1 434 ? -19.484 -34.75 -25.859 1 84.06 434 TRP B CA 1
ATOM 6276 C C . TRP B 1 434 ? -21 -34.781 -25.734 1 84.06 434 TRP B C 1
ATOM 6278 O O . TRP B 1 434 ? -21.609 -35.844 -25.766 1 84.06 434 TRP B O 1
ATOM 6288 N N . GLN B 1 435 ? -21.656 -33.688 -25.453 1 74.5 435 GLN B N 1
ATOM 6289 C CA . GLN B 1 435 ? -23.109 -33.594 -25.328 1 74.5 435 GLN B CA 1
ATOM 6290 C C . GLN B 1 435 ? -23.781 -33.562 -26.703 1 74.5 435 GLN B C 1
ATOM 6292 O O . GLN B 1 435 ? -24.938 -33.938 -26.859 1 74.5 435 GLN B O 1
ATOM 6297 N N . GLY B 1 436 ? -23.078 -33.031 -27.688 1 55.41 436 GLY B N 1
ATOM 6298 C CA . GLY B 1 436 ? -23.672 -33.125 -29.016 1 55.41 436 GLY B CA 1
ATOM 6299 C C . GLY B 1 436 ? -23.453 -34.438 -29.688 1 55.41 436 GLY B C 1
ATOM 6300 O O . GLY B 1 436 ? -24.375 -35.031 -30.266 1 55.41 436 GLY B O 1
#

Foldseek 3Di:
DPPVPPDPPPPQDDDPNHRPCVLVVQQVVLQVCQVVLNQDQAQVSLCSNLLSLLVPQQVVQCPDPVRVLLLGNLLRLQAVLLVCVVVVVGHPSSLSSNCNNCPVVVVVVLLLLLLQLLLLLQDALVLNVVLVVLLVVLQVVLLVQLQVQLQVLLVVVPDDSVCSRLQARLLLLQLALPRGQQLLLVLCCVQVNDDSVVSSLRRQQNLLLLLSLLQSVLSNLLSVCVVPVQLPQQQRWFDDPPPPVCPPHVPPPPPPPPPDDDADLVLLSCVSVVLLVVLVVCCVPPVADSLLSSLVVSSVCNNVVVDDPNSSVNSNVNNCVCLPRPLSSSSNSCNNPVNNVVSNVVVDDPSSSVSSSSSLVSSLVSQQVSSVVVRTSSSNSSLLSSLSSHNHSSSNSSNCSSSVNSSNSSSSNCSSRVSNNVSSVVSSVVSNVVSD/DPPPCPDPPPPQDDDPNHRPCVLVVQQVVLQVCQVVLNQDQAQVSLCSNLLSLLVPQQVVQCPDPVRVLQLGNLLRLQAVLLVCVVVVVGHPSSLSSNCNNCPVVVVVVLLLLLLQLLLLLQDALVLNVVLVVQLVVLQVVLLVQLQVQLLVLLVVVPDDSVCSRLQARLLLLQLALPRGQQLLLVLCCVQVNDDSVVSSLRRHQNLLLLLSLLQSVLSNLLSVCVVPVQLPQQQRWFDDDCPPVCPPHVPPPPPPDPPDDDADLVLLSCVSVVLLVVLVVCCVPPVADSLLSSLVVSSVCNNVVVDDPNSSVNSNVNNCVCLPRPLSSSSNSCNNPVNNVVSNVVVDDPSSSVSSSSSLVSSLVSQQVSSVVVRTSRSNSSLLSSLSSHNHSSSNSSNCSSSVNSSNSSSSNCSSRVSNNVSSVVSSVVSNVVSD

Sequence (872 aa):
MKLDARPRSFPAPALDGIPLVVPVALTAGVLAAGFFDAIPENMIGGLAVIVGLGMLLGPLGNRLPVISKIGGGALICLMVPSILVYLGAFSENTLAAATALMKQANFLYFVICTLVVGSILGMSRKVMIGGLIRIFPPLLLGTAVAVSVGIAVAMAFGYSFHRALFYIVVPIIGGGIGEGVIPLSSAYASALGGQQADFVAELIPAAIIGNIAAVITAGVLRRLGDRRPHLDGGGQLVKVPTADPDPVGPVAPAPRDPAAPPRNHALGVLLICGMFVLATLLEHVVHLPAPVLVIIMSVLCKLFGVFPPVVEDSVRGVYTVISKYFIYPTMIGLGLLYLPLESIIGVLSVGYVIACVAVVLSMAATGYFVGRAIGMYPVDASLVTVCHSGLGGTGDVAILSASNRMNLMPFAQISTRIGGVTTVISAAALIKVWQGMKLDARPRSFPAPALDGIPLVVPVALTAGVLAAGFFDAIPENMIGGLAVIVGLGMLLGPLGNRLPVISKIGGGALICLMVPSILVYLGAFSENTLAAATALMKQANFLYFVICTLVVGSILGMSRKVMIGGLIRIFPPLLLGTAVAVSVGIAVAMAFGYSFHRALFYIVVPIIGGGIGEGVIPLSSAYASALGGQQADFVAELIPAAIIGNIAAVITAGVLRRLGDRRPHLDGGGQLVKVPTADPDPVGPVAPAPRDPAAPPRNHALGVLLICGMFVLATLLEHVVHLPAPVLVIIMSVLCKLFGVFPPVVEDSVRGVYTVISKYFIYPTMIGLGLLYLPLESIIGVLSVGYVIACVAVVLSMAATGYFVGRAIGMYPVDASLVTVCHSGLGGTGDVAILSASNRMNLMPFAQISTRIGGVTTVISAAALIKVWQG

InterPro domains:
  IPR004679 2-hydroxycarboxylate transporter [PF03390] (17-428)
  IPR004679 2-hydroxycarboxylate transporter [PIRSF005348] (16-434)
  IPR004679 2-hydroxycarboxylate transporter [PTHR40033] (17-433)